Protein 1Z6B (pdb70)

Foldseek 3Di:
DQKDAPVRLVVLAVDDPPQAFFGMWPHADAQWKTKGKGAAACPHVCQVVCDVVFGFPDPVSVVSNQVSRVLSSLSVNPLSDKDFPDFDDKDFDDTDGHVWMKMKMKTWDDADPVFQKTKIWMFIDTPRHTGITTGITMIHND/DKDADVRLVVQDVDDPPQAFFGIWPDADALWKTKGKGAAACPRPCQVVCPVVFGFDDPVSVVSNQLSRVSSSVSRNVAFDDFDDKDFDDTDGHPWMWMKMKTWDDVDVKTWIWMFIDTPNHTGMTTGITMDD/DAADVRLVVAEVDDPPQAFFGFWDDADALWKTKGKGAAACPHDCQVVCDVVFGFDDLVSVVSNQVSRVQSRCSVNPHDWDWPDFDDKDFDDTDGHPWMKMKMKTWDDQDPVQQKTKIWMFIDTPPHTGITTGITIIRD/DQKDADVRLVVAEVDDPPQAFFGMWDHADALWKTKGKGAAACPRVCQVVVPVVFGFDDLVSVVSNQVSRVQSNVSRVDPKDWPDFDDKDFDDTDGHVWMWMKMWTCDVPHWIWMFIDTPNDTGMTTGITDMD/DAKAADVRLVVQAVDDPPQAFFGMWGDADAQWKTKGKGAAACPHVCQVVCPVVFGFDDLVSVVSNQVSRVLSSVRVVVSDKDWPDFDDKDFDDTDGHPWMKMKMKTWPDCDCKTKIWMFIDTPRHTGMTTGITIMRD/DQDKQAVVRLVVQAVDDPPQAFFGIWGDADAPWKTKGKGAAACPRVCQVVCDVVFGFPDLVSVVSNQVSRVLSSLRVSPVSDKDWPDFDDKDFDDTDGHVWMKMKMKTWPDADPVQRKTKIWMFIDTPNHTGMTTGITIMRD

Radius of gyration: 26.84 Å; Cα contacts (8 Å, |Δi|>4): 2367; chains: 6; bounding box: 67×70×75 Å

Organism: Plasmodium falciparum (NCBI:txid5833)

Sequence (823 aa):
DTSIDIEDIKKILPHRYPFLLVDKVIYMQPNKTIIGLKQVSTNEPFFNGHFPQKQIMPGVLQIEALAQLAGILCLKSDNNLFLFAGVDGVRWKKPVLPGDTLTMQANLISFKSSLGIAKLSGVGYVNGKVVINISEMTFALSTSIDIEDIKKILPHRYPFLLVDKVIYMQPNKTIIGLKQVSTNEPFFNGHFPQKQIMPGVLQIEALAQLAGILCLKSDLFAGVDGVRWKKPVLPGDTLTMQANLISFKGIAKLSGVGYVNGKVVINISEMTFASIDIEDIKKILPHRYPFLLVDKVIYMQPNKTIIGLKQVSTNEPFFNGHFPQKQIMPGVLQIEALAQLAGILCLKSDNLFLFAGVDGVRWKKPVLPGDTLTMQANLISFKSSLGIAKLSGVGYVNGKVVINISEMTFALDTSIDIEDIKKILPHRYPFLLVDKVIYMQPNKTIIGLKQVSTNEPFFNGHFPQKQIMPGVLQIEALAQLAGILCLKSNLFLFAGVDGVRWKKPVLPGDTLTMQANLISFAKLSGVGYVNGKVVINISEMTFADTSIDIEDIKKILPHRYPFLLVDKVIYMQPNKTIIGLKQVSTNEPFFNGHFPQKQIMPGVLQIEALAQLAGILCLKSNNLFLFAGVDGVRWKKPVLPGDTLTMQANLISFKGIAKLSGVGYVNGKVVINISEMTFALYDTSIDIEDIKKILPHRYPFLLVDKVIYMQPNKTIIGLKQVSTNEPFFNGHFPQKQIMPGVLQIEALAQLAGILCLKSDNNLFLFAGVDGVRWKKPVLPGDTLTMQANLISFKSSLGIAKLSGVGYVNGKVVINISEMTFAL

Secondary structure (DSSP, 8-state):
---B-HHHHHHH----TTS----EEEEEETTTEEEEEEE--TTSGGGGTS-TTS----HHHHHHHHHHHHHHHHHHH----EEEEEEEEEEE-S---TT-EEEEEEEEEEEETTTTEEEEEEEEEETTEEEEEEEEEEEEE-/--B-HHHHHHH----TTS----EEEEEETTTEEEEEEE--TTSGGGGGS-TTS----HHHHHHHHHHHHHHHHHT---EEEEEEEEE-S---TT-EEEEEEEEEEE---EEEEEEEEETTEEEEEEEEEEE-/-B-HHHHHHH----TTS----EEEEEETTTEEEEEEE--TTSTTGGGS-TTS----HHHHHHHHHHHHHHHHHHT----EEEEEEEEEE-S---TT-EEEEEEEEEEEETTTTEEEEEEEEEETTEEEEEEEEEEEE-/---B-HHHHHHH----TTS----EEEEEETTTEEEEEEE--TTSGGGGGS-TTS----HHHHHHHHHHHHHHHHHT-----EEEEEEEEE-SPP-TT-EEEEEEEEEE--EEEEEEEETTEEEEEEEEEEE-/---B-HHHHHHH----TTS----EEEEEETTTEEEEEEE--TTSGGGGTS-TTS----HHHHHHHHHHHHHHHHHH-----EEEEEEEEEE-S---TT-EEEEEEEEEEE--EEEEEEEEEETTEEEEEEEEEEEE-/-EEEE-HHHHHHH----TTS----EEEEEETTTEEEEEEE--TTSGGGGGS-TTS----HHHHHHHHHHHHHHHHHHT-----EEEEEEEEEE-S---TT-EEEEEEEEEEEETTTTEEEEEEEEEETTEEEEEEEEEEEE-

InterPro domains:
  IPR010084 Beta-hydroxyacyl-(acyl-carrier-protein) dehydratase FabZ [MF_00406] (87-229)
  IPR010084 Beta-hydroxyacyl-(acyl-carrier-protein) dehydratase FabZ [NF000582] (88-224)
  IPR010084 Beta-hydroxyacyl-(acyl-carrier-protein) dehydratase FabZ [TIGR01750] (87-225)
  IPR013114 Beta-hydroxydecanoyl thiol ester dehydrase, FabA/FabZ [PF07977] (96-221)
  IPR013114 Beta-hydroxydecanoyl thiol ester dehydrase, FabA/FabZ [PTHR30272] (68-224)
  IPR029069 HotDog domain superfamily [SSF54637] (86-221)

Solvent-accessible surface area: 29984 Å² total; per-residue (Å²): 159,53,54,17,76,6,42,55,0,34,165,26,1,15,4,68,50,20,8,4,1,0,1,62,0,78,88,18,82,69,88,130,17,0,40,0,17,0,6,0,0,6,1,0,22,9,1,72,0,10,21,66,169,129,6,15,1,0,15,0,5,5,0,8,0,0,3,0,0,0,1,0,0,8,41,105,23,118,121,56,29,16,28,23,29,2,1,39,25,3,156,29,110,145,59,0,69,4,7,25,39,0,45,1,47,0,50,33,90,40,41,114,91,103,126,11,62,3,74,0,30,0,25,0,66,24,142,69,158,58,5,0,58,1,70,43,0,23,5,38,54,70,108,81,13,64,7,37,62,0,31,165,35,6,70,20,74,50,21,8,3,2,0,1,69,0,78,91,10,83,60,95,132,11,0,47,0,20,0,5,0,0,7,2,0,22,10,0,70,0,11,1,48,160,85,8,3,1,0,12,0,5,4,0,9,0,1,6,4,0,0,15,0,0,18,94,102,22,158,102,27,32,7,3,57,12,0,96,27,120,145,50,0,69,4,8,18,35,0,43,0,51,0,47,32,106,20,104,177,94,73,5,71,0,27,1,23,0,64,20,138,67,158,54,5,0,48,2,70,54,0,18,28,78,120,20,66,6,36,61,0,31,155,26,1,18,6,76,52,23,8,5,1,0,1,62,0,72,104,37,77,73,89,121,10,0,44,0,21,0,4,0,0,7,1,0,24,10,0,68,0,10,1,46,156,105,6,13,1,0,16,0,5,6,0,9,0,1,4,1,0,0,0,0,0,1,47,88,17,149,93,62,12,48,22,27,0,0,36,18,2,90,30,112,96,75,0,70,8,2,18,39,1,45,1,47,0,47,31,96,20,61,102,100,117,130,16,52,0,59,0,26,1,30,0,59,16,127,72,121,53,1,0,32,3,59,48,0,9,2,51,67,168,88,42,30,61,6,36,64,0,31,156,19,0,14,4,75,48,22,8,3,1,0,0,50,0,64,80,38,80,74,95,128,15,0,45,0,18,0,5,0,0,7,2,0,21,10,1,68,0,10,6,60,171,104,5,6,1,0,13,0,4,5,0,10,0,1,3,1,0,0,0,0,0,21,73,92,56,89,77,32,54,24,37,7,3,54,14,0,85,25,111,116,63,0,71,6,1,19,40,2,42,1,47,0,49,35,98,50,178,31,85,0,25,0,28,0,63,12,136,70,128,48,2,1,54,1,63,55,0,34,16,96,118,118,62,24,68,6,42,63,0,33,173,20,0,14,5,69,50,23,8,4,1,0,1,58,0,67,63,18,61,80,101,119,14,0,43,0,20,0,7,0,0,6,1,0,23,10,1,71,0,9,2,48,154,102,9,5,1,0,12,0,5,5,0,8,0,1,4,1,0,0,0,0,0,8,62,110,53,145,52,38,12,45,24,31,1,1,35,25,3,170,28,131,114,66,0,72,7,5,21,39,0,43,0,48,0,48,31,95,56,100,184,60,104,0,76,0,27,1,27,0,62,10,137,67,139,45,0,0,48,1,68,43,0,23,2,50,45,142,130,55,97,13,64,5,43,64,0,35,170,19,0,16,5,70,48,23,9,4,1,0,0,54,0,67,58,15,40,59,100,123,15,0,41,0,18,0,7,0,0,8,2,1,22,10,1,69,0,11,1,52,149,89,6,5,1,0,12,0,5,4,0,8,0,1,4,0,0,0,0,0,0,18,42,113,26,160,156,48,32,10,45,24,28,6,2,59,13,0,93,26,123,122,56,0,69,6,6,20,38,1,44,0,48,0,50,45,97,40,96,146,93,116,142,13,52,0,74,0,25,1,27,0,64,19,140,70,136,55,2,1,49,0,64,50,0,17,1,47,73

Nearest PDB structures (foldseek):
  1z6b-assembly4_D  TM=1.008E+00  e=7.273E-28  Plasmodium falciparum
  1z6b-assembly4_B  TM=9.804E-01  e=1.633E-22  Plasmodium falciparum
  2oki-assembly1_A  TM=9.363E-01  e=3.383E-19  Plasmodium falciparum
  4h4g-assembly1_A  TM=9.668E-01  e=6.314E-15  Burkholderia thailandensis E264
  8ayd-assembly1_AA-2  TM=9.440E-01  e=2.874E-13  Candidatus Kuenenia stuttgartensis

CATH classification: 3.10.129.10

B-factor: mean 65.47, std 10.8, range [37.28, 165.94]

Structure (mmCIF, N/CA/C/O backbone):
data_1Z6B
#
_entry.id   1Z6B
#
_cell.length_a   90.604
_cell.length_b   127.490
_cell.length_c   173.673
_cell.angle_alpha   90.00
_cell.angle_beta   90.00
_cell.angle_gamma   90.00
#
_symmetry.space_group_name_H-M   'C 2 2 21'
#
loop_
_entity.id
_entity.type
_entity.pdbx_description
1 polymer 'fatty acid synthesis protein'
2 non-polymer 'CHLORIDE ION'
3 non-polymer 'CACODYLATE ION'
4 non-polymer 'SULFATE ION'
5 water water
#
loop_
_atom_site.group_PDB
_atom_site.id
_atom_site.type_symbol
_atom_site.label_atom_id
_atom_site.label_alt_id
_atom_site.label_comp_id
_atom_site.label_asym_id
_atom_site.label_entity_id
_atom_site.label_seq_id
_atom_site.pdbx_PDB_ins_code
_atom_site.Cartn_x
_atom_site.Cartn_y
_atom_site.Cartn_z
_atom_site.occupancy
_atom_site.B_iso_or_equiv
_atom_site.auth_seq_id
_atom_site.auth_comp_id
_atom_site.auth_asym_id
_atom_site.auth_atom_id
_atom_site.pdbx_PDB_model_num
ATOM 1 N N . ASP A 1 8 ? 47.082 8.686 72.014 1.00 73.44 84 ASP A N 1
ATOM 2 C CA . ASP A 1 8 ? 46.155 9.799 72.314 1.00 72.66 84 ASP A CA 1
ATOM 3 C C . ASP A 1 8 ? 45.022 9.914 71.316 1.00 72.74 84 ASP A C 1
ATOM 4 O O . ASP A 1 8 ? 43.836 10.020 71.710 1.00 75.24 84 ASP A O 1
ATOM 9 N N . THR A 1 9 ? 45.374 9.982 70.032 1.00 72.59 85 THR A N 1
ATOM 10 C CA . THR A 1 9 ? 44.339 10.073 68.932 1.00 70.36 85 THR A CA 1
ATOM 11 C C . THR A 1 9 ? 43.269 11.199 68.981 1.00 69.75 85 THR A C 1
ATOM 12 O O . THR A 1 9 ? 42.407 11.305 68.069 1.00 63.88 85 THR A O 1
ATOM 16 N N . SER A 1 10 ? 43.284 12.027 70.026 1.00 65.79 86 SER A N 1
ATOM 17 C CA . SER A 1 10 ? 42.277 13.070 70.130 1.00 65.12 86 SER A CA 1
ATOM 18 C C . SER A 1 10 ? 42.646 14.218 69.171 1.00 63.50 86 SER A C 1
ATOM 19 O O . SER A 1 10 ? 43.808 14.349 68.794 1.00 60.45 86 SER A O 1
ATOM 22 N N . ILE A 1 11 ? 41.655 15.008 68.736 1.00 63.97 87 ILE A N 1
ATOM 23 C CA . ILE A 1 11 ? 41.888 16.137 67.824 1.00 63.64 87 ILE A CA 1
ATOM 24 C C . ILE A 1 11 ? 41.099 17.353 68.301 1.00 65.81 87 ILE A C 1
ATOM 25 O O . ILE A 1 11 ? 39.884 17.269 68.564 1.00 63.82 87 ILE A O 1
ATOM 30 N N . ASP A 1 12 ? 41.786 18.491 68.409 1.00 66.84 88 ASP A N 1
ATOM 31 C CA . ASP A 1 12 ? 41.149 19.733 68.870 1.00 62.65 88 ASP A CA 1
ATOM 32 C C . ASP A 1 12 ? 40.502 20.484 67.711 1.00 58.58 88 ASP A C 1
ATOM 33 O O . ASP A 1 12 ? 40.627 20.086 66.571 1.00 58.81 88 ASP A O 1
ATOM 38 N N . ILE A 1 13 ? 39.786 21.552 68.022 1.00 57.99 89 ILE A N 1
ATOM 39 C CA . ILE A 1 13 ? 39.022 22.306 67.028 1.00 56.65 89 ILE A CA 1
ATOM 40 C C . ILE A 1 13 ? 39.869 22.926 65.926 1.00 54.27 89 ILE A C 1
ATOM 41 O O . ILE A 1 13 ? 39.455 22.960 64.770 1.00 56.07 89 ILE A O 1
ATOM 46 N N . GLU A 1 14 ? 41.076 23.374 66.251 1.00 56.25 90 GLU A N 1
ATOM 47 C CA . GLU A 1 14 ? 41.934 24.021 65.241 1.00 58.08 90 GLU A CA 1
ATOM 48 C C . GLU A 1 14 ? 42.387 23.025 64.179 1.00 56.95 90 GLU A C 1
ATOM 49 O O . GLU A 1 14 ? 42.523 23.378 63.018 1.00 58.01 90 GLU A O 1
ATOM 55 N N . ASP A 1 15 ? 42.621 21.794 64.620 1.00 57.43 91 ASP A N 1
ATOM 56 C CA . ASP A 1 15 ? 43.034 20.685 63.769 1.00 58.28 91 ASP A CA 1
ATOM 57 C C . ASP A 1 15 ? 41.875 20.058 63.032 1.00 58.27 91 ASP A C 1
ATOM 58 O O . ASP A 1 15 ? 42.054 19.615 61.916 1.00 58.74 91 ASP A O 1
ATOM 63 N N . ILE A 1 16 ? 40.704 20.005 63.665 1.00 57.78 92 ILE A N 1
ATOM 64 C CA . ILE A 1 16 ? 39.461 19.638 62.983 1.00 56.79 92 ILE A CA 1
ATOM 65 C C . ILE A 1 16 ? 39.224 20.577 61.808 1.00 58.11 92 ILE A C 1
ATOM 66 O O . ILE A 1 16 ? 38.877 20.131 60.716 1.00 56.75 92 ILE A O 1
ATOM 71 N N . LYS A 1 17 ? 39.472 21.864 62.018 1.00 58.71 93 LYS A N 1
ATOM 72 C CA . LYS A 1 17 ? 39.315 22.867 60.962 1.00 58.85 93 LYS A CA 1
ATOM 73 C C . LYS A 1 17 ? 40.278 22.687 59.796 1.00 59.68 93 LYS A C 1
ATOM 74 O O . LYS A 1 17 ? 39.958 23.050 58.657 1.00 58.95 93 LYS A O 1
ATOM 80 N N . LYS A 1 18 ? 41.440 22.098 60.062 1.00 60.02 94 LYS A N 1
ATOM 81 C CA . LYS A 1 18 ? 42.408 21.809 59.027 1.00 60.31 94 LYS A CA 1
ATOM 82 C C . LYS A 1 18 ? 41.984 20.591 58.233 1.00 60.84 94 LYS A C 1
ATOM 83 O O . LYS A 1 18 ? 42.433 20.401 57.109 1.00 62.08 94 LYS A O 1
ATOM 89 N N . ILE A 1 19 ? 41.133 19.759 58.827 1.00 61.13 95 ILE A N 1
ATOM 90 C CA . ILE A 1 19 ? 40.627 18.549 58.182 1.00 59.34 95 ILE A CA 1
ATOM 91 C C . ILE A 1 19 ? 39.344 18.870 57.406 1.00 58.60 95 ILE A C 1
ATOM 92 O O . ILE A 1 19 ? 39.232 18.564 56.222 1.00 55.44 95 ILE A O 1
ATOM 97 N N . LEU A 1 20 ? 38.382 19.510 58.075 1.00 55.53 96 LEU A N 1
ATOM 98 C CA . LEU A 1 20 ? 37.072 19.802 57.468 1.00 58.52 96 LEU A CA 1
ATOM 99 C C . LEU A 1 20 ? 36.986 21.196 56.858 1.00 57.59 96 LEU A C 1
ATOM 100 O O . LEU A 1 20 ? 37.575 22.151 57.369 1.00 54.04 96 LEU A O 1
ATOM 105 N N . PRO A 1 21 ? 36.226 21.305 55.779 1.00 56.69 97 PRO A N 1
ATOM 106 C CA . PRO A 1 21 ? 35.948 22.601 55.160 1.00 58.73 97 PRO A CA 1
ATOM 107 C C . PRO A 1 21 ? 34.874 23.428 55.894 1.00 59.67 97 PRO A C 1
ATOM 108 O O . PRO A 1 21 ? 34.798 24.642 55.698 1.00 60.78 97 PRO A O 1
ATOM 112 N N . HIS A 1 22 ? 34.092 22.772 56.753 1.00 57.99 98 HIS A N 1
ATOM 113 C CA . HIS A 1 22 ? 32.931 23.378 57.409 1.00 59.73 98 HIS A CA 1
ATOM 114 C C . HIS A 1 22 ? 33.354 24.435 58.390 1.00 60.11 98 HIS A C 1
ATOM 115 O O . HIS A 1 22 ? 34.342 24.255 59.101 1.00 61.72 98 HIS A O 1
ATOM 122 N N . ARG A 1 23 ? 32.558 25.497 58.491 1.00 60.46 99 ARG A N 1
ATOM 123 C CA . ARG A 1 23 ? 32.867 26.638 59.329 1.00 58.44 99 ARG A CA 1
ATOM 124 C C . ARG A 1 23 ? 31.566 27.160 59.937 1.00 61.62 99 ARG A C 1
ATOM 125 O O . ARG A 1 23 ? 30.502 26.666 59.590 1.00 61.18 99 ARG A O 1
ATOM 133 N N . TYR A 1 24 ? 31.654 28.125 60.852 1.00 58.36 100 TYR A N 1
ATOM 134 C CA . TYR A 1 24 ? 30.463 28.710 61.462 1.00 59.76 100 TYR A CA 1
ATOM 135 C C . TYR A 1 24 ? 29.500 29.214 60.370 1.00 59.25 100 TYR A C 1
ATOM 136 O O . TYR A 1 24 ? 29.963 29.850 59.439 1.00 60.54 100 TYR A O 1
ATOM 145 N N . PRO A 1 25 ? 28.201 28.908 60.455 1.00 59.37 101 PRO A N 1
ATOM 146 C CA . PRO A 1 25 ? 27.557 28.330 61.632 1.00 62.47 101 PRO A CA 1
ATOM 147 C C . PRO A 1 25 ? 27.195 26.876 61.330 1.00 64.84 101 PRO A C 1
ATOM 148 O O . PRO A 1 25 ? 26.131 26.396 61.693 1.00 62.85 101 PRO A O 1
ATOM 152 N N . PHE A 1 26 ? 28.076 26.162 60.658 1.00 63.30 102 PHE A N 1
ATOM 153 C CA . PHE A 1 26 ? 27.744 24.807 60.278 1.00 60.91 102 PHE A CA 1
ATOM 154 C C . PHE A 1 26 ? 28.861 23.795 60.519 1.00 57.93 102 PHE A C 1
ATOM 155 O O . PHE A 1 26 ? 28.939 22.779 59.816 1.00 59.32 102 PHE A O 1
ATOM 163 N N . LEU A 1 27 ? 29.685 24.072 61.522 1.00 62.26 103 LEU A N 1
ATOM 164 C CA . LEU A 1 27 ? 30.655 23.111 62.041 1.00 57.78 103 LEU A CA 1
ATOM 165 C C . LEU A 1 27 ? 30.176 22.603 63.416 1.00 58.51 103 LEU A C 1
ATOM 166 O O . LEU A 1 27 ? 30.083 23.346 64.405 1.00 59.34 103 LEU A O 1
ATOM 171 N N . LEU A 1 28 ? 29.909 21.304 63.468 1.00 58.01 104 LEU A N 1
ATOM 172 C CA . LEU A 1 28 ? 29.156 20.709 64.576 1.00 62.44 104 LEU A CA 1
ATOM 173 C C . LEU A 1 28 ? 29.918 19.540 65.235 1.00 62.61 104 LEU A C 1
ATOM 174 O O . LEU A 1 28 ? 29.322 18.602 65.780 1.00 62.57 104 LEU A O 1
ATOM 179 N N . VAL A 1 29 ? 31.240 19.590 65.143 1.00 61.86 105 VAL A N 1
ATOM 180 C CA . VAL A 1 29 ? 32.101 18.675 65.874 1.00 60.62 105 VAL A CA 1
ATOM 181 C C . VAL A 1 29 ? 33.030 19.585 66.678 1.00 58.65 105 VAL A C 1
ATOM 182 O O . VAL A 1 29 ? 33.810 20.359 66.088 1.00 57.12 105 VAL A O 1
ATOM 186 N N . ASP A 1 30 ? 32.953 19.496 68.008 1.00 60.44 106 ASP A N 1
ATOM 187 C CA . ASP A 1 30 ? 33.819 20.318 68.869 1.00 59.49 106 ASP A CA 1
ATOM 188 C C . ASP A 1 30 ? 35.146 19.643 69.218 1.00 59.47 106 ASP A C 1
ATOM 189 O O . ASP A 1 30 ? 36.131 20.330 69.426 1.00 56.81 106 ASP A O 1
ATOM 194 N N . LYS A 1 31 ? 35.167 18.313 69.266 1.00 62.73 107 LYS A N 1
ATOM 195 C CA . LYS A 1 31 ? 36.354 17.567 69.676 1.00 62.43 107 LYS A CA 1
ATOM 196 C C . LYS A 1 31 ? 36.255 16.127 69.223 1.00 60.41 107 LYS A C 1
ATOM 197 O O . LYS A 1 31 ? 35.186 15.528 69.296 1.00 55.88 107 LYS A O 1
ATOM 203 N N . VAL A 1 32 ? 37.372 15.591 68.733 1.00 57.32 108 VAL A N 1
ATOM 204 C CA . VAL A 1 32 ? 37.523 14.165 68.483 1.00 58.66 108 VAL A CA 1
ATOM 205 C C . VAL A 1 32 ? 38.235 13.604 69.710 1.00 60.10 108 VAL A C 1
ATOM 206 O O . VAL A 1 32 ? 39.323 14.074 70.065 1.00 59.12 108 VAL A O 1
ATOM 210 N N . ILE A 1 33 ? 37.635 12.615 70.371 1.00 59.46 109 ILE A N 1
ATOM 211 C CA . ILE A 1 33 ? 38.255 12.039 71.551 1.00 61.11 109 ILE A CA 1
ATOM 212 C C . ILE A 1 33 ? 39.033 10.765 71.225 1.00 59.15 109 ILE A C 1
ATOM 213 O O . ILE A 1 33 ? 40.000 10.436 71.910 1.00 55.11 109 ILE A O 1
ATOM 218 N N . TYR A 1 34 ? 38.626 10.075 70.165 1.00 57.92 110 TYR A N 1
ATOM 219 C CA . TYR A 1 34 ? 39.286 8.837 69.746 1.00 58.83 110 TYR A CA 1
ATOM 220 C C . TYR A 1 34 ? 39.112 8.626 68.242 1.00 59.16 110 TYR A C 1
ATOM 221 O O . TYR A 1 34 ? 38.060 8.929 67.699 1.00 61.76 110 TYR A O 1
ATOM 230 N N . MET A 1 35 ? 40.133 8.104 67.571 1.00 57.48 111 MET A N 1
ATOM 231 C CA . MET A 1 35 ? 40.020 7.728 66.167 1.00 60.95 111 MET A CA 1
ATOM 232 C C . MET A 1 35 ? 40.951 6.573 65.822 1.00 58.67 111 MET A C 1
ATOM 233 O O . MET A 1 35 ? 42.107 6.560 66.232 1.00 59.73 111 MET A O 1
ATOM 238 N N . GLN A 1 36 ? 40.437 5.611 65.062 1.00 59.97 112 GLN A N 1
ATOM 239 C CA . GLN A 1 36 ? 41.253 4.532 64.525 1.00 61.85 112 GLN A CA 1
ATOM 240 C C . GLN A 1 36 ? 40.996 4.487 62.991 1.00 61.65 112 GLN A C 1
ATOM 241 O O . GLN A 1 36 ? 39.882 3.999 62.489 1.00 64.55 112 GLN A O 1
ATOM 247 N N . PRO A 1 37 ? 42.003 5.022 62.246 1.00 62.03 113 PRO A N 1
ATOM 248 C CA . PRO A 1 37 ? 41.889 5.149 60.797 1.00 62.41 113 PRO A CA 1
ATOM 249 C C . PRO A 1 37 ? 41.337 3.876 60.124 1.00 62.86 113 PRO A C 1
ATOM 250 O O . PRO A 1 37 ? 41.760 2.730 60.472 1.00 60.25 113 PRO A O 1
ATOM 254 N N . ASN A 1 38 ? 40.399 4.085 59.190 1.00 60.45 114 ASN A N 1
ATOM 255 C CA . ASN A 1 38 ? 39.716 2.997 58.487 1.00 61.91 114 ASN A CA 1
ATOM 256 C C . ASN A 1 38 ? 38.811 2.137 59.382 1.00 61.79 114 ASN A C 1
ATOM 257 O O . ASN A 1 38 ? 38.322 1.093 58.937 1.00 64.89 114 ASN A O 1
ATOM 262 N N . LYS A 1 39 ? 38.583 2.552 60.629 1.00 60.58 115 LYS A N 1
ATOM 263 C CA . LYS A 1 39 ? 37.718 1.777 61.513 1.00 60.95 115 LYS A CA 1
ATOM 264 C C . LYS A 1 39 ? 36.580 2.613 62.100 1.00 60.86 115 LYS A C 1
ATOM 265 O O . LYS A 1 39 ? 35.431 2.492 61.688 1.00 60.11 115 LYS A O 1
ATOM 271 N N . THR A 1 40 ? 36.910 3.472 63.053 1.00 61.67 116 THR A N 1
ATOM 272 C CA . THR A 1 40 ? 35.922 4.142 63.841 1.00 59.69 116 THR A CA 1
ATOM 273 C C . THR A 1 40 ? 36.507 5.428 64.368 1.00 61.19 116 THR A C 1
ATOM 274 O O . THR A 1 40 ? 37.736 5.654 64.298 1.00 55.13 116 THR A O 1
ATOM 278 N N . ILE A 1 41 ? 35.593 6.273 64.854 1.00 59.97 117 ILE A N 1
ATOM 279 C CA . ILE A 1 41 ? 35.912 7.590 65.409 1.00 58.26 117 ILE A CA 1
ATOM 280 C C . ILE A 1 41 ? 34.886 7.926 66.476 1.00 56.20 117 ILE A C 1
ATOM 281 O O . ILE A 1 41 ? 33.708 7.583 66.336 1.00 58.30 117 ILE A O 1
ATOM 286 N N . ILE A 1 42 ? 35.337 8.612 67.521 1.00 56.27 118 ILE A N 1
ATOM 287 C CA . ILE A 1 42 ? 34.480 9.087 68.592 1.00 56.61 118 ILE A CA 1
ATOM 288 C C . ILE A 1 42 ? 34.811 10.543 68.838 1.00 58.83 118 ILE A C 1
ATOM 289 O O . ILE A 1 42 ? 35.975 10.904 68.938 1.00 54.75 118 ILE A O 1
ATOM 294 N N . GLY A 1 43 ? 33.779 11.380 68.889 1.00 58.35 119 GLY A N 1
ATOM 295 C CA . GLY A 1 43 ? 33.941 12.789 69.192 1.00 60.28 119 GLY A CA 1
ATOM 296 C C . GLY A 1 43 ? 32.765 13.303 69.987 1.00 60.36 119 GLY A C 1
ATOM 297 O O . GLY A 1 43 ? 31.949 12.526 70.486 1.00 63.67 119 GLY A O 1
ATOM 298 N N . LEU A 1 44 ? 32.680 14.618 70.117 1.00 63.43 120 LEU A N 1
ATOM 299 C CA . LEU A 1 44 ? 31.533 15.216 70.764 1.00 61.86 120 LEU A CA 1
ATOM 300 C C . LEU A 1 44 ? 31.177 16.575 70.181 1.00 61.91 120 LEU A C 1
ATOM 301 O O . LEU A 1 44 ? 31.993 17.244 69.510 1.00 59.57 120 LEU A O 1
ATOM 306 N N . LYS A 1 45 ? 29.933 16.964 70.446 1.00 63.84 121 LYS A N 1
ATOM 307 C CA . LYS A 1 45 ? 29.438 18.300 70.164 1.00 58.23 121 LYS A CA 1
ATOM 308 C C . LYS A 1 45 ? 28.840 18.807 71.464 1.00 60.30 121 LYS A C 1
ATOM 309 O O . LYS A 1 45 ? 28.046 18.107 72.112 1.00 61.94 121 LYS A O 1
ATOM 315 N N . GLN A 1 46 ? 29.297 19.976 71.911 1.00 59.54 122 GLN A N 1
ATOM 316 C CA . GLN A 1 46 ? 28.772 20.560 73.140 1.00 59.72 122 GLN A CA 1
ATOM 317 C C . GLN A 1 46 ? 27.566 21.372 72.718 1.00 60.11 122 GLN A C 1
ATOM 318 O O . GLN A 1 46 ? 27.628 22.125 71.701 1.00 60.32 122 GLN A O 1
ATOM 324 N N . VAL A 1 47 ? 26.462 21.175 73.446 1.00 59.33 123 VAL A N 1
ATOM 325 C CA . VAL A 1 47 ? 25.179 21.810 73.101 1.00 59.52 123 VAL A CA 1
ATOM 326 C C . VAL A 1 47 ? 24.850 22.976 74.049 1.00 57.93 123 VAL A C 1
ATOM 327 O O . VAL A 1 47 ? 24.599 22.787 75.241 1.00 58.82 123 VAL A O 1
ATOM 331 N N . SER A 1 48 ? 24.884 24.190 73.497 1.00 63.37 124 SER A N 1
ATOM 332 C CA . SER A 1 48 ? 24.730 25.413 74.286 1.00 61.17 124 SER A CA 1
ATOM 333 C C . SER A 1 48 ? 23.521 26.227 73.877 1.00 56.41 124 SER A C 1
ATOM 334 O O . SER A 1 48 ? 23.254 26.319 72.727 1.00 58.17 124 SER A O 1
ATOM 337 N N . THR A 1 49 ? 22.868 26.917 74.825 1.00 60.65 125 THR A N 1
ATOM 338 C CA . THR A 1 49 ? 21.816 27.855 74.444 1.00 59.02 125 THR A CA 1
ATOM 339 C C . THR A 1 49 ? 22.371 28.948 73.519 1.00 61.79 125 THR A C 1
ATOM 340 O O . THR A 1 49 ? 21.640 29.516 72.701 1.00 59.01 125 THR A O 1
ATOM 344 N N . ASN A 1 50 ? 23.676 29.210 73.614 1.00 60.98 126 ASN A N 1
ATOM 345 C CA . ASN A 1 50 ? 24.318 30.247 72.830 1.00 59.20 126 ASN A CA 1
ATOM 346 C C . ASN A 1 50 ? 24.706 29.838 71.413 1.00 60.79 126 ASN A C 1
ATOM 347 O O . ASN A 1 50 ? 25.711 30.296 70.907 1.00 68.54 126 ASN A O 1
ATOM 352 N N . GLU A 1 51 ? 23.874 29.048 70.761 1.00 59.39 127 GLU A N 1
ATOM 353 C CA . GLU A 1 51 ? 24.085 28.603 69.362 1.00 60.06 127 GLU A CA 1
ATOM 354 C C . GLU A 1 51 ? 22.993 29.194 68.489 1.00 61.12 127 GLU A C 1
ATOM 355 O O . GLU A 1 51 ? 21.850 29.250 68.920 1.00 62.28 127 GLU A O 1
ATOM 361 N N . PRO A 1 52 ? 23.328 29.670 67.281 1.00 64.16 128 PRO A N 1
ATOM 362 C CA . PRO A 1 52 ? 22.392 30.472 66.496 1.00 63.08 128 PRO A CA 1
ATOM 363 C C . PRO A 1 52 ? 21.044 29.808 66.164 1.00 64.38 128 PRO A C 1
ATOM 364 O O . PRO A 1 52 ? 20.024 30.505 66.034 1.00 66.96 128 PRO A O 1
ATOM 368 N N . PHE A 1 53 ? 21.029 28.494 66.030 1.00 63.34 129 PHE A N 1
ATOM 369 C CA . PHE A 1 53 ? 19.812 27.795 65.586 1.00 63.00 129 PHE A CA 1
ATOM 370 C C . PHE A 1 53 ? 18.750 27.752 66.677 1.00 64.43 129 PHE A C 1
ATOM 371 O O . PHE A 1 53 ? 17.583 27.564 66.349 1.00 64.19 129 PHE A O 1
ATOM 379 N N . PHE A 1 54 ? 19.141 27.921 67.955 1.00 60.95 130 PHE A N 1
ATOM 380 C CA . PHE A 1 54 ? 18.220 27.690 69.055 1.00 62.71 130 PHE A CA 1
ATOM 381 C C . PHE A 1 54 ? 17.068 28.724 69.100 1.00 63.92 130 PHE A C 1
ATOM 382 O O . PHE A 1 54 ? 15.992 28.420 69.620 1.00 63.86 130 PHE A O 1
ATOM 390 N N . ASN A 1 55 ? 17.297 29.924 68.570 1.00 64.33 131 ASN A N 1
ATOM 391 C CA . ASN A 1 55 ? 16.257 30.948 68.558 1.00 65.27 131 ASN A CA 1
ATOM 392 C C . ASN A 1 55 ? 15.084 30.520 67.616 1.00 63.02 131 ASN A C 1
ATOM 393 O O . ASN A 1 55 ? 13.940 30.838 67.868 1.00 62.86 131 ASN A O 1
ATOM 398 N N . GLY A 1 56 ? 15.408 29.763 66.576 1.00 64.52 132 GLY A N 1
ATOM 399 C CA . GLY A 1 56 ? 14.433 29.252 65.615 1.00 64.28 132 GLY A CA 1
ATOM 400 C C . GLY A 1 56 ? 13.842 27.867 65.868 1.00 63.46 132 GLY A C 1
ATOM 401 O O . GLY A 1 56 ? 12.895 27.440 65.159 1.00 63.34 132 GLY A O 1
ATOM 402 N N . HIS A 1 57 ? 14.354 27.170 66.871 1.00 61.10 133 HIS A N 1
ATOM 403 C CA . HIS A 1 57 ? 13.976 25.784 67.068 1.00 61.38 133 HIS A CA 1
ATOM 404 C C . HIS A 1 57 ? 14.023 25.366 68.537 1.00 58.69 133 HIS A C 1
ATOM 405 O O . HIS A 1 57 ? 14.875 24.554 68.931 1.00 60.36 133 HIS A O 1
ATOM 412 N N . PHE A 1 58 ? 13.094 25.838 69.377 1.00 60.34 134 PHE A N 1
ATOM 413 C CA . PHE A 1 58 ? 12.005 26.728 69.054 1.00 58.01 134 PHE A CA 1
ATOM 414 C C . PHE A 1 58 ? 11.986 27.848 70.094 1.00 59.55 134 PHE A C 1
ATOM 415 O O . PHE A 1 58 ? 12.443 27.631 71.233 1.00 55.24 134 PHE A O 1
ATOM 423 N N . PRO A 1 59 ? 11.400 29.003 69.759 1.00 62.13 135 PRO A N 1
ATOM 424 C CA . PRO A 1 59 ? 11.267 30.102 70.729 1.00 62.09 135 PRO A CA 1
ATOM 425 C C . PRO A 1 59 ? 10.822 29.698 72.125 1.00 65.37 135 PRO A C 1
ATOM 426 O O . PRO A 1 59 ? 11.408 30.150 73.111 1.00 66.85 135 PRO A O 1
ATOM 430 N N . GLN A 1 60 ? 9.782 28.877 72.213 1.00 65.34 136 GLN A N 1
ATOM 431 C CA . GLN A 1 60 ? 9.261 28.469 73.510 1.00 67.80 136 GLN A CA 1
ATOM 432 C C . GLN A 1 60 ? 9.923 27.231 74.080 1.00 62.28 136 GLN A C 1
ATOM 433 O O . GLN A 1 60 ? 9.657 26.900 75.208 1.00 63.33 136 GLN A O 1
ATOM 439 N N . LYS A 1 61 ? 10.732 26.518 73.302 1.00 63.24 137 LYS A N 1
ATOM 440 C CA . LYS A 1 61 ? 11.363 25.268 73.784 1.00 63.97 137 LYS A CA 1
ATOM 441 C C . LYS A 1 61 ? 12.568 24.907 72.920 1.00 60.98 137 LYS A C 1
ATOM 442 O O . LYS A 1 61 ? 12.413 24.524 71.759 1.00 58.89 137 LYS A O 1
ATOM 448 N N . GLN A 1 62 ? 13.757 25.024 73.501 1.00 59.29 138 GLN A N 1
ATOM 449 C CA . GLN A 1 62 ? 15.029 24.788 72.799 1.00 61.52 138 GLN A CA 1
ATOM 450 C C . GLN A 1 62 ? 15.381 23.306 72.767 1.00 60.01 138 GLN A C 1
ATOM 451 O O . GLN A 1 62 ? 15.563 22.659 73.816 1.00 61.45 138 GLN A O 1
ATOM 457 N N . ILE A 1 63 ? 15.467 22.797 71.544 1.00 59.67 139 ILE A N 1
ATOM 458 C CA . ILE A 1 63 ? 15.646 21.387 71.223 1.00 62.72 139 ILE A CA 1
ATOM 459 C C . ILE A 1 63 ? 16.567 21.378 70.034 1.00 61.33 139 ILE A C 1
ATOM 460 O O . ILE A 1 63 ? 16.248 21.984 69.016 1.00 56.31 139 ILE A O 1
ATOM 465 N N . MET A 1 64 ? 17.715 20.726 70.146 1.00 58.77 140 MET A N 1
ATOM 466 C CA . MET A 1 64 ? 18.613 20.682 69.002 1.00 62.01 140 MET A CA 1
ATOM 467 C C . MET A 1 64 ? 17.924 19.938 67.867 1.00 60.92 140 MET A C 1
ATOM 468 O O . MET A 1 64 ? 17.468 18.824 68.080 1.00 62.10 140 MET A O 1
ATOM 473 N N . PRO A 1 65 ? 17.839 20.526 66.668 1.00 57.15 141 PRO A N 1
ATOM 474 C CA . PRO A 1 65 ? 17.196 19.849 65.558 1.00 61.33 141 PRO A CA 1
ATOM 475 C C . PRO A 1 65 ? 17.784 18.491 65.273 1.00 61.55 141 PRO A C 1
ATOM 476 O O . PRO A 1 65 ? 19.000 18.360 65.202 1.00 63.05 141 PRO A O 1
ATOM 480 N N . GLY A 1 66 ? 16.928 17.503 65.060 1.00 61.76 142 GLY A N 1
ATOM 481 C CA . GLY A 1 66 ? 17.372 16.161 64.701 1.00 59.98 142 GLY A CA 1
ATOM 482 C C . GLY A 1 66 ? 18.254 16.093 63.457 1.00 61.07 142 GLY A C 1
ATOM 483 O O . GLY A 1 66 ? 19.161 15.255 63.370 1.00 58.94 142 GLY A O 1
ATOM 484 N N . VAL A 1 67 ? 17.983 16.937 62.471 1.00 58.63 143 VAL A N 1
ATOM 485 C CA . VAL A 1 67 ? 18.798 16.956 61.249 1.00 61.12 143 VAL A CA 1
ATOM 486 C C . VAL A 1 67 ? 20.221 17.490 61.514 1.00 60.47 143 VAL A C 1
ATOM 487 O O . VAL A 1 67 ? 21.146 17.185 60.748 1.00 60.38 143 VAL A O 1
ATOM 491 N N . LEU A 1 68 ? 20.393 18.315 62.549 1.00 62.93 144 LEU A N 1
ATOM 492 C CA . LEU A 1 68 ? 21.755 18.784 62.918 1.00 60.36 144 LEU A CA 1
ATOM 493 C C . LEU A 1 68 ? 22.535 17.718 63.677 1.00 62.07 144 LEU A C 1
ATOM 494 O O . LEU A 1 68 ? 23.761 17.745 63.643 1.00 61.62 144 LEU A O 1
ATOM 499 N N . GLN A 1 69 ? 21.820 16.800 64.350 1.00 60.90 145 GLN A N 1
ATOM 500 C CA . GLN A 1 69 ? 22.416 15.632 64.972 1.00 58.88 145 GLN A CA 1
ATOM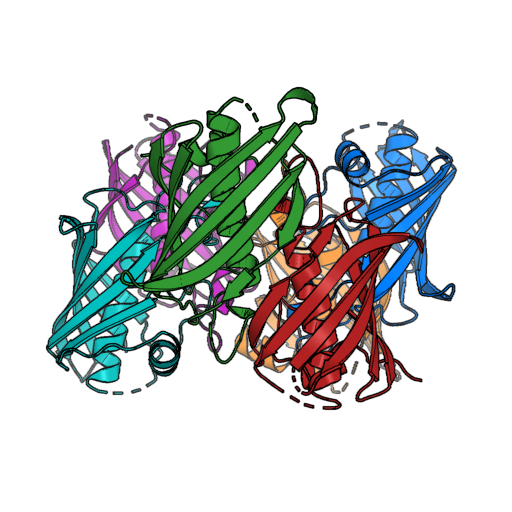 501 C C . GLN A 1 69 ? 22.914 14.651 63.901 1.00 58.71 145 GLN A C 1
ATOM 502 O O . GLN A 1 69 ? 23.933 14.026 64.075 1.00 59.61 145 GLN A O 1
ATOM 508 N N . ILE A 1 70 ? 22.192 14.532 62.793 1.00 59.66 146 ILE A N 1
ATOM 509 C CA . ILE A 1 70 ? 22.680 13.805 61.617 1.00 61.39 146 ILE A CA 1
ATOM 510 C C . ILE A 1 70 ? 23.922 14.531 61.078 1.00 64.67 146 ILE A C 1
ATOM 511 O O . ILE A 1 70 ? 24.885 13.902 60.669 1.00 61.81 146 ILE A O 1
ATOM 516 N N . GLU A 1 71 ? 23.868 15.855 61.021 1.00 61.81 147 GLU A N 1
ATOM 517 C CA . GLU A 1 71 ? 24.961 16.607 60.437 1.00 62.37 147 GLU A CA 1
ATOM 518 C C . GLU A 1 71 ? 26.253 16.485 61.266 1.00 62.73 147 GLU A C 1
ATOM 519 O O . GLU A 1 71 ? 27.335 16.372 60.699 1.00 62.42 147 GLU A O 1
ATOM 525 N N . ALA A 1 72 ? 26.137 16.490 62.592 1.00 61.28 148 ALA A N 1
ATOM 526 C CA . ALA A 1 72 ? 27.302 16.356 63.462 1.00 59.65 148 ALA A CA 1
ATOM 527 C C . ALA A 1 72 ? 27.941 14.936 63.348 1.00 60.68 148 ALA A C 1
ATOM 528 O O . ALA A 1 72 ? 29.153 14.794 63.304 1.00 59.01 148 ALA A O 1
ATOM 530 N N . LEU A 1 73 ? 27.107 13.909 63.256 1.00 59.40 149 LEU A N 1
ATOM 531 C CA . LEU A 1 73 ? 27.543 12.546 62.963 1.00 57.72 149 LEU A CA 1
ATOM 532 C C . LEU A 1 73 ? 28.185 12.402 61.594 1.00 56.21 149 LEU A C 1
ATOM 533 O O . LEU A 1 73 ? 29.146 11.639 61.433 1.00 58.49 149 LEU A O 1
ATOM 538 N N . ALA A 1 74 ? 27.662 13.129 60.621 1.00 55.19 150 ALA A N 1
ATOM 539 C CA . ALA A 1 74 ? 28.192 13.138 59.257 1.00 57.38 150 ALA A CA 1
ATOM 540 C C . ALA A 1 74 ? 29.567 13.761 59.192 1.00 59.67 150 ALA A C 1
ATOM 541 O O . ALA A 1 74 ? 30.461 13.254 58.476 1.00 59.83 150 ALA A O 1
ATOM 543 N N . GLN A 1 75 ? 29.737 14.855 59.936 1.00 58.30 151 GLN A N 1
ATOM 544 C CA . GLN A 1 75 ? 30.987 15.594 59.940 1.00 59.40 151 GLN A CA 1
ATOM 545 C C . GLN A 1 75 ? 32.114 14.797 60.658 1.00 60.88 151 GLN A C 1
ATOM 546 O O . GLN A 1 75 ? 33.224 14.671 60.136 1.00 63.41 151 GLN A O 1
ATOM 552 N N . LEU A 1 76 ? 31.800 14.246 61.828 1.00 57.52 152 LEU A N 1
ATOM 553 C CA . LEU A 1 76 ? 32.670 13.292 62.511 1.00 57.97 152 LEU A CA 1
ATOM 554 C C . LEU A 1 76 ? 33.064 12.125 61.602 1.00 58.39 152 LEU A C 1
ATOM 555 O O . LEU A 1 76 ? 34.220 11.708 61.556 1.00 57.80 152 LEU A O 1
ATOM 560 N N . ALA A 1 77 ? 32.076 11.582 60.899 1.00 59.80 153 ALA A N 1
ATOM 561 C CA . ALA A 1 77 ? 32.305 10.513 59.943 1.00 59.16 153 ALA A CA 1
ATOM 562 C C . ALA A 1 77 ? 33.265 10.934 58.813 1.00 59.78 153 ALA A C 1
ATOM 563 O O . ALA A 1 77 ? 34.106 10.138 58.355 1.00 58.25 153 ALA A O 1
ATOM 565 N N . GLY A 1 78 ? 33.118 12.172 58.352 1.00 59.93 154 GLY A N 1
ATOM 566 C CA . GLY A 1 78 ? 33.976 12.727 57.295 1.00 59.75 154 GLY A CA 1
ATOM 567 C C . GLY A 1 78 ? 35.413 12.991 57.720 1.00 59.29 154 GLY A C 1
ATOM 568 O O . GLY A 1 78 ? 36.315 12.958 56.893 1.00 58.82 154 GLY A O 1
ATOM 569 N N . ILE A 1 79 ? 35.617 13.272 59.005 1.00 59.98 155 ILE A N 1
ATOM 570 C CA . ILE A 1 79 ? 36.965 13.362 59.579 1.00 59.66 155 ILE A CA 1
ATOM 571 C C . ILE A 1 79 ? 37.693 12.017 59.441 1.00 60.00 155 ILE A C 1
ATOM 572 O O . ILE A 1 79 ? 38.830 11.962 58.965 1.00 61.34 155 ILE A O 1
ATOM 577 N N . LEU A 1 80 ? 37.028 10.950 59.884 1.00 58.87 156 LEU A N 1
ATOM 578 C CA . LEU A 1 80 ? 37.538 9.593 59.755 1.00 58.72 156 LEU A CA 1
ATOM 579 C C . LEU A 1 80 ? 37.878 9.242 58.299 1.00 58.82 156 LEU A C 1
ATOM 580 O O . LEU A 1 80 ? 38.928 8.671 58.048 1.00 63.68 156 LEU A O 1
ATOM 585 N N . CYS A 1 81 ? 37.015 9.592 57.345 1.00 60.84 157 CYS A N 1
ATOM 586 C CA . CYS A 1 81 ? 37.274 9.271 55.933 1.00 60.73 157 CYS A CA 1
ATOM 587 C C . CYS A 1 81 ? 38.479 10.010 55.376 1.00 61.64 157 CYS A C 1
ATOM 588 O O . CYS A 1 81 ? 39.296 9.431 54.664 1.00 57.73 157 CYS A O 1
ATOM 591 N N . LEU A 1 82 ? 38.574 11.298 55.690 1.00 62.09 158 LEU A N 1
ATOM 592 C CA . LEU A 1 82 ? 39.676 12.111 55.199 1.00 63.85 158 LEU A CA 1
ATOM 593 C C . LEU A 1 82 ? 41.022 11.692 55.806 1.00 63.72 158 LEU A C 1
ATOM 594 O O . LEU A 1 82 ? 42.031 11.667 55.095 1.00 64.87 158 LEU A O 1
ATOM 599 N N . LYS A 1 83 ? 41.016 11.335 57.095 1.00 64.89 159 LYS A N 1
ATOM 600 C CA . LYS A 1 83 ? 42.213 10.822 57.808 1.00 63.81 159 LYS A CA 1
ATOM 601 C C . LYS A 1 83 ? 42.530 9.352 57.497 1.00 65.62 159 LYS A C 1
ATOM 602 O O . LYS A 1 83 ? 43.602 8.824 57.860 1.00 63.97 159 LYS A O 1
ATOM 608 N N . SER A 1 84 ? 41.588 8.678 56.854 1.00 66.79 160 SER A N 1
ATOM 609 C CA . SER A 1 84 ? 41.819 7.328 56.356 1.00 69.74 160 SER A CA 1
ATOM 610 C C . SER A 1 84 ? 42.304 7.347 54.898 1.00 71.84 160 SER A C 1
ATOM 611 O O . SER A 1 84 ? 43.015 6.444 54.476 1.00 70.14 160 SER A O 1
ATOM 614 N N . ASP A 1 85 ? 41.930 8.378 54.135 1.00 76.69 161 ASP A N 1
ATOM 615 C CA . ASP A 1 85 ? 42.379 8.510 52.738 1.00 77.91 161 ASP A CA 1
ATOM 616 C C . ASP A 1 85 ? 42.303 9.972 52.270 1.00 79.00 161 ASP A C 1
ATOM 617 O O . ASP A 1 85 ? 43.329 10.589 51.953 1.00 77.18 161 ASP A O 1
ATOM 622 N N . ASN A 1 90 ? 40.569 16.681 47.898 1.00 80.45 166 ASN A N 1
ATOM 623 C CA . ASN A 1 90 ? 39.145 16.941 48.008 1.00 78.45 166 ASN A CA 1
ATOM 624 C C . ASN A 1 90 ? 38.619 16.648 49.413 1.00 77.48 166 ASN A C 1
ATOM 625 O O . ASN A 1 90 ? 38.367 15.497 49.758 1.00 76.24 166 ASN A O 1
ATOM 630 N N . ASN A 1 91 ? 38.456 17.692 50.221 1.00 77.96 167 ASN A N 1
ATOM 631 C CA . ASN A 1 91 ? 37.824 17.548 51.553 1.00 77.46 167 ASN A CA 1
ATOM 632 C C . ASN A 1 91 ? 36.316 17.839 51.540 1.00 79.51 167 ASN A C 1
ATOM 633 O O . ASN A 1 91 ? 35.665 17.786 52.591 1.00 76.30 167 ASN A O 1
ATOM 638 N N . LEU A 1 92 ? 35.776 18.128 50.352 1.00 80.52 168 LEU A N 1
ATOM 639 C CA . LEU A 1 92 ? 34.341 18.374 50.184 1.00 80.65 168 LEU A CA 1
ATOM 640 C C . LEU A 1 92 ? 33.621 17.052 49.915 1.00 79.99 168 LEU A C 1
ATOM 641 O O . LEU A 1 92 ? 33.669 16.509 48.814 1.00 79.16 168 LEU A O 1
ATOM 646 N N . PHE A 1 93 ? 32.964 16.545 50.946 1.00 77.19 169 PHE A N 1
ATOM 647 C CA . PHE A 1 93 ? 32.146 15.359 50.839 1.00 75.25 169 PHE A CA 1
ATOM 648 C C . PHE A 1 93 ? 30.703 15.837 50.988 1.00 75.98 169 PHE A C 1
ATOM 649 O O . PHE A 1 93 ? 30.384 16.704 51.835 1.00 73.44 169 PHE A O 1
ATOM 657 N N . LEU A 1 94 ? 29.844 15.356 50.099 1.00 70.34 170 LEU A N 1
ATOM 658 C CA . LEU A 1 94 ? 28.467 15.714 50.160 1.00 69.89 170 LEU A CA 1
ATOM 659 C C . LEU A 1 94 ? 27.668 14.520 50.645 1.00 69.53 170 LEU A C 1
ATOM 660 O O . LEU A 1 94 ? 28.020 13.370 50.367 1.00 67.82 170 LEU A O 1
ATOM 665 N N . PHE A 1 95 ? 26.581 14.806 51.366 1.00 66.93 171 PHE A N 1
ATOM 666 C CA . PHE A 1 95 ? 25.597 13.774 51.684 1.00 66.32 171 PHE A CA 1
ATOM 667 C C . PHE A 1 95 ? 24.963 13.236 50.386 1.00 62.88 171 PHE A C 1
ATOM 668 O O . PHE A 1 95 ? 24.384 14.006 49.615 1.00 59.23 171 PHE A O 1
ATOM 676 N N . ALA A 1 96 ? 25.110 11.934 50.134 1.00 61.48 172 ALA A N 1
ATOM 677 C CA . ALA A 1 96 ? 24.479 11.271 48.980 1.00 61.73 172 ALA A CA 1
ATOM 678 C C . ALA A 1 96 ? 23.232 10.460 49.377 1.00 61.90 172 ALA A C 1
ATOM 679 O O . ALA A 1 96 ? 22.278 10.332 48.593 1.00 58.20 172 ALA A O 1
ATOM 681 N N . GLY A 1 97 ? 23.244 9.920 50.594 1.00 60.53 173 GLY A N 1
ATOM 682 C CA . GLY A 1 97 ? 22.098 9.194 51.115 1.00 59.92 173 GLY A CA 1
ATOM 683 C C . GLY A 1 97 ? 22.213 8.990 52.608 1.00 62.58 173 GLY A C 1
ATOM 684 O O . GLY A 1 97 ? 23.309 9.097 53.172 1.00 64.30 173 GLY A O 1
ATOM 685 N N . VAL A 1 98 ? 21.070 8.743 53.251 1.00 62.55 174 VAL A N 1
ATOM 686 C CA . VAL A 1 98 ? 21.022 8.360 54.665 1.00 60.19 174 VAL A CA 1
ATOM 687 C C . VAL A 1 98 ? 19.799 7.461 54.879 1.00 61.66 174 VAL A C 1
ATOM 688 O O . VAL A 1 98 ? 18.709 7.736 54.359 1.00 61.04 174 VAL A O 1
ATOM 692 N N . ASP A 1 99 ? 20.001 6.364 55.600 1.00 60.60 175 ASP A N 1
ATOM 693 C CA . ASP A 1 99 ? 18.956 5.424 55.911 1.00 59.17 175 ASP A CA 1
ATOM 694 C C . ASP A 1 99 ? 18.876 5.145 57.403 1.00 61.02 175 ASP A C 1
ATOM 695 O O . ASP A 1 99 ? 19.885 5.154 58.132 1.00 60.06 175 ASP A O 1
ATOM 700 N N . GLY A 1 100 ? 17.659 4.847 57.837 1.00 61.05 176 GLY A N 1
ATOM 701 C CA . GLY A 1 100 ? 17.440 4.298 59.153 1.00 61.01 176 GLY A CA 1
ATOM 702 C C . GLY A 1 100 ? 17.879 5.250 60.235 1.00 60.47 176 GLY A C 1
ATOM 703 O O . GLY A 1 100 ? 18.595 4.864 61.130 1.00 59.29 176 GLY A O 1
ATOM 704 N N . VAL A 1 101 ? 17.457 6.505 60.136 1.00 61.34 177 VAL A N 1
ATOM 705 C CA . VAL A 1 101 ? 17.659 7.438 61.226 1.00 61.42 177 VAL A CA 1
ATOM 706 C C . VAL A 1 101 ? 16.477 7.316 62.187 1.00 62.82 177 VAL A C 1
ATOM 707 O O . VAL A 1 101 ? 15.318 7.447 61.782 1.00 62.10 177 VAL A O 1
ATOM 711 N N . ARG A 1 102 ? 16.794 7.061 63.451 1.00 63.81 178 ARG A N 1
ATOM 712 C CA . ARG A 1 102 ? 15.838 7.082 64.540 1.00 65.01 178 ARG A CA 1
ATOM 713 C C . ARG A 1 102 ? 16.310 8.038 65.614 1.00 63.86 178 ARG A C 1
ATOM 714 O O . ARG A 1 102 ? 17.399 7.894 66.138 1.00 64.90 178 ARG A O 1
ATOM 722 N N . TRP A 1 103 ? 15.468 8.996 65.960 1.00 63.40 179 TRP A N 1
ATOM 723 C CA . TRP A 1 103 ? 15.744 9.907 67.044 1.00 64.25 179 TRP A CA 1
ATOM 724 C C . TRP A 1 103 ? 15.033 9.390 68.289 1.00 65.76 179 TRP A C 1
ATOM 725 O O . TRP A 1 103 ? 13.823 9.202 68.272 1.00 70.62 179 TRP A O 1
ATOM 736 N N . LYS A 1 104 ? 15.773 9.177 69.367 1.00 63.85 180 LYS A N 1
ATOM 737 C CA . LYS A 1 104 ? 15.227 8.533 70.549 1.00 67.33 180 LYS A CA 1
ATOM 738 C C . LYS A 1 104 ? 14.754 9.517 71.608 1.00 67.95 180 LYS A C 1
ATOM 739 O O . LYS A 1 104 ? 13.827 9.220 72.352 1.00 71.88 180 LYS A O 1
ATOM 745 N N . LYS A 1 105 ? 15.409 10.662 71.711 1.00 68.08 181 LYS A N 1
ATOM 746 C CA . LYS A 1 105 ? 15.137 11.590 72.796 1.00 67.59 181 LYS A CA 1
ATOM 747 C C . LYS A 1 105 ? 15.687 12.957 72.434 1.00 66.37 181 LYS A C 1
ATOM 748 O O . LYS A 1 105 ? 16.688 13.022 71.728 1.00 67.32 181 LYS A O 1
ATOM 754 N N . PRO A 1 106 ? 15.031 14.041 72.875 1.00 64.29 182 PRO A N 1
ATOM 755 C CA . PRO A 1 106 ? 15.470 15.372 72.518 1.00 64.79 182 PRO A CA 1
ATOM 756 C C . PRO A 1 106 ? 16.859 15.679 73.071 1.00 62.40 182 PRO A C 1
ATOM 757 O O . PRO A 1 106 ? 17.183 15.229 74.157 1.00 58.10 182 PRO A O 1
ATOM 761 N N . VAL A 1 107 ? 17.664 16.397 72.292 1.00 62.70 183 VAL A N 1
ATOM 762 C CA . VAL A 1 107 ? 18.934 16.940 72.754 1.00 61.97 183 VAL A CA 1
ATOM 763 C C . VAL A 1 107 ? 18.716 18.434 73.088 1.00 59.84 183 VAL A C 1
ATOM 764 O O . VAL A 1 107 ? 18.139 19.188 72.295 1.00 58.73 183 VAL A O 1
ATOM 768 N N . LEU A 1 108 ? 19.191 18.825 74.265 1.00 58.02 184 LEU A N 1
ATOM 769 C CA . LEU A 1 108 ? 18.891 20.105 74.876 1.00 60.88 184 LEU A CA 1
ATOM 770 C C . LEU A 1 108 ? 20.140 20.920 75.237 1.00 59.89 184 LEU A C 1
ATOM 771 O O . LEU A 1 108 ? 21.174 20.347 75.546 1.00 62.19 184 LEU A O 1
ATOM 776 N N . PRO A 1 109 ? 20.022 22.247 75.287 1.00 61.81 185 PRO A N 1
ATOM 777 C CA . PRO A 1 109 ? 21.096 23.077 75.846 1.00 59.55 185 PRO A CA 1
ATOM 778 C C . PRO A 1 109 ? 21.557 22.530 77.184 1.00 60.27 185 PRO A C 1
ATOM 779 O O . PRO A 1 109 ? 20.718 22.181 78.004 1.00 61.96 185 PRO A O 1
ATOM 783 N N . GLY A 1 110 ? 22.880 22.475 77.392 1.00 60.04 186 GLY A N 1
ATOM 784 C CA . GLY A 1 110 ? 23.473 21.888 78.603 1.00 58.51 186 GLY A CA 1
ATOM 785 C C . GLY A 1 110 ? 24.002 20.471 78.406 1.00 56.55 186 GLY A C 1
ATOM 786 O O . GLY A 1 110 ? 24.764 19.984 79.219 1.00 55.95 186 GLY A O 1
ATOM 787 N N . ASP A 1 111 ? 23.584 19.814 77.330 1.00 56.62 187 ASP A N 1
ATOM 788 C CA . ASP A 1 111 ? 23.988 18.453 77.031 1.00 59.31 187 ASP A CA 1
ATOM 789 C C . ASP A 1 111 ? 25.342 18.430 76.318 1.00 60.64 187 ASP A C 1
ATOM 790 O O . ASP A 1 111 ? 25.713 19.366 75.590 1.00 63.25 187 ASP A O 1
ATOM 795 N N . THR A 1 112 ? 26.033 17.304 76.476 1.00 62.47 188 THR A N 1
ATOM 796 C CA . THR A 1 112 ? 27.173 16.936 75.647 1.00 60.17 188 THR A CA 1
ATOM 797 C C . THR A 1 112 ? 26.676 15.834 74.740 1.00 58.57 188 THR A C 1
ATOM 798 O O . THR A 1 112 ? 26.204 14.810 75.205 1.00 54.82 188 THR A O 1
ATOM 802 N N . LEU A 1 113 ? 26.749 16.067 73.444 1.00 57.68 189 LEU A N 1
ATOM 803 C CA . LEU A 1 113 ? 26.419 15.049 72.489 1.00 59.11 189 LEU A CA 1
ATOM 804 C C . LEU A 1 113 ? 27.683 14.283 72.161 1.00 58.32 189 LEU A C 1
ATOM 805 O O . LEU A 1 113 ? 28.543 14.792 71.473 1.00 59.08 189 LEU A O 1
ATOM 810 N N . THR A 1 114 ? 27.812 13.078 72.699 1.00 56.17 190 THR A N 1
ATOM 811 C CA . THR A 1 114 ? 28.909 12.194 72.332 1.00 59.70 190 THR A CA 1
ATOM 812 C C . THR A 1 114 ? 28.526 11.376 71.092 1.00 61.36 190 THR A C 1
ATOM 813 O O . THR A 1 114 ? 27.407 10.897 70.992 1.00 66.95 190 THR A O 1
ATOM 817 N N . MET A 1 115 ? 29.444 11.217 70.148 1.00 59.44 191 MET A N 1
ATOM 818 C CA . MET A 1 115 ? 29.116 10.567 68.890 1.00 60.53 191 MET A CA 1
ATOM 819 C C . MET A 1 115 ? 30.179 9.575 68.453 1.00 62.98 191 MET A C 1
ATOM 820 O O . MET A 1 115 ? 31.368 9.834 68.609 1.00 63.81 191 MET A O 1
ATOM 825 N N . GLN A 1 116 ? 29.738 8.436 67.908 1.00 62.93 192 GLN A N 1
ATOM 826 C CA . GLN A 1 116 ? 30.638 7.450 67.293 1.00 61.12 192 GLN A CA 1
ATOM 827 C C . GLN A 1 116 ? 30.153 7.109 65.899 1.00 61.68 192 GLN A C 1
ATOM 828 O O . GLN A 1 116 ? 28.975 6.861 65.688 1.00 63.10 192 GLN A O 1
ATOM 834 N N . ALA A 1 117 ? 31.072 7.117 64.947 1.00 61.91 193 ALA A N 1
ATOM 835 C CA . ALA A 1 117 ? 30.786 6.715 63.580 1.00 58.91 193 ALA A CA 1
ATOM 836 C C . ALA A 1 117 ? 31.757 5.581 63.270 1.00 61.89 193 ALA A C 1
ATOM 837 O O . ALA A 1 117 ? 32.932 5.655 63.631 1.00 64.33 193 ALA A O 1
ATOM 839 N N . ASN A 1 118 ? 31.246 4.539 62.620 1.00 60.11 194 ASN A N 1
ATOM 840 C CA . ASN A 1 118 ? 31.988 3.351 62.292 1.00 59.79 194 ASN A CA 1
ATOM 841 C C . ASN A 1 118 ? 31.983 3.216 60.780 1.00 60.10 194 ASN A C 1
ATOM 842 O O . ASN A 1 118 ? 30.937 3.333 60.159 1.00 59.61 194 ASN A O 1
ATOM 847 N N . LEU A 1 119 ? 33.144 2.960 60.182 1.00 63.36 195 LEU A N 1
ATOM 848 C CA . LEU A 1 119 ? 33.253 2.893 58.722 1.00 61.75 195 LEU A CA 1
ATOM 849 C C . LEU A 1 119 ? 32.751 1.553 58.196 1.00 61.94 195 LEU A C 1
ATOM 850 O O . LEU A 1 119 ? 33.166 0.501 58.677 1.00 59.26 195 LEU A O 1
ATOM 855 N N . ILE A 1 120 ? 31.855 1.602 57.209 1.00 62.20 196 ILE A N 1
ATOM 856 C CA . ILE A 1 120 ? 31.322 0.392 56.581 1.00 62.20 196 ILE A CA 1
ATOM 857 C C . ILE A 1 120 ? 32.139 0.074 55.341 1.00 60.38 196 ILE A C 1
ATOM 858 O O . ILE A 1 120 ? 32.591 -1.032 55.178 1.00 63.17 196 ILE A O 1
ATOM 863 N N . SER A 1 121 ? 32.326 1.056 54.475 1.00 62.80 197 SER A N 1
ATOM 864 C CA . SER A 1 121 ? 33.109 0.881 53.264 1.00 65.01 197 SER A CA 1
ATOM 865 C C . SER A 1 121 ? 33.588 2.246 52.799 1.00 66.87 197 SER A C 1
ATOM 866 O O . SER A 1 121 ? 32.945 3.249 53.072 1.00 68.30 197 SER A O 1
ATOM 869 N N . PHE A 1 122 ? 34.721 2.279 52.107 1.00 70.73 198 PHE A N 1
ATOM 870 C CA . PHE A 1 122 ? 35.252 3.507 51.518 1.00 72.62 198 PHE A CA 1
ATOM 871 C C . PHE A 1 122 ? 35.914 3.132 50.206 1.00 74.82 198 PHE A C 1
ATOM 872 O O . PHE A 1 122 ? 36.821 2.298 50.173 1.00 76.42 198 PHE A O 1
ATOM 880 N N . LYS A 1 123 ? 35.433 3.727 49.122 1.00 77.06 199 LYS A N 1
ATOM 881 C CA . LYS A 1 123 ? 35.952 3.437 47.800 1.00 77.26 199 LYS A CA 1
ATOM 882 C C . LYS A 1 123 ? 36.773 4.614 47.293 1.00 78.13 199 LYS A C 1
ATOM 883 O O . LYS A 1 123 ? 36.237 5.602 46.785 1.00 76.00 199 LYS A O 1
ATOM 889 N N . SER A 1 124 ? 38.083 4.494 47.496 1.00 80.29 200 SER A N 1
ATOM 890 C CA . SER A 1 124 ? 39.091 5.246 46.755 1.00 79.93 200 SER A CA 1
ATOM 891 C C . SER A 1 124 ? 38.604 5.535 45.332 1.00 80.09 200 SER A C 1
ATOM 892 O O . SER A 1 124 ? 38.250 6.683 45.021 1.00 80.93 200 SER A O 1
ATOM 895 N N . SER A 1 125 ? 38.556 4.490 44.497 1.00 78.06 201 SER A N 1
ATOM 896 C CA . SER A 1 125 ? 38.108 4.598 43.106 1.00 75.78 201 SER A CA 1
ATOM 897 C C . SER A 1 125 ? 36.970 5.622 42.932 1.00 76.41 201 SER A C 1
ATOM 898 O O . SER A 1 125 ? 37.128 6.623 42.230 1.00 76.97 201 SER A O 1
ATOM 901 N N . LEU A 1 126 ? 35.853 5.402 43.622 1.00 73.39 202 LEU A N 1
ATOM 902 C CA . LEU A 1 126 ? 34.602 6.082 43.287 1.00 71.29 202 LEU A CA 1
ATOM 903 C C . LEU A 1 126 ? 34.284 7.297 44.146 1.00 71.38 202 LEU A C 1
ATOM 904 O O . LEU A 1 126 ? 33.390 8.060 43.803 1.00 73.62 202 LEU A O 1
ATOM 909 N N . GLY A 1 127 ? 35.008 7.480 45.247 1.00 69.80 203 GLY A N 1
ATOM 910 C CA . GLY A 1 127 ? 34.774 8.597 46.138 1.00 68.31 203 GLY A CA 1
ATOM 911 C C . GLY A 1 127 ? 33.468 8.443 46.893 1.00 67.25 203 GLY A C 1
ATOM 912 O O . GLY A 1 127 ? 32.747 9.416 47.111 1.00 69.81 203 GLY A O 1
ATOM 913 N N . ILE A 1 128 ? 33.174 7.210 47.294 1.00 65.39 204 ILE A N 1
ATOM 914 C CA . ILE A 1 128 ? 31.961 6.897 48.044 1.00 62.34 204 ILE A CA 1
ATOM 915 C C . ILE A 1 128 ? 32.381 6.241 49.344 1.00 58.11 204 ILE A C 1
ATOM 916 O O . ILE A 1 128 ? 33.262 5.386 49.340 1.00 57.68 204 ILE A O 1
ATOM 921 N N . ALA A 1 129 ? 31.742 6.647 50.436 1.00 59.06 205 ALA A N 1
ATOM 922 C CA . ALA A 1 129 ? 32.006 6.113 51.769 1.00 59.09 205 ALA A CA 1
ATOM 923 C C . ALA A 1 129 ? 30.681 5.867 52.455 1.00 57.83 205 ALA A C 1
ATOM 924 O O . ALA A 1 129 ? 29.740 6.623 52.264 1.00 56.97 205 ALA A O 1
ATOM 926 N N . LYS A 1 130 ? 30.611 4.810 53.251 1.00 57.56 206 LYS A N 1
ATOM 927 C CA . LYS A 1 130 ? 29.413 4.512 54.025 1.00 57.93 206 LYS A CA 1
ATOM 928 C C . LYS A 1 130 ? 29.831 4.240 55.444 1.00 58.83 206 LYS A C 1
ATOM 929 O O . LYS A 1 130 ? 30.830 3.534 55.685 1.00 58.39 206 LYS A O 1
ATOM 935 N N . LEU A 1 131 ? 29.055 4.786 56.371 1.00 56.72 207 LEU A N 1
ATOM 936 C CA . LEU A 1 131 ? 29.311 4.672 57.791 1.00 58.73 207 LEU A CA 1
ATOM 937 C C . LEU A 1 131 ? 28.007 4.596 58.560 1.00 58.73 207 LEU A C 1
ATOM 938 O O . LEU A 1 131 ? 27.001 5.129 58.120 1.00 63.64 207 LEU A O 1
ATOM 943 N N . SER A 1 132 ? 28.044 3.956 59.717 1.00 58.97 208 SER A N 1
ATOM 944 C CA . SER A 1 132 ? 26.951 4.005 60.657 1.00 59.67 208 SER A CA 1
ATOM 945 C C . SER A 1 132 ? 27.302 5.017 61.743 1.00 60.75 208 SER A C 1
ATOM 946 O O . SER A 1 132 ? 28.447 5.453 61.862 1.00 59.96 208 SER A O 1
ATOM 949 N N . GLY A 1 133 ? 26.304 5.413 62.521 1.00 60.83 209 GLY A N 1
ATOM 950 C CA . GLY A 1 133 ? 26.491 6.428 63.539 1.00 59.07 209 GLY A CA 1
ATOM 951 C C . GLY A 1 133 ? 25.522 6.262 64.682 1.00 58.13 209 GLY A C 1
ATOM 952 O O . GLY A 1 133 ? 24.400 5.804 64.497 1.00 58.02 209 GLY A O 1
ATOM 953 N N . VAL A 1 134 ? 25.974 6.631 65.869 1.00 58.91 210 VAL A N 1
ATOM 954 C CA . VAL A 1 134 ? 25.165 6.615 67.073 1.00 59.55 210 VAL A CA 1
ATOM 955 C C . VAL A 1 134 ? 25.604 7.814 67.898 1.00 58.52 210 VAL A C 1
ATOM 956 O O . VAL A 1 134 ? 26.790 8.119 67.969 1.00 57.26 210 VAL A O 1
ATOM 960 N N . GLY A 1 135 ? 24.627 8.516 68.475 1.00 61.82 211 GLY A N 1
ATOM 961 C CA . GLY A 1 135 ? 24.855 9.675 69.330 1.00 59.16 211 GLY A CA 1
ATOM 962 C C . GLY A 1 135 ? 24.310 9.396 70.710 1.00 59.24 211 GLY A C 1
ATOM 963 O O . GLY A 1 135 ? 23.258 8.771 70.861 1.00 59.02 211 GLY A O 1
ATOM 964 N N . TYR A 1 136 ? 25.043 9.829 71.723 1.00 61.11 212 TYR A N 1
ATOM 965 C CA . TYR A 1 136 ? 24.668 9.565 73.096 1.00 62.58 212 TYR A CA 1
ATOM 966 C C . TYR A 1 136 ? 24.661 10.856 73.882 1.00 63.28 212 TYR A C 1
ATOM 967 O O . TYR A 1 136 ? 25.398 11.797 73.574 1.00 65.15 212 TYR A O 1
ATOM 976 N N . VAL A 1 137 ? 23.807 10.881 74.895 1.00 64.18 213 VAL A N 1
ATOM 977 C CA . VAL A 1 137 ? 23.840 11.897 75.928 1.00 63.36 213 VAL A CA 1
ATOM 978 C C . VAL A 1 137 ? 23.775 11.137 77.254 1.00 65.71 213 VAL A C 1
ATOM 979 O O . VAL A 1 137 ? 22.925 10.240 77.451 1.00 62.72 213 VAL A O 1
ATOM 983 N N . ASN A 1 138 ? 24.705 11.456 78.148 1.00 66.88 214 ASN A N 1
ATOM 984 C CA . ASN A 1 138 ? 24.713 10.821 79.441 1.00 66.71 214 ASN A CA 1
ATOM 985 C C . ASN A 1 138 ? 24.728 9.278 79.318 1.00 66.52 214 ASN A C 1
ATOM 986 O O . ASN A 1 138 ? 24.142 8.553 80.135 1.00 66.01 214 ASN A O 1
ATOM 991 N N . GLY A 1 139 ? 25.404 8.778 78.284 1.00 65.68 215 GLY A N 1
ATOM 992 C CA . GLY A 1 139 ? 25.592 7.333 78.114 1.00 66.13 215 GLY A CA 1
ATOM 993 C C . GLY A 1 139 ? 24.430 6.634 77.445 1.00 67.00 215 GLY A C 1
ATOM 994 O O . GLY A 1 139 ? 24.470 5.427 77.245 1.00 67.79 215 GLY A O 1
ATOM 995 N N . LYS A 1 140 ? 23.396 7.390 77.089 1.00 66.31 216 LYS A N 1
ATOM 996 C CA . LYS A 1 140 ? 22.180 6.817 76.540 1.00 65.78 216 LYS A CA 1
ATOM 997 C C . LYS A 1 140 ? 21.996 7.272 75.107 1.00 63.04 216 LYS A C 1
ATOM 998 O O . LYS A 1 140 ? 22.287 8.430 74.775 1.00 65.78 216 LYS A O 1
ATOM 1004 N N . VAL A 1 141 ? 21.503 6.362 74.261 1.00 60.63 217 VAL A N 1
ATOM 1005 C CA . VAL A 1 141 ? 21.329 6.648 72.834 1.00 59.64 217 VAL A CA 1
ATOM 1006 C C . VAL A 1 141 ? 20.237 7.709 72.628 1.00 60.43 217 VAL A C 1
ATOM 1007 O O . VAL A 1 141 ? 19.109 7.558 73.103 1.00 60.12 217 VAL A O 1
ATOM 1011 N N . VAL A 1 142 ? 20.582 8.772 71.914 1.00 61.32 218 VAL A N 1
ATOM 1012 C CA . VAL A 1 142 ? 19.596 9.766 71.480 1.00 60.02 218 VAL A CA 1
ATOM 1013 C C . VAL A 1 142 ? 19.361 9.727 69.968 1.00 60.18 218 VAL A C 1
ATOM 1014 O O . VAL A 1 142 ? 18.340 10.202 69.500 1.00 59.69 218 VAL A O 1
ATOM 1018 N N . ILE A 1 143 ? 20.309 9.176 69.211 1.00 60.81 219 ILE A N 1
ATOM 1019 C CA . ILE A 1 143 ? 20.150 9.021 67.770 1.00 61.28 219 ILE A CA 1
ATOM 1020 C C . ILE A 1 143 ? 20.898 7.772 67.272 1.00 61.30 219 ILE A C 1
ATOM 1021 O O . ILE A 1 143 ? 22.004 7.487 67.722 1.00 56.73 219 ILE A O 1
ATOM 1026 N N . ASN A 1 144 ? 20.246 7.028 66.364 1.00 61.72 220 ASN A N 1
ATOM 1027 C CA . ASN A 1 144 ? 20.872 5.982 65.554 1.00 62.13 220 ASN A CA 1
ATOM 1028 C C . ASN A 1 144 ? 20.766 6.277 64.073 1.00 62.30 220 ASN A C 1
ATOM 1029 O O . ASN A 1 144 ? 19.724 6.692 63.612 1.00 63.11 220 ASN A O 1
ATOM 1034 N N . ILE A 1 145 ? 21.833 6.004 63.325 1.00 64.83 221 ILE A N 1
ATOM 1035 C CA . ILE A 1 145 ? 21.820 6.110 61.862 1.00 64.47 221 ILE A CA 1
ATOM 1036 C C . ILE A 1 145 ? 22.393 4.827 61.288 1.00 65.24 221 ILE A C 1
ATOM 1037 O O . ILE A 1 145 ? 23.560 4.534 61.506 1.00 65.61 221 ILE A O 1
ATOM 1042 N N . SER A 1 146 ? 21.578 4.064 60.561 1.00 66.60 222 SER A N 1
ATOM 1043 C CA . SER A 1 146 ? 22.021 2.781 60.025 1.00 65.76 222 SER A CA 1
ATOM 1044 C C . SER A 1 146 ? 23.130 2.994 59.030 1.00 65.25 222 SER A C 1
ATOM 1045 O O . SER A 1 146 ? 24.162 2.344 59.096 1.00 62.00 222 SER A O 1
ATOM 1048 N N . GLU A 1 147 ? 22.931 3.928 58.115 1.00 64.35 223 GLU A N 1
ATOM 1049 C CA . GLU A 1 147 ? 23.919 4.125 57.081 1.00 66.65 223 GLU A CA 1
ATOM 1050 C C . GLU A 1 147 ? 23.892 5.518 56.501 1.00 66.48 223 GLU A C 1
ATOM 1051 O O . GLU A 1 147 ? 22.878 5.942 55.961 1.00 65.58 223 GLU A O 1
ATOM 1057 N N . MET A 1 148 ? 25.017 6.218 56.628 1.00 67.41 224 MET A N 1
ATOM 1058 C CA . MET A 1 148 ? 25.227 7.494 55.959 1.00 66.04 224 MET A CA 1
ATOM 1059 C C . MET A 1 148 ? 26.140 7.238 54.788 1.00 63.19 224 MET A C 1
ATOM 1060 O O . MET A 1 148 ? 27.193 6.624 54.954 1.00 62.61 224 MET A O 1
ATOM 1065 N N . THR A 1 149 ? 25.751 7.729 53.619 1.00 60.04 225 THR A N 1
ATOM 1066 C CA . THR A 1 149 ? 26.556 7.617 52.414 1.00 62.70 225 THR A CA 1
ATOM 1067 C C . THR A 1 149 ? 27.001 8.991 51.971 1.00 61.53 225 THR A C 1
ATOM 1068 O O . THR A 1 149 ? 26.202 9.924 51.921 1.00 58.85 225 THR A O 1
ATOM 1072 N N . PHE A 1 150 ? 28.278 9.088 51.623 1.00 64.83 226 PHE A N 1
ATOM 1073 C CA . PHE A 1 150 ? 28.888 10.336 51.196 1.00 66.25 226 PHE A CA 1
ATOM 1074 C C . PHE A 1 150 ? 29.583 10.129 49.869 1.00 68.09 226 PHE A C 1
ATOM 1075 O O . PHE A 1 150 ? 30.304 9.152 49.683 1.00 64.50 226 PHE A O 1
ATOM 1083 N N . ALA A 1 151 ? 29.366 11.073 48.967 1.00 72.24 227 ALA A N 1
ATOM 1084 C CA . ALA A 1 151 ? 30.133 11.163 47.751 1.00 79.29 227 ALA A CA 1
ATOM 1085 C C . ALA A 1 151 ? 31.089 12.352 47.862 1.00 81.88 227 ALA A C 1
ATOM 1086 O O . ALA A 1 151 ? 30.749 13.381 48.472 1.00 82.59 227 ALA A O 1
ATOM 1088 N N . LEU A 1 152 ? 32.285 12.191 47.287 1.00 86.04 228 LEU A N 1
ATOM 1089 C CA . LEU A 1 152 ? 33.306 13.253 47.260 1.00 87.82 228 LEU A CA 1
ATOM 1090 C C . LEU A 1 152 ? 33.203 14.061 45.957 1.00 90.89 228 LEU A C 1
ATOM 1091 O O . LEU A 1 152 ? 33.780 13.679 44.933 1.00 92.81 228 LEU A O 1
ATOM 1096 N N . SER A 1 153 ? 32.479 15.183 46.019 1.00 91.49 229 SER A N 1
ATOM 1097 C CA . SER A 1 153 ? 32.080 15.946 44.831 1.00 91.05 229 SER A CA 1
ATOM 1098 C C . SER A 1 153 ? 33.244 16.518 44.020 1.00 93.00 229 SER A C 1
ATOM 1099 O O . SER A 1 153 ? 33.068 16.915 42.861 1.00 94.33 229 SER A O 1
ATOM 1102 N N . THR B 1 9 ? -5.079 24.447 49.213 1.00 79.35 85 THR B N 1
ATOM 1103 C CA . THR B 1 9 ? -5.090 25.933 49.210 1.00 80.30 85 THR B CA 1
ATOM 1104 C C . THR B 1 9 ? -3.638 26.367 49.115 1.00 79.12 85 THR B C 1
ATOM 1105 O O . THR B 1 9 ? -2.772 25.504 49.001 1.00 83.72 85 THR B O 1
ATOM 1109 N N . SER B 1 10 ? -3.379 27.677 49.167 1.00 75.38 86 SER B N 1
ATOM 1110 C CA . SER B 1 10 ? -2.012 28.224 49.202 1.00 75.75 86 SER B CA 1
ATOM 1111 C C . SER B 1 10 ? -1.775 29.043 50.483 1.00 75.33 86 SER B C 1
ATOM 1112 O O . SER B 1 10 ? -2.705 29.627 51.036 1.00 77.31 86 SER B O 1
ATOM 1115 N N . ILE B 1 11 ? -0.529 29.086 50.959 1.00 73.71 87 ILE B N 1
ATOM 1116 C CA . ILE B 1 11 ? -0.215 29.694 52.253 1.00 70.57 87 ILE B CA 1
ATOM 1117 C C . ILE B 1 11 ? 1.048 30.561 52.162 1.00 69.42 87 ILE B C 1
ATOM 1118 O O . ILE B 1 11 ? 2.095 30.118 51.687 1.00 69.64 87 ILE B O 1
ATOM 1123 N N . ASP B 1 12 ? 0.923 31.814 52.599 1.00 67.95 88 ASP B N 1
ATOM 1124 C CA . ASP B 1 12 ? 2.032 32.766 52.623 1.00 67.65 88 ASP B CA 1
ATOM 1125 C C . ASP B 1 12 ? 2.785 32.654 53.960 1.00 63.43 88 ASP B C 1
ATOM 1126 O O . ASP B 1 12 ? 2.351 31.945 54.853 1.00 64.71 88 ASP B O 1
ATOM 1131 N N . ILE B 1 13 ? 3.888 33.386 54.110 1.00 64.16 89 ILE B N 1
ATOM 1132 C CA . ILE B 1 13 ? 4.833 33.149 55.230 1.00 61.39 89 ILE B CA 1
ATOM 1133 C C . ILE B 1 13 ? 4.247 33.471 56.583 1.00 56.93 89 ILE B C 1
ATOM 1134 O O . ILE B 1 13 ? 4.531 32.812 57.570 1.00 61.46 89 ILE B O 1
ATOM 1139 N N . GLU B 1 14 ? 3.418 34.505 56.635 1.00 61.91 90 GLU B N 1
ATOM 1140 C CA . GLU B 1 14 ? 2.806 34.929 57.885 1.00 61.44 90 GLU B CA 1
ATOM 1141 C C . GLU B 1 14 ? 1.829 33.840 58.344 1.00 59.87 90 GLU B C 1
ATOM 1142 O O . GLU B 1 14 ? 1.749 33.539 59.519 1.00 59.29 90 GLU B O 1
ATOM 1148 N N . ASP B 1 15 ? 1.105 33.239 57.403 1.00 60.48 91 ASP B N 1
ATOM 1149 C CA . ASP B 1 15 ? 0.212 32.135 57.737 1.00 60.82 91 ASP B CA 1
ATOM 1150 C C . ASP B 1 15 ? 0.991 30.867 58.005 1.00 61.91 91 ASP B C 1
ATOM 1151 O O . ASP B 1 15 ? 0.621 30.103 58.898 1.00 60.03 91 ASP B O 1
ATOM 1156 N N . ILE B 1 16 ? 2.092 30.654 57.287 1.00 62.14 92 ILE B N 1
ATOM 1157 C CA . ILE B 1 16 ? 2.973 29.516 57.603 1.00 56.26 92 ILE B CA 1
ATOM 1158 C C . ILE B 1 16 ? 3.433 29.610 59.033 1.00 58.87 92 ILE B C 1
ATOM 1159 O O . ILE B 1 16 ? 3.476 28.615 59.738 1.00 57.47 92 ILE B O 1
ATOM 1164 N N . LYS B 1 17 ? 3.776 30.812 59.472 1.00 61.48 93 LYS B N 1
ATOM 1165 C CA . LYS B 1 17 ? 4.262 31.018 60.841 1.00 58.44 93 LYS B CA 1
ATOM 1166 C C . LYS B 1 17 ? 3.172 30.860 61.893 1.00 60.13 93 LYS B C 1
ATOM 1167 O O . LYS B 1 17 ? 3.454 30.654 63.061 1.00 58.46 93 LYS B O 1
ATOM 1173 N N . LYS B 1 18 ? 1.914 30.924 61.476 1.00 59.33 94 LYS B N 1
ATOM 1174 C CA . LYS B 1 18 ? 0.814 30.637 62.382 1.00 62.04 94 LYS 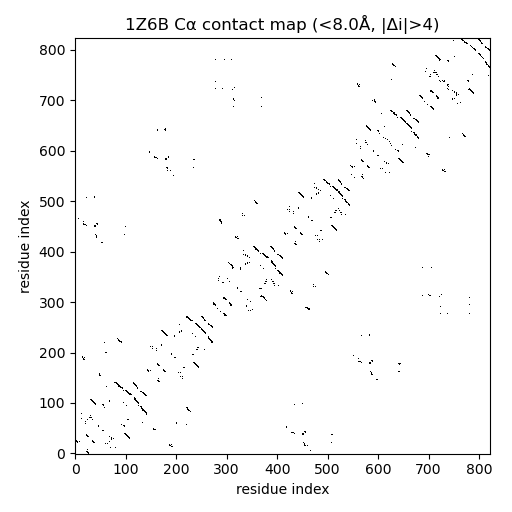B CA 1
ATOM 1175 C C . LYS B 1 18 ? 0.573 29.136 62.607 1.00 61.40 94 LYS B C 1
ATOM 1176 O O . LYS B 1 18 ? -0.093 28.753 63.570 1.00 61.18 94 LYS B O 1
ATOM 1182 N N . ILE B 1 19 ? 1.124 28.315 61.713 1.00 59.41 95 ILE B N 1
ATOM 1183 C CA . ILE B 1 19 ? 1.000 26.878 61.758 1.00 59.05 95 ILE B CA 1
ATOM 1184 C C . ILE B 1 19 ? 2.227 26.277 62.417 1.00 61.58 95 ILE B C 1
ATOM 1185 O O . ILE B 1 19 ? 2.093 25.486 63.347 1.00 62.08 95 ILE B O 1
ATOM 1190 N N . LEU B 1 20 ? 3.419 26.656 61.931 1.00 60.64 96 LEU B N 1
ATOM 1191 C CA . LEU B 1 20 ? 4.681 26.097 62.429 1.00 59.42 96 LEU B CA 1
ATOM 1192 C C . LEU B 1 20 ? 5.294 26.976 63.513 1.00 56.09 96 LEU B C 1
ATOM 1193 O O . LEU B 1 20 ? 5.204 28.190 63.440 1.00 59.34 96 LEU B O 1
ATOM 1198 N N . PRO B 1 21 ? 5.903 26.379 64.527 1.00 57.12 97 PRO B N 1
ATOM 1199 C CA . PRO B 1 21 ? 6.567 27.159 65.576 1.00 60.92 97 PRO B CA 1
ATOM 1200 C C . PRO B 1 21 ? 7.996 27.606 65.198 1.00 61.15 97 PRO B C 1
ATOM 1201 O O . PRO B 1 21 ? 8.606 28.445 65.906 1.00 57.25 97 PRO B O 1
ATOM 1205 N N . HIS B 1 22 ? 8.501 27.054 64.091 1.00 60.30 98 HIS B N 1
ATOM 1206 C CA . HIS B 1 22 ? 9.854 27.328 63.628 1.00 60.32 98 HIS B CA 1
ATOM 1207 C C . HIS B 1 22 ? 10.043 28.786 63.266 1.00 62.27 98 HIS B C 1
ATOM 1208 O O . HIS B 1 22 ? 9.180 29.381 62.609 1.00 61.96 98 HIS B O 1
ATOM 1215 N N . ARG B 1 23 ? 11.192 29.338 63.657 1.00 62.31 99 ARG B N 1
ATOM 1216 C CA . ARG B 1 23 ? 11.503 30.718 63.388 1.00 56.15 99 ARG B CA 1
ATOM 1217 C C . ARG B 1 23 ? 12.927 30.862 62.806 1.00 59.04 99 ARG B C 1
ATOM 1218 O O . ARG B 1 23 ? 13.599 29.871 62.599 1.00 61.63 99 ARG B O 1
ATOM 1226 N N . TYR B 1 24 ? 13.368 32.076 62.468 1.00 58.54 100 TYR B N 1
ATOM 1227 C CA . TYR B 1 24 ? 14.741 32.288 61.967 1.00 59.48 100 TYR B CA 1
ATOM 1228 C C . TYR B 1 24 ? 15.735 31.736 62.997 1.00 58.63 100 TYR B C 1
ATOM 1229 O O . TYR B 1 24 ? 15.513 31.987 64.163 1.00 56.56 100 TYR B O 1
ATOM 1238 N N . PRO B 1 25 ? 16.814 31.024 62.622 1.00 60.35 101 PRO B N 1
ATOM 1239 C CA . PRO B 1 25 ? 17.255 30.739 61.249 1.00 59.55 101 PRO B CA 1
ATOM 1240 C C . PRO B 1 25 ? 16.879 29.320 60.853 1.00 62.65 101 PRO B C 1
ATOM 1241 O O . PRO B 1 25 ? 17.628 28.619 60.169 1.00 63.36 101 PRO B O 1
ATOM 1245 N N . PHE B 1 26 ? 15.748 28.840 61.351 1.00 64.87 102 PHE B N 1
ATOM 1246 C CA . PHE B 1 26 ? 15.369 27.453 61.112 1.00 62.41 102 PHE B CA 1
ATOM 1247 C C . PHE B 1 26 ? 13.955 27.255 60.562 1.00 60.47 102 PHE B C 1
ATOM 1248 O O . PHE B 1 26 ? 13.391 26.174 60.729 1.00 63.02 102 PHE B O 1
ATOM 1256 N N . LEU B 1 27 ? 13.393 28.305 59.948 1.00 61.13 103 LEU B N 1
ATOM 1257 C CA . LEU B 1 27 ? 12.159 28.194 59.147 1.00 60.70 103 LEU B CA 1
ATOM 1258 C C . LEU B 1 27 ? 12.564 28.121 57.659 1.00 61.72 103 LEU B C 1
ATOM 1259 O O . LEU B 1 27 ? 13.119 29.083 57.090 1.00 63.15 103 LEU B O 1
ATOM 1264 N N . LEU B 1 28 ? 12.267 26.967 57.049 1.00 59.11 104 LEU B N 1
ATOM 1265 C CA . LEU B 1 28 ? 12.780 26.600 55.719 1.00 61.12 104 LEU B CA 1
ATOM 1266 C C . LEU B 1 28 ? 11.681 26.310 54.690 1.00 65.95 104 LEU B C 1
ATOM 1267 O O . LEU B 1 28 ? 11.897 25.585 53.703 1.00 67.38 104 LEU B O 1
ATOM 1272 N N . VAL B 1 29 ? 10.512 26.921 54.900 1.00 63.44 105 VAL B N 1
ATOM 1273 C CA . VAL B 1 29 ? 9.425 26.896 53.915 1.00 62.25 105 VAL B CA 1
ATOM 1274 C C . VAL B 1 29 ? 9.047 28.336 53.703 1.00 58.42 105 VAL B C 1
ATOM 1275 O O . VAL B 1 29 ? 8.676 29.031 54.659 1.00 60.47 105 VAL B O 1
ATOM 1279 N N . ASP B 1 30 ? 9.176 28.794 52.461 1.00 61.26 106 ASP B N 1
ATOM 1280 C CA . ASP B 1 30 ? 8.903 30.175 52.107 1.00 61.77 106 ASP B CA 1
ATOM 1281 C C . ASP B 1 30 ? 7.464 30.398 51.610 1.00 63.85 106 ASP B C 1
ATOM 1282 O O . ASP B 1 30 ? 6.937 31.494 51.763 1.00 62.37 106 ASP B O 1
ATOM 1287 N N . LYS B 1 31 ? 6.845 29.349 51.052 1.00 62.31 107 LYS B N 1
ATOM 1288 C CA . LYS B 1 31 ? 5.538 29.423 50.441 1.00 63.18 107 LYS B CA 1
ATOM 1289 C C . LYS B 1 31 ? 4.936 28.028 50.321 1.00 63.02 107 LYS B C 1
ATOM 1290 O O . LYS B 1 31 ? 5.641 27.074 49.969 1.00 60.11 107 LYS B O 1
ATOM 1296 N N . VAL B 1 32 ? 3.637 27.908 50.596 1.00 60.60 108 VAL B N 1
ATOM 1297 C CA . VAL B 1 32 ? 2.873 26.702 50.229 1.00 57.70 108 VAL B CA 1
ATOM 1298 C C . VAL B 1 32 ? 2.081 27.015 48.965 1.00 55.59 108 VAL B C 1
ATOM 1299 O O . VAL B 1 32 ? 1.300 27.953 48.919 1.00 57.56 108 VAL B O 1
ATOM 1303 N N . ILE B 1 33 ? 2.315 26.248 47.917 1.00 56.23 109 ILE B N 1
ATOM 1304 C CA . ILE B 1 33 ? 1.661 26.469 46.623 1.00 55.43 109 ILE B CA 1
ATOM 1305 C C . ILE B 1 33 ? 0.26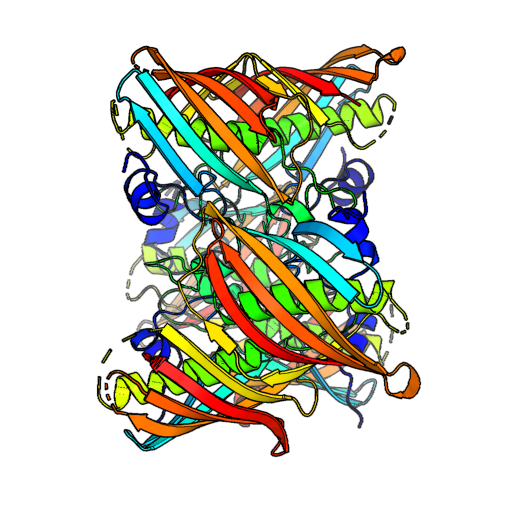7 25.825 46.589 1.00 58.00 109 ILE B C 1
ATOM 1306 O O . ILE B 1 33 ? -0.668 26.386 46.026 1.00 60.73 109 ILE B O 1
ATOM 1311 N N . TYR B 1 34 ? 0.163 24.627 47.166 1.00 57.17 110 TYR B N 1
ATOM 1312 C CA . TYR B 1 34 ? -1.038 23.815 47.115 1.00 54.92 110 TYR B CA 1
ATOM 1313 C C . TYR B 1 34 ? -1.051 22.842 48.285 1.00 54.85 110 TYR B C 1
ATOM 1314 O O . TYR B 1 34 ? -0.033 22.251 48.618 1.00 53.91 110 TYR B O 1
ATOM 1323 N N . MET B 1 35 ? -2.222 22.637 48.857 1.00 55.32 111 MET B N 1
ATOM 1324 C CA . MET B 1 35 ? -2.403 21.683 49.926 1.00 59.98 111 MET B CA 1
ATOM 1325 C C . MET B 1 35 ? -3.769 21.009 49.869 1.00 56.95 111 MET B C 1
ATOM 1326 O O . MET B 1 35 ? -4.789 21.693 49.886 1.00 54.94 111 MET B O 1
ATOM 1331 N N . GLN B 1 36 ? -3.782 19.675 49.790 1.00 57.64 112 GLN B N 1
ATOM 1332 C CA . GLN B 1 36 ? -5.006 18.877 49.933 1.00 57.57 112 GLN B CA 1
ATOM 1333 C C . GLN B 1 36 ? -4.891 18.108 51.247 1.00 57.45 112 GLN B C 1
ATOM 1334 O O . GLN B 1 36 ? -4.033 17.242 51.370 1.00 58.67 112 GLN B O 1
ATOM 1340 N N . PRO B 1 37 ? -5.668 18.487 52.262 1.00 57.69 113 PRO B N 1
ATOM 1341 C CA . PRO B 1 37 ? -5.635 17.811 53.562 1.00 58.63 113 PRO B CA 1
ATOM 1342 C C . PRO B 1 37 ? -5.787 16.299 53.489 1.00 56.27 113 PRO B C 1
ATOM 1343 O O . PRO B 1 37 ? -6.496 15.790 52.635 1.00 55.45 113 PRO B O 1
ATOM 1347 N N . ASN B 1 38 ? -5.105 15.609 54.402 1.00 55.48 114 ASN B N 1
ATOM 1348 C CA . ASN B 1 38 ? -5.011 14.152 54.426 1.00 55.57 114 ASN B CA 1
ATOM 1349 C C . ASN B 1 38 ? -4.377 13.552 53.159 1.00 56.23 114 ASN B C 1
ATOM 1350 O O . ASN B 1 38 ? -4.432 12.341 52.975 1.00 59.72 114 ASN B O 1
ATOM 1355 N N . LYS B 1 39 ? -3.780 14.367 52.287 1.00 55.28 115 LYS B N 1
ATOM 1356 C CA . LYS B 1 39 ? -3.236 13.848 51.020 1.00 58.12 115 LYS B CA 1
ATOM 1357 C C . LYS B 1 39 ? -1.830 14.338 50.658 1.00 58.93 115 LYS B C 1
ATOM 1358 O O . LYS B 1 39 ? -0.894 13.562 50.606 1.00 57.75 115 LYS B O 1
ATOM 1364 N N . THR B 1 40 ? -1.699 15.624 50.367 1.00 59.06 116 THR B N 1
ATOM 1365 C CA . THR B 1 40 ? -0.491 16.128 49.747 1.00 58.69 116 THR B CA 1
ATOM 1366 C C . THR B 1 40 ? -0.369 17.621 49.957 1.00 59.47 116 THR B C 1
ATOM 1367 O O . THR B 1 40 ? -1.344 18.300 50.290 1.00 57.66 116 THR B O 1
ATOM 1371 N N . ILE B 1 41 ? 0.877 18.084 49.851 1.00 59.96 117 ILE B N 1
ATOM 1372 C CA . ILE B 1 41 ? 1.242 19.489 50.002 1.00 60.00 117 ILE B CA 1
ATOM 1373 C C . ILE B 1 41 ? 2.409 19.763 49.066 1.00 58.97 117 ILE B C 1
ATOM 1374 O O . ILE B 1 41 ? 3.283 18.932 48.913 1.00 56.30 117 ILE B O 1
ATOM 1379 N N . ILE B 1 42 ? 2.349 20.912 48.404 1.00 60.28 118 ILE B N 1
ATOM 1380 C CA . ILE B 1 42 ? 3.379 21.402 47.489 1.00 59.84 118 ILE B CA 1
ATOM 1381 C C . ILE B 1 42 ? 3.758 22.790 47.995 1.00 59.28 118 ILE B C 1
ATOM 1382 O O . ILE B 1 42 ? 2.890 23.596 48.278 1.00 57.14 118 ILE B O 1
ATOM 1387 N N . GLY B 1 43 ? 5.048 23.041 48.144 1.00 58.96 119 GLY B N 1
ATOM 1388 C CA . GLY B 1 43 ? 5.538 24.329 48.591 1.00 59.77 119 GLY B CA 1
ATOM 1389 C C . GLY B 1 43 ? 6.908 24.602 48.005 1.00 59.09 119 GLY B C 1
ATOM 1390 O O . GLY B 1 43 ? 7.407 23.841 47.191 1.00 57.98 119 GLY B O 1
ATOM 1391 N N . LEU B 1 44 ? 7.525 25.696 48.421 1.00 61.98 120 LEU B N 1
ATOM 1392 C CA . LEU B 1 44 ? 8.865 25.992 47.947 1.00 61.92 120 LEU B CA 1
ATOM 1393 C C . LEU B 1 44 ? 9.712 26.728 48.969 1.00 61.88 120 LEU B C 1
ATOM 1394 O O . LEU B 1 44 ? 9.204 27.281 49.947 1.00 61.06 120 LEU B O 1
ATOM 1399 N N . LYS B 1 45 ? 11.023 26.624 48.768 1.00 61.67 121 LYS B N 1
ATOM 1400 C CA . LYS B 1 45 ? 12.030 27.304 49.590 1.00 59.25 121 LYS B CA 1
ATOM 1401 C C . LYS B 1 45 ? 12.925 27.972 48.565 1.00 57.25 121 LYS B C 1
ATOM 1402 O O . LYS B 1 45 ? 13.399 27.310 47.670 1.00 57.82 121 LYS B O 1
ATOM 1408 N N . GLN B 1 46 ? 13.112 29.281 48.676 1.00 60.56 122 GLN B N 1
ATOM 1409 C CA . GLN B 1 46 ? 14.026 30.025 47.833 1.00 59.73 122 GLN B CA 1
ATOM 1410 C C . GLN B 1 46 ? 15.418 29.972 48.457 1.00 59.51 122 GLN B C 1
ATOM 1411 O O . GLN B 1 46 ? 15.561 30.180 49.651 1.00 61.03 122 GLN B O 1
ATOM 1417 N N . VAL B 1 47 ? 16.435 29.683 47.635 1.00 63.17 123 VAL B N 1
ATOM 1418 C CA . VAL B 1 47 ? 17.826 29.504 48.106 1.00 60.60 123 VAL B CA 1
ATOM 1419 C C . VAL B 1 47 ? 18.677 30.712 47.676 1.00 58.96 123 VAL B C 1
ATOM 1420 O O . VAL B 1 47 ? 18.852 30.953 46.503 1.00 58.13 123 VAL B O 1
ATOM 1424 N N . SER B 1 48 ? 19.142 31.495 48.645 1.00 55.61 124 SER B N 1
ATOM 1425 C CA . SER B 1 48 ? 19.901 32.713 48.412 1.00 55.18 124 SER B CA 1
ATOM 1426 C C . SER B 1 48 ? 21.252 32.596 49.076 1.00 54.67 124 SER B C 1
ATOM 1427 O O . SER B 1 48 ? 21.383 31.964 50.119 1.00 54.55 124 SER B O 1
ATOM 1430 N N . THR B 1 49 ? 22.236 33.271 48.511 1.00 55.52 125 THR B N 1
ATOM 1431 C CA . THR B 1 49 ? 23.512 33.412 49.174 1.00 56.25 125 THR B CA 1
ATOM 1432 C C . THR B 1 49 ? 23.367 34.104 50.550 1.00 61.69 125 THR B C 1
ATOM 1433 O O . THR B 1 49 ? 24.131 33.841 51.470 1.00 58.62 125 THR B O 1
ATOM 1437 N N . ASN B 1 50 ? 22.346 34.937 50.694 1.00 61.19 126 ASN B N 1
ATOM 1438 C CA . ASN B 1 50 ? 22.139 35.703 51.897 1.00 60.17 126 ASN B CA 1
ATOM 1439 C C . ASN B 1 50 ? 21.437 34.955 53.042 1.00 61.12 126 ASN B C 1
ATOM 1440 O O . ASN B 1 50 ? 20.729 35.565 53.819 1.00 69.64 126 ASN B O 1
ATOM 1445 N N . GLU B 1 51 ? 21.678 33.652 53.154 1.00 62.25 127 GLU B N 1
ATOM 1446 C CA . GLU B 1 51 ? 21.234 32.793 54.276 1.00 60.25 127 GLU B CA 1
ATOM 1447 C C . GLU B 1 51 ? 22.410 32.430 55.165 1.00 60.48 127 GLU B C 1
ATOM 1448 O O . GLU B 1 51 ? 23.485 32.170 54.644 1.00 62.81 127 GLU B O 1
ATOM 1454 N N . PRO B 1 52 ? 22.217 32.418 56.488 1.00 61.09 128 PRO B N 1
ATOM 1455 C CA . PRO B 1 52 ? 23.343 32.309 57.431 1.00 61.26 128 PRO B CA 1
ATOM 1456 C C . PRO B 1 52 ? 24.195 31.053 57.315 1.00 61.92 128 PRO B C 1
ATOM 1457 O O . PRO B 1 52 ? 25.364 31.108 57.645 1.00 62.67 128 PRO B O 1
ATOM 1461 N N . PHE B 1 53 ? 23.648 29.956 56.811 1.00 64.04 129 PHE B N 1
ATOM 1462 C CA . PHE B 1 53 ? 24.363 28.691 56.824 1.00 60.50 129 PHE B CA 1
ATOM 1463 C C . PHE B 1 53 ? 25.398 28.597 55.689 1.00 64.41 129 PHE B C 1
ATOM 1464 O O . PHE B 1 53 ? 26.310 27.789 55.771 1.00 65.93 129 PHE B O 1
ATOM 1472 N N . PHE B 1 54 ? 25.243 29.399 54.629 1.00 61.71 130 PHE B N 1
ATOM 1473 C CA . PHE B 1 54 ? 26.168 29.355 53.484 1.00 59.87 130 PHE B CA 1
ATOM 1474 C C . PHE B 1 54 ? 27.613 29.779 53.764 1.00 59.59 130 PHE B C 1
ATOM 1475 O O . PHE B 1 54 ? 28.527 29.270 53.121 1.00 60.69 130 PHE B O 1
ATOM 1483 N N . ASN B 1 55 ? 27.829 30.705 54.699 1.00 63.34 131 ASN B N 1
ATOM 1484 C CA . ASN B 1 55 ? 29.214 31.021 55.110 1.00 63.11 131 ASN B CA 1
ATOM 1485 C C . ASN B 1 55 ? 29.964 29.753 55.625 1.00 61.78 131 ASN B C 1
ATOM 1486 O O . ASN B 1 55 ? 31.172 29.685 55.584 1.00 62.92 131 ASN B O 1
ATOM 1491 N N . GLY B 1 56 ? 29.228 28.764 56.107 1.00 62.35 132 GLY B N 1
ATOM 1492 C CA . GLY B 1 56 ? 29.807 27.613 56.782 1.00 61.21 132 GLY B CA 1
ATOM 1493 C C . GLY B 1 56 ? 29.835 26.358 55.942 1.00 63.04 132 GLY B C 1
ATOM 1494 O O . GLY B 1 56 ? 30.466 25.373 56.339 1.00 65.06 132 GLY B O 1
ATOM 1495 N N . HIS B 1 57 ? 29.176 26.399 54.774 1.00 62.40 133 HIS B N 1
ATOM 1496 C CA . HIS B 1 57 ? 28.915 25.215 53.960 1.00 61.30 133 HIS B CA 1
ATOM 1497 C C . HIS B 1 57 ? 28.841 25.546 52.490 1.00 60.15 133 HIS B C 1
ATOM 1498 O O . HIS B 1 57 ? 27.782 25.488 51.903 1.00 60.76 133 HIS B O 1
ATOM 1505 N N . PHE B 1 58 ? 29.960 25.872 51.847 1.00 63.31 134 PHE B N 1
ATOM 1506 C CA . PHE B 1 58 ? 31.295 25.957 52.448 1.00 64.87 134 PHE B CA 1
ATOM 1507 C C . PHE B 1 58 ? 31.901 27.284 52.059 1.00 61.91 134 PHE B C 1
ATOM 1508 O O . PHE B 1 58 ? 31.479 27.880 51.072 1.00 61.36 134 PHE B O 1
ATOM 1516 N N . PRO B 1 59 ? 32.893 27.747 52.816 1.00 63.82 135 PRO B N 1
ATOM 1517 C CA . PRO B 1 59 ? 33.572 28.980 52.450 1.00 63.49 135 PRO B CA 1
ATOM 1518 C C . PRO B 1 59 ? 33.877 29.053 50.964 1.00 62.42 135 PRO B C 1
ATOM 1519 O O . PRO B 1 59 ? 33.535 30.040 50.340 1.00 61.99 135 PRO B O 1
ATOM 1523 N N . GLN B 1 60 ? 34.454 28.005 50.380 1.00 66.49 136 GLN B N 1
ATOM 1524 C CA . GLN B 1 60 ? 34.866 28.083 48.974 1.00 65.45 136 GLN B CA 1
ATOM 1525 C C . GLN B 1 60 ? 33.886 27.518 47.949 1.00 63.79 136 GLN B C 1
ATOM 1526 O O . GLN B 1 60 ? 34.134 27.598 46.758 1.00 63.24 136 GLN B O 1
ATOM 1532 N N . LYS B 1 61 ? 32.762 26.983 48.400 1.00 64.59 137 LYS B N 1
ATOM 1533 C CA . LYS B 1 61 ? 31.740 26.472 47.489 1.00 64.71 137 LYS B CA 1
ATOM 1534 C C . LYS B 1 61 ? 30.411 26.429 48.220 1.00 60.43 137 LYS B C 1
ATOM 1535 O O . LYS B 1 61 ? 30.235 25.639 49.158 1.00 59.24 137 LYS B O 1
ATOM 1541 N N . GLN B 1 62 ? 29.491 27.316 47.834 1.00 60.22 138 GLN B N 1
ATOM 1542 C CA . GLN B 1 62 ? 28.202 27.420 48.542 1.00 61.88 138 GLN B CA 1
ATOM 1543 C C . GLN B 1 62 ? 27.237 26.345 48.045 1.00 59.48 138 GLN B C 1
ATOM 1544 O O . GLN B 1 62 ? 26.819 26.381 46.903 1.00 64.10 138 GLN B O 1
ATOM 1550 N N . ILE B 1 63 ? 26.886 25.413 48.934 1.00 62.51 139 ILE B N 1
ATOM 1551 C CA . ILE B 1 63 ? 26.039 24.270 48.632 1.00 62.14 139 ILE B CA 1
ATOM 1552 C C . ILE B 1 63 ? 25.046 24.097 49.768 1.00 62.68 139 ILE B C 1
ATOM 1553 O O . ILE B 1 63 ? 25.439 24.028 50.928 1.00 66.96 139 ILE B O 1
ATOM 1558 N N . MET B 1 64 ? 23.750 24.067 49.468 1.00 65.28 140 MET B N 1
ATOM 1559 C CA . MET B 1 64 ? 22.765 23.939 50.543 1.00 62.38 140 MET B CA 1
ATOM 1560 C C . MET B 1 64 ? 22.933 22.587 51.213 1.00 59.47 140 MET B C 1
ATOM 1561 O O . MET B 1 64 ? 22.858 21.558 50.543 1.00 60.18 140 MET B O 1
ATOM 1566 N N . PRO B 1 65 ? 23.169 22.554 52.521 1.00 58.68 141 PRO B N 1
ATOM 1567 C CA . PRO B 1 65 ? 23.365 21.268 53.186 1.00 60.29 141 PRO B CA 1
ATOM 1568 C C . PRO B 1 65 ? 22.193 20.357 52.887 1.00 62.33 141 PRO B C 1
ATOM 1569 O O . PRO B 1 65 ? 21.048 20.794 52.989 1.00 61.25 141 PRO B O 1
ATOM 1573 N N . GLY B 1 66 ? 22.486 19.118 52.493 1.00 61.28 142 GLY B N 1
ATOM 1574 C CA . GLY B 1 66 ? 21.472 18.098 52.372 1.00 61.77 142 GLY B CA 1
ATOM 1575 C C . GLY B 1 66 ? 20.529 17.984 53.559 1.00 61.08 142 GLY B C 1
ATOM 1576 O O . GLY B 1 66 ? 19.337 17.809 53.372 1.00 61.07 142 GLY B O 1
ATOM 1577 N N . VAL B 1 67 ? 21.057 18.072 54.778 1.00 63.57 143 VAL B N 1
ATOM 1578 C CA . VAL B 1 67 ? 20.228 17.866 55.958 1.00 63.10 143 VAL B CA 1
ATOM 1579 C C . VAL B 1 67 ? 19.153 18.960 56.102 1.00 65.03 143 VAL B C 1
ATOM 1580 O O . VAL B 1 67 ? 18.104 18.711 56.700 1.00 64.51 143 VAL B O 1
ATOM 1584 N N . LEU B 1 68 ? 19.415 20.141 55.536 1.00 63.23 144 LEU B N 1
ATOM 1585 C CA . LEU B 1 68 ? 18.451 21.243 55.568 1.00 62.84 144 LEU B CA 1
ATOM 1586 C C . LEU B 1 68 ? 17.378 21.064 54.510 1.00 62.66 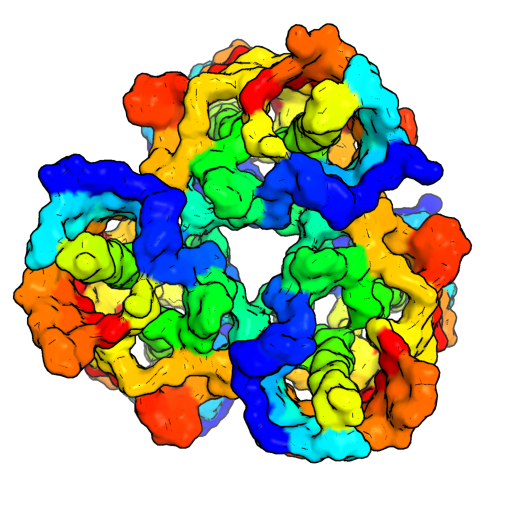144 LEU B C 1
ATOM 1587 O O . LEU B 1 68 ? 16.306 21.633 54.623 1.00 63.57 144 LEU B O 1
ATOM 1592 N N . GLN B 1 69 ? 17.675 20.274 53.478 1.00 62.77 145 GLN B N 1
ATOM 1593 C CA . GLN B 1 69 ? 16.664 19.869 52.511 1.00 60.65 145 GLN B CA 1
ATOM 1594 C C . GLN B 1 69 ? 15.709 18.846 53.125 1.00 60.84 145 GLN B C 1
ATOM 1595 O O . GLN B 1 69 ? 14.501 18.889 52.864 1.00 63.99 145 GLN B O 1
ATOM 1601 N N . ILE B 1 70 ? 16.230 17.929 53.930 1.00 58.80 146 ILE B N 1
ATOM 1602 C CA . ILE B 1 70 ? 15.362 17.050 54.719 1.00 57.19 146 ILE B CA 1
ATOM 1603 C C . ILE B 1 70 ? 14.436 17.917 55.575 1.00 60.28 146 ILE B C 1
ATOM 1604 O O . ILE B 1 70 ? 13.223 17.708 55.621 1.00 61.47 146 ILE B O 1
ATOM 1609 N N . GLU B 1 71 ? 15.024 18.890 56.255 1.00 60.08 147 GLU B N 1
ATOM 1610 C CA . GLU B 1 71 ? 14.289 19.718 57.190 1.00 61.36 147 GLU B CA 1
ATOM 1611 C C . GLU B 1 71 ? 13.188 20.545 56.501 1.00 62.69 147 GLU B C 1
ATOM 1612 O O . GLU B 1 71 ? 12.094 20.729 57.051 1.00 66.19 147 GLU B O 1
ATOM 1618 N N . ALA B 1 72 ? 13.474 21.066 55.315 1.00 60.51 148 ALA B N 1
ATOM 1619 C CA . ALA B 1 72 ? 12.502 21.844 54.593 1.00 60.77 148 ALA B CA 1
ATOM 1620 C C . ALA B 1 72 ? 11.300 20.924 54.252 1.00 63.07 148 ALA B C 1
ATOM 1621 O O . ALA B 1 72 ? 10.152 21.276 54.515 1.00 68.22 148 ALA B O 1
ATOM 1623 N N . LEU B 1 73 ? 11.576 19.734 53.712 1.00 62.37 149 LEU B N 1
ATOM 1624 C CA . LEU B 1 73 ? 10.538 18.756 53.393 1.00 61.30 149 LEU B CA 1
ATOM 1625 C C . LEU B 1 73 ? 9.794 18.261 54.619 1.00 61.82 149 LEU B C 1
ATOM 1626 O O . LEU B 1 73 ? 8.596 17.981 54.534 1.00 60.93 149 LEU B O 1
ATOM 1631 N N . ALA B 1 74 ? 10.494 18.166 55.747 1.00 60.05 150 ALA B N 1
ATOM 1632 C CA . ALA B 1 74 ? 9.891 17.765 57.020 1.00 61.72 150 ALA B CA 1
ATOM 1633 C C . ALA B 1 74 ? 8.963 18.856 57.592 1.00 62.86 150 ALA B C 1
ATOM 1634 O O . ALA B 1 74 ? 7.902 18.565 58.157 1.00 64.09 150 ALA B O 1
ATOM 1636 N N . GLN B 1 75 ? 9.387 20.113 57.467 1.00 64.84 151 GLN B N 1
ATOM 1637 C CA . GLN B 1 75 ? 8.557 21.254 57.856 1.00 62.91 151 GLN B CA 1
ATOM 1638 C C . GLN B 1 75 ? 7.297 21.334 56.962 1.00 61.79 151 GLN B C 1
ATOM 1639 O O . GLN B 1 75 ? 6.193 21.512 57.442 1.00 57.64 151 GLN B O 1
ATOM 1645 N N . LEU B 1 76 ? 7.471 21.154 55.661 1.00 61.11 152 LEU B N 1
ATOM 1646 C CA . LEU B 1 76 ? 6.341 21.098 54.748 1.00 61.83 152 LEU B CA 1
ATOM 1647 C C . LEU B 1 76 ? 5.378 19.953 55.113 1.00 57.94 152 LEU B C 1
ATOM 1648 O O . LEU B 1 76 ? 4.146 20.134 55.158 1.00 56.03 152 LEU B O 1
ATOM 1653 N N . ALA B 1 77 ? 5.932 18.785 55.384 1.00 60.05 153 ALA B N 1
ATOM 1654 C CA . ALA B 1 77 ? 5.138 17.654 55.857 1.00 59.57 153 ALA B CA 1
ATOM 1655 C C . ALA B 1 77 ? 4.417 17.988 57.164 1.00 59.03 153 ALA B C 1
ATOM 1656 O O . ALA B 1 77 ? 3.258 17.637 57.343 1.00 63.65 153 ALA B O 1
ATOM 1658 N N . GLY B 1 78 ? 5.090 18.685 58.069 1.00 59.92 154 GLY B N 1
ATOM 1659 C CA . GLY B 1 78 ? 4.479 19.101 59.337 1.00 58.53 154 GLY B CA 1
ATOM 1660 C C . GLY B 1 78 ? 3.207 19.924 59.171 1.00 58.62 154 GLY B C 1
ATOM 1661 O O . GLY B 1 78 ? 2.275 19.795 59.965 1.00 59.80 154 GLY B O 1
ATOM 1662 N N . ILE B 1 79 ? 3.185 20.781 58.149 1.00 59.69 155 ILE B N 1
ATOM 1663 C CA . ILE B 1 79 ? 2.028 21.645 57.846 1.00 56.99 155 ILE B CA 1
ATOM 1664 C C . ILE B 1 79 ? 0.838 20.818 57.400 1.00 57.22 155 ILE B C 1
ATOM 1665 O O . ILE B 1 79 ? -0.283 21.038 57.856 1.00 57.74 155 ILE B O 1
ATOM 1670 N N . LEU B 1 80 ? 1.085 19.902 56.466 1.00 57.83 156 LEU B N 1
ATOM 1671 C CA . LEU B 1 80 ? 0.059 18.987 55.987 1.00 58.41 156 LEU B CA 1
ATOM 1672 C C . LEU B 1 80 ? -0.529 18.159 57.153 1.00 59.64 156 LEU B C 1
ATOM 1673 O O . LEU B 1 80 ? -1.706 17.936 57.193 1.00 57.45 156 LEU B O 1
ATOM 1678 N N . CYS B 1 81 ? 0.301 17.721 58.098 1.00 62.92 157 CYS B N 1
ATOM 1679 C CA . CYS B 1 81 ? -0.192 16.971 59.261 1.00 64.72 157 CYS B CA 1
ATOM 1680 C C . CYS B 1 81 ? -1.071 17.823 60.156 1.00 64.65 157 CYS B C 1
ATOM 1681 O O . CYS B 1 81 ? -2.132 17.384 60.585 1.00 62.23 157 CYS B O 1
ATOM 1684 N N . LEU B 1 82 ? -0.597 19.029 60.459 1.00 65.75 158 LEU B N 1
ATOM 1685 C CA . LEU B 1 82 ? -1.322 19.920 61.340 1.00 67.76 158 LEU B CA 1
ATOM 1686 C C . LEU B 1 82 ? -2.674 20.301 60.728 1.00 70.45 158 LEU B C 1
ATOM 1687 O O . LEU B 1 82 ? -3.644 20.488 61.463 1.00 68.86 158 LEU B O 1
ATOM 1692 N N . LYS B 1 83 ? -2.731 20.355 59.392 1.00 73.09 159 LYS B N 1
ATOM 1693 C CA . LYS B 1 83 ? -3.942 20.738 58.638 1.00 74.12 159 LYS B CA 1
ATOM 1694 C C . LYS B 1 83 ? -4.746 19.550 58.127 1.00 75.83 159 LYS B C 1
ATOM 1695 O O . LYS B 1 83 ? -5.724 19.718 57.409 1.00 77.14 159 LYS B O 1
ATOM 1701 N N . SER B 1 84 ? -4.304 18.350 58.478 1.00 78.36 160 SER B N 1
ATOM 1702 C CA . SER B 1 84 ? -5.073 17.132 58.290 1.00 79.55 160 SER B CA 1
ATOM 1703 C C . SER B 1 84 ? -5.772 16.747 59.602 1.00 84.09 160 SER B C 1
ATOM 1704 O O . SER B 1 84 ? -6.522 15.769 59.634 1.00 86.03 160 SER B O 1
ATOM 1707 N N . ASP B 1 85 ? -5.529 17.521 60.668 1.00 87.87 161 ASP B N 1
ATOM 1708 C CA . ASP B 1 85 ? -6.098 17.260 61.997 1.00 88.34 161 ASP B CA 1
ATOM 1709 C C . ASP B 1 85 ? -7.213 18.262 62.330 1.00 89.87 161 ASP B C 1
ATOM 1710 O O . ASP B 1 85 ? -6.984 19.475 62.381 1.00 90.27 161 ASP B O 1
ATOM 1715 N N . LEU B 1 94 ? 7.698 15.030 67.569 1.00 81.78 170 LEU B N 1
ATOM 1716 C CA . LEU B 1 94 ? 8.709 15.667 66.703 1.00 81.93 170 LEU B CA 1
ATOM 1717 C C . LEU B 1 94 ? 8.953 14.781 65.466 1.00 77.97 170 LEU B C 1
ATOM 1718 O O . LEU B 1 94 ? 8.146 13.901 65.118 1.00 76.52 170 LEU B O 1
ATOM 1723 N N . PHE B 1 95 ? 10.057 15.085 64.795 1.00 76.71 171 PHE B N 1
ATOM 1724 C CA . PHE B 1 95 ? 10.645 14.265 63.764 1.00 75.59 171 PHE B CA 1
ATOM 1725 C C . PHE B 1 95 ? 11.239 13.040 64.476 1.00 74.04 171 PHE B C 1
ATOM 1726 O O . PHE B 1 95 ? 12.235 13.155 65.181 1.00 74.94 171 PHE B O 1
ATOM 1734 N N . ALA B 1 96 ? 10.612 11.878 64.299 1.00 71.09 172 ALA B N 1
ATOM 1735 C CA . ALA B 1 96 ? 10.989 10.668 65.013 1.00 68.34 172 ALA B CA 1
ATOM 1736 C C . ALA B 1 96 ? 11.924 9.768 64.203 1.00 66.05 172 ALA B C 1
ATOM 1737 O O . ALA B 1 96 ? 12.684 8.988 64.768 1.00 61.58 172 ALA B O 1
ATOM 1739 N N . GLY B 1 97 ? 11.841 9.845 62.881 1.00 64.17 173 GLY B N 1
ATOM 1740 C CA . GLY B 1 97 ? 12.597 8.946 62.032 1.00 64.37 173 GLY B CA 1
ATOM 1741 C C . GLY B 1 97 ? 12.648 9.475 60.626 1.00 64.24 173 GLY B C 1
ATOM 1742 O O . GLY B 1 97 ? 11.826 10.303 60.252 1.00 65.64 173 GLY B O 1
ATOM 1743 N N . VAL B 1 98 ? 13.654 9.049 59.870 1.00 62.75 174 VAL B N 1
ATOM 1744 C CA . VAL B 1 98 ? 13.700 9.322 58.429 1.00 62.95 174 VAL B CA 1
ATOM 1745 C C . VAL B 1 98 ? 14.506 8.199 57.764 1.00 63.14 174 VAL B C 1
ATOM 1746 O O . VAL B 1 98 ? 15.433 7.655 58.363 1.00 64.76 174 VAL B O 1
ATOM 1750 N N . ASP B 1 99 ? 14.120 7.843 56.546 1.00 60.59 175 ASP B N 1
ATOM 1751 C CA . ASP B 1 99 ? 14.652 6.678 55.888 1.00 61.96 175 ASP B CA 1
ATOM 1752 C C . ASP B 1 99 ? 14.562 6.862 54.384 1.00 63.15 175 ASP B C 1
ATOM 1753 O O . ASP B 1 99 ? 13.607 7.462 53.867 1.00 61.78 175 ASP B O 1
ATOM 1758 N N . GLY B 1 100 ? 15.557 6.341 53.678 1.00 63.30 176 GLY B N 1
ATOM 1759 C CA . GLY B 1 100 ? 15.536 6.368 52.218 1.00 62.12 176 GLY B CA 1
ATOM 1760 C C . GLY B 1 100 ? 15.664 7.783 51.690 1.00 62.23 176 GLY B C 1
ATOM 1761 O O . GLY B 1 100 ? 14.959 8.168 50.787 1.00 65.11 176 GLY B O 1
ATOM 1762 N N . VAL B 1 101 ? 16.572 8.552 52.260 1.00 58.08 177 VAL B N 1
ATOM 1763 C CA . VAL B 1 101 ? 16.918 9.846 51.712 1.00 61.69 177 VAL B CA 1
ATOM 1764 C C . VAL B 1 101 ? 18.014 9.677 50.676 1.00 63.98 177 VAL B C 1
ATOM 1765 O O . VAL B 1 101 ? 19.054 9.092 50.976 1.00 65.07 177 VAL B O 1
ATOM 1769 N N . ARG B 1 102 ? 17.767 10.194 49.474 1.00 65.66 178 ARG B N 1
ATOM 1770 C CA . ARG B 1 102 ? 18.725 10.199 48.377 1.00 65.03 178 ARG B CA 1
ATOM 1771 C C . ARG B 1 102 ? 18.810 11.589 47.770 1.00 66.37 178 ARG B C 1
ATOM 1772 O O . ARG B 1 102 ? 17.811 12.127 47.304 1.00 67.65 178 ARG B O 1
ATOM 1780 N N . TRP B 1 103 ? 20.005 12.174 47.817 1.00 67.97 179 TRP B N 1
ATOM 1781 C CA . TRP B 1 103 ? 20.274 13.482 47.206 1.00 66.35 179 TRP B CA 1
ATOM 1782 C C . TRP B 1 103 ? 20.868 13.254 45.837 1.00 64.36 179 TRP B C 1
ATOM 1783 O O . TRP B 1 103 ? 21.802 12.471 45.702 1.00 64.51 179 TRP B O 1
ATOM 1794 N N . LYS B 1 104 ? 20.341 13.937 44.832 1.00 64.29 180 LYS B N 1
ATOM 1795 C CA . LYS B 1 104 ? 20.707 13.650 43.450 1.00 69.44 180 LYS B CA 1
ATOM 1796 C C . LYS B 1 104 ? 21.727 14.637 42.912 1.00 70.90 180 LYS B C 1
ATOM 1797 O O . LYS B 1 104 ? 22.583 14.285 42.106 1.00 78.87 180 LYS B O 1
ATOM 1803 N N . LYS B 1 105 ? 21.630 15.873 43.343 1.00 71.26 181 LYS B N 1
ATOM 1804 C CA . LYS B 1 105 ? 22.409 16.943 42.761 1.00 71.33 181 LYS B CA 1
ATOM 1805 C C . LYS B 1 105 ? 22.351 18.128 43.721 1.00 68.04 181 LYS B C 1
ATOM 1806 O O . LYS B 1 105 ? 21.362 18.293 44.457 1.00 67.71 181 LYS B O 1
ATOM 1812 N N . PRO B 1 106 ? 23.415 18.927 43.760 1.00 66.94 182 PRO B N 1
ATOM 1813 C CA . PRO B 1 106 ? 23.491 20.014 44.723 1.00 64.78 182 PRO B CA 1
ATOM 1814 C C . PRO B 1 106 ? 22.488 21.130 44.481 1.00 64.07 182 PRO B C 1
ATOM 1815 O O . PRO B 1 106 ? 22.188 21.464 43.358 1.00 60.41 182 PRO B O 1
ATOM 1819 N N . VAL B 1 107 ? 21.992 21.706 45.565 1.00 66.65 183 VAL B N 1
ATOM 1820 C CA . VAL B 1 107 ? 21.143 22.871 45.481 1.00 65.81 183 VAL B CA 1
ATOM 1821 C C . VAL B 1 107 ? 22.027 24.080 45.795 1.00 63.99 183 VAL B C 1
ATOM 1822 O O . VAL B 1 107 ? 22.707 24.101 46.804 1.00 60.65 183 VAL B O 1
ATOM 1826 N N . LEU B 1 108 ? 21.995 25.075 44.908 1.00 65.08 184 LEU B N 1
ATOM 1827 C CA . LEU B 1 108 ? 22.899 26.224 44.962 1.00 64.53 184 LEU B CA 1
ATOM 1828 C C . LEU B 1 108 ? 22.144 27.582 45.098 1.00 65.37 184 LEU B C 1
ATOM 1829 O O . LEU B 1 108 ? 20.973 27.687 44.706 1.00 60.04 184 LEU B O 1
ATOM 1834 N N . PRO B 1 109 ? 22.804 28.606 45.654 1.00 66.05 185 PRO B N 1
ATOM 1835 C CA . PRO B 1 109 ? 22.256 29.965 45.625 1.00 62.53 185 PRO B CA 1
ATOM 1836 C C . PRO B 1 109 ? 21.650 30.274 44.277 1.00 65.25 185 PRO B C 1
ATOM 1837 O O . PRO B 1 109 ? 22.246 29.955 43.224 1.00 60.12 185 PRO B O 1
ATOM 1841 N N . GLY B 1 110 ? 20.473 30.882 44.286 1.00 63.85 186 GLY B N 1
ATOM 1842 C CA . GLY B 1 110 ? 19.826 31.222 43.027 1.00 63.09 186 GLY B CA 1
ATOM 1843 C C . GLY B 1 110 ? 18.819 30.195 42.565 1.00 63.02 186 GLY B C 1
ATOM 1844 O O . GLY B 1 110 ? 18.075 30.465 41.679 1.00 62.64 186 GLY B O 1
ATOM 1845 N N . ASP B 1 111 ? 18.778 29.033 43.196 1.00 64.94 187 ASP B N 1
ATOM 1846 C CA . ASP B 1 111 ? 17.785 28.003 42.879 1.00 63.53 187 ASP B CA 1
ATOM 1847 C C . ASP B 1 111 ? 16.471 28.201 43.656 1.00 62.13 187 ASP B C 1
ATOM 1848 O O . ASP B 1 111 ? 16.456 28.727 44.764 1.00 58.21 187 ASP B O 1
ATOM 1853 N N . THR B 1 112 ? 15.376 27.741 43.077 1.00 61.60 188 THR B N 1
ATOM 1854 C CA . THR B 1 112 ? 14.154 27.520 43.831 1.00 63.29 188 THR B CA 1
ATOM 1855 C C . THR B 1 112 ? 14.024 26.040 44.131 1.00 61.08 188 THR B C 1
ATOM 1856 O O . THR B 1 112 ? 14.044 25.225 43.234 1.00 57.47 188 THR B O 1
ATOM 1860 N N . LEU B 1 113 ? 13.866 25.709 45.398 1.00 57.70 189 LEU B N 1
ATOM 1861 C CA . LEU B 1 113 ? 13.602 24.350 45.779 1.00 59.10 189 LEU B CA 1
ATOM 1862 C C . LEU B 1 113 ? 12.088 24.147 45.928 1.00 61.90 189 LEU B C 1
ATOM 1863 O O . LEU B 1 113 ? 11.477 24.569 46.881 1.00 62.27 189 LEU B O 1
ATOM 1868 N N . THR B 1 114 ? 11.503 23.456 44.962 1.00 64.19 190 THR B N 1
ATOM 1869 C CA . THR B 1 114 ? 10.094 23.109 44.988 1.00 64.00 190 THR B CA 1
ATOM 1870 C C . THR B 1 114 ? 9.954 21.749 45.662 1.00 66.00 190 THR B C 1
ATOM 1871 O O . THR B 1 114 ? 10.685 20.828 45.346 1.00 67.54 190 THR B O 1
ATOM 1875 N N . MET B 1 115 ? 8.992 21.616 46.565 1.00 66.31 191 MET B N 1
ATOM 1876 C CA . MET B 1 115 ? 8.861 20.411 47.384 1.00 65.51 191 MET B CA 1
ATOM 1877 C C . MET B 1 115 ? 7.429 19.870 47.396 1.00 67.32 191 MET B C 1
ATOM 1878 O O . MET B 1 115 ? 6.470 20.650 47.365 1.00 68.71 191 MET B O 1
ATOM 1883 N N . GLN B 1 116 ? 7.299 18.541 47.415 1.00 64.96 192 GLN B N 1
ATOM 1884 C CA . GLN B 1 116 ? 6.007 17.876 47.586 1.00 62.66 192 GLN B CA 1
ATOM 1885 C C . GLN B 1 116 ? 6.160 16.792 48.611 1.00 60.09 192 GLN B C 1
ATOM 1886 O O . GLN B 1 116 ? 7.076 16.025 48.513 1.00 63.64 192 GLN B O 1
ATOM 1892 N N . ALA B 1 117 ? 5.267 16.765 49.597 1.00 61.60 193 ALA B N 1
ATOM 1893 C CA . ALA B 1 117 ? 5.152 15.700 50.578 1.00 59.42 193 ALA B CA 1
ATOM 1894 C C . ALA B 1 117 ? 3.764 15.038 50.496 1.00 60.48 193 ALA B C 1
ATOM 1895 O O . ALA B 1 117 ? 2.731 15.722 50.440 1.00 56.52 193 ALA B O 1
ATOM 1897 N N . ASN B 1 118 ? 3.756 13.705 50.519 1.00 60.90 194 ASN B N 1
ATOM 1898 C CA . ASN B 1 118 ? 2.523 12.916 50.476 1.00 63.16 194 ASN B CA 1
ATOM 1899 C C . ASN B 1 118 ? 2.339 12.161 51.767 1.00 62.31 194 ASN B C 1
ATOM 1900 O O . ASN B 1 118 ? 3.275 11.540 52.264 1.00 59.45 194 ASN B O 1
ATOM 1905 N N . LEU B 1 119 ? 1.131 12.207 52.304 1.00 63.69 195 LEU B N 1
ATOM 1906 C CA . LEU B 1 119 ? 0.813 11.444 53.490 1.00 65.91 195 LEU B CA 1
ATOM 1907 C C . LEU B 1 119 ? 0.656 9.974 53.100 1.00 66.34 195 LEU B C 1
ATOM 1908 O O . LEU B 1 119 ? -0.079 9.634 52.164 1.00 66.64 195 LEU B O 1
ATOM 1913 N N . ILE B 1 120 ? 1.378 9.112 53.803 1.00 68.47 196 ILE B N 1
ATOM 1914 C CA . ILE B 1 120 ? 1.274 7.679 53.595 1.00 69.34 196 ILE B CA 1
ATOM 1915 C C . ILE B 1 120 ? 0.359 7.083 54.667 1.00 68.55 196 ILE B C 1
ATOM 1916 O O . ILE B 1 120 ? -0.585 6.372 54.340 1.00 70.36 196 ILE B O 1
ATOM 1921 N N . SER B 1 121 ? 0.626 7.392 55.936 1.00 71.51 197 SER B N 1
ATOM 1922 C CA . SER B 1 121 ? -0.171 6.860 57.049 1.00 73.84 197 SER B CA 1
ATOM 1923 C C . SER B 1 121 ? -0.364 7.896 58.152 1.00 75.20 197 SER B C 1
ATOM 1924 O O . SER B 1 121 ? 0.455 8.791 58.323 1.00 74.29 197 SER B O 1
ATOM 1927 N N . PHE B 1 122 ? -1.473 7.753 58.870 1.00 78.42 198 PHE B N 1
ATOM 1928 C CA . PHE B 1 122 ? -1.770 8.492 60.096 1.00 81.79 198 PHE B CA 1
ATOM 1929 C C . PHE B 1 122 ? -2.441 7.430 60.987 1.00 84.26 198 PHE B C 1
ATOM 1930 O O . PHE B 1 122 ? -3.597 7.054 60.747 1.00 84.23 198 PHE B O 1
ATOM 1938 N N . LYS B 1 123 ? -1.707 6.927 61.981 1.00 86.31 199 LYS B N 1
ATOM 1939 C CA . LYS B 1 123 ? -2.171 5.808 62.821 1.00 84.97 199 LYS B CA 1
ATOM 1940 C C . LYS B 1 123 ? -1.945 6.087 64.306 1.00 86.29 199 LYS B C 1
ATOM 1941 O O . LYS B 1 123 ? -2.016 7.232 64.757 1.00 87.66 199 LYS B O 1
ATOM 1947 N N . GLY B 1 127 ? -0.262 6.798 67.368 1.00 83.00 203 GLY B N 1
ATOM 1948 C CA . GLY B 1 127 ? -0.261 8.244 67.112 1.00 84.97 203 GLY B CA 1
ATOM 1949 C C . GLY B 1 127 ? 0.824 8.718 66.146 1.00 86.13 203 GLY B C 1
ATOM 1950 O O . GLY B 1 127 ? 1.485 9.759 66.375 1.00 88.70 203 GLY B O 1
ATOM 1951 N N . ILE B 1 128 ? 0.990 7.975 65.049 1.00 84.64 204 ILE B N 1
ATOM 1952 C CA . ILE B 1 128 ? 2.136 8.163 64.158 1.00 82.11 204 ILE B CA 1
ATOM 1953 C C . ILE B 1 128 ? 1.795 8.372 62.684 1.00 77.26 204 ILE B C 1
ATOM 1954 O O . ILE B 1 128 ? 1.032 7.606 62.076 1.00 73.69 204 ILE B O 1
ATOM 1959 N N . ALA B 1 129 ? 2.438 9.401 62.131 1.00 76.28 205 ALA B N 1
ATOM 1960 C CA . ALA B 1 129 ? 2.250 9.846 60.756 1.00 73.80 205 ALA B CA 1
ATOM 1961 C C . ALA B 1 129 ? 3.500 9.571 59.926 1.00 70.11 205 ALA B C 1
ATOM 1962 O O . ALA B 1 129 ? 4.622 9.849 60.368 1.00 65.95 205 ALA B O 1
ATOM 1964 N N . LYS B 1 130 ? 3.298 9.041 58.724 1.00 65.79 206 LYS B N 1
ATOM 1965 C CA . LYS B 1 130 ? 4.397 8.737 57.818 1.00 67.13 206 LYS B CA 1
ATOM 1966 C C . LYS B 1 130 ? 4.186 9.374 56.450 1.00 65.14 206 LYS B C 1
ATOM 1967 O O . LYS B 1 130 ? 3.141 9.176 55.820 1.00 66.32 206 LYS B O 1
ATOM 1973 N N . LEU B 1 131 ? 5.188 10.130 55.994 1.00 65.14 207 LEU B N 1
ATOM 1974 C CA . LEU B 1 131 ? 5.114 10.810 54.712 1.00 62.86 207 LEU B CA 1
ATOM 1975 C C . LEU B 1 131 ? 6.325 10.600 53.817 1.00 61.70 207 LEU B C 1
ATOM 1976 O O . LEU B 1 131 ? 7.449 10.493 54.268 1.00 61.43 207 LEU B O 1
ATOM 1981 N N . SER B 1 132 ? 6.034 10.588 52.528 1.00 63.09 208 SER B N 1
ATOM 1982 C CA . SER B 1 132 ? 6.988 10.592 51.444 1.00 61.98 208 SER B CA 1
ATOM 1983 C C . SER B 1 132 ? 7.334 12.054 51.119 1.00 62.65 208 SER B C 1
ATOM 1984 O O . SER B 1 132 ? 6.533 12.949 51.380 1.00 63.32 208 SER B O 1
ATOM 1987 N N . GLY B 1 133 ? 8.511 12.293 50.542 1.00 63.37 209 GLY B N 1
ATOM 1988 C CA . GLY B 1 133 ? 8.978 13.650 50.205 1.00 62.39 209 GLY B CA 1
ATOM 1989 C C . GLY B 1 133 ? 9.814 13.709 48.930 1.00 61.09 209 GLY B C 1
ATOM 1990 O O . GLY B 1 133 ? 10.628 12.821 48.681 1.00 60.91 209 GLY B O 1
ATOM 1991 N N . VAL B 1 134 ? 9.610 14.751 48.120 1.00 59.13 210 VAL B N 1
ATOM 1992 C CA . VAL B 1 134 ? 10.429 15.013 46.915 1.00 60.92 210 VAL B CA 1
ATOM 1993 C C . VAL B 1 134 ? 10.750 16.501 46.729 1.00 59.08 210 VAL B C 1
ATOM 1994 O O . VAL B 1 134 ? 9.875 17.344 46.862 1.00 63.15 210 VAL B O 1
ATOM 1998 N N . GLY B 1 135 ? 12.006 16.799 46.403 1.00 59.92 211 GLY B N 1
ATOM 1999 C CA . GLY B 1 135 ? 12.477 18.148 46.121 1.00 59.97 211 GLY B CA 1
ATOM 2000 C C . GLY B 1 135 ? 12.953 18.258 44.688 1.00 61.06 211 GLY B C 1
ATOM 2001 O O . GLY B 1 135 ? 13.630 17.352 44.198 1.00 62.12 211 GLY B O 1
ATOM 2002 N N . TYR B 1 136 ? 12.572 19.352 44.015 1.00 61.15 212 TYR B N 1
ATOM 2003 C CA . TYR B 1 136 ? 12.955 19.615 42.626 1.00 61.51 212 TYR B CA 1
ATOM 2004 C C . TYR B 1 136 ? 13.599 20.975 42.471 1.00 59.23 212 TYR B C 1
ATOM 2005 O O . TYR B 1 136 ? 13.233 21.925 43.143 1.00 60.89 212 TYR B O 1
ATOM 2014 N N . VAL B 1 137 ? 14.536 21.053 41.535 1.00 62.20 213 VAL B N 1
ATOM 2015 C CA . VAL B 1 137 ? 15.073 22.311 41.054 1.00 62.28 213 VAL B CA 1
ATOM 2016 C C . VAL B 1 137 ? 14.923 22.278 39.540 1.00 62.57 213 VAL B C 1
ATOM 2017 O O . VAL B 1 137 ? 15.504 21.421 38.867 1.00 67.84 213 VAL B O 1
ATOM 2021 N N . ASN B 1 138 ? 14.124 23.198 39.013 1.00 64.03 214 ASN B N 1
ATOM 2022 C CA . ASN B 1 138 ? 13.795 23.252 37.574 1.00 66.68 214 ASN B CA 1
ATOM 2023 C C . ASN B 1 138 ? 13.278 21.911 37.030 1.00 66.03 214 ASN B C 1
ATOM 2024 O O . ASN B 1 138 ? 13.746 21.406 36.013 1.00 65.94 214 ASN B O 1
ATOM 2029 N N . GLY B 1 139 ? 12.315 21.334 37.738 1.00 66.78 215 GLY B N 1
ATOM 2030 C CA . GLY B 1 139 ? 11.613 20.157 37.250 1.00 67.55 215 GLY B CA 1
ATOM 2031 C C . GLY B 1 139 ? 12.326 18.861 37.523 1.00 65.87 215 GLY B C 1
ATOM 2032 O O . GLY B 1 139 ? 11.748 17.802 37.350 1.00 65.81 215 GLY B O 1
ATOM 2033 N N . LYS B 1 140 ? 13.573 18.940 37.980 1.00 67.72 216 LYS B N 1
ATOM 2034 C CA . LYS B 1 140 ? 14.432 17.764 38.090 1.00 66.40 216 LYS B CA 1
ATOM 2035 C C . LYS B 1 140 ? 14.671 17.483 39.544 1.00 62.38 216 LYS B C 1
ATOM 2036 O O . LYS B 1 140 ? 14.942 18.394 40.312 1.00 61.83 216 LYS B O 1
ATOM 2042 N N . VAL B 1 141 ? 14.535 16.219 39.926 1.00 62.57 217 VAL B N 1
ATOM 2043 C CA . VAL B 1 141 ? 14.685 15.816 41.323 1.00 63.80 217 VAL B CA 1
ATOM 2044 C C . VAL B 1 141 ? 16.090 16.110 41.870 1.00 61.99 217 VAL B C 1
ATOM 2045 O O . VAL B 1 141 ? 17.109 15.752 41.265 1.00 58.41 217 VAL B O 1
ATOM 2049 N N . VAL B 1 142 ? 16.125 16.771 43.022 1.00 63.30 218 VAL B N 1
ATOM 2050 C CA .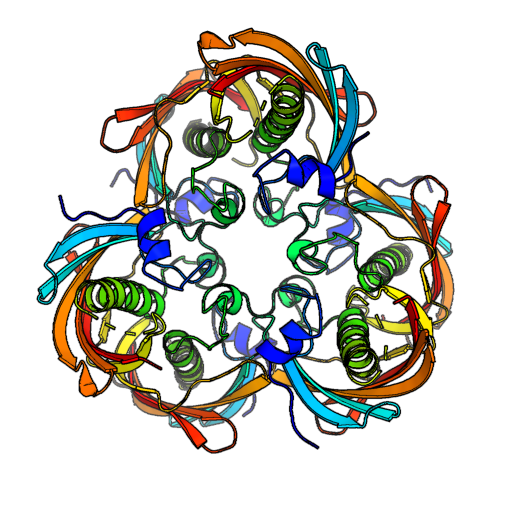 VAL B 1 142 ? 17.366 16.999 43.746 1.00 62.82 218 VAL B CA 1
ATOM 2051 C C . VAL B 1 142 ? 17.452 16.180 45.051 1.00 62.31 218 VAL B C 1
ATOM 2052 O O . VAL B 1 142 ? 18.548 15.990 45.578 1.00 60.09 218 VAL B O 1
ATOM 2056 N N . ILE B 1 143 ? 16.309 15.705 45.555 1.00 59.76 219 ILE B N 1
ATOM 2057 C CA . ILE B 1 143 ? 16.247 14.877 46.761 1.00 61.47 219 ILE B CA 1
ATOM 2058 C C . ILE B 1 143 ? 14.971 14.031 46.796 1.00 63.22 219 ILE B C 1
ATOM 2059 O O . ILE B 1 143 ? 13.903 14.472 46.345 1.00 61.29 219 ILE B O 1
ATOM 2064 N N . ASN B 1 144 ? 15.106 12.808 47.309 1.00 63.23 220 ASN B N 1
ATOM 2065 C CA . ASN B 1 144 ? 13.986 11.908 47.568 1.00 63.66 220 ASN B CA 1
ATOM 2066 C C . ASN B 1 144 ? 14.000 11.430 49.008 1.00 65.41 220 ASN B C 1
ATOM 2067 O O . ASN B 1 144 ? 15.057 11.119 49.536 1.00 63.81 220 ASN B O 1
ATOM 2072 N N . ILE B 1 145 ? 12.827 11.359 49.635 1.00 64.65 221 ILE B N 1
ATOM 2073 C CA . ILE B 1 145 ? 12.692 10.793 50.979 1.00 63.83 221 ILE B CA 1
ATOM 2074 C C . ILE B 1 145 ? 11.545 9.798 50.961 1.00 64.25 221 ILE B C 1
ATOM 2075 O O . ILE B 1 145 ? 10.401 10.174 50.731 1.00 63.50 221 ILE B O 1
ATOM 2080 N N . SER B 1 146 ? 11.854 8.530 51.189 1.00 62.09 222 SER B N 1
ATOM 2081 C CA . SER B 1 146 ? 10.854 7.476 51.129 1.00 62.94 222 SER B CA 1
ATOM 2082 C C . SER B 1 146 ? 9.960 7.576 52.333 1.00 61.41 222 SER B C 1
ATOM 2083 O O . SER B 1 146 ? 8.768 7.331 52.244 1.00 59.77 222 SER B O 1
ATOM 2086 N N . GLU B 1 147 ? 10.539 7.932 53.468 1.00 63.30 223 GLU B N 1
ATOM 2087 C CA . GLU B 1 147 ? 9.782 7.938 54.705 1.00 63.61 223 GLU B CA 1
ATOM 2088 C C . GLU B 1 147 ? 10.316 8.931 55.720 1.00 63.70 223 GLU B C 1
ATOM 2089 O O . GLU B 1 147 ? 11.468 8.844 56.144 1.00 60.55 223 GLU B O 1
ATOM 2095 N N . MET B 1 148 ? 9.455 9.878 56.081 1.00 63.78 224 MET B N 1
ATOM 2096 C CA . MET B 1 148 ? 9.635 10.714 57.244 1.00 63.61 224 MET B CA 1
ATOM 2097 C C . MET B 1 148 ? 8.606 10.257 58.244 1.00 63.83 224 MET B C 1
ATOM 2098 O O . MET B 1 148 ? 7.447 10.039 57.889 1.00 65.82 224 MET B O 1
ATOM 2103 N N . THR B 1 149 ? 9.022 10.093 59.490 1.00 66.29 225 THR B N 1
ATOM 2104 C CA . THR B 1 149 ? 8.137 9.594 60.528 1.00 69.50 225 THR B CA 1
ATOM 2105 C C . THR B 1 149 ? 8.008 10.673 61.577 1.00 69.82 225 THR B C 1
ATOM 2106 O O . THR B 1 149 ? 8.991 11.268 61.990 1.00 69.74 225 THR B O 1
ATOM 2110 N N . PHE B 1 150 ? 6.775 10.931 61.984 1.00 75.29 226 PHE B N 1
ATOM 2111 C CA . PHE B 1 150 ? 6.478 11.963 62.967 1.00 78.72 226 PHE B CA 1
ATOM 2112 C C . PHE B 1 150 ? 5.598 11.327 64.030 1.00 81.51 226 PHE B C 1
ATOM 2113 O O . PHE B 1 150 ? 4.879 10.357 63.757 1.00 82.89 226 PHE B O 1
ATOM 2121 N N . ALA B 1 151 ? 5.655 11.886 65.235 1.00 85.27 227 ALA B N 1
ATOM 2122 C CA . ALA B 1 151 ? 4.723 11.530 66.311 1.00 85.61 227 ALA B CA 1
ATOM 2123 C C . ALA B 1 151 ? 4.479 12.731 67.236 1.00 86.93 227 ALA B C 1
ATOM 2124 O O . ALA B 1 151 ? 5.282 13.679 67.265 1.00 87.02 227 ALA B O 1
ATOM 2126 N N . SER C 1 10 ? 46.135 59.071 66.202 1.00 65.67 86 SER C N 1
ATOM 2127 C CA . SER C 1 10 ? 44.847 58.753 65.513 1.00 67.84 86 SER C CA 1
ATOM 2128 C C . SER C 1 10 ? 45.012 57.502 64.641 1.00 66.77 86 SER C C 1
ATOM 2129 O O . SER C 1 10 ? 45.869 57.455 63.755 1.00 68.60 86 SER C O 1
ATOM 2132 N N . ILE C 1 11 ? 44.200 56.489 64.915 1.00 64.68 87 ILE C N 1
ATOM 2133 C CA . ILE C 1 11 ? 44.245 55.231 64.186 1.00 63.97 87 ILE C CA 1
ATOM 2134 C C . ILE C 1 11 ? 42.805 54.829 63.833 1.00 64.44 87 ILE C C 1
ATOM 2135 O O . ILE C 1 11 ? 41.914 54.840 64.691 1.00 64.24 87 ILE C O 1
ATOM 2140 N N . ASP C 1 12 ? 42.593 54.471 62.571 1.00 63.63 88 ASP C N 1
ATOM 2141 C CA . ASP C 1 12 ? 41.268 54.111 62.082 1.00 64.82 88 ASP C CA 1
ATOM 2142 C C . ASP C 1 12 ? 41.052 52.591 62.159 1.00 61.96 88 ASP C C 1
ATOM 2143 O O . ASP C 1 12 ? 41.945 51.843 62.562 1.00 59.81 88 ASP C O 1
ATOM 2148 N N . ILE C 1 13 ? 39.869 52.135 61.764 1.00 59.53 89 ILE C N 1
ATOM 2149 C CA . ILE C 1 13 ? 39.491 50.752 62.021 1.00 60.86 89 ILE C CA 1
ATOM 2150 C C . ILE C 1 13 ? 40.354 49.719 61.267 1.00 57.09 89 ILE C C 1
ATOM 2151 O O . ILE C 1 13 ? 40.677 48.663 61.821 1.00 55.62 89 ILE C O 1
ATOM 2156 N N . GLU C 1 14 ? 40.715 50.024 60.022 1.00 57.42 90 GLU C N 1
ATOM 2157 C CA . GLU C 1 14 ? 41.503 49.117 59.189 1.00 59.38 90 GLU C CA 1
ATOM 2158 C C . GLU C 1 14 ? 42.903 48.950 59.786 1.00 59.37 90 GLU C C 1
ATOM 2159 O O . GLU C 1 14 ? 43.485 47.863 59.745 1.00 58.21 90 GLU C O 1
ATOM 2165 N N . ASP C 1 15 ? 43.428 50.045 60.331 1.00 60.48 91 ASP C N 1
ATOM 2166 C CA . ASP C 1 15 ? 44.755 50.063 60.971 1.00 61.11 91 ASP C CA 1
ATOM 2167 C C . ASP C 1 15 ? 44.687 49.357 62.307 1.00 60.92 91 ASP C C 1
ATOM 2168 O O . ASP C 1 15 ? 45.574 48.589 62.638 1.00 59.30 91 ASP C O 1
ATOM 2173 N N . ILE C 1 16 ? 43.624 49.618 63.066 1.00 60.88 92 ILE C N 1
ATOM 2174 C CA . ILE C 1 16 ? 43.381 48.902 64.312 1.00 62.10 92 ILE C CA 1
ATOM 2175 C C . ILE C 1 16 ? 43.378 47.398 64.067 1.00 62.10 92 ILE C C 1
ATOM 2176 O O . ILE C 1 16 ? 43.901 46.621 64.863 1.00 60.50 92 ILE C O 1
ATOM 2181 N N . LYS C 1 17 ? 42.765 46.995 62.960 1.00 63.89 93 LYS C N 1
ATOM 2182 C CA . LYS C 1 17 ? 42.673 45.598 62.614 1.00 61.29 93 LYS C CA 1
ATOM 2183 C C . LYS C 1 17 ? 44.012 45.006 62.244 1.00 61.12 93 LYS C C 1
ATOM 2184 O O . LYS C 1 17 ? 44.184 43.807 62.352 1.00 58.34 93 LYS C O 1
ATOM 2190 N N . LYS C 1 18 ? 44.951 45.828 61.788 1.00 61.88 94 LYS C N 1
ATOM 2191 C CA . LYS C 1 18 ? 46.312 45.355 61.561 1.00 61.35 94 LYS C CA 1
ATOM 2192 C C . LYS C 1 18 ? 47.066 45.099 62.885 1.00 62.66 94 LYS C C 1
ATOM 2193 O O . LYS C 1 18 ? 47.965 44.260 62.932 1.00 64.89 94 LYS C O 1
ATOM 2199 N N . ILE C 1 19 ? 46.693 45.812 63.949 1.00 61.72 95 ILE C N 1
ATOM 2200 C CA . ILE C 1 19 ? 47.294 45.645 65.272 1.00 58.51 95 ILE C CA 1
ATOM 2201 C C . ILE C 1 19 ? 46.626 44.519 66.065 1.00 59.03 95 ILE C C 1
ATOM 2202 O O . ILE C 1 19 ? 47.310 43.663 66.615 1.00 55.16 95 ILE C O 1
ATOM 2207 N N . LEU C 1 20 ? 45.292 44.521 66.135 1.00 59.23 96 LEU C N 1
ATOM 2208 C CA . LEU C 1 20 ? 44.573 43.533 66.946 1.00 58.67 96 LEU C CA 1
ATOM 2209 C C . LEU C 1 20 ? 44.086 42.368 66.091 1.00 58.36 96 LEU C C 1
ATOM 2210 O O . LEU C 1 20 ? 43.726 42.559 64.920 1.00 54.93 96 LEU C O 1
ATOM 2215 N N . PRO C 1 21 ? 44.100 41.165 66.669 1.00 56.89 97 PRO C N 1
ATOM 2216 C CA . PRO C 1 21 ? 43.575 39.981 66.007 1.00 59.67 97 PRO C CA 1
ATOM 2217 C C . PRO C 1 21 ? 42.028 39.847 66.089 1.00 61.53 97 PRO C C 1
ATOM 2218 O O . PRO C 1 21 ? 41.434 39.068 65.346 1.00 62.47 97 PRO C O 1
ATOM 2222 N N . HIS C 1 22 ? 41.411 40.626 66.972 1.00 62.00 98 HIS C N 1
ATOM 2223 C CA . HIS C 1 22 ? 39.970 40.573 67.234 1.00 60.79 98 HIS C CA 1
ATOM 2224 C C . HIS C 1 22 ? 39.166 40.932 66.014 1.00 62.29 98 HIS C C 1
ATOM 2225 O O . HIS C 1 22 ? 39.505 41.908 65.312 1.00 59.14 98 HIS C O 1
ATOM 2232 N N . ARG C 1 23 ? 38.108 40.155 65.765 1.00 59.60 99 ARG C N 1
ATOM 2233 C CA . ARG C 1 23 ? 37.221 40.406 64.616 1.00 58.98 99 ARG C CA 1
ATOM 2234 C C . ARG C 1 23 ? 35.766 40.397 65.084 1.00 57.00 99 ARG C C 1
ATOM 2235 O O . ARG C 1 23 ? 35.493 40.208 66.262 1.00 62.98 99 ARG C O 1
ATOM 2243 N N . TYR C 1 24 ? 34.834 40.707 64.196 1.00 58.14 100 TYR C N 1
ATOM 2244 C CA . TYR C 1 24 ? 33.390 40.583 64.524 1.00 60.13 100 TYR C CA 1
ATOM 2245 C C . TYR C 1 24 ? 33.031 39.186 65.073 1.00 53.00 100 TYR C C 1
ATOM 2246 O O . TYR C 1 24 ? 33.473 38.207 64.505 1.00 56.25 100 TYR C O 1
ATOM 2255 N N . PRO C 1 25 ? 32.331 39.065 66.210 1.00 56.85 101 PRO C N 1
ATOM 2256 C CA . PRO C 1 25 ? 31.623 40.129 66.896 1.00 58.67 101 PRO C CA 1
ATOM 2257 C C . PRO C 1 25 ? 32.301 40.537 68.205 1.00 61.23 101 PRO C C 1
ATOM 2258 O O . PRO C 1 25 ? 31.612 40.864 69.158 1.00 58.37 101 PRO C O 1
ATOM 2262 N N . PHE C 1 26 ? 33.625 40.596 68.230 1.00 56.28 102 PHE C N 1
ATOM 2263 C CA . PHE C 1 26 ? 34.358 40.858 69.464 1.00 57.37 102 PHE C CA 1
ATOM 2264 C C . PHE C 1 26 ? 35.502 41.862 69.293 1.00 60.06 102 PHE C C 1
ATOM 2265 O O . PHE C 1 26 ? 36.457 41.841 70.048 1.00 60.13 102 PHE C O 1
ATOM 2273 N N . LEU C 1 27 ? 35.353 42.761 68.308 1.00 58.02 103 LEU C N 1
ATOM 2274 C CA . LEU C 1 27 ? 36.194 43.923 68.142 1.00 55.73 103 LEU C CA 1
ATOM 2275 C C . LEU C 1 27 ? 35.434 45.157 68.591 1.00 58.99 103 LEU C C 1
ATOM 2276 O O . LEU C 1 27 ? 34.475 45.601 67.933 1.00 60.05 103 LEU C O 1
ATOM 2281 N N . LEU C 1 28 ? 35.912 45.735 69.691 1.00 62.26 104 LEU C N 1
ATOM 2282 C CA . LEU C 1 28 ? 35.192 46.747 70.450 1.00 61.63 104 LEU C CA 1
ATOM 2283 C C . LEU C 1 28 ? 35.941 48.080 70.597 1.00 62.95 104 LEU C C 1
ATOM 2284 O O . LEU C 1 28 ? 35.716 48.828 71.556 1.00 69.01 104 LEU C O 1
ATOM 2289 N N . VAL C 1 29 ? 36.831 48.383 69.653 1.00 64.33 105 VAL C N 1
ATOM 2290 C CA . VAL C 1 29 ? 37.456 49.719 69.553 1.00 61.00 105 VAL C CA 1
ATOM 2291 C C . VAL C 1 29 ? 37.170 50.176 68.120 1.00 63.28 105 VAL C C 1
ATOM 2292 O O . VAL C 1 29 ? 37.547 49.489 67.166 1.00 59.77 105 VAL C O 1
ATOM 2296 N N . ASP C 1 30 ? 36.492 51.314 67.972 1.00 58.81 106 ASP C N 1
ATOM 2297 C CA . ASP C 1 30 ? 36.140 51.817 66.661 1.00 59.99 106 ASP C CA 1
ATOM 2298 C C . ASP C 1 30 ? 37.192 52.792 66.145 1.00 62.47 106 ASP C C 1
ATOM 2299 O O . ASP C 1 30 ? 37.376 52.925 64.936 1.00 61.23 106 ASP C O 1
ATOM 2304 N N . LYS C 1 31 ? 37.912 53.439 67.063 1.00 62.64 107 LYS C N 1
ATOM 2305 C CA . LYS C 1 31 ? 38.874 54.453 66.686 1.00 63.51 107 LYS C CA 1
ATOM 2306 C C . LYS C 1 31 ? 39.819 54.786 67.824 1.00 62.65 107 LYS C C 1
ATOM 2307 O O . LYS C 1 31 ? 39.400 54.907 68.966 1.00 66.39 107 LYS C O 1
ATOM 2313 N N . VAL C 1 32 ? 41.104 54.919 67.514 1.00 63.09 108 VAL C N 1
ATOM 2314 C CA . VAL C 1 32 ? 42.081 55.455 68.478 1.00 62.50 108 VAL C CA 1
ATOM 2315 C C . VAL C 1 32 ? 42.305 56.915 68.098 1.00 61.77 108 VAL C C 1
ATOM 2316 O O . VAL C 1 32 ? 42.593 57.206 66.943 1.00 61.95 108 VAL C O 1
ATOM 2320 N N . ILE C 1 33 ? 42.150 57.831 69.044 1.00 61.61 109 ILE C N 1
ATOM 2321 C CA . ILE C 1 33 ? 42.291 59.248 68.719 1.00 64.44 109 ILE C CA 1
ATOM 2322 C C . ILE C 1 33 ? 43.623 59.842 69.162 1.00 65.31 109 ILE C C 1
ATOM 2323 O O . ILE C 1 33 ? 44.072 60.828 68.579 1.00 65.49 109 ILE C O 1
ATOM 2328 N N . TYR C 1 34 ? 44.262 59.232 70.161 1.00 65.29 110 TYR C N 1
ATOM 2329 C CA . TYR C 1 34 ? 45.561 59.692 70.658 1.00 64.65 110 TYR C CA 1
ATOM 2330 C C . TYR C 1 34 ? 46.286 58.549 71.322 1.00 63.88 110 TYR C C 1
ATOM 2331 O O . TYR C 1 34 ? 45.673 57.720 71.983 1.00 64.98 110 TYR C O 1
ATOM 2340 N N . MET C 1 35 ? 47.603 58.539 71.178 1.00 66.45 111 MET C N 1
ATOM 2341 C CA . MET C 1 35 ? 48.434 57.515 71.774 1.00 66.01 111 MET C CA 1
ATOM 2342 C C . MET C 1 35 ? 49.855 58.017 71.942 1.00 65.15 111 MET C C 1
ATOM 2343 O O . MET C 1 35 ? 50.502 58.379 70.955 1.00 64.11 111 MET C O 1
ATOM 2348 N N . GLN C 1 36 ? 50.331 58.044 73.187 1.00 65.68 112 GLN C N 1
ATOM 2349 C CA . GLN C 1 36 ? 51.756 58.209 73.471 1.00 64.29 112 GLN C CA 1
ATOM 2350 C C . GLN C 1 36 ? 52.316 56.852 73.883 1.00 63.10 112 GLN C C 1
ATOM 2351 O O . GLN C 1 36 ? 51.922 56.333 74.922 1.00 58.62 112 GLN C O 1
ATOM 2357 N N . PRO C 1 37 ? 53.230 56.274 73.090 1.00 65.50 113 PRO C N 1
ATOM 2358 C CA . PRO C 1 37 ? 53.823 54.962 73.412 1.00 64.20 113 PRO C CA 1
ATOM 2359 C C . PRO C 1 37 ? 54.426 54.879 74.804 1.00 62.33 113 PRO C C 1
ATOM 2360 O O . PRO C 1 37 ? 54.951 55.861 75.323 1.00 62.99 113 PRO C O 1
ATOM 2364 N N . ASN C 1 38 ? 54.318 53.694 75.387 1.00 64.19 114 ASN C N 1
ATOM 2365 C CA . ASN C 1 38 ? 54.730 53.394 76.761 1.00 64.62 114 ASN C CA 1
ATOM 2366 C C . ASN C 1 38 ? 54.093 54.248 77.860 1.00 64.15 114 ASN C C 1
ATOM 2367 O O . ASN C 1 38 ? 54.536 54.217 79.001 1.00 65.53 114 ASN C O 1
ATOM 2372 N N . LYS C 1 39 ? 53.019 54.962 77.523 1.00 65.00 115 LYS C N 1
ATOM 2373 C CA . LYS C 1 39 ? 52.339 55.838 78.475 1.00 65.08 115 LYS C CA 1
ATOM 2374 C C . LYS C 1 39 ? 50.831 55.602 78.457 1.00 61.91 115 LYS C C 1
ATOM 2375 O O . LYS C 1 39 ? 50.294 54.944 79.348 1.00 56.64 115 LYS C O 1
ATOM 2381 N N . THR C 1 40 ? 50.163 56.131 77.438 1.00 60.85 116 THR C N 1
ATOM 2382 C CA . THR C 1 40 ? 48.719 56.181 77.438 1.00 62.35 116 THR C CA 1
ATOM 2383 C C . THR C 1 40 ? 48.116 56.188 76.042 1.00 61.86 116 THR C C 1
ATOM 2384 O O . THR C 1 40 ? 48.767 56.526 75.052 1.00 63.10 116 THR C O 1
ATOM 2388 N N . ILE C 1 41 ? 46.851 55.809 75.989 1.00 59.28 117 ILE C N 1
ATOM 2389 C CA . ILE C 1 41 ? 46.114 55.764 74.744 1.00 61.32 117 ILE C CA 1
ATOM 2390 C C . ILE C 1 41 ? 44.692 56.230 74.989 1.00 60.24 117 ILE C C 1
ATOM 2391 O O . ILE C 1 41 ? 44.120 55.961 76.037 1.00 56.90 117 ILE C O 1
ATOM 2396 N N . ILE C 1 42 ? 44.145 56.951 74.019 1.00 62.84 118 ILE C N 1
ATOM 2397 C CA . ILE C 1 42 ? 42.743 57.352 74.044 1.00 61.62 118 ILE C CA 1
ATOM 2398 C C . ILE C 1 42 ? 42.039 56.899 72.759 1.00 61.45 118 ILE C C 1
ATOM 2399 O O . ILE C 1 42 ? 42.534 57.101 71.644 1.00 57.62 118 ILE C O 1
ATOM 2404 N N . GLY C 1 43 ? 40.881 56.268 72.932 1.00 60.94 119 GLY C N 1
ATOM 2405 C CA . GLY C 1 43 ? 40.097 55.800 71.803 1.00 59.91 119 GLY C CA 1
ATOM 2406 C C . GLY C 1 43 ? 38.617 55.796 72.103 1.00 60.92 119 GLY C C 1
ATOM 2407 O O . GLY C 1 43 ? 38.170 56.240 73.178 1.00 58.81 119 GLY C O 1
ATOM 2408 N N . LEU C 1 44 ? 37.838 55.307 71.144 1.00 61.96 120 LEU C N 1
ATOM 2409 C CA . LEU C 1 44 ? 36.405 55.264 71.339 1.00 62.28 120 LEU C CA 1
ATOM 2410 C C . LEU C 1 44 ? 35.744 54.062 70.697 1.00 62.13 120 LEU C C 1
ATOM 2411 O O . LEU C 1 44 ? 36.326 53.401 69.828 1.00 60.59 120 LEU C O 1
ATOM 2416 N N . LYS C 1 45 ? 34.543 53.783 71.216 1.00 59.40 121 LYS C N 1
ATOM 2417 C CA . LYS C 1 45 ? 33.653 52.726 70.772 1.00 59.91 121 LYS C CA 1
ATOM 2418 C C . LYS C 1 45 ? 32.278 53.407 70.674 1.00 60.98 121 LYS C C 1
ATOM 2419 O O . LYS C 1 45 ? 31.821 54.019 71.648 1.00 58.98 121 LYS C O 1
ATOM 2425 N N . GLN C 1 46 ? 31.690 53.386 69.479 1.00 61.43 122 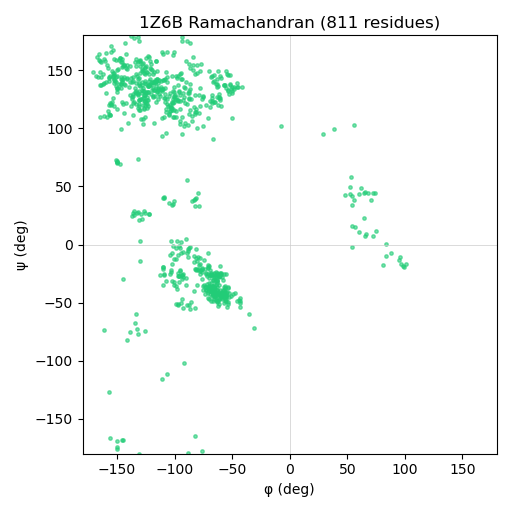GLN C N 1
ATOM 2426 C CA . GLN C 1 46 ? 30.332 53.868 69.250 1.00 61.30 122 GLN C CA 1
ATOM 2427 C C . GLN C 1 46 ? 29.303 52.777 69.621 1.00 61.77 122 GLN C C 1
ATOM 2428 O O . GLN C 1 46 ? 29.422 51.637 69.178 1.00 61.20 122 GLN C O 1
ATOM 2434 N N . VAL C 1 47 ? 28.313 53.154 70.443 1.00 62.55 123 VAL C N 1
ATOM 2435 C CA . VAL C 1 47 ? 27.270 52.242 70.949 1.00 60.39 123 VAL C CA 1
ATOM 2436 C C . VAL C 1 47 ? 25.968 52.432 70.133 1.00 61.11 123 VAL C C 1
ATOM 2437 O O . VAL C 1 47 ? 25.312 53.487 70.175 1.00 56.30 123 VAL C O 1
ATOM 2441 N N . SER C 1 48 ? 25.666 51.420 69.337 1.00 57.52 124 SER C N 1
ATOM 2442 C CA . SER C 1 48 ? 24.519 51.422 68.460 1.00 60.21 124 SER C CA 1
ATOM 2443 C C . SER C 1 48 ? 23.578 50.301 68.836 1.00 59.73 124 SER C C 1
ATOM 2444 O O . SER C 1 48 ? 24.006 49.256 69.274 1.00 59.75 124 SER C O 1
ATOM 2447 N N . THR C 1 49 ? 22.290 50.521 68.633 1.00 59.64 125 THR C N 1
ATOM 2448 C CA . THR C 1 49 ? 21.278 49.466 68.796 1.00 60.27 125 THR C CA 1
ATOM 2449 C C . THR C 1 49 ? 21.535 48.320 67.811 1.00 62.09 125 THR C C 1
ATOM 2450 O O . THR C 1 49 ? 21.181 47.149 68.093 1.00 61.54 125 THR C O 1
ATOM 2454 N N . ASN C 1 50 ? 22.169 48.650 66.669 1.00 61.40 126 ASN C N 1
ATOM 2455 C CA . ASN C 1 50 ? 22.478 47.654 65.622 1.00 59.85 126 ASN C CA 1
ATOM 2456 C C . ASN C 1 50 ? 23.752 46.810 65.904 1.00 61.18 126 ASN C C 1
ATOM 2457 O O . ASN C 1 50 ? 24.507 46.524 65.008 1.00 66.55 126 ASN C O 1
ATOM 2462 N N . GLU C 1 51 ? 23.955 46.421 67.153 1.00 63.31 127 GLU C N 1
ATOM 2463 C CA . GLU C 1 51 ? 25.033 45.554 67.565 1.00 62.81 127 GLU C CA 1
ATOM 2464 C C . GLU C 1 51 ? 24.397 44.298 68.087 1.00 64.82 127 GLU C C 1
ATOM 2465 O O . GLU C 1 51 ? 23.348 44.361 68.741 1.00 66.10 127 GLU C O 1
ATOM 2471 N N . PRO C 1 52 ? 25.012 43.154 67.781 1.00 64.47 128 PRO C N 1
ATOM 2472 C CA . PRO C 1 52 ? 24.362 41.855 67.981 1.00 62.72 128 PRO C CA 1
ATOM 2473 C C . PRO C 1 52 ? 24.034 41.509 69.426 1.00 61.84 128 PRO C C 1
ATOM 2474 O O . PRO C 1 52 ? 23.099 40.749 69.648 1.00 64.38 128 PRO C O 1
ATOM 2478 N N . PHE C 1 53 ? 24.757 42.073 70.396 1.00 61.81 129 PHE C N 1
ATOM 2479 C CA . PHE C 1 53 ? 24.581 41.672 71.802 1.00 63.23 129 PHE C CA 1
ATOM 2480 C C . PHE C 1 53 ? 23.336 42.283 72.432 1.00 64.90 129 PHE C C 1
ATOM 2481 O O . PHE C 1 53 ? 22.839 41.774 73.434 1.00 58.85 129 PHE C O 1
ATOM 2489 N N . PHE C 1 54 ? 22.866 43.392 71.856 1.00 63.88 130 PHE C N 1
ATOM 2490 C CA . PHE C 1 54 ? 21.757 44.158 72.444 1.00 62.93 130 PHE C CA 1
ATOM 2491 C C . PHE C 1 54 ? 20.423 43.431 72.477 1.00 60.15 130 PHE C C 1
ATOM 2492 O O . PHE C 1 54 ? 19.674 43.625 73.399 1.00 64.32 130 PHE C O 1
ATOM 2500 N N . ASN C 1 55 ? 20.118 42.600 71.480 1.00 65.10 131 ASN C N 1
ATOM 2501 C CA . ASN C 1 55 ? 18.934 41.720 71.573 1.00 65.61 131 ASN C CA 1
ATOM 2502 C C . ASN C 1 55 ? 18.944 40.820 72.850 1.00 64.48 131 ASN C C 1
ATOM 2503 O O . ASN C 1 55 ? 17.903 40.395 73.299 1.00 60.90 131 ASN C O 1
ATOM 2508 N N . GLY C 1 56 ? 20.118 40.522 73.401 1.00 63.61 132 GLY C N 1
ATOM 2509 C CA . GLY C 1 56 ? 20.235 39.582 74.514 1.00 63.14 132 GLY C CA 1
ATOM 2510 C C . GLY C 1 56 ? 20.423 40.253 75.846 1.00 59.18 132 GLY C C 1
ATOM 2511 O O . GLY C 1 56 ? 20.384 39.611 76.892 1.00 64.35 132 GLY C O 1
ATOM 2512 N N . HIS C 1 57 ? 20.610 41.563 75.817 1.00 62.68 133 HIS C N 1
ATOM 2513 C CA . HIS C 1 57 ? 21.007 42.309 76.995 1.00 61.20 133 HIS C CA 1
ATOM 2514 C C . HIS C 1 57 ? 20.494 43.760 76.989 1.00 61.28 133 HIS C C 1
ATOM 2515 O O . HIS C 1 57 ? 21.281 44.676 76.852 1.00 61.56 133 HIS C O 1
ATOM 2522 N N . PHE C 1 58 ? 19.196 44.003 77.186 1.00 61.15 134 PHE C N 1
ATOM 2523 C CA . PHE C 1 58 ? 18.179 42.991 77.392 1.00 60.40 134 PHE C CA 1
ATOM 2524 C C . PHE C 1 58 ? 17.048 43.296 76.428 1.00 61.39 134 PHE C C 1
ATOM 2525 O O . PHE C 1 58 ? 16.897 44.432 75.995 1.00 62.67 134 PHE C O 1
ATOM 2533 N N . PRO C 1 59 ? 16.234 42.305 76.113 1.00 60.27 135 PRO C N 1
ATOM 2534 C CA . PRO C 1 59 ? 15.046 42.532 75.266 1.00 62.50 135 PRO C CA 1
ATOM 2535 C C . PRO C 1 59 ? 14.244 43.785 75.601 1.00 65.12 135 PRO C C 1
ATOM 2536 O O . PRO C 1 59 ? 13.957 44.609 74.728 1.00 66.87 135 PRO C O 1
ATOM 2540 N N . GLN C 1 60 ? 13.909 43.959 76.863 1.00 63.76 136 GLN C N 1
ATOM 2541 C CA . GLN C 1 60 ? 13.061 45.074 77.225 1.00 65.05 136 GLN C CA 1
ATOM 2542 C C . GLN C 1 60 ? 13.833 46.298 77.691 1.00 65.96 136 GLN C C 1
ATOM 2543 O O . GLN C 1 60 ? 13.219 47.311 77.940 1.00 61.89 136 GLN C O 1
ATOM 2549 N N . LYS C 1 61 ? 15.168 46.228 77.783 1.00 62.08 137 LYS C N 1
ATOM 2550 C CA . LYS C 1 61 ? 15.952 47.418 78.063 1.00 61.41 137 LYS C CA 1
ATOM 2551 C C . LYS C 1 61 ? 17.379 47.254 77.552 1.00 60.50 137 LYS C C 1
ATOM 2552 O O . LYS C 1 61 ? 18.121 46.469 78.097 1.00 62.00 137 LYS C O 1
ATOM 2558 N N . GLN C 1 62 ? 17.770 48.004 76.525 1.00 61.31 138 GLN C N 1
ATOM 2559 C CA . GLN C 1 62 ? 19.120 47.906 75.956 1.00 62.00 138 GLN C CA 1
ATOM 2560 C C . GLN C 1 62 ? 20.199 48.641 76.772 1.00 64.09 138 GLN C C 1
ATOM 2561 O O . GLN C 1 62 ? 20.207 49.861 76.838 1.00 61.87 138 GLN C O 1
ATOM 2567 N N . ILE C 1 63 ? 21.106 47.842 77.354 1.00 64.54 139 ILE C N 1
ATOM 2568 C CA . ILE C 1 63 ? 22.211 48.274 78.188 1.00 67.37 139 ILE C CA 1
ATOM 2569 C C . ILE C 1 63 ? 23.475 47.519 77.770 1.00 67.56 139 ILE C C 1
ATOM 2570 O O . ILE C 1 63 ? 23.484 46.290 77.765 1.00 66.62 139 ILE C O 1
ATOM 2575 N N . MET C 1 64 ? 24.534 48.236 77.389 1.00 65.41 140 MET C N 1
ATOM 2576 C CA . MET C 1 64 ? 25.763 47.563 76.969 1.00 65.16 140 MET C CA 1
ATOM 2577 C C . MET C 1 64 ? 26.289 46.721 78.130 1.00 61.00 140 MET C C 1
ATOM 2578 O O . MET C 1 64 ? 26.470 47.259 79.206 1.00 60.35 140 MET C O 1
ATOM 2583 N N . PRO C 1 65 ? 26.540 45.422 77.944 1.00 55.50 141 PRO C N 1
ATOM 2584 C CA . PRO C 1 65 ? 27.097 44.615 79.029 1.00 57.91 141 PRO C CA 1
ATOM 2585 C C . PRO C 1 65 ? 28.336 45.283 79.662 1.00 60.36 141 PRO C C 1
ATOM 2586 O O . PRO C 1 65 ? 29.214 45.776 78.969 1.00 59.43 141 PRO C O 1
ATOM 2590 N N . GLY C 1 66 ? 28.343 45.378 80.984 1.00 62.40 142 GLY C N 1
ATOM 2591 C CA . GLY C 1 66 ? 29.489 45.881 81.701 1.00 62.28 142 GLY C CA 1
ATOM 2592 C C . GLY C 1 66 ? 30.803 45.170 81.382 1.00 63.82 142 GLY C C 1
ATOM 2593 O O . GLY C 1 66 ? 31.851 45.805 81.359 1.00 69.09 142 GLY C O 1
ATOM 2594 N N . VAL C 1 67 ? 30.743 43.861 81.163 1.00 61.62 143 VAL C N 1
ATOM 2595 C CA . VAL C 1 67 ? 31.925 43.059 80.799 1.00 62.58 143 VAL C CA 1
ATOM 2596 C C . VAL C 1 67 ? 32.438 43.383 79.405 1.00 60.94 143 VAL C C 1
ATOM 2597 O O . VAL C 1 67 ? 33.622 43.198 79.142 1.00 61.30 143 VAL C O 1
ATOM 2601 N N . LEU C 1 68 ? 31.568 43.864 78.508 1.00 60.46 144 LEU C N 1
ATOM 2602 C CA . LEU C 1 68 ? 32.041 44.334 77.198 1.00 59.34 144 LEU C CA 1
ATOM 2603 C C . LEU C 1 68 ? 32.713 45.687 77.277 1.00 58.50 144 LEU C C 1
ATOM 2604 O O . LEU C 1 68 ? 33.455 46.053 76.377 1.00 59.59 144 LEU C O 1
ATOM 2609 N N . GLN C 1 69 ? 32.422 46.456 78.328 1.00 58.94 145 GLN C N 1
ATOM 2610 C CA . GLN C 1 69 ? 33.157 47.691 78.566 1.00 58.91 145 GLN C CA 1
ATOM 2611 C C . GLN C 1 69 ? 34.584 47.360 79.071 1.00 59.01 145 GLN C C 1
ATOM 2612 O O . GLN C 1 69 ? 35.537 48.008 78.659 1.00 60.32 145 GLN C O 1
ATOM 2618 N N . ILE C 1 70 ? 34.719 46.343 79.931 1.00 61.50 146 ILE C N 1
ATOM 2619 C CA . ILE C 1 70 ? 36.044 45.818 80.341 1.00 61.86 146 ILE C CA 1
ATOM 2620 C C . ILE C 1 70 ? 36.823 45.441 79.097 1.00 62.04 146 ILE C C 1
ATOM 2621 O O . ILE C 1 70 ? 37.988 45.807 78.925 1.00 61.25 146 ILE C O 1
ATOM 2626 N N . GLU C 1 71 ? 36.147 44.733 78.212 1.00 61.66 147 GLU C N 1
ATOM 2627 C CA . GLU C 1 71 ? 36.763 44.206 77.021 1.00 59.68 147 GLU C CA 1
ATOM 2628 C C . GLU C 1 71 ? 37.191 45.300 76.072 1.00 58.24 147 GLU C C 1
ATOM 2629 O O . GLU C 1 71 ? 38.256 45.219 75.499 1.00 55.90 147 GLU C O 1
ATOM 2635 N N . ALA C 1 72 ? 36.394 46.340 75.919 1.00 58.31 148 ALA C N 1
ATOM 2636 C CA . ALA C 1 72 ? 36.784 47.440 75.044 1.00 59.34 148 ALA C CA 1
ATOM 2637 C C . ALA C 1 72 ? 38.065 48.126 75.573 1.00 59.62 148 ALA C C 1
ATOM 2638 O O . ALA C 1 72 ? 38.957 48.461 74.802 1.00 60.38 148 ALA C O 1
ATOM 2640 N N . LEU C 1 73 ? 38.126 48.314 76.889 1.00 60.38 149 LEU C N 1
ATOM 2641 C CA . LEU C 1 73 ? 39.252 48.925 77.552 1.00 58.61 149 LEU C CA 1
ATOM 2642 C C . LEU C 1 73 ? 40.473 48.034 77.476 1.00 61.09 149 LEU C C 1
ATOM 2643 O O . LEU C 1 73 ? 41.594 48.525 77.304 1.00 62.72 149 LEU C O 1
ATOM 2648 N N . ALA C 1 74 ? 40.255 46.727 77.597 1.00 61.87 150 ALA C N 1
ATOM 2649 C CA . ALA C 1 74 ? 41.320 45.749 77.418 1.00 60.30 150 ALA C CA 1
ATOM 2650 C C . ALA C 1 74 ? 41.861 45.733 75.993 1.00 59.68 150 ALA C C 1
ATOM 2651 O O . ALA C 1 74 ? 43.064 45.586 75.811 1.00 57.40 150 ALA C O 1
ATOM 2653 N N . GLN C 1 75 ? 41.007 45.900 74.976 1.00 59.32 151 GLN C N 1
ATOM 2654 C CA . GLN C 1 75 ? 41.517 45.958 73.600 1.00 58.41 151 GLN C CA 1
ATOM 2655 C C . GLN C 1 75 ? 42.347 47.217 73.342 1.00 60.42 151 GLN C C 1
ATOM 2656 O O . GLN C 1 75 ? 43.437 47.161 72.723 1.00 57.30 151 GLN C O 1
ATOM 2662 N N . LEU C 1 76 ? 41.828 48.348 73.818 1.00 58.02 152 LEU C N 1
ATOM 2663 C CA . LEU C 1 76 ? 42.547 49.615 73.753 1.00 58.79 152 LEU C CA 1
ATOM 2664 C C . LEU C 1 76 ? 43.919 49.530 74.451 1.00 55.70 152 LEU C C 1
ATOM 2665 O O . LEU C 1 76 ? 44.918 50.001 73.928 1.00 55.00 152 LEU C O 1
ATOM 2670 N N . ALA C 1 77 ? 43.956 48.924 75.627 1.00 57.25 153 ALA C N 1
ATOM 2671 C CA . ALA C 1 77 ? 45.210 48.661 76.326 1.00 59.95 153 ALA C CA 1
ATOM 2672 C C . ALA C 1 77 ? 46.144 47.793 75.461 1.00 60.48 153 ALA C C 1
ATOM 2673 O O . ALA C 1 77 ? 47.335 48.081 75.315 1.00 61.44 153 ALA C O 1
ATOM 2675 N N . GLY C 1 78 ? 45.592 46.730 74.891 1.00 61.58 154 GLY C N 1
ATOM 2676 C CA . GLY C 1 78 ? 46.318 45.885 73.948 1.00 61.74 154 GLY C CA 1
ATOM 2677 C C . GLY C 1 78 ? 46.989 46.630 72.814 1.00 62.42 154 GLY C C 1
ATOM 2678 O O . GLY C 1 78 ? 48.111 46.328 72.474 1.00 63.43 154 GLY C O 1
ATOM 2679 N N . ILE C 1 79 ? 46.285 47.588 72.211 1.00 61.57 155 ILE C N 1
ATOM 2680 C CA . ILE C 1 79 ? 46.817 48.374 71.097 1.00 58.99 155 ILE C CA 1
ATOM 2681 C C . ILE C 1 79 ? 48.086 49.128 71.504 1.00 59.50 155 ILE C C 1
ATOM 2682 O O . ILE C 1 79 ? 49.029 49.205 70.720 1.00 57.66 155 ILE C O 1
ATOM 2687 N N . LEU C 1 80 ? 48.065 49.689 72.719 1.00 58.06 156 LEU C N 1
ATOM 2688 C CA . LEU C 1 80 ? 49.163 50.463 73.279 1.00 59.27 156 LEU C CA 1
ATOM 2689 C C . LEU C 1 80 ? 50.370 49.581 73.564 1.00 58.96 156 LEU C C 1
ATOM 2690 O O . LEU C 1 80 ? 51.476 49.931 73.180 1.00 59.78 156 LEU C O 1
ATOM 2695 N N . CYS C 1 81 ? 50.143 48.453 74.235 1.00 60.11 157 CYS C N 1
ATOM 2696 C CA . CYS C 1 81 ? 51.161 47.427 74.473 1.00 62.13 157 CYS C CA 1
ATOM 2697 C C . CYS C 1 81 ? 51.834 46.951 73.198 1.00 65.43 157 CYS C C 1
ATOM 2698 O O . CYS C 1 81 ? 53.074 46.902 73.120 1.00 69.37 157 CYS C O 1
ATOM 2701 N N . LEU C 1 82 ? 51.022 46.609 72.200 1.00 67.04 158 LEU C N 1
ATOM 2702 C CA . LEU C 1 82 ? 51.535 46.111 70.923 1.00 69.74 158 LEU C CA 1
ATOM 2703 C C . LEU C 1 82 ? 52.279 47.200 70.127 1.00 73.27 158 LEU C C 1
ATOM 2704 O O . LEU C 1 82 ? 53.264 46.900 69.444 1.00 75.25 158 LEU C O 1
ATOM 2709 N N . LYS C 1 83 ? 51.850 48.457 70.249 1.00 75.83 159 LYS C N 1
ATOM 2710 C CA . LYS C 1 83 ? 52.617 49.589 69.690 1.00 76.52 159 LYS C CA 1
ATOM 2711 C C . LYS C 1 83 ? 53.696 50.168 70.632 1.00 78.96 159 LYS C C 1
ATOM 2712 O O . LYS C 1 83 ? 54.433 51.079 70.257 1.00 78.91 159 LYS C O 1
ATOM 2718 N N . SER C 1 84 ? 53.775 49.635 71.848 1.00 81.69 160 SER C N 1
ATOM 2719 C CA . SER C 1 84 ? 54.893 49.886 72.758 1.00 82.67 160 SER C CA 1
ATOM 2720 C C . SER C 1 84 ? 56.028 48.869 72.527 1.00 86.06 160 SER C C 1
ATOM 2721 O O . SER C 1 84 ? 57.079 48.971 73.157 1.00 85.47 160 SER C O 1
ATOM 2724 N N . ASP C 1 85 ? 55.803 47.893 71.635 1.00 89.71 161 ASP C N 1
ATOM 2725 C CA . ASP C 1 85 ? 56.779 46.828 71.309 1.00 89.63 161 ASP C CA 1
ATOM 2726 C C . ASP C 1 85 ? 57.233 46.060 72.553 1.00 91.08 161 ASP C C 1
ATOM 2727 O O . ASP C 1 85 ? 56.405 45.480 73.260 1.00 93.35 161 ASP C O 1
ATOM 2732 N N . ASN C 1 91 ? 50.702 39.102 68.859 1.00 88.73 167 ASN C N 1
ATOM 2733 C CA . ASN C 1 91 ? 49.597 40.023 69.190 1.00 87.88 167 ASN C CA 1
ATOM 2734 C C . ASN C 1 91 ? 48.444 39.405 69.992 1.00 89.50 167 ASN C C 1
ATOM 2735 O O . ASN C 1 91 ? 47.444 40.081 70.267 1.00 87.16 167 ASN C O 1
ATOM 2740 N N . LEU C 1 92 ? 48.578 38.131 70.358 1.00 90.37 168 LEU C N 1
ATOM 2741 C CA . LEU C 1 92 ? 47.626 37.502 71.277 1.00 91.04 168 LEU C CA 1
ATOM 2742 C C . LEU C 1 92 ? 48.098 37.787 72.710 1.00 90.80 168 LEU C C 1
ATOM 2743 O O . LEU C 1 92 ? 49.169 37.341 73.132 1.00 89.26 168 LEU C O 1
ATOM 2748 N N . PHE C 1 93 ? 47.273 38.536 73.437 1.00 89.27 169 PHE C N 1
ATOM 2749 C CA . PHE C 1 93 ? 47.619 39.101 74.735 1.00 88.59 169 PHE C CA 1
ATOM 2750 C C . PHE C 1 93 ? 46.467 38.791 75.697 1.00 87.58 169 PHE C C 1
ATOM 2751 O O . PHE C 1 93 ? 45.677 39.671 76.037 1.00 90.49 169 PHE C O 1
ATOM 2759 N N . LEU C 1 94 ? 46.343 37.540 76.130 1.00 83.18 170 LEU C N 1
ATOM 2760 C CA . LEU C 1 94 ? 45.166 37.156 76.913 1.00 78.96 170 LEU C CA 1
ATOM 2761 C C . LEU C 1 94 ? 45.059 37.908 78.241 1.00 73.02 170 LEU C C 1
ATOM 2762 O O . LEU C 1 94 ? 46.041 38.305 78.850 1.00 73.49 170 LEU C O 1
ATOM 2767 N N . PHE C 1 95 ? 43.831 38.110 78.659 1.00 69.80 171 PHE C N 1
ATOM 2768 C CA . PHE C 1 95 ? 43.555 38.605 79.978 1.00 68.61 171 PHE C CA 1
ATOM 2769 C C . PHE C 1 95 ? 44.103 37.583 80.923 1.00 65.92 171 PHE C C 1
ATOM 2770 O O . PHE C 1 95 ? 43.754 36.419 80.811 1.00 67.51 171 PHE C O 1
ATOM 2778 N N . ALA C 1 96 ? 44.943 38.018 81.859 1.00 61.08 172 ALA C N 1
ATOM 2779 C CA . ALA C 1 96 ? 45.350 37.171 82.970 1.00 61.58 172 ALA C CA 1
ATOM 2780 C C . ALA C 1 96 ? 44.627 37.559 84.272 1.00 61.11 172 ALA C C 1
ATOM 2781 O O . ALA C 1 96 ? 44.456 36.747 85.190 1.00 60.47 172 ALA C O 1
ATOM 2783 N N . GLY C 1 97 ? 44.201 38.806 84.354 1.00 60.61 173 GLY C N 1
ATOM 2784 C CA . GLY C 1 97 ? 43.668 39.315 85.598 1.00 60.87 173 GLY C CA 1
ATOM 2785 C C . GLY C 1 97 ? 43.039 40.677 85.390 1.00 60.01 173 GLY C C 1
ATOM 2786 O O . GLY C 1 97 ? 43.456 41.432 84.512 1.00 56.46 173 GLY C O 1
ATOM 2787 N N . VAL C 1 98 ? 42.009 40.962 86.179 1.00 60.13 174 VAL C N 1
ATOM 2788 C CA . VAL C 1 98 ? 41.476 42.305 86.301 1.00 60.51 174 VAL C CA 1
ATOM 2789 C C . VAL C 1 98 ? 40.964 42.516 87.725 1.00 59.95 174 VAL C C 1
ATOM 2790 O O . VAL C 1 98 ? 40.320 41.655 88.298 1.00 63.30 174 VAL C O 1
ATOM 2794 N N . ASP C 1 99 ? 41.306 43.660 88.295 1.00 61.60 175 ASP C N 1
ATOM 2795 C CA . ASP C 1 99 ? 40.931 44.030 89.653 1.00 64.28 175 ASP C CA 1
ATOM 2796 C C . ASP C 1 99 ? 40.401 45.468 89.637 1.00 62.18 175 ASP C C 1
ATOM 2797 O O . ASP C 1 99 ? 40.759 46.240 88.755 1.00 61.37 175 ASP C O 1
ATOM 2802 N N . GLY C 1 100 ? 39.544 45.802 90.599 1.00 60.03 176 GLY C N 1
ATOM 2803 C CA . GLY C 1 100 ? 39.061 47.177 90.776 1.00 61.26 176 GLY C CA 1
ATOM 2804 C C . GLY C 1 100 ? 38.232 47.713 89.633 1.00 59.07 176 GLY C C 1
ATOM 2805 O O . GLY C 1 100 ? 38.426 48.845 89.186 1.00 54.90 176 GLY C O 1
ATOM 2806 N N . VAL C 1 101 ? 37.319 46.883 89.143 1.00 63.27 177 VAL C N 1
ATOM 2807 C CA . VAL C 1 101 ? 36.348 47.317 88.134 1.00 62.54 177 VAL C CA 1
ATOM 2808 C C . VAL C 1 101 ? 35.126 47.860 88.873 1.00 63.18 177 VAL C C 1
ATOM 2809 O O . VAL C 1 101 ? 34.513 47.158 89.695 1.00 61.53 177 VAL C O 1
ATOM 2813 N N . ARG C 1 102 ? 34.818 49.128 88.615 1.00 62.14 178 ARG C N 1
ATOM 2814 C CA . ARG C 1 102 ? 33.571 49.738 89.058 1.00 63.32 178 ARG C CA 1
ATOM 2815 C C . ARG C 1 102 ? 32.850 50.353 87.867 1.00 64.07 178 ARG C C 1
ATOM 2816 O O . ARG C 1 102 ? 33.418 51.170 87.124 1.00 62.49 178 ARG C O 1
ATOM 2824 N N . TRP C 1 103 ? 31.608 49.908 87.675 1.00 65.75 179 TRP C N 1
ATOM 2825 C CA . TRP C 1 103 ? 30.677 50.508 86.716 1.00 63.16 179 TRP C CA 1
ATOM 2826 C C . TRP C 1 103 ? 29.830 51.585 87.386 1.00 64.39 179 TRP C C 1
ATOM 2827 O O . TRP C 1 103 ? 29.186 51.324 88.406 1.00 60.88 179 TRP C O 1
ATOM 2838 N N . LYS C 1 104 ? 29.817 52.788 86.810 1.00 63.68 180 LYS C N 1
ATOM 2839 C CA . LYS C 1 104 ? 29.181 53.940 87.458 1.00 63.94 180 LYS C CA 1
ATOM 2840 C C . LYS C 1 104 ? 27.862 54.370 86.812 1.00 63.29 180 LYS C C 1
ATOM 2841 O O . LYS C 1 104 ? 27.002 54.890 87.494 1.00 66.47 180 LYS C O 1
ATOM 2847 N N . LYS C 1 105 ? 27.706 54.197 85.509 1.00 64.15 181 LYS C N 1
ATOM 2848 C CA . LYS C 1 105 ? 26.493 54.655 84.818 1.00 65.42 181 LYS C CA 1
ATOM 2849 C C . LYS C 1 105 ? 26.237 53.672 83.702 1.00 65.17 181 LYS C C 1
ATOM 2850 O O . LYS C 1 105 ? 27.191 53.162 83.109 1.00 68.73 181 LYS C O 1
ATOM 2856 N N . PRO C 1 106 ? 24.976 53.370 83.403 1.00 64.59 182 PRO C N 1
ATOM 2857 C CA . PRO C 1 106 ? 24.691 52.476 82.283 1.00 62.93 182 PRO C CA 1
ATOM 2858 C C . PRO C 1 106 ? 25.080 53.094 80.947 1.00 61.66 182 PRO C C 1
ATOM 2859 O O . PRO C 1 106 ? 24.865 54.289 80.726 1.00 60.20 182 PRO C O 1
ATOM 2863 N N . VAL C 1 107 ? 25.644 52.279 80.067 1.00 60.96 183 VAL C N 1
ATOM 2864 C CA . VAL C 1 107 ? 25.991 52.720 78.739 1.00 62.36 183 VAL C CA 1
ATOM 2865 C C . VAL C 1 107 ? 24.907 52.258 77.764 1.00 62.85 183 VAL C C 1
ATOM 2866 O O . VAL C 1 107 ? 24.555 51.070 77.720 1.00 60.18 183 VAL C O 1
ATOM 2870 N N . LEU C 1 108 ? 24.393 53.193 76.962 1.00 62.29 184 LEU C N 1
ATOM 2871 C CA . LEU C 1 108 ? 23.211 52.910 76.155 1.00 61.29 184 LEU C CA 1
ATOM 2872 C C . LEU C 1 108 ? 23.404 53.171 74.682 1.00 61.13 184 LEU C C 1
ATOM 2873 O O . LEU C 1 108 ? 24.288 53.934 74.297 1.00 63.87 184 LEU C O 1
ATOM 2878 N N . PRO C 1 109 ? 22.547 52.574 73.853 1.00 59.92 185 PRO C N 1
ATOM 2879 C CA . PRO C 1 109 ? 22.526 52.911 72.419 1.00 58.96 185 PRO C CA 1
ATOM 2880 C C . PRO C 1 109 ? 22.460 54.423 72.168 1.00 57.32 185 PRO C C 1
ATOM 2881 O O . PRO C 1 109 ? 21.715 55.179 72.819 1.00 59.32 185 PRO C O 1
ATOM 2885 N N . GLY C 1 110 ? 23.281 54.876 71.233 1.00 61.02 186 GLY C N 1
ATOM 2886 C CA . GLY C 1 110 ? 23.398 56.311 70.969 1.00 60.65 186 GLY C CA 1
ATOM 2887 C C . GLY C 1 110 ? 24.534 57.004 71.704 1.00 60.10 186 GLY C C 1
ATOM 2888 O O . GLY C 1 110 ? 24.857 58.131 71.370 1.00 60.54 186 GLY C O 1
ATOM 2889 N N . ASP C 1 111 ? 25.126 56.335 72.696 1.00 61.54 187 ASP C N 1
ATOM 2890 C CA . ASP C 1 111 ? 26.308 56.830 73.389 1.00 62.23 187 ASP C CA 1
ATOM 2891 C C . ASP C 1 111 ? 27.609 56.637 72.596 1.00 61.58 187 ASP C C 1
ATOM 2892 O O . ASP C 1 111 ? 27.755 55.673 71.842 1.00 66.48 187 ASP C O 1
ATOM 2897 N N . THR C 1 112 ? 28.555 57.549 72.812 1.00 63.44 188 THR C N 1
ATOM 2898 C CA . THR C 1 112 ? 29.959 57.362 72.459 1.00 64.35 188 THR C CA 1
ATOM 2899 C C . THR C 1 112 ? 30.708 57.028 73.745 1.00 64.32 188 THR C C 1
ATOM 2900 O O . THR C 1 112 ? 30.667 57.784 74.713 1.00 65.48 188 THR C O 1
ATOM 2904 N N . LEU C 1 113 ? 31.352 55.866 73.754 1.00 65.33 189 LEU C N 1
ATOM 2905 C CA . LEU C 1 113 ? 32.168 55.434 74.878 1.00 63.44 189 LEU C CA 1
ATOM 2906 C C . LEU C 1 113 ? 33.611 55.824 74.584 1.00 61.78 189 LEU C C 1
ATOM 2907 O O . LEU C 1 113 ? 34.289 55.206 73.768 1.00 62.30 189 LEU C O 1
ATOM 2912 N N . THR C 1 114 ? 34.046 56.880 75.250 1.00 62.15 190 THR C N 1
ATOM 2913 C CA . THR C 1 114 ? 35.399 57.363 75.155 1.00 62.57 190 THR C CA 1
ATOM 2914 C C . THR C 1 114 ? 36.208 56.666 76.229 1.00 64.43 190 THR C C 1
ATOM 2915 O O . THR C 1 114 ? 35.729 56.450 77.344 1.00 63.46 190 THR C O 1
ATOM 2919 N N . MET C 1 115 ? 37.423 56.278 75.883 1.00 61.65 191 MET C N 1
ATOM 2920 C CA . MET C 1 115 ? 38.173 55.401 76.737 1.00 63.02 191 MET C CA 1
ATOM 2921 C C . MET C 1 115 ? 39.600 55.843 76.811 1.00 62.29 191 MET C C 1
ATOM 2922 O O . MET C 1 115 ? 40.158 56.323 75.820 1.00 63.66 191 MET C O 1
ATOM 2927 N N . GLN C 1 116 ? 40.170 55.694 78.001 1.00 62.94 192 GLN C N 1
ATOM 2928 C CA . GLN C 1 116 ? 41.602 55.910 78.223 1.00 61.29 192 GLN C CA 1
ATOM 2929 C C . GLN C 1 116 ? 42.255 54.776 79.004 1.00 60.36 192 GLN C C 1
ATOM 2930 O O . GLN C 1 116 ? 41.767 54.373 80.050 1.00 63.54 192 GLN C O 1
ATOM 2936 N N . ALA C 1 117 ? 43.364 54.265 78.487 1.00 60.40 193 ALA C N 1
ATOM 2937 C CA . ALA C 1 117 ? 44.156 53.251 79.195 1.00 60.30 193 ALA C CA 1
ATOM 2938 C C . ALA C 1 117 ? 45.559 53.795 79.410 1.00 59.10 193 ALA C C 1
ATOM 2939 O O . ALA C 1 117 ? 46.128 54.416 78.511 1.00 56.10 193 ALA C O 1
ATOM 2941 N N . ASN C 1 118 ? 46.093 53.568 80.611 1.00 61.90 194 ASN C N 1
ATOM 2942 C CA . ASN C 1 118 ? 47.413 54.041 81.017 1.00 61.40 194 ASN C CA 1
ATOM 2943 C C . ASN C 1 118 ? 48.280 52.863 81.378 1.00 61.20 194 ASN C C 1
ATOM 2944 O O . ASN C 1 118 ? 47.869 52.024 82.186 1.00 58.93 194 ASN C O 1
ATOM 2949 N N . LEU C 1 119 ? 49.488 52.822 80.811 1.00 61.15 195 LEU C N 1
ATOM 2950 C CA . LEU C 1 119 ? 50.413 51.718 81.063 1.00 60.25 195 LEU C CA 1
ATOM 2951 C C . LEU C 1 119 ? 51.010 51.879 82.452 1.00 59.20 195 LEU C C 1
ATOM 2952 O O . LEU C 1 119 ? 51.514 52.931 82.775 1.00 59.04 195 LEU C O 1
ATOM 2957 N N . ILE C 1 120 ? 50.915 50.843 83.276 1.00 60.16 196 ILE C N 1
ATOM 2958 C CA . ILE C 1 120 ? 51.548 50.847 84.588 1.00 57.92 196 ILE C CA 1
ATOM 2959 C C . ILE C 1 120 ? 52.939 50.214 84.513 1.00 58.22 196 ILE C C 1
ATOM 2960 O O . ILE C 1 120 ? 53.924 50.809 84.950 1.00 58.83 196 ILE C O 1
ATOM 2965 N N . SER C 1 121 ? 53.004 48.996 83.990 1.00 59.04 197 SER C N 1
ATOM 2966 C CA . SER C 1 121 ? 54.247 48.236 83.947 1.00 57.88 197 SER C CA 1
ATOM 2967 C C . SER C 1 121 ? 54.240 47.318 82.734 1.00 58.11 197 SER C C 1
ATOM 2968 O O . SER C 1 121 ? 53.271 46.618 82.507 1.00 52.11 197 SER C O 1
ATOM 2971 N N . PHE C 1 122 ? 55.315 47.334 81.953 1.00 61.61 198 PHE C N 1
ATOM 2972 C CA . PHE C 1 122 ? 55.571 46.248 81.013 1.00 64.63 198 PHE C CA 1
ATOM 2973 C C . PHE C 1 122 ? 56.758 45.463 81.564 1.00 63.83 198 PHE C C 1
ATOM 2974 O O . PHE C 1 122 ? 57.769 46.047 81.922 1.00 65.61 198 PHE C O 1
ATOM 2982 N N . LYS C 1 123 ? 56.607 44.144 81.662 1.00 65.81 199 LYS C N 1
ATOM 2983 C CA . LYS C 1 123 ? 57.709 43.262 82.049 1.00 63.76 199 LYS C CA 1
ATOM 2984 C C . LYS C 1 123 ? 58.040 42.466 80.814 1.00 61.84 199 LYS C C 1
ATOM 2985 O O . LYS C 1 123 ? 57.417 41.441 80.532 1.00 60.98 199 LYS C O 1
ATOM 2991 N N . SER C 1 124 ? 59.007 42.973 80.059 1.00 63.02 200 SER C N 1
ATOM 2992 C CA . SER C 1 124 ? 59.398 42.375 78.789 1.00 64.14 200 SER C CA 1
ATOM 2993 C C . SER C 1 124 ? 59.814 40.905 78.947 1.00 64.47 200 SER C C 1
ATOM 2994 O O . SER C 1 124 ? 59.298 40.034 78.230 1.00 64.45 200 SER C O 1
ATOM 2997 N N . SER C 1 125 ? 60.709 40.634 79.905 1.00 65.70 201 SER C N 1
ATOM 2998 C CA . SER C 1 125 ? 61.163 39.267 80.195 1.00 65.56 201 SER C CA 1
ATOM 2999 C C . SER C 1 125 ? 60.020 38.245 80.362 1.00 67.87 201 SER C C 1
ATOM 3000 O O . SER C 1 125 ? 60.085 37.142 79.814 1.00 69.97 201 SER C O 1
ATOM 3003 N N . LEU C 1 126 ? 58.956 38.644 81.066 1.00 68.67 202 LEU C N 1
ATOM 3004 C CA . LEU C 1 126 ? 57.845 37.759 81.429 1.00 64.91 202 LEU C CA 1
ATOM 3005 C C . LEU C 1 126 ? 56.668 37.824 80.481 1.00 66.77 202 LEU C C 1
ATOM 3006 O O . LEU C 1 126 ? 55.867 36.891 80.429 1.00 67.38 202 LEU C O 1
ATOM 3011 N N . GLY C 1 127 ? 56.538 38.930 79.754 1.00 66.68 203 GLY C N 1
ATOM 3012 C CA . GLY C 1 127 ? 55.393 39.128 78.877 1.00 65.75 203 GLY C CA 1
ATOM 3013 C C . GLY C 1 127 ? 54.151 39.441 79.687 1.00 65.50 203 GLY C C 1
ATOM 3014 O O . GLY C 1 127 ? 53.084 38.894 79.435 1.00 64.58 203 GLY C O 1
ATOM 3015 N N . ILE C 1 128 ? 54.306 40.318 80.679 1.00 66.16 204 ILE C N 1
ATOM 3016 C CA . ILE C 1 128 ? 53.186 40.759 81.510 1.00 63.97 204 ILE C CA 1
ATOM 3017 C C . ILE C 1 128 ? 53.126 42.283 81.495 1.00 62.46 204 ILE C C 1
ATOM 3018 O O . ILE C 1 128 ? 54.114 42.977 81.823 1.00 64.57 204 ILE C O 1
ATOM 3023 N N . ALA C 1 129 ? 51.962 42.782 81.085 1.00 62.38 205 ALA C N 1
ATOM 3024 C CA . ALA C 1 129 ? 51.665 44.202 81.082 1.00 62.04 205 ALA C CA 1
ATOM 3025 C C . ALA C 1 129 ? 50.543 44.420 82.070 1.00 59.32 205 ALA C C 1
ATOM 3026 O O . ALA C 1 129 ? 49.673 43.591 82.191 1.00 55.58 205 ALA C O 1
ATOM 3028 N N . LYS C 1 130 ? 50.594 45.529 82.792 1.00 60.34 206 LYS C N 1
ATOM 3029 C CA . LYS C 1 130 ? 49.518 45.927 83.681 1.00 59.13 206 LYS C CA 1
ATOM 3030 C C . LYS C 1 130 ? 49.118 47.313 83.268 1.00 59.39 206 LYS C C 1
ATOM 3031 O O . LYS C 1 130 ? 49.974 48.137 82.959 1.00 59.59 206 LYS C O 1
ATOM 3037 N N . LEU C 1 131 ? 47.811 47.559 83.238 1.00 58.22 207 LEU C N 1
ATOM 3038 C CA . LEU C 1 131 ? 47.274 48.853 82.839 1.00 59.54 207 LEU C CA 1
ATOM 3039 C C . LEU C 1 131 ? 46.025 49.176 83.649 1.00 60.51 207 LEU C C 1
ATOM 3040 O O . LEU C 1 131 ? 45.312 48.282 84.124 1.00 62.33 207 LEU C O 1
ATOM 3045 N N . SER C 1 132 ? 45.773 50.467 83.798 1.00 60.03 208 SER C N 1
ATOM 3046 C CA . SER C 1 132 ? 44.534 50.957 84.361 1.00 60.36 208 SER C CA 1
ATOM 3047 C C . SER C 1 132 ? 43.705 51.545 83.226 1.00 59.22 208 SER C C 1
ATOM 3048 O O . SER C 1 132 ? 44.207 51.783 82.116 1.00 59.19 208 SER C O 1
ATOM 3051 N N . GLY C 1 133 ? 42.430 51.775 83.494 1.00 60.36 209 GLY C N 1
ATOM 3052 C CA . GLY C 1 133 ? 41.508 52.177 82.437 1.00 60.85 209 GLY C CA 1
ATOM 3053 C C . GLY C 1 133 ? 40.350 52.978 82.983 1.00 61.47 209 GLY C C 1
ATOM 3054 O O . GLY C 1 133 ? 39.895 52.729 84.104 1.00 61.20 209 GLY C O 1
ATOM 3055 N N . VAL C 1 134 ? 39.911 53.966 82.202 1.00 64.59 210 VAL C N 1
ATOM 3056 C CA . VAL C 1 134 ? 38.688 54.745 82.487 1.00 62.67 210 VAL C CA 1
ATOM 3057 C C . VAL C 1 134 ? 37.888 54.867 81.181 1.00 61.75 210 VAL C C 1
ATOM 3058 O O . VAL C 1 134 ? 38.447 55.106 80.119 1.00 61.88 210 VAL C O 1
ATOM 3062 N N . GLY C 1 135 ? 36.583 54.646 81.267 1.00 62.73 211 GLY C N 1
ATOM 3063 C CA . GLY C 1 135 ? 35.666 54.912 80.161 1.00 60.37 211 GLY C CA 1
ATOM 3064 C C . GLY C 1 135 ? 34.683 56.010 80.566 1.00 58.10 211 GLY C C 1
ATOM 3065 O O . GLY C 1 135 ? 34.222 56.033 81.712 1.00 57.12 211 GLY C O 1
ATOM 3066 N N . TYR C 1 136 ? 34.366 56.904 79.623 1.00 57.92 212 TYR C N 1
ATOM 3067 C CA . TYR C 1 136 ? 33.443 58.013 79.858 1.00 59.35 212 TYR C CA 1
ATOM 3068 C C . TYR C 1 136 ? 32.320 58.078 78.816 1.00 59.82 212 TYR C C 1
ATOM 3069 O O . TYR C 1 136 ? 32.444 57.561 77.696 1.00 56.49 212 TYR C O 1
ATOM 3078 N N . VAL C 1 137 ? 31.212 58.706 79.218 1.00 61.32 213 VAL C N 1
ATOM 3079 C CA . VAL C 1 137 ? 30.174 59.207 78.296 1.00 60.44 213 VAL C CA 1
ATOM 3080 C C . VAL C 1 137 ? 29.779 60.638 78.686 1.00 61.17 213 VAL C C 1
ATOM 3081 O O . VAL C 1 137 ? 29.537 60.947 79.866 1.00 57.77 213 VAL C O 1
ATOM 3085 N N . ASN C 1 138 ? 29.745 61.500 77.670 1.00 64.15 214 ASN C N 1
ATOM 3086 C CA . ASN C 1 138 ? 29.488 62.934 77.814 1.00 65.44 214 ASN C CA 1
ATOM 3087 C C . ASN C 1 138 ? 30.393 63.571 78.839 1.00 66.19 214 ASN C C 1
ATOM 3088 O O . ASN C 1 138 ? 29.954 64.378 79.646 1.00 66.65 214 ASN C O 1
ATOM 3093 N N . GLY C 1 139 ? 31.668 63.185 78.781 1.00 66.35 215 GLY C N 1
ATOM 3094 C CA . GLY C 1 139 ? 32.692 63.696 79.674 1.00 63.47 215 GLY C CA 1
ATOM 3095 C C . GLY C 1 139 ? 32.608 63.135 81.073 1.00 62.21 215 GLY C C 1
ATOM 3096 O O . GLY C 1 139 ? 33.281 63.628 81.953 1.00 64.24 215 GLY C O 1
ATOM 3097 N N . LYS C 1 140 ? 31.805 62.100 81.289 1.00 60.39 216 LYS C N 1
ATOM 3098 C CA . LYS C 1 140 ? 31.575 61.586 82.637 1.00 60.50 216 LYS C CA 1
ATOM 3099 C C . LYS C 1 140 ? 31.922 60.112 82.790 1.00 58.59 216 LYS C C 1
ATOM 3100 O O . LYS C 1 140 ? 31.575 59.284 81.952 1.00 57.72 216 LYS C O 1
ATOM 3106 N N . VAL C 1 141 ? 32.589 59.789 83.889 1.00 57.50 217 VAL C N 1
ATOM 3107 C CA . VAL C 1 141 ? 32.996 58.422 84.148 1.00 58.48 217 VAL C CA 1
ATOM 3108 C C . VAL C 1 141 ? 31.766 57.462 84.227 1.00 58.38 217 VAL C C 1
ATOM 3109 O O . VAL C 1 141 ? 30.823 57.680 84.998 1.00 56.20 217 VAL C O 1
ATOM 3113 N N . VAL C 1 142 ? 31.794 56.425 83.393 1.00 56.41 218 VAL C N 1
ATOM 3114 C CA . VAL C 1 142 ? 30.873 55.261 83.471 1.00 59.37 218 VAL C CA 1
ATOM 3115 C C . VAL C 1 142 ? 31.590 53.965 83.917 1.00 59.18 218 VAL C C 1
ATOM 3116 O O . VAL C 1 142 ? 30.957 53.008 84.359 1.00 57.21 218 VAL C O 1
ATOM 3120 N N . ILE C 1 143 ? 32.910 53.913 83.792 1.00 62.82 219 ILE C N 1
ATOM 3121 C CA . ILE C 1 143 ? 33.647 52.752 84.286 1.00 61.90 219 ILE C CA 1
ATOM 3122 C C . ILE C 1 143 ? 35.055 53.107 84.736 1.00 61.38 219 ILE C C 1
ATOM 3123 O O . ILE C 1 143 ? 35.754 53.841 84.053 1.00 62.38 219 ILE C O 1
ATOM 3128 N N . ASN C 1 144 ? 35.439 52.601 85.906 1.00 62.69 220 ASN C N 1
ATOM 3129 C CA . ASN C 1 144 ? 36.841 52.580 86.317 1.00 62.02 220 ASN C CA 1
ATOM 3130 C C . ASN C 1 144 ? 37.360 51.158 86.403 1.00 63.37 220 ASN C C 1
ATOM 3131 O O . ASN C 1 144 ? 36.625 50.262 86.812 1.00 62.62 220 ASN C O 1
ATOM 3136 N N . ILE C 1 145 ? 38.613 50.964 85.976 1.00 62.27 221 ILE C N 1
ATOM 3137 C CA . ILE C 1 145 ? 39.348 49.705 86.163 1.00 60.78 221 ILE C CA 1
ATOM 3138 C C . ILE C 1 145 ? 40.714 50.057 86.708 1.00 60.22 221 ILE C C 1
ATOM 3139 O O . ILE C 1 145 ? 41.472 50.744 86.055 1.00 60.73 221 ILE C O 1
ATOM 3144 N N . SER C 1 146 ? 41.017 49.596 87.910 1.00 58.56 222 SER C N 1
ATOM 3145 C CA . SER C 1 146 ? 42.306 49.883 88.539 1.00 61.57 222 SER C CA 1
ATOM 3146 C C . SER C 1 146 ? 43.464 49.150 87.891 1.00 61.33 222 SER C C 1
ATOM 3147 O O . SER C 1 146 ? 44.551 49.714 87.712 1.00 60.86 222 SER C O 1
ATOM 3150 N N . GLU C 1 147 ? 43.245 47.883 87.560 1.00 60.55 223 GLU C N 1
ATOM 3151 C CA . GLU C 1 147 ? 44.304 47.110 86.982 1.00 61.11 223 GLU C CA 1
ATOM 3152 C C . GLU C 1 147 ? 43.843 45.939 86.143 1.00 60.71 223 GLU C C 1
ATOM 3153 O O . GLU C 1 147 ? 43.312 44.968 86.670 1.00 60.07 223 GLU C O 1
ATOM 3159 N N . MET C 1 148 ? 44.076 46.059 84.839 1.00 57.76 224 MET C N 1
ATOM 3160 C CA . MET C 1 148 ? 44.029 44.950 83.906 1.00 60.74 224 MET C CA 1
ATOM 3161 C C . MET C 1 148 ? 45.419 44.354 83.761 1.00 57.63 224 MET C C 1
ATOM 3162 O O . MET C 1 148 ? 46.364 45.077 83.511 1.00 55.71 224 MET C O 1
ATOM 3167 N N . THR C 1 149 ? 45.527 43.038 83.880 1.00 57.69 225 THR C N 1
ATOM 3168 C CA . THR C 1 149 ? 46.783 42.321 83.681 1.00 60.80 225 THR C CA 1
ATOM 3169 C C . THR C 1 149 ? 46.674 41.400 82.474 1.00 63.73 225 THR C C 1
ATOM 3170 O O . THR C 1 149 ? 45.695 40.646 82.352 1.00 62.83 225 THR C O 1
ATOM 3174 N N . PHE C 1 150 ? 47.677 41.476 81.591 1.00 66.90 226 PHE C N 1
ATOM 3175 C CA . PHE C 1 150 ? 47.725 40.665 80.367 1.00 69.74 226 PHE C CA 1
ATOM 3176 C C . PHE C 1 150 ? 48.992 39.816 80.273 1.00 72.72 226 PHE C C 1
ATOM 3177 O O . PHE C 1 150 ? 50.113 40.291 80.495 1.00 71.11 226 PHE C O 1
ATOM 3185 N N . ALA C 1 151 ? 48.788 38.540 79.975 1.00 76.94 227 ALA C N 1
ATOM 3186 C CA . ALA C 1 151 ? 49.867 37.662 79.580 1.00 80.70 227 ALA C CA 1
ATOM 3187 C C . ALA C 1 151 ? 50.064 37.841 78.068 1.00 84.56 227 ALA C C 1
ATOM 3188 O O . ALA C 1 151 ? 49.186 37.464 77.270 1.00 86.80 227 ALA C O 1
ATOM 3190 N N . LEU C 1 152 ? 51.191 38.447 77.689 1.00 87.30 228 LEU C N 1
ATOM 3191 C CA . LEU C 1 152 ? 51.524 38.711 76.280 1.00 89.18 228 LEU C CA 1
ATOM 3192 C C . LEU C 1 152 ? 52.652 37.795 75.796 1.00 88.70 228 LEU C C 1
ATOM 3193 O O . LEU C 1 152 ? 52.388 36.791 75.135 1.00 86.08 228 LEU C O 1
ATOM 3198 N N . ASP D 1 8 ? 15.536 16.306 92.190 1.00 71.76 84 ASP D N 1
ATOM 3199 C CA . ASP D 1 8 ? 16.263 16.974 91.081 1.00 71.22 84 ASP D CA 1
ATOM 3200 C C . ASP D 1 8 ? 16.580 18.412 91.472 1.00 71.90 84 ASP D C 1
ATOM 3201 O O . ASP D 1 8 ? 15.682 19.247 91.506 1.00 73.76 84 ASP D O 1
ATOM 3206 N N . THR D 1 9 ? 17.859 18.694 91.748 1.00 71.54 85 THR D N 1
ATOM 3207 C CA . THR D 1 9 ? 18.307 20.021 92.228 1.00 67.45 85 THR D CA 1
ATOM 3208 C C . THR D 1 9 ? 18.684 20.970 91.102 1.00 63.53 85 THR D C 1
ATOM 3209 O O . THR D 1 9 ? 19.118 22.098 91.365 1.00 57.69 85 THR D O 1
ATOM 3213 N N . SER D 1 10 ? 18.473 20.513 89.864 1.00 61.40 86 SER D N 1
ATOM 3214 C CA . SER D 1 10 ? 18.926 21.190 88.669 1.00 65.17 86 SER D CA 1
ATOM 3215 C C . SER D 1 10 ? 17.833 22.037 87.995 1.00 65.96 86 SER D C 1
ATOM 3216 O O . SER D 1 10 ? 16.676 21.625 87.918 1.00 63.45 86 SER D O 1
ATOM 3219 N N . ILE D 1 11 ? 18.232 23.187 87.452 1.00 63.34 87 ILE D N 1
ATOM 3220 C CA . ILE D 1 11 ? 17.340 24.043 86.700 1.00 62.14 87 ILE D CA 1
ATOM 3221 C C . ILE D 1 11 ? 17.772 24.010 85.234 1.00 62.93 87 ILE D C 1
ATOM 3222 O O . ILE D 1 11 ? 18.971 24.147 84.908 1.00 61.45 87 ILE D O 1
ATOM 3227 N N . ASP D 1 12 ? 16.794 23.815 84.356 1.00 60.47 88 ASP D N 1
ATOM 3228 C CA . ASP D 1 12 ? 17.041 23.686 82.926 1.00 59.99 88 ASP D CA 1
ATOM 3229 C C . ASP D 1 12 ? 16.911 25.031 82.223 1.00 55.78 88 ASP D C 1
ATOM 3230 O O . ASP D 1 12 ? 16.539 26.011 82.845 1.00 59.12 88 ASP D O 1
ATOM 3235 N N . ILE D 1 13 ? 17.204 25.079 80.936 1.00 58.24 89 ILE D N 1
ATOM 3236 C CA . ILE D 1 13 ? 17.318 26.366 80.228 1.00 58.77 89 ILE D CA 1
ATOM 3237 C C . ILE D 1 13 ? 16.020 27.167 80.161 1.00 58.33 89 ILE D C 1
ATOM 3238 O O . ILE D 1 13 ? 16.039 28.404 80.227 1.00 60.60 89 ILE D O 1
ATOM 3243 N N . GLU D 1 14 ? 14.890 26.477 80.051 1.00 60.14 90 GLU D N 1
ATOM 3244 C CA . GLU D 1 14 ? 13.618 27.176 79.967 1.00 58.67 90 GLU D CA 1
ATOM 3245 C C . GLU D 1 14 ? 13.301 27.817 81.320 1.00 58.43 90 GLU D C 1
ATOM 3246 O O . GLU D 1 14 ? 12.740 28.917 81.374 1.00 61.16 90 GLU D O 1
ATOM 3252 N N . ASP D 1 15 ? 13.660 27.140 82.412 1.00 54.77 91 ASP D N 1
ATOM 3253 C CA . ASP D 1 15 ? 13.438 27.697 83.733 1.00 54.95 91 ASP D CA 1
ATOM 3254 C C . ASP D 1 15 ? 14.437 28.790 84.080 1.00 54.47 91 ASP D C 1
ATOM 3255 O O . ASP D 1 15 ? 14.064 29.761 84.740 1.00 57.76 91 ASP D O 1
ATOM 3260 N N . ILE D 1 16 ? 15.686 28.651 83.636 1.00 51.95 92 ILE D N 1
ATOM 3261 C CA . ILE D 1 16 ? 16.675 29.735 83.741 1.00 55.24 92 ILE D CA 1
ATOM 3262 C C . ILE D 1 16 ? 16.141 30.980 83.041 1.00 54.29 92 ILE D C 1
ATOM 3263 O O . ILE D 1 16 ? 16.246 32.072 83.562 1.00 53.84 92 ILE D O 1
ATOM 3268 N N . LYS D 1 17 ? 15.543 30.810 81.873 1.00 57.02 93 LYS D N 1
ATOM 3269 C CA . LYS D 1 17 ? 14.967 31.951 81.138 1.00 57.60 93 LYS D CA 1
ATOM 3270 C C . LYS D 1 17 ? 13.796 32.643 81.857 1.00 59.34 93 LYS D C 1
ATOM 3271 O O . LYS D 1 17 ? 13.584 33.834 81.677 1.00 62.38 93 LYS D O 1
ATOM 3277 N N . LYS D 1 18 ? 13.054 31.918 82.690 1.00 58.98 94 LYS D N 1
ATOM 3278 C CA . LYS D 1 18 ? 12.057 32.546 83.569 1.00 60.08 94 LYS D CA 1
ATOM 3279 C C . LYS D 1 18 ? 12.669 33.373 84.712 1.00 59.75 94 LYS D C 1
ATOM 3280 O O . LYS D 1 18 ? 11.977 34.193 85.310 1.00 57.94 94 LYS D O 1
ATOM 3286 N N . ILE D 1 19 ? 13.944 33.145 85.031 1.00 58.20 95 ILE D N 1
ATOM 3287 C CA . ILE D 1 19 ? 14.597 33.834 86.138 1.00 56.61 95 ILE D CA 1
ATOM 3288 C C . ILE D 1 19 ? 15.400 35.033 85.679 1.00 53.20 95 ILE D C 1
ATOM 3289 O O . ILE D 1 19 ? 15.262 36.117 86.231 1.00 56.10 95 ILE D O 1
ATOM 3294 N N . LEU D 1 20 ? 16.267 34.815 84.694 1.00 58.19 96 LEU D N 1
ATOM 3295 C CA . LEU D 1 20 ? 17.114 35.851 84.106 1.00 57.27 96 LEU D CA 1
ATOM 3296 C C . LEU D 1 20 ? 16.452 36.454 82.868 1.00 57.01 96 LEU D C 1
ATOM 3297 O O . LEU D 1 20 ? 15.787 35.727 82.110 1.00 59.36 96 LEU D O 1
ATOM 3302 N N . PRO D 1 21 ? 16.611 37.767 82.668 1.00 56.47 97 PRO D N 1
ATOM 3303 C CA . PRO D 1 21 ? 16.126 38.441 81.453 1.00 59.14 97 PRO D CA 1
ATOM 3304 C C . PRO D 1 21 ? 17.028 38.275 80.246 1.00 60.43 97 PRO D C 1
ATOM 3305 O O . PRO D 1 21 ? 16.634 38.617 79.140 1.00 60.30 97 PRO D O 1
ATOM 3309 N N . HIS D 1 22 ? 18.238 37.753 80.459 1.00 61.25 98 HIS D N 1
ATOM 3310 C CA . HIS D 1 22 ? 19.258 37.646 79.410 1.00 59.01 98 HIS D CA 1
ATOM 3311 C C . HIS D 1 22 ? 18.789 36.715 78.321 1.00 56.74 98 HIS D C 1
ATOM 3312 O O . HIS D 1 22 ? 18.272 35.665 78.608 1.00 56.26 98 HIS D O 1
ATOM 3319 N N . ARG D 1 23 ? 19.031 37.076 77.061 1.00 56.56 99 ARG D N 1
ATOM 3320 C CA . ARG D 1 23 ? 18.674 36.213 75.946 1.00 58.32 99 ARG D CA 1
ATOM 3321 C C . ARG D 1 23 ? 19.869 36.060 74.957 1.00 59.40 99 ARG D C 1
ATOM 3322 O O . ARG D 1 23 ? 20.943 36.623 75.158 1.00 61.88 99 ARG D O 1
ATOM 3330 N N . TYR D 1 24 ? 19.683 35.303 73.892 1.00 60.05 100 TYR D N 1
ATOM 3331 C CA . TYR D 1 24 ? 20.725 35.184 72.889 1.00 60.03 100 TYR D CA 1
ATOM 3332 C C . TYR D 1 24 ? 21.096 36.568 72.343 1.00 60.64 100 TYR D C 1
ATOM 3333 O O . TYR D 1 24 ? 20.186 37.381 72.128 1.00 59.64 100 TYR D O 1
ATOM 3342 N N . PRO D 1 25 ? 22.399 36.881 72.149 1.00 63.08 101 PRO D N 1
ATOM 3343 C CA . PRO D 1 25 ? 23.551 36.002 72.329 1.00 60.73 101 PRO D CA 1
ATOM 3344 C C . PRO D 1 25 ? 24.305 36.240 73.626 1.00 64.05 101 PRO D C 1
ATOM 3345 O O . PRO D 1 25 ? 25.511 36.087 73.656 1.00 62.17 101 PRO D O 1
ATOM 3349 N N . PHE D 1 26 ? 23.604 36.586 74.698 1.00 59.30 102 PHE D N 1
ATOM 3350 C CA . PHE D 1 26 ? 24.244 36.925 75.920 1.00 57.99 102 PHE D CA 1
ATOM 3351 C C . PHE D 1 26 ? 23.677 36.246 77.161 1.00 57.44 102 PHE D C 1
ATOM 3352 O O . PHE D 1 26 ? 23.764 36.776 78.265 1.00 60.42 102 PHE D O 1
ATOM 3360 N N . LEU D 1 27 ? 23.107 35.073 76.962 1.00 58.87 103 LEU D N 1
ATOM 3361 C CA . LEU D 1 27 ? 22.718 34.169 78.036 1.00 57.99 103 LEU D CA 1
ATOM 3362 C C . LEU D 1 27 ? 23.764 33.047 78.089 1.00 61.01 103 LEU D C 1
ATOM 3363 O O . LEU D 1 27 ? 23.917 32.296 77.115 1.00 56.90 103 LEU D O 1
ATOM 3368 N N . LEU D 1 28 ? 24.463 32.950 79.231 1.00 60.18 104 LEU D N 1
ATOM 3369 C CA . LEU D 1 28 ? 25.716 32.189 79.361 1.00 61.62 104 LEU D CA 1
ATOM 3370 C C . LEU D 1 28 ? 25.715 31.196 80.556 1.00 62.18 104 LEU D C 1
ATOM 3371 O O . LEU D 1 28 ? 26.765 30.868 81.113 1.00 65.31 104 LEU D O 1
ATOM 3376 N N . VAL D 1 29 ? 24.527 30.747 80.942 1.00 62.04 105 VAL D N 1
ATOM 3377 C CA . VAL D 1 29 ? 24.331 29.604 81.827 1.00 59.69 105 VAL D CA 1
ATOM 3378 C C . VAL D 1 29 ? 23.429 28.626 81.077 1.00 61.11 105 VAL D C 1
ATOM 3379 O O . VAL D 1 29 ? 22.295 28.976 80.677 1.00 61.79 105 VAL D O 1
ATOM 3383 N N . ASP D 1 30 ? 23.936 27.411 80.869 1.00 60.51 106 ASP D N 1
ATOM 3384 C CA . ASP D 1 30 ? 23.198 26.380 80.123 1.00 62.11 106 ASP D CA 1
ATOM 3385 C C . ASP D 1 30 ? 22.423 25.450 81.032 1.00 61.45 106 ASP D C 1
ATOM 3386 O O . ASP D 1 30 ? 21.450 24.826 80.587 1.00 60.47 106 ASP D O 1
ATOM 3391 N N . LYS D 1 31 ? 22.839 25.376 82.303 1.00 59.57 107 LYS D N 1
ATOM 3392 C CA . LYS D 1 31 ? 22.172 24.546 83.280 1.00 57.19 107 LYS D CA 1
ATOM 3393 C C . LYS D 1 31 ? 22.577 24.925 84.708 1.00 59.50 107 LYS D C 1
ATOM 3394 O O . LYS D 1 31 ? 23.729 25.286 84.953 1.00 54.45 107 LYS D O 1
ATOM 3400 N N . VAL D 1 32 ? 21.638 24.847 85.644 1.00 57.90 108 VAL D N 1
ATOM 3401 C CA . VAL D 1 32 ? 21.998 24.824 87.067 1.00 59.03 108 VAL D CA 1
ATOM 3402 C C . VAL D 1 32 ? 21.915 23.385 87.573 1.00 59.32 108 VAL D C 1
ATOM 3403 O O . VAL D 1 32 ? 20.952 22.664 87.306 1.00 55.66 108 VAL D O 1
ATOM 3407 N N . ILE D 1 33 ? 22.975 22.992 88.277 1.00 59.95 109 ILE D N 1
ATOM 3408 C CA . ILE D 1 33 ? 23.197 21.638 88.750 1.00 62.29 109 ILE D CA 1
ATOM 3409 C C . ILE D 1 33 ? 22.761 21.528 90.199 1.00 61.79 109 ILE D C 1
ATOM 3410 O O . ILE D 1 33 ? 22.211 20.513 90.598 1.00 60.54 109 ILE D O 1
ATOM 3415 N N . TYR D 1 34 ? 23.019 22.575 90.972 1.00 63.35 110 TYR D N 1
ATOM 3416 C CA . TYR D 1 34 ? 22.754 22.574 92.397 1.00 66.29 110 TYR D CA 1
ATOM 3417 C C . TYR D 1 34 ? 22.613 24.007 92.890 1.00 67.16 110 TYR D C 1
ATOM 3418 O O . TYR D 1 34 ? 23.291 24.911 92.410 1.00 65.50 110 TYR D O 1
ATOM 3427 N N . MET D 1 35 ? 21.720 24.204 93.851 1.00 70.45 111 MET D N 1
ATOM 3428 C CA . MET D 1 35 ? 21.506 25.520 94.439 1.00 69.93 111 MET D CA 1
ATOM 3429 C C . MET D 1 35 ? 20.974 25.439 95.871 1.00 70.82 111 MET D C 1
ATOM 3430 O O . MET D 1 35 ? 19.954 24.785 96.147 1.00 69.43 111 MET D O 1
ATOM 3435 N N . GLN D 1 36 ? 21.683 26.123 96.765 1.00 71.01 112 GLN D N 1
ATOM 3436 C CA . GLN D 1 36 ? 21.280 26.275 98.142 1.00 69.93 112 GLN D CA 1
ATOM 3437 C C . GLN D 1 36 ? 21.066 27.772 98.394 1.00 70.27 112 GLN D C 1
ATOM 3438 O O . GLN D 1 36 ? 22.038 28.515 98.525 1.00 70.10 112 GLN D O 1
ATOM 3444 N N . PRO D 1 37 ? 19.803 28.210 98.465 1.00 71.61 113 PRO D N 1
ATOM 3445 C CA . PRO D 1 37 ? 19.453 29.643 98.510 1.00 70.51 113 PRO D CA 1
ATOM 3446 C C . PRO D 1 37 ? 20.139 30.399 99.648 1.00 70.01 113 PRO D C 1
ATOM 3447 O O . PRO D 1 37 ? 20.410 29.820 100.686 1.00 67.32 113 PRO D O 1
ATOM 3451 N N . ASN D 1 38 ? 20.411 31.683 99.433 1.00 70.40 114 ASN D N 1
ATOM 3452 C CA . ASN D 1 38 ? 21.226 32.486 100.347 1.00 68.50 114 ASN D CA 1
ATOM 3453 C C . ASN D 1 38 ? 22.615 31.909 100.670 1.00 67.47 114 ASN D C 1
ATOM 3454 O O . ASN D 1 38 ? 23.239 32.353 101.632 1.00 67.55 114 ASN D O 1
ATOM 3459 N N . LYS D 1 39 ? 23.109 30.943 99.888 1.00 66.61 115 LYS D N 1
ATOM 3460 C CA . LYS D 1 39 ? 24.437 30.358 100.159 1.00 66.30 115 LYS D CA 1
ATOM 3461 C C . LYS D 1 39 ? 25.307 30.093 98.922 1.00 64.52 115 LYS D C 1
ATOM 3462 O O . LYS D 1 39 ? 26.278 30.820 98.705 1.00 62.36 115 LYS D O 1
ATOM 3468 N N . THR D 1 40 ? 25.000 29.042 98.154 1.00 63.38 116 THR D N 1
ATOM 3469 C CA . THR D 1 40 ? 25.815 28.682 96.990 1.00 63.20 116 THR D CA 1
ATOM 3470 C C . THR D 1 40 ? 24.982 28.193 95.819 1.00 62.45 116 THR D C 1
ATOM 3471 O O . THR D 1 40 ? 23.817 27.841 95.987 1.00 62.19 116 THR D O 1
ATOM 3475 N N . ILE D 1 41 ? 25.618 28.170 94.641 1.00 62.71 117 ILE D N 1
ATOM 3476 C CA . ILE D 1 41 ? 25.023 27.677 93.399 1.00 61.35 117 ILE D CA 1
ATOM 3477 C C . ILE D 1 41 ? 26.106 27.130 92.466 1.00 59.70 117 ILE D C 1
ATOM 3478 O O . ILE D 1 41 ? 27.172 27.734 92.350 1.00 54.55 117 ILE D O 1
ATOM 3483 N N . ILE D 1 42 ? 25.791 26.015 91.791 1.00 57.06 118 ILE D N 1
ATOM 3484 C CA . ILE D 1 42 ? 26.683 25.326 90.841 1.00 57.53 118 ILE D CA 1
ATOM 3485 C C . ILE D 1 42 ? 25.939 25.106 89.517 1.00 58.12 118 ILE D C 1
ATOM 3486 O O . ILE D 1 42 ? 24.805 24.623 89.517 1.00 59.43 118 ILE D O 1
ATOM 3491 N N . GLY D 1 43 ? 26.562 25.481 88.402 1.00 56.06 119 GLY D N 1
ATOM 3492 C CA . GLY D 1 43 ? 25.965 25.261 87.100 1.00 57.52 119 GLY D CA 1
ATOM 3493 C C . GLY D 1 43 ? 27.000 25.066 86.025 1.00 59.63 119 GLY D C 1
ATOM 3494 O O . GLY D 1 43 ? 28.185 24.914 86.306 1.00 57.67 119 GLY D O 1
ATOM 3495 N N . LEU D 1 44 ? 26.559 25.082 84.776 1.00 62.31 120 LEU D N 1
ATOM 3496 C CA . LEU D 1 44 ? 27.505 24.986 83.684 1.00 64.45 120 LEU D CA 1
ATOM 3497 C C . LEU D 1 44 ? 27.140 25.748 82.430 1.00 61.78 120 LEU D C 1
ATOM 3498 O O . LEU D 1 44 ? 25.975 26.078 82.174 1.00 58.90 120 LEU D O 1
ATOM 3503 N N . LYS D 1 45 ? 28.192 26.046 81.670 1.00 61.05 121 LYS D N 1
ATOM 3504 C CA . LYS D 1 45 ? 28.079 26.559 80.323 1.00 59.19 121 LYS D CA 1
ATOM 3505 C C . LYS D 1 45 ? 28.842 25.591 79.451 1.00 59.08 121 LYS D C 1
ATOM 3506 O O . LYS D 1 45 ? 29.969 25.213 79.781 1.00 58.44 121 LYS D O 1
ATOM 3512 N N . GLN D 1 46 ? 28.212 25.160 78.361 1.00 58.38 122 GLN D N 1
ATOM 3513 C CA . GLN D 1 46 ? 28.869 24.325 77.361 1.00 61.93 122 GLN D CA 1
ATOM 3514 C C . GLN D 1 46 ? 29.531 25.226 76.338 1.00 61.74 122 GLN D C 1
ATOM 3515 O O . GLN D 1 46 ? 28.933 26.187 75.884 1.00 62.67 122 GLN D O 1
ATOM 3521 N N . VAL D 1 47 ? 30.805 24.953 76.055 1.00 64.50 123 VAL D N 1
ATOM 3522 C CA . VAL D 1 47 ? 31.594 25.748 75.109 1.00 62.55 123 VAL D CA 1
ATOM 3523 C C . VAL D 1 47 ? 31.693 25.017 73.786 1.00 61.07 123 VAL D C 1
ATOM 3524 O O . VAL D 1 47 ? 32.221 23.919 73.734 1.00 60.19 123 VAL D O 1
ATOM 3528 N N . SER D 1 48 ? 31.145 25.619 72.726 1.00 61.21 124 SER D N 1
ATOM 3529 C CA . SER D 1 48 ? 31.087 24.987 71.418 1.00 60.31 124 SER D CA 1
ATOM 3530 C C . SER D 1 48 ? 31.664 25.945 70.402 1.00 57.94 124 SER D C 1
ATOM 3531 O O . SER D 1 48 ? 31.562 27.122 70.545 1.00 59.28 124 SER D O 1
ATOM 3534 N N . THR D 1 49 ? 32.274 25.425 69.357 1.00 59.80 125 THR D N 1
ATOM 3535 C CA . THR D 1 49 ? 32.698 26.276 68.252 1.00 59.05 125 THR D CA 1
ATOM 3536 C C . THR D 1 49 ? 31.515 27.020 67.600 1.00 61.95 125 THR D C 1
ATOM 3537 O O . THR D 1 49 ? 31.684 28.085 66.949 1.00 58.51 125 THR D O 1
ATOM 3541 N N . ASN D 1 50 ? 30.321 26.455 67.745 1.00 61.91 126 ASN D N 1
ATOM 3542 C CA . ASN D 1 50 ? 29.128 27.027 67.118 1.00 60.56 126 ASN D CA 1
ATOM 3543 C C . ASN D 1 50 ? 28.479 28.132 67.960 1.00 63.30 126 ASN D C 1
ATOM 3544 O O . ASN D 1 50 ? 27.251 28.236 67.993 1.00 67.04 126 ASN D O 1
ATOM 3549 N N . GLU D 1 51 ? 29.307 28.938 68.622 1.00 59.30 127 GLU D N 1
ATOM 3550 C CA . GLU D 1 51 ? 28.877 30.131 69.332 1.00 58.48 127 GLU D CA 1
ATOM 3551 C C . GLU D 1 51 ? 29.366 31.330 68.541 1.00 61.18 127 GLU D C 1
ATOM 3552 O O . GLU D 1 51 ? 30.440 31.272 67.928 1.00 61.81 127 GLU D O 1
ATOM 3558 N N . PRO D 1 52 ? 28.552 32.382 68.491 1.00 61.00 128 PRO D N 1
ATOM 3559 C CA . PRO D 1 52 ? 28.809 33.529 67.606 1.00 62.27 128 PRO D CA 1
ATOM 3560 C C . PRO D 1 52 ? 30.095 34.307 67.905 1.00 62.13 128 PRO D C 1
ATOM 3561 O O . PRO D 1 52 ? 30.705 34.875 67.003 1.00 65.70 128 PRO D O 1
ATOM 3565 N N . PHE D 1 53 ? 30.498 34.347 69.157 1.00 61.42 129 PHE D N 1
ATOM 3566 C CA . PHE D 1 53 ? 31.679 35.118 69.487 1.00 64.36 129 PHE D CA 1
ATOM 3567 C C . PHE D 1 53 ? 32.990 34.490 68.977 1.00 62.47 129 PHE D C 1
ATOM 3568 O O . PHE D 1 53 ? 33.963 35.200 68.893 1.00 57.32 129 PHE D O 1
ATOM 3576 N N . PHE D 1 54 ? 33.023 33.196 68.654 1.00 62.45 130 PHE D N 1
ATOM 3577 C CA . PHE D 1 54 ? 34.326 32.525 68.404 1.00 64.30 130 PHE D CA 1
ATOM 3578 C C . PHE D 1 54 ? 34.985 32.971 67.107 1.00 63.85 130 PHE D C 1
ATOM 3579 O O . PHE D 1 54 ? 36.180 32.889 66.975 1.00 63.54 130 PHE D O 1
ATOM 3587 N N . ASN D 1 55 ? 34.198 33.437 66.149 1.00 67.12 131 ASN D N 1
ATOM 3588 C CA . ASN D 1 55 ? 34.752 33.889 64.860 1.00 66.78 131 ASN D CA 1
ATOM 3589 C C . ASN D 1 55 ? 35.605 35.164 65.078 1.00 64.73 131 ASN D C 1
ATOM 3590 O O . ASN D 1 55 ? 36.493 35.463 64.301 1.00 63.20 131 ASN D O 1
ATOM 3595 N N . GLY D 1 56 ? 35.296 35.913 66.125 1.00 66.78 132 GLY D N 1
ATOM 3596 C CA . GLY D 1 56 ? 36.051 37.126 66.458 1.00 65.06 132 GLY D CA 1
ATOM 3597 C C . GLY D 1 56 ? 37.076 37.027 67.580 1.00 60.67 132 GLY D C 1
ATOM 3598 O O . GLY D 1 56 ? 37.756 38.012 67.877 1.00 61.97 132 GLY D O 1
ATOM 3599 N N . HIS D 1 57 ? 37.201 35.851 68.195 1.00 61.20 133 HIS D N 1
ATOM 3600 C CA . HIS D 1 57 ? 38.107 35.659 69.332 1.00 60.69 133 HIS D CA 1
ATOM 3601 C C . HIS D 1 57 ? 38.655 34.247 69.424 1.00 59.69 133 HIS D C 1
ATOM 3602 O O . HIS D 1 57 ? 38.295 33.525 70.363 1.00 59.64 133 HIS D O 1
ATOM 3609 N N . PHE D 1 58 ? 39.535 33.838 68.497 1.00 60.26 134 PHE D N 1
ATOM 3610 C CA . PHE D 1 58 ? 40.078 34.676 67.418 1.00 58.10 134 PHE D CA 1
ATOM 3611 C C . PHE D 1 58 ? 39.982 33.839 66.174 1.00 57.96 134 PHE D C 1
ATOM 3612 O O . PHE D 1 58 ? 39.923 32.628 66.290 1.00 61.18 134 PHE D O 1
ATOM 3620 N N . PRO D 1 59 ? 40.008 34.449 64.984 1.00 60.02 135 PRO D N 1
ATOM 3621 C CA . PRO D 1 59 ? 40.030 33.684 63.737 1.00 63.49 135 PRO D CA 1
ATOM 3622 C C . PRO D 1 59 ? 40.990 32.500 63.779 1.00 65.45 135 PRO D C 1
ATOM 3623 O O . PRO D 1 59 ? 40.563 31.379 63.567 1.00 70.72 135 PRO D O 1
ATOM 3627 N N . GLN D 1 60 ? 42.249 32.743 64.127 1.00 65.64 136 GLN D N 1
ATOM 3628 C CA . GLN D 1 60 ? 43.278 31.699 64.071 1.00 66.47 136 GLN D CA 1
ATOM 3629 C C . GLN D 1 60 ? 43.408 30.889 65.351 1.00 64.13 136 GLN D C 1
ATOM 3630 O O . GLN D 1 60 ? 44.136 29.925 65.372 1.00 61.79 136 GLN D O 1
ATOM 3636 N N . LYS D 1 61 ? 42.715 31.276 66.414 1.00 63.83 137 LYS D N 1
ATOM 3637 C CA . LYS D 1 61 ? 42.721 30.494 67.646 1.00 64.62 137 LYS D CA 1
ATOM 3638 C C . LYS D 1 61 ? 41.493 30.801 68.502 1.00 61.24 137 LYS D C 1
ATOM 3639 O O . LYS D 1 61 ? 41.320 31.926 68.990 1.00 60.76 137 LYS D O 1
ATOM 3645 N N . GLN D 1 62 ? 40.656 29.776 68.660 1.00 60.35 138 GLN D N 1
ATOM 3646 C CA . GLN D 1 62 ? 39.363 29.877 69.319 1.00 60.76 138 GLN D CA 1
ATOM 3647 C C . GLN D 1 62 ? 39.511 29.733 70.815 1.00 60.34 138 GLN D C 1
ATOM 3648 O O . GLN D 1 62 ? 39.760 28.647 71.320 1.00 58.57 138 GLN D O 1
ATOM 3654 N N . ILE D 1 63 ? 39.366 30.866 71.495 1.00 58.69 139 ILE D N 1
ATOM 3655 C CA . ILE D 1 63 ? 39.548 30.973 72.949 1.00 65.40 139 ILE D CA 1
ATOM 3656 C C . ILE D 1 63 ? 38.364 31.701 73.524 1.00 63.21 139 ILE D C 1
ATOM 3657 O O . ILE D 1 63 ? 38.047 32.812 73.093 1.00 66.97 139 ILE D O 1
ATOM 3662 N N . MET D 1 64 ? 37.685 31.090 74.490 1.00 64.39 140 MET D N 1
ATOM 3663 C CA . MET D 1 64 ? 36.524 31.766 75.053 1.00 62.80 140 MET D CA 1
ATOM 3664 C C . MET D 1 64 ? 36.971 33.024 75.787 1.00 62.43 140 MET D C 1
ATOM 3665 O O . MET D 1 64 ? 37.767 32.913 76.701 1.00 59.99 140 MET D O 1
ATOM 3670 N N . PRO D 1 65 ? 36.450 34.206 75.409 1.00 61.49 141 PRO D N 1
ATOM 3671 C CA . PRO D 1 65 ? 36.854 35.466 76.038 1.00 61.79 141 PRO D CA 1
ATOM 3672 C C . PRO D 1 65 ? 36.758 35.396 77.544 1.00 61.71 141 PRO D C 1
ATOM 3673 O O . PRO D 1 65 ? 35.747 34.916 78.074 1.00 60.35 141 PRO D O 1
ATOM 3677 N N . GLY D 1 66 ? 37.802 35.862 78.229 1.00 65.41 142 GLY D N 1
ATOM 3678 C CA . GLY D 1 66 ? 37.811 35.887 79.680 1.00 62.30 142 GLY D CA 1
ATOM 3679 C C . GLY D 1 66 ? 36.636 36.663 80.282 1.00 61.01 142 GLY D C 1
ATOM 3680 O O . GLY D 1 66 ? 36.076 36.283 81.328 1.00 59.51 142 GLY D O 1
ATOM 3681 N N . VAL D 1 67 ? 36.294 37.778 79.658 1.00 61.59 143 VAL D N 1
ATOM 3682 C CA . VAL D 1 67 ? 35.193 38.612 80.158 1.00 63.65 143 VAL D CA 1
ATOM 3683 C C . VAL D 1 67 ? 33.814 37.906 80.068 1.00 62.00 143 VAL D C 1
ATOM 3684 O O . VAL D 1 67 ? 32.900 38.266 80.783 1.00 58.95 143 VAL D O 1
ATOM 3688 N N . LEU D 1 68 ? 33.667 36.934 79.165 1.00 59.88 144 LEU D N 1
ATOM 3689 C CA . LEU D 1 68 ? 32.435 36.184 79.058 1.00 58.49 144 LEU D CA 1
ATOM 3690 C C . LEU D 1 68 ? 32.381 35.081 80.097 1.00 61.36 144 LEU D C 1
ATOM 3691 O O . LEU D 1 68 ? 31.304 34.602 80.438 1.00 61.31 144 LEU D O 1
ATOM 3696 N N . GLN D 1 69 ? 33.542 34.667 80.603 1.00 61.01 145 GLN D N 1
ATOM 3697 C CA . GLN D 1 69 ? 33.602 33.826 81.798 1.00 57.88 145 GLN D CA 1
ATOM 3698 C C . GLN D 1 69 ? 33.172 34.598 83.053 1.00 57.98 145 GLN D C 1
ATOM 3699 O O . GLN D 1 69 ? 32.473 34.067 83.915 1.00 57.03 145 GLN D O 1
ATOM 3705 N N . ILE D 1 70 ? 33.575 35.860 83.161 1.00 59.92 146 ILE D N 1
ATOM 3706 C CA . ILE D 1 70 ? 33.032 36.737 84.205 1.00 60.86 146 ILE D CA 1
ATOM 3707 C C . ILE D 1 70 ? 31.497 36.836 84.110 1.00 62.44 146 ILE D C 1
ATOM 3708 O O . ILE D 1 70 ? 30.792 36.762 85.128 1.00 64.70 146 ILE D O 1
ATOM 3713 N N . GLU D 1 71 ? 30.999 37.012 82.885 1.00 62.99 147 GLU D N 1
ATOM 3714 C CA . GLU D 1 71 ? 29.563 37.145 82.614 1.00 59.99 147 GLU D CA 1
ATOM 3715 C C . GLU D 1 71 ? 28.817 35.870 83.011 1.00 60.86 147 GLU D C 1
ATOM 3716 O O . GLU D 1 71 ? 27.810 35.918 83.691 1.00 60.37 147 GLU D O 1
ATOM 3722 N N . ALA D 1 72 ? 29.329 34.716 82.600 1.00 61.58 148 ALA D N 1
ATOM 3723 C CA . ALA D 1 72 ? 28.690 33.471 82.935 1.00 57.90 148 ALA D CA 1
ATOM 3724 C C . ALA D 1 72 ? 28.608 33.300 84.454 1.00 60.78 148 ALA D C 1
ATOM 3725 O O . ALA D 1 72 ? 27.570 32.907 84.979 1.00 62.39 148 ALA D O 1
ATOM 3727 N N . LEU D 1 73 ? 29.688 33.599 85.167 1.00 59.35 149 LEU D N 1
ATOM 3728 C CA . LEU D 1 73 ? 29.670 33.501 86.628 1.00 59.74 149 LEU D CA 1
ATOM 3729 C C . LEU D 1 73 ? 28.724 34.525 87.240 1.00 57.22 149 LEU D C 1
ATOM 3730 O O . LEU D 1 73 ? 28.064 34.256 88.229 1.00 57.63 149 LEU D O 1
ATOM 3735 N N . ALA D 1 74 ? 28.676 35.711 86.659 1.00 57.62 150 ALA D N 1
ATOM 3736 C CA . ALA D 1 74 ? 27.773 36.768 87.145 1.00 59.76 150 ALA D CA 1
ATOM 3737 C C . ALA D 1 74 ? 26.282 36.447 86.943 1.00 58.75 150 ALA D C 1
ATOM 3738 O O . ALA D 1 74 ? 25.455 36.773 87.812 1.00 63.72 150 ALA D O 1
ATOM 3740 N N . GLN D 1 75 ? 25.957 35.854 85.792 1.00 57.75 151 GLN D N 1
ATOM 3741 C CA . GLN D 1 75 ? 24.626 35.325 85.512 1.00 59.06 151 GLN D CA 1
ATOM 3742 C C . GLN D 1 75 ? 24.218 34.225 86.508 1.00 60.43 151 GLN D C 1
ATOM 3743 O O . GLN D 1 75 ? 23.099 34.242 87.022 1.00 62.31 151 GLN D O 1
ATOM 3749 N N . LEU D 1 76 ? 25.133 33.312 86.828 1.00 61.05 152 LEU D N 1
ATOM 3750 C CA . LEU D 1 76 ? 24.901 32.308 87.906 1.00 59.07 152 LEU D CA 1
ATOM 3751 C C . LEU D 1 76 ? 24.685 32.940 89.279 1.00 59.89 152 LEU D C 1
ATOM 3752 O O . LEU D 1 76 ? 23.777 32.543 90.034 1.00 56.38 152 LEU D O 1
ATOM 3757 N N . ALA D 1 77 ? 25.546 33.891 89.630 1.00 59.76 153 ALA D N 1
ATOM 3758 C CA . ALA D 1 77 ? 25.402 34.615 90.886 1.00 59.00 153 ALA D CA 1
ATOM 3759 C C . ALA D 1 77 ? 24.027 35.269 90.933 1.00 59.11 153 ALA D C 1
ATOM 3760 O O . ALA D 1 77 ? 23.366 35.260 91.958 1.00 59.19 153 ALA D O 1
ATOM 3762 N N . GLY D 1 78 ? 23.621 35.837 89.805 1.00 61.44 154 GLY D N 1
ATOM 3763 C CA . GLY D 1 78 ? 22.305 36.450 89.645 1.00 59.27 154 GLY D CA 1
ATOM 3764 C C . GLY D 1 78 ? 21.145 35.519 89.915 1.00 57.05 154 GLY D C 1
ATOM 3765 O O . GLY D 1 78 ? 20.186 35.922 90.529 1.00 59.66 154 GLY D O 1
ATOM 3766 N N . ILE D 1 79 ? 21.233 34.280 89.447 1.00 58.37 155 ILE D N 1
ATOM 3767 C CA . ILE D 1 79 ? 20.183 33.291 89.671 1.00 60.22 155 ILE D CA 1
ATOM 3768 C C . ILE D 1 79 ? 20.051 33.007 91.150 1.00 60.80 155 ILE D C 1
ATOM 3769 O O . ILE D 1 79 ? 18.946 32.861 91.655 1.00 62.48 155 ILE D O 1
ATOM 3774 N N . LEU D 1 80 ? 21.188 32.906 91.835 1.00 62.71 156 LEU D N 1
ATOM 3775 C CA . LEU D 1 80 ? 21.210 32.660 93.270 1.00 64.21 156 LEU D CA 1
ATOM 3776 C C . LEU D 1 80 ? 20.562 33.807 94.047 1.00 66.65 156 LEU D C 1
ATOM 3777 O O . LEU D 1 80 ? 19.787 33.581 94.974 1.00 68.87 156 LEU D O 1
ATOM 3782 N N . CYS D 1 81 ? 20.890 35.037 93.673 1.00 69.29 157 CYS D N 1
ATOM 3783 C CA . CYS D 1 81 ? 20.292 36.206 94.304 1.00 70.74 157 CYS D CA 1
ATOM 3784 C C . CYS D 1 81 ? 18.801 36.298 94.090 1.00 71.77 157 CYS D C 1
ATOM 3785 O O . CYS D 1 81 ? 18.052 36.507 95.035 1.00 72.37 157 CYS D O 1
ATOM 3788 N N . LEU D 1 82 ? 18.368 36.150 92.843 1.00 73.80 158 LEU D N 1
ATOM 3789 C CA . LEU D 1 82 ? 16.943 36.203 92.540 1.00 73.77 158 LEU D CA 1
ATOM 3790 C C . LEU D 1 82 ? 16.193 35.094 93.282 1.00 76.96 158 LEU D C 1
ATOM 3791 O O . LEU D 1 82 ? 14.981 35.179 93.455 1.00 78.35 158 LEU D O 1
ATOM 3796 N N . LYS D 1 83 ? 16.923 34.074 93.734 1.00 78.05 159 LYS D N 1
ATOM 3797 C CA . LYS D 1 83 ? 16.375 32.994 94.556 1.00 77.20 159 LYS D CA 1
ATOM 3798 C C . LYS D 1 83 ? 16.904 33.092 95.992 1.00 77.82 159 LYS D C 1
ATOM 3799 O O . LYS D 1 83 ? 17.218 32.076 96.617 1.00 76.87 159 LYS D O 1
ATOM 3805 N N . SER D 1 84 ? 16.995 34.323 96.501 1.00 79.35 160 SER D N 1
ATOM 3806 C CA . SER D 1 84 ? 17.545 34.603 97.836 1.00 79.35 160 SER D CA 1
ATOM 3807 C C . SER D 1 84 ? 16.805 35.770 98.516 1.00 80.58 160 SER D C 1
ATOM 3808 O O . SER D 1 84 ? 16.148 36.588 97.854 1.00 81.20 160 SER D O 1
ATOM 3811 N N . ASN D 1 91 ? 13.973 41.317 87.723 1.00 93.28 167 ASN D N 1
ATOM 3812 C CA . ASN D 1 91 ? 15.114 40.454 87.411 1.00 90.36 167 ASN D CA 1
ATOM 3813 C C . ASN D 1 91 ? 16.271 41.138 86.655 1.00 93.61 167 ASN D C 1
ATOM 3814 O O . ASN D 1 91 ? 17.359 40.568 86.571 1.00 97.00 167 ASN D O 1
ATOM 3819 N N . LEU D 1 92 ? 16.050 42.330 86.091 1.00 95.16 168 LEU D N 1
ATOM 3820 C CA . LEU D 1 92 ? 17.166 43.123 85.532 1.00 96.85 168 LEU D CA 1
ATOM 3821 C C . LEU D 1 92 ? 18.089 43.581 86.684 1.00 99.11 168 LEU D C 1
ATOM 3822 O O . LEU D 1 92 ? 17.868 44.627 87.315 1.00 100.44 168 LEU D O 1
ATOM 3827 N N . PHE D 1 93 ? 19.095 42.758 86.975 1.00 99.87 169 PHE D N 1
ATOM 3828 C CA . PHE D 1 93 ? 20.168 43.114 87.911 1.00 99.29 169 PHE D CA 1
ATOM 3829 C C . PHE D 1 93 ? 21.351 43.579 87.055 1.00 98.92 169 PHE D C 1
ATOM 3830 O O . PHE D 1 93 ? 21.555 43.094 85.920 1.00 94.71 169 PHE D O 1
ATOM 3838 N N . LEU D 1 94 ? 22.091 44.559 87.576 1.00 96.97 170 LEU D N 1
ATOM 3839 C CA . LEU D 1 94 ? 23.317 45.014 86.924 1.00 92.23 170 LEU D CA 1
ATOM 3840 C C . LEU D 1 94 ? 24.525 44.866 87.861 1.00 85.15 170 LEU D C 1
ATOM 3841 O O . LEU D 1 94 ? 24.462 44.924 89.112 1.00 83.33 170 LEU D O 1
ATOM 3846 N N . PHE D 1 95 ? 25.631 44.681 87.175 1.00 78.44 171 PHE D N 1
ATOM 3847 C CA . PHE D 1 95 ? 26.904 44.393 87.742 1.00 72.44 171 PHE D CA 1
ATOM 3848 C C . PHE D 1 95 ? 27.391 45.734 88.242 1.00 67.58 171 PHE D C 1
ATOM 3849 O O . PHE D 1 95 ? 27.536 46.646 87.445 1.00 66.84 171 PHE D O 1
ATOM 3857 N N . ALA D 1 96 ? 27.627 45.885 89.539 1.00 62.45 172 ALA D N 1
ATOM 3858 C CA . ALA D 1 96 ? 28.170 47.137 90.053 1.00 65.46 172 ALA D CA 1
ATOM 3859 C C . ALA D 1 96 ? 29.702 47.136 90.088 1.00 66.55 172 ALA D C 1
ATOM 3860 O O . ALA D 1 96 ? 30.358 48.172 89.895 1.00 65.47 172 ALA D O 1
ATOM 3862 N N . GLY D 1 97 ? 30.274 45.974 90.365 1.00 67.04 173 GLY D N 1
ATOM 3863 C CA . GLY D 1 97 ? 31.715 45.863 90.461 1.00 65.18 173 GLY D CA 1
ATOM 3864 C C . GLY D 1 97 ? 32.168 44.433 90.407 1.00 64.03 173 GLY D C 1
ATOM 3865 O O . GLY D 1 97 ? 31.397 43.502 90.659 1.00 62.01 173 GLY D O 1
ATOM 3866 N N . VAL D 1 98 ? 33.427 44.265 90.034 1.00 65.07 174 VAL D N 1
ATOM 3867 C CA . VAL D 1 98 ? 34.099 42.995 90.202 1.00 64.62 174 VAL D CA 1
ATOM 3868 C C . VAL D 1 98 ? 35.578 43.224 90.564 1.00 66.57 174 VAL D C 1
ATOM 3869 O O . VAL D 1 98 ? 36.216 44.166 90.080 1.00 64.60 174 VAL D O 1
ATOM 3873 N N . ASP D 1 99 ? 36.107 42.353 91.415 1.00 67.34 175 ASP D N 1
ATOM 3874 C CA . ASP D 1 99 ? 37.488 42.429 91.819 1.00 66.93 175 ASP D CA 1
ATOM 3875 C C . ASP D 1 99 ? 38.057 41.015 91.985 1.00 68.89 175 ASP D C 1
ATOM 3876 O O . ASP D 1 99 ? 37.320 40.056 92.227 1.00 69.66 175 ASP D O 1
ATOM 3881 N N . GLY D 1 100 ? 39.374 40.895 91.836 1.00 68.08 176 GLY D N 1
ATOM 3882 C CA . GLY D 1 100 ? 40.080 39.646 92.109 1.00 64.93 176 GLY D CA 1
ATOM 3883 C C . GLY D 1 100 ? 39.796 38.603 91.053 1.00 61.95 176 GLY D C 1
ATOM 3884 O O . GLY D 1 100 ? 39.540 37.445 91.369 1.00 62.28 176 GLY D O 1
ATOM 3885 N N . VAL D 1 101 ? 39.836 39.009 89.794 1.00 58.91 177 VAL D N 1
ATOM 3886 C CA . VAL D 1 101 ? 39.588 38.061 88.695 1.00 62.12 177 VAL D CA 1
ATOM 3887 C C . VAL D 1 101 ? 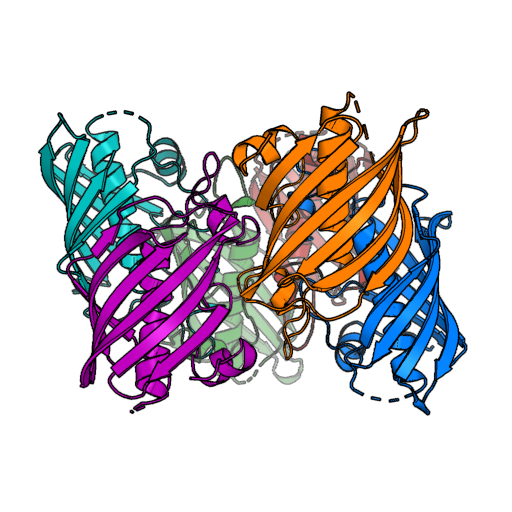40.930 37.567 88.204 1.00 62.36 177 VAL D C 1
ATOM 3888 O O . VAL D 1 101 ? 41.799 38.376 87.893 1.00 60.07 177 VAL D O 1
ATOM 3892 N N . ARG D 1 102 ? 41.069 36.243 88.122 1.00 64.04 178 ARG D N 1
ATOM 3893 C CA . ARG D 1 102 ? 42.307 35.578 87.710 1.00 65.46 178 ARG D CA 1
ATOM 3894 C C . ARG D 1 102 ? 41.968 34.438 86.787 1.00 64.28 178 ARG D C 1
ATOM 3895 O O . ARG D 1 102 ? 41.273 33.519 87.182 1.00 61.19 178 ARG D O 1
ATOM 3903 N N . TRP D 1 103 ? 42.471 34.502 85.566 1.00 65.58 179 TRP D N 1
ATOM 3904 C CA . TRP D 1 103 ? 42.275 33.446 84.592 1.00 67.31 179 TRP D CA 1
ATOM 3905 C C . TRP D 1 103 ? 43.514 32.541 84.525 1.00 70.11 179 TRP D C 1
ATOM 3906 O O . TRP D 1 103 ? 44.630 33.020 84.315 1.00 68.37 179 TRP D O 1
ATOM 3917 N N . LYS D 1 104 ? 43.320 31.241 84.709 1.00 71.95 180 LYS D N 1
ATOM 3918 C CA . LYS D 1 104 ? 44.412 30.277 84.583 1.00 69.51 180 LYS D CA 1
ATOM 3919 C C . LYS D 1 104 ? 44.385 29.809 83.119 1.00 74.84 180 LYS D C 1
ATOM 3920 O O . LYS D 1 104 ? 44.749 30.571 82.224 1.00 80.43 180 LYS D O 1
ATOM 3926 N N . LYS D 1 105 ? 43.838 28.625 82.848 1.00 75.26 181 LYS D N 1
ATOM 3927 C CA . LYS D 1 105 ? 43.983 27.978 81.537 1.00 70.40 181 LYS D CA 1
ATOM 3928 C C . LYS D 1 105 ? 42.924 28.595 80.622 1.00 67.08 181 LYS D C 1
ATOM 3929 O O . LYS D 1 105 ? 41.871 28.994 81.107 1.00 66.87 181 LYS D O 1
ATOM 3935 N N . PRO D 1 106 ? 43.211 28.734 79.327 1.00 62.32 182 PRO D N 1
ATOM 3936 C CA . PRO D 1 106 ? 42.186 29.100 78.359 1.00 65.46 182 PRO D CA 1
ATOM 3937 C C . PRO D 1 106 ? 41.050 28.077 78.309 1.00 62.53 182 PRO D C 1
ATOM 3938 O O . PRO D 1 106 ? 41.284 26.870 78.465 1.00 61.26 182 PRO D O 1
ATOM 3942 N N . VAL D 1 107 ? 39.839 28.571 78.082 1.00 62.50 183 VAL D N 1
ATOM 3943 C CA . VAL D 1 107 ? 38.669 27.719 77.897 1.00 62.62 183 VAL D CA 1
ATOM 3944 C C . VAL D 1 107 ? 38.420 27.606 76.387 1.00 58.44 183 VAL D C 1
ATOM 3945 O O . VAL D 1 107 ? 38.366 28.609 75.686 1.00 56.81 183 VAL D O 1
ATOM 3949 N N . LEU D 1 108 ? 38.318 26.378 75.894 1.00 59.28 184 LEU D N 1
ATOM 3950 C CA . LEU D 1 108 ? 38.270 26.117 74.452 1.00 60.68 184 LEU D CA 1
ATOM 3951 C C . LEU D 1 108 ? 36.996 25.376 74.021 1.00 60.51 184 LEU D C 1
ATOM 3952 O O . LEU D 1 108 ? 36.346 24.723 74.841 1.00 59.48 184 LEU D O 1
ATOM 3957 N N . PRO D 1 109 ? 36.623 25.488 72.739 1.00 60.41 185 PRO D N 1
ATOM 3958 C CA . PRO D 1 109 ? 35.535 24.667 72.192 1.00 58.83 185 PRO D CA 1
ATOM 3959 C C . PRO D 1 109 ? 35.685 23.213 72.603 1.00 58.28 185 PRO D C 1
ATOM 3960 O O . PRO D 1 109 ? 36.782 22.667 72.584 1.00 59.64 185 PRO D O 1
ATOM 3964 N N . GLY D 1 110 ? 34.592 22.566 72.956 1.00 55.81 186 GLY D N 1
ATOM 3965 C CA . GLY D 1 110 ? 34.668 21.177 73.442 1.00 56.36 186 GLY D CA 1
ATOM 3966 C C . GLY D 1 110 ? 34.691 21.059 74.956 1.00 55.99 186 GLY D C 1
ATOM 3967 O O . GLY D 1 110 ? 34.446 19.985 75.505 1.00 57.61 186 GLY D O 1
ATOM 3968 N N . ASP D 1 111 ? 34.982 22.162 75.631 1.00 58.71 187 ASP D N 1
ATOM 3969 C CA . ASP D 1 111 ? 35.040 22.182 77.096 1.00 58.77 187 ASP D CA 1
ATOM 3970 C C . ASP D 1 111 ? 33.675 22.378 77.740 1.00 59.01 187 ASP D C 1
ATOM 3971 O O . ASP D 1 111 ? 32.788 23.043 77.184 1.00 60.96 187 ASP D O 1
ATOM 3976 N N . THR D 1 112 ? 33.530 21.812 78.932 1.00 58.41 188 THR D N 1
ATOM 3977 C CA . THR D 1 112 ? 32.426 22.121 79.813 1.00 59.99 188 THR D CA 1
ATOM 3978 C C . THR D 1 112 ? 32.972 23.020 80.888 1.00 60.92 188 THR D C 1
ATOM 3979 O O . THR D 1 112 ? 33.864 22.632 81.611 1.00 62.96 188 THR D O 1
ATOM 3983 N N . LEU D 1 113 ? 32.444 24.232 80.961 1.00 64.44 189 LEU D N 1
ATOM 3984 C CA . LEU D 1 113 ? 32.813 25.191 81.979 1.00 60.50 189 LEU D CA 1
ATOM 3985 C C . LEU D 1 113 ? 31.858 25.060 83.185 1.00 62.69 189 LEU D C 1
ATOM 3986 O O . LEU D 1 113 ? 30.713 25.533 83.159 1.00 56.64 189 LEU D O 1
ATOM 3991 N N . THR D 1 114 ? 32.334 24.402 84.246 1.00 61.63 190 THR D N 1
ATOM 3992 C CA . THR D 1 114 ? 31.546 24.230 85.447 1.00 62.06 190 THR D CA 1
ATOM 3993 C C . THR D 1 114 ? 31.844 25.383 86.406 1.00 61.46 190 THR D C 1
ATOM 3994 O O . THR D 1 114 ? 32.995 25.759 86.589 1.00 60.48 190 THR D O 1
ATOM 3998 N N . MET D 1 115 ? 30.799 25.944 87.003 1.00 57.04 191 MET D N 1
ATOM 3999 C CA . MET D 1 115 ? 30.925 27.192 87.720 1.00 59.43 191 MET D CA 1
ATOM 4000 C C . MET D 1 115 ? 30.235 27.122 89.061 1.00 62.00 191 MET D C 1
ATOM 4001 O O . MET D 1 115 ? 29.197 26.449 89.200 1.00 60.91 191 MET D O 1
ATOM 4006 N N . GLN D 1 116 ? 30.807 27.828 90.041 1.00 61.51 192 GLN D N 1
ATOM 4007 C CA . GLN D 1 116 ? 30.226 27.921 91.367 1.00 60.37 192 GLN D CA 1
ATOM 4008 C C . GLN D 1 116 ? 30.322 29.333 91.931 1.00 59.97 192 GLN D C 1
ATOM 4009 O O . GLN D 1 116 ? 31.388 29.917 91.946 1.00 59.80 192 GLN D O 1
ATOM 4015 N N . ALA D 1 117 ? 29.199 29.872 92.397 1.00 60.41 193 ALA D N 1
ATOM 4016 C CA . ALA D 1 117 ? 29.168 31.179 93.028 1.00 60.36 193 ALA D CA 1
ATOM 4017 C C . ALA D 1 117 ? 28.697 31.015 94.470 1.00 62.62 193 ALA D C 1
ATOM 4018 O O . ALA D 1 117 ? 27.808 30.208 94.755 1.00 63.34 193 ALA D O 1
ATOM 4020 N N . ASN D 1 118 ? 29.319 31.760 95.382 1.00 62.84 194 ASN D N 1
ATOM 4021 C CA . ASN D 1 118 ? 28.934 31.750 96.796 1.00 63.46 194 ASN D CA 1
ATOM 4022 C C . ASN D 1 118 ? 28.539 33.140 97.252 1.00 64.16 194 ASN D C 1
ATOM 4023 O O . ASN D 1 118 ? 29.189 34.117 96.897 1.00 66.15 194 ASN D O 1
ATOM 4028 N N . LEU D 1 119 ? 27.476 33.225 98.042 1.00 65.59 195 LEU D N 1
ATOM 4029 C CA . LEU D 1 119 ? 26.989 34.505 98.520 1.00 67.46 195 LEU D CA 1
ATOM 4030 C C . LEU D 1 119 ? 27.862 35.011 99.664 1.00 69.08 195 LEU D C 1
ATOM 4031 O O . LEU D 1 119 ? 28.221 34.247 100.564 1.00 64.24 195 LEU D O 1
ATOM 4036 N N . ILE D 1 120 ? 28.220 36.294 99.617 1.00 71.75 196 ILE D N 1
ATOM 4037 C CA . ILE D 1 120 ? 28.996 36.912 100.705 1.00 73.34 196 ILE D CA 1
ATOM 4038 C C . ILE D 1 120 ? 28.182 37.931 101.523 1.00 73.99 196 ILE D C 1
ATOM 4039 O O . ILE D 1 120 ? 28.383 38.038 102.728 1.00 75.71 196 ILE D O 1
ATOM 4044 N N . SER D 1 121 ? 27.276 38.676 100.889 1.00 75.97 197 SER D N 1
ATOM 4045 C CA . SER D 1 121 ? 26.444 39.624 101.635 1.00 77.58 197 SER D CA 1
ATOM 4046 C C . SER D 1 121 ? 25.257 40.166 100.838 1.00 78.16 197 SER D C 1
ATOM 4047 O O . SER D 1 121 ? 25.235 40.095 99.612 1.00 77.59 197 SER D O 1
ATOM 4050 N N . PHE D 1 122 ? 24.281 40.706 101.574 1.00 79.79 198 PHE D N 1
ATOM 4051 C CA . PHE D 1 122 ? 23.018 41.212 101.017 1.00 79.93 198 PHE D CA 1
ATOM 4052 C C . PHE D 1 122 ? 22.523 42.460 101.762 1.00 78.99 198 PHE D C 1
ATOM 4053 O O . PHE D 1 122 ? 22.914 42.719 102.905 1.00 77.74 198 PHE D O 1
ATOM 4061 N N . ALA D 1 129 ? 24.396 42.781 95.870 1.00 77.46 205 ALA D N 1
ATOM 4062 C CA . ALA D 1 129 ? 24.950 41.839 96.840 1.00 75.44 205 ALA D CA 1
ATOM 4063 C C . ALA D 1 129 ? 26.372 41.506 96.410 1.00 74.43 205 ALA D C 1
ATOM 4064 O O . ALA D 1 129 ? 26.755 41.818 95.282 1.00 73.21 205 ALA D O 1
ATOM 4066 N N . LYS D 1 130 ? 27.132 40.871 97.307 1.00 71.62 206 LYS D N 1
ATOM 4067 C CA . LYS D 1 130 ? 28.526 40.496 97.055 1.00 70.08 206 LYS D CA 1
ATOM 4068 C C . LYS D 1 130 ? 28.691 38.974 97.029 1.00 68.53 206 LYS D C 1
ATOM 4069 O O . LYS D 1 130 ? 28.297 38.290 97.976 1.00 65.86 206 LYS D O 1
ATOM 4075 N N . LEU D 1 131 ? 29.259 38.457 95.936 1.00 67.28 207 LEU D N 1
ATOM 4076 C CA . LEU D 1 131 ? 29.503 37.020 95.769 1.00 66.47 207 LEU D CA 1
ATOM 4077 C C . LEU D 1 131 ? 30.909 36.737 95.232 1.00 67.07 207 LEU D C 1
ATOM 4078 O O . LEU D 1 131 ? 31.530 37.586 94.592 1.00 66.97 207 LEU D O 1
ATOM 4083 N N . SER D 1 132 ? 31.395 35.525 95.480 1.00 67.78 208 SER D N 1
ATOM 4084 C CA . SER D 1 132 ? 32.660 35.045 94.900 1.00 66.65 208 SER D CA 1
ATOM 4085 C C . SER D 1 132 ? 32.348 33.956 93.907 1.00 67.10 208 SER D C 1
ATOM 4086 O O . SER D 1 132 ? 31.232 33.433 93.900 1.00 65.58 208 SER D O 1
ATOM 4089 N N . GLY D 1 133 ? 33.321 33.606 93.070 1.00 66.57 209 GLY D N 1
ATOM 4090 C CA . GLY D 1 133 ? 33.098 32.557 92.093 1.00 66.41 209 GLY D CA 1
ATOM 4091 C C . GLY D 1 133 ? 34.342 31.884 91.551 1.00 66.98 209 GLY D C 1
ATOM 4092 O O . GLY D 1 133 ? 35.413 32.488 91.523 1.00 67.73 209 GLY D O 1
ATOM 4093 N N . VAL D 1 134 ? 34.170 30.639 91.098 1.00 63.91 210 VAL D N 1
ATOM 4094 C CA . VAL D 1 134 ? 35.242 29.827 90.545 1.00 62.38 210 VAL D CA 1
ATOM 4095 C C . VAL D 1 134 ? 34.730 29.085 89.325 1.00 61.88 210 VAL D C 1
ATOM 4096 O O . VAL D 1 134 ? 33.605 28.579 89.323 1.00 59.52 210 VAL D O 1
ATOM 4100 N N . GLY D 1 135 ? 35.564 29.004 88.294 1.00 62.69 211 GLY D N 1
ATOM 4101 C CA . GLY D 1 135 ? 35.266 28.206 87.123 1.00 60.50 211 GLY D CA 1
ATOM 4102 C C . GLY D 1 135 ? 36.246 27.063 86.909 1.00 60.97 211 GLY D C 1
ATOM 4103 O O . GLY D 1 135 ? 37.439 27.238 87.090 1.00 64.13 211 GLY D O 1
ATOM 4104 N N . TYR D 1 136 ? 35.722 25.903 86.507 1.00 61.56 212 TYR D N 1
ATOM 4105 C CA . TYR D 1 136 ? 36.492 24.687 86.288 1.00 60.90 212 TYR D CA 1
ATOM 4106 C C . TYR D 1 136 ? 36.281 24.122 84.910 1.00 61.40 212 TYR D C 1
ATOM 4107 O O . TYR D 1 136 ? 35.196 24.208 84.341 1.00 58.01 212 TYR D O 1
ATOM 4116 N N . VAL D 1 137 ? 37.346 23.523 84.395 1.00 63.25 213 VAL D N 1
ATOM 4117 C CA . VAL D 1 137 ? 37.283 22.585 83.296 1.00 62.95 213 VAL D CA 1
ATOM 4118 C C . VAL D 1 137 ? 38.079 21.343 83.715 1.00 65.15 213 VAL D C 1
ATOM 4119 O O . VAL D 1 137 ? 39.161 21.447 84.274 1.00 65.69 213 VAL D O 1
ATOM 4123 N N . ASN D 1 138 ? 37.539 20.166 83.445 1.00 67.06 214 ASN D N 1
ATOM 4124 C CA . ASN D 1 138 ? 38.163 18.911 83.863 1.00 68.05 214 ASN D CA 1
ATOM 4125 C C . ASN D 1 138 ? 38.588 18.935 85.333 1.00 66.27 214 ASN D C 1
ATOM 4126 O O . ASN D 1 138 ? 39.663 18.488 85.669 1.00 66.23 214 ASN D O 1
ATOM 4131 N N . GLY D 1 139 ? 37.739 19.471 86.200 1.00 65.25 215 GLY D N 1
ATOM 4132 C CA . GLY D 1 139 ? 38.012 19.488 87.636 1.00 64.41 215 GLY D CA 1
ATOM 4133 C C . GLY D 1 139 ? 39.097 20.457 88.069 1.00 62.37 215 GLY D C 1
ATOM 4134 O O . GLY D 1 139 ? 39.465 20.471 89.222 1.00 59.08 215 GLY D O 1
ATOM 4135 N N . LYS D 1 140 ? 39.586 21.284 87.149 1.00 62.07 216 LYS D N 1
ATOM 4136 C CA . LYS D 1 140 ? 40.690 22.189 87.435 1.00 61.11 216 LYS D CA 1
ATOM 4137 C C . LYS D 1 140 ? 40.272 23.623 87.178 1.00 58.95 216 LYS D C 1
ATOM 4138 O O . LYS D 1 140 ? 39.543 23.913 86.228 1.00 55.59 216 LYS D O 1
ATOM 4144 N N . VAL D 1 141 ? 40.727 24.513 88.048 1.00 55.48 217 VAL D N 1
ATOM 4145 C CA . VAL D 1 141 ? 40.335 25.912 88.026 1.00 58.10 217 VAL D CA 1
ATOM 4146 C C . VAL D 1 141 ? 40.871 26.619 86.786 1.00 58.12 217 VAL D C 1
ATOM 4147 O O . VAL D 1 141 ? 42.080 26.628 86.532 1.00 55.64 217 VAL D O 1
ATOM 4151 N N . VAL D 1 142 ? 39.954 27.204 86.020 1.00 59.65 218 VAL D N 1
ATOM 4152 C CA . VAL D 1 142 ? 40.308 28.094 84.894 1.00 58.73 218 VAL D CA 1
ATOM 4153 C C . VAL D 1 142 ? 40.117 29.594 85.204 1.00 57.81 218 VAL D C 1
ATOM 4154 O O . VAL D 1 142 ? 40.708 30.445 84.537 1.00 60.81 218 VAL D O 1
ATOM 4158 N N . ILE D 1 143 ? 39.287 29.918 86.190 1.00 55.08 219 ILE D N 1
ATOM 4159 C CA . ILE D 1 143 ? 39.063 31.306 86.559 1.00 59.47 219 ILE D CA 1
ATOM 4160 C C . ILE D 1 143 ? 38.710 31.386 88.032 1.00 58.41 219 ILE D C 1
ATOM 4161 O O . ILE D 1 143 ? 37.985 30.542 88.531 1.00 57.94 219 ILE D O 1
ATOM 4166 N N . ASN D 1 144 ? 39.242 32.405 88.704 1.00 57.53 220 ASN D N 1
ATOM 4167 C CA . ASN D 1 144 ? 38.822 32.749 90.060 1.00 60.97 220 ASN D CA 1
ATOM 4168 C C . ASN D 1 144 ? 38.299 34.185 90.124 1.00 60.87 220 ASN D C 1
ATOM 4169 O O . ASN D 1 144 ? 38.826 35.045 89.441 1.00 63.92 220 ASN D O 1
ATOM 4174 N N . ILE D 1 145 ? 37.255 34.426 90.915 1.00 62.45 221 ILE D N 1
ATOM 4175 C CA . ILE D 1 145 ? 36.729 35.782 91.142 1.00 64.11 221 ILE D CA 1
ATOM 4176 C C . ILE D 1 145 ? 36.434 35.954 92.618 1.00 65.39 221 ILE D C 1
ATOM 4177 O O . ILE D 1 145 ? 35.502 35.340 93.132 1.00 65.98 221 ILE D O 1
ATOM 4182 N N . SER D 1 146 ? 37.203 36.796 93.304 1.00 65.59 222 SER D N 1
ATOM 4183 C CA . SER D 1 146 ? 37.058 36.912 94.738 1.00 67.12 222 SER D CA 1
ATOM 4184 C C . SER D 1 146 ? 35.777 37.632 95.087 1.00 63.74 222 SER D C 1
ATOM 4185 O O . SER D 1 146 ? 35.154 37.314 96.080 1.00 57.99 222 SER D O 1
ATOM 4188 N N . GLU D 1 147 ? 35.369 38.588 94.265 1.00 66.21 223 GLU D N 1
ATOM 4189 C CA . GLU D 1 147 ? 34.210 39.411 94.609 1.00 67.29 223 GLU D CA 1
ATOM 4190 C C . GLU D 1 147 ? 33.502 40.037 93.415 1.00 66.59 223 GLU D C 1
ATOM 4191 O O . GLU D 1 147 ? 34.108 40.794 92.661 1.00 65.05 223 GLU D O 1
ATOM 4197 N N . MET D 1 148 ? 32.211 39.724 93.280 1.00 66.75 224 MET D N 1
ATOM 4198 C CA . MET D 1 148 ? 31.309 40.361 92.311 1.00 65.59 224 MET D CA 1
ATOM 4199 C C . MET D 1 148 ? 30.255 41.114 93.092 1.00 64.00 224 MET D C 1
ATOM 4200 O O . MET D 1 148 ? 29.655 40.562 94.003 1.00 59.25 224 MET D O 1
ATOM 4205 N N . THR D 1 149 ? 30.015 42.362 92.723 1.00 65.85 225 THR D N 1
ATOM 4206 C CA . THR D 1 149 ? 29.048 43.199 93.425 1.00 68.04 225 THR D CA 1
ATOM 4207 C C . THR D 1 149 ? 27.870 43.526 92.493 1.00 69.63 225 THR D C 1
ATOM 4208 O O . THR D 1 149 ? 28.076 43.917 91.337 1.00 67.32 225 THR D O 1
ATOM 4212 N N . PHE D 1 150 ? 26.641 43.371 92.987 1.00 71.99 226 PHE D N 1
ATOM 4213 C CA . PHE D 1 150 ? 25.473 43.635 92.153 1.00 74.00 226 PHE D CA 1
ATOM 4214 C C . PHE D 1 150 ? 24.469 44.652 92.721 1.00 76.60 226 PHE D C 1
ATOM 4215 O O . PHE D 1 150 ? 24.272 44.783 93.949 1.00 69.98 226 PHE D O 1
ATOM 4223 N N . ALA D 1 151 ? 23.837 45.360 91.778 1.00 79.54 227 ALA D N 1
ATOM 4224 C CA . ALA D 1 151 ? 22.539 46.015 91.996 1.00 76.95 227 ALA D CA 1
ATOM 4225 C C . ALA D 1 151 ? 21.930 46.376 90.633 1.00 77.58 227 ALA D C 1
ATOM 4226 O O . ALA D 1 151 ? 22.023 45.593 89.667 1.00 70.36 227 ALA D O 1
ATOM 4228 N N . ASP E 1 8 ? 22.871 34.927 26.333 1.00 86.88 84 ASP E N 1
ATOM 4229 C CA . ASP E 1 8 ? 24.280 34.900 26.837 1.00 85.93 84 ASP E CA 1
ATOM 4230 C C . ASP E 1 8 ? 24.340 34.049 28.094 1.00 85.32 84 ASP E C 1
ATOM 4231 O O . ASP E 1 8 ? 23.307 33.643 28.621 1.00 85.99 84 ASP E O 1
ATOM 4236 N N . THR E 1 9 ? 25.549 33.760 28.558 1.00 84.01 85 THR E N 1
ATOM 4237 C CA . THR E 1 9 ? 25.740 32.750 29.591 1.00 82.79 85 THR E CA 1
ATOM 4238 C C . THR E 1 9 ? 25.664 33.342 31.008 1.00 81.47 85 THR E C 1
ATOM 4239 O O . THR E 1 9 ? 25.852 34.550 31.223 1.00 80.11 85 THR E O 1
ATOM 4243 N N . SER E 1 10 ? 25.373 32.465 31.960 1.00 78.95 86 SER E N 1
ATOM 4244 C CA . SER E 1 10 ? 25.213 32.842 33.340 1.00 78.30 86 SER E CA 1
ATOM 4245 C C . SER E 1 10 ? 26.540 32.924 34.115 1.00 76.63 86 SER E C 1
ATOM 4246 O O . SER E 1 10 ? 27.560 32.378 33.698 1.00 76.75 86 SER E O 1
ATOM 4249 N N . ILE E 1 11 ? 26.498 33.621 35.249 1.00 72.06 87 ILE E N 1
ATOM 4250 C CA . ILE E 1 11 ? 27.614 33.715 36.186 1.00 69.26 87 ILE E CA 1
ATOM 4251 C C . ILE E 1 11 ? 27.044 33.208 37.497 1.00 65.91 87 ILE E C 1
ATOM 4252 O O . ILE E 1 11 ? 26.087 33.774 37.993 1.00 61.61 87 ILE E O 1
ATOM 4257 N N . ASP E 1 12 ? 27.608 32.128 38.034 1.00 67.24 88 ASP E N 1
ATOM 4258 C CA . ASP E 1 12 ? 27.192 31.594 39.346 1.00 69.11 88 ASP E CA 1
ATOM 4259 C C . ASP E 1 12 ? 27.738 32.445 40.497 1.00 68.91 88 ASP E C 1
ATOM 4260 O O . ASP E 1 12 ? 28.398 33.471 40.275 1.00 69.93 88 ASP E O 1
ATOM 4265 N N . ILE E 1 13 ? 27.458 32.009 41.722 1.00 67.02 89 ILE E N 1
ATOM 4266 C CA . ILE E 1 13 ? 27.725 32.810 42.899 1.00 65.62 89 ILE E CA 1
ATOM 4267 C C . ILE E 1 13 ? 29.221 32.961 43.219 1.00 61.91 89 ILE E C 1
ATOM 4268 O O . ILE E 1 13 ? 29.668 34.025 43.614 1.00 61.86 89 ILE E O 1
ATOM 4273 N N . GLU E 1 14 ? 29.992 31.912 43.000 1.00 62.60 90 GLU E N 1
ATOM 4274 C CA . GLU E 1 14 ? 31.416 31.941 43.308 1.00 63.53 90 GLU E CA 1
ATOM 4275 C C . GLU E 1 14 ? 32.115 32.875 42.320 1.00 62.68 90 GLU E C 1
ATOM 4276 O O . GLU E 1 14 ? 33.054 33.595 42.679 1.00 62.12 90 GLU E O 1
ATOM 4282 N N . ASP E 1 15 ? 31.628 32.865 41.078 1.00 61.60 91 ASP E N 1
ATOM 4283 C CA . ASP E 1 15 ? 32.111 33.759 40.044 1.00 62.23 91 ASP E CA 1
ATOM 4284 C C . ASP E 1 15 ? 31.634 35.188 40.242 1.00 59.36 91 ASP E C 1
ATOM 4285 O O . ASP E 1 15 ? 32.367 36.124 39.985 1.00 59.45 91 ASP E O 1
ATOM 4290 N N . ILE E 1 16 ? 30.415 35.366 40.721 1.00 62.22 92 ILE E N 1
ATOM 4291 C CA . ILE E 1 16 ? 29.964 36.691 41.146 1.00 61.18 92 ILE E CA 1
ATOM 4292 C C . ILE E 1 16 ? 30.943 37.214 42.186 1.00 61.69 92 ILE E C 1
ATOM 4293 O O . ILE E 1 16 ? 31.375 38.367 42.122 1.00 64.05 92 ILE E O 1
ATOM 4298 N N . LYS E 1 17 ? 31.320 36.349 43.122 1.00 62.34 93 LYS E N 1
ATOM 4299 C CA . LYS E 1 17 ? 32.191 36.737 44.232 1.00 60.99 93 LYS E CA 1
ATOM 4300 C C . LYS E 1 17 ? 33.609 37.068 43.773 1.00 59.60 93 LYS E C 1
ATOM 4301 O O . LYS E 1 17 ? 34.280 37.866 44.403 1.00 57.60 93 LYS E O 1
ATOM 4307 N N . LYS E 1 18 ? 34.047 36.496 42.658 1.00 57.48 94 LYS E N 1
ATOM 4308 C CA . LYS E 1 18 ? 35.297 36.933 42.057 1.00 60.59 94 LYS E CA 1
ATOM 4309 C C . LYS E 1 18 ? 35.206 38.333 41.419 1.00 62.23 94 LYS E C 1
ATOM 4310 O O . LYS E 1 18 ? 36.241 38.956 41.199 1.00 64.72 94 LYS E O 1
ATOM 4316 N N . ILE E 1 19 ? 33.993 38.810 41.104 1.00 62.19 95 ILE E N 1
ATOM 4317 C CA . ILE E 1 19 ? 33.788 40.125 40.460 1.00 60.09 95 ILE E CA 1
ATOM 4318 C C . ILE E 1 19 ? 33.538 41.220 41.498 1.00 61.20 95 ILE E C 1
ATOM 4319 O O . ILE E 1 19 ? 34.118 42.311 41.422 1.00 58.68 95 ILE E O 1
ATOM 4324 N N . LEU E 1 20 ? 32.650 40.922 42.443 1.00 59.95 96 LEU E N 1
ATOM 4325 C CA . LEU E 1 20 ? 32.205 41.879 43.433 1.00 60.60 96 LEU E CA 1
ATOM 4326 C C . LEU E 1 20 ? 32.898 41.632 44.770 1.00 60.21 96 LEU E C 1
ATOM 4327 O O . LEU E 1 20 ? 33.190 40.478 45.096 1.00 59.97 96 LEU E O 1
ATOM 4332 N N . PRO E 1 21 ? 33.189 42.708 45.516 1.00 60.43 97 PRO E N 1
ATOM 4333 C CA . PRO E 1 21 ? 33.751 42.608 46.876 1.00 60.08 97 PRO E CA 1
ATOM 4334 C C . PRO E 1 21 ? 32.763 42.331 48.007 1.00 58.67 97 PRO E C 1
ATOM 4335 O O . PRO E 1 21 ? 33.175 42.011 49.135 1.00 56.30 97 PRO E O 1
ATOM 4339 N N . HIS E 1 22 ? 31.476 42.437 47.705 1.00 61.56 98 HIS E N 1
ATOM 4340 C CA . HIS E 1 22 ? 30.411 42.318 48.697 1.00 59.22 98 HIS E CA 1
ATOM 4341 C C . HIS E 1 22 ? 30.376 40.907 49.252 1.00 58.69 98 HIS E C 1
ATOM 4342 O O . HIS E 1 22 ? 30.544 39.928 48.526 1.00 54.61 98 HIS E O 1
ATOM 4349 N N . ARG E 1 23 ? 30.131 40.800 50.543 1.00 57.93 99 ARG E N 1
ATOM 4350 C CA . ARG E 1 23 ? 30.017 39.484 51.154 1.00 59.05 99 ARG E CA 1
ATOM 4351 C C . ARG E 1 23 ? 28.814 39.483 52.075 1.00 56.05 99 ARG E C 1
ATOM 4352 O O . ARG E 1 23 ? 28.152 40.503 52.222 1.00 59.52 99 ARG E O 1
ATOM 4360 N N . TYR E 1 24 ? 28.527 38.348 52.686 1.00 58.28 100 TYR E N 1
ATOM 4361 C CA . TYR E 1 24 ? 27.436 38.231 53.656 1.00 60.74 100 TYR E CA 1
ATOM 4362 C C . TYR E 1 24 ? 27.623 39.223 54.798 1.00 62.54 100 TYR E C 1
ATOM 4363 O O . TYR E 1 24 ? 28.742 39.365 55.269 1.00 64.42 100 TYR E O 1
ATOM 4372 N N . PRO E 1 25 ? 26.570 39.923 55.257 1.00 60.42 101 PRO E N 1
ATOM 4373 C CA . PRO E 1 25 ? 25.178 39.759 54.837 1.00 60.03 101 PRO E CA 1
ATOM 4374 C C . PRO E 1 25 ? 24.763 40.813 53.854 1.00 61.20 101 PRO E C 1
ATOM 4375 O O . PRO E 1 25 ? 23.666 41.312 53.943 1.00 61.98 101 PRO E O 1
ATOM 4379 N N . PHE E 1 26 ? 25.648 41.205 52.946 1.00 59.31 102 PHE E N 1
ATOM 4380 C CA . PHE E 1 26 ? 25.338 42.304 52.042 1.00 56.98 102 PHE E CA 1
ATOM 4381 C C . PHE E 1 26 ? 25.668 42.004 50.618 1.00 57.47 102 PHE E C 1
ATOM 4382 O O . PHE E 1 26 ? 25.951 42.931 49.834 1.00 60.96 102 PHE E O 1
ATOM 4390 N N . LEU E 1 27 ? 25.649 40.720 50.264 1.00 60.91 103 LEU E N 1
ATOM 4391 C CA . LEU E 1 27 ? 25.746 40.312 48.861 1.00 59.37 103 LEU E CA 1
ATOM 4392 C C . LEU E 1 27 ? 24.365 39.893 48.394 1.00 62.26 103 LEU E C 1
ATOM 4393 O O . LEU E 1 27 ? 23.792 38.942 48.941 1.00 60.43 103 LEU E O 1
ATOM 4398 N N . LEU E 1 28 ? 23.854 40.583 47.367 1.00 57.26 104 LEU E N 1
ATOM 4399 C CA . LEU E 1 28 ? 22.424 40.557 47.073 1.00 62.39 104 LEU E CA 1
ATOM 4400 C C . LEU E 1 28 ? 22.126 40.278 45.605 1.00 64.25 104 LEU E C 1
ATOM 4401 O O . LEU E 1 28 ? 21.051 40.618 45.128 1.00 67.00 104 LEU E O 1
ATOM 4406 N N . VAL E 1 29 ? 23.093 39.683 44.901 1.00 63.17 105 VAL E N 1
ATOM 4407 C CA . VAL E 1 29 ? 22.865 39.082 43.576 1.00 61.86 105 VAL E CA 1
ATOM 4408 C C . VAL E 1 29 ? 23.199 37.598 43.734 1.00 63.67 105 VAL E C 1
ATOM 4409 O O . VAL E 1 29 ? 24.279 37.249 44.243 1.00 66.54 105 VAL E O 1
ATOM 4413 N N . ASP E 1 30 ? 22.261 36.734 43.339 1.00 62.41 106 ASP E N 1
ATOM 4414 C CA . ASP E 1 30 ? 22.423 35.285 43.462 1.00 62.24 106 ASP E CA 1
ATOM 4415 C C . ASP E 1 30 ? 22.932 34.645 42.173 1.00 64.13 106 ASP E C 1
ATOM 4416 O O . ASP E 1 30 ? 23.602 33.606 42.210 1.00 64.52 106 ASP E O 1
ATOM 4421 N N . LYS E 1 31 ? 22.629 35.278 41.037 1.00 64.16 107 LYS E N 1
ATOM 4422 C CA . LYS E 1 31 ? 22.911 34.708 39.739 1.00 62.30 107 LYS E CA 1
ATOM 4423 C C . LYS E 1 31 ? 22.729 35.770 38.670 1.00 59.74 107 LYS E C 1
ATOM 4424 O O . LYS E 1 31 ? 21.879 36.655 38.789 1.00 57.33 107 LYS E O 1
ATOM 4430 N N . VAL E 1 32 ? 23.572 35.683 37.644 1.00 59.80 108 VAL E N 1
ATOM 4431 C CA . VAL E 1 32 ? 23.488 36.508 36.467 1.00 57.58 108 VAL E CA 1
ATOM 4432 C C . VAL E 1 32 ? 23.117 35.534 35.372 1.00 57.77 108 VAL E C 1
ATOM 4433 O O . VAL E 1 32 ? 23.750 34.497 35.225 1.00 55.97 108 VAL E O 1
ATOM 4437 N N . ILE E 1 33 ? 22.061 35.858 34.634 1.00 59.42 109 ILE E N 1
ATOM 4438 C CA . ILE E 1 33 ? 21.515 34.973 33.603 1.00 61.15 109 ILE E CA 1
ATOM 4439 C C . ILE E 1 33 ? 21.783 35.494 32.186 1.00 59.32 109 ILE E C 1
ATOM 4440 O O . ILE E 1 33 ? 21.863 34.721 31.209 1.00 60.07 109 ILE E O 1
ATOM 4445 N N . TYR E 1 34 ? 21.937 36.807 32.083 1.00 58.89 110 TYR E N 1
ATOM 4446 C CA . TYR E 1 34 ? 22.289 37.447 30.829 1.00 59.56 110 TYR E CA 1
ATOM 4447 C C . TYR E 1 34 ? 23.162 38.666 31.106 1.00 59.63 110 TYR E C 1
ATOM 4448 O O . TYR E 1 34 ? 23.003 39.373 32.108 1.00 57.50 110 TYR E O 1
ATOM 4457 N N . MET E 1 35 ? 24.131 38.864 30.225 1.00 64.29 111 MET E N 1
ATOM 4458 C CA . MET E 1 35 ? 24.889 40.087 30.186 1.00 66.55 111 MET E CA 1
ATOM 4459 C C . MET E 1 35 ? 25.403 40.345 28.792 1.00 67.05 111 MET E C 1
ATOM 4460 O O . MET E 1 35 ? 25.819 39.428 28.074 1.00 68.02 111 MET E O 1
ATOM 4465 N N . GLN E 1 36 ? 25.367 41.614 28.426 1.00 67.41 112 GLN E N 1
ATOM 4466 C CA . GLN E 1 36 ? 25.940 42.084 27.190 1.00 64.69 112 GLN E CA 1
ATOM 4467 C C . GLN E 1 36 ? 26.827 43.252 27.588 1.00 64.51 112 GLN E C 1
ATOM 4468 O O . GLN E 1 36 ? 26.320 44.294 28.004 1.00 64.43 112 GLN E O 1
ATOM 4474 N N . PRO E 1 37 ? 28.144 43.057 27.537 1.00 63.85 113 PRO E N 1
ATOM 4475 C CA . PRO E 1 37 ? 29.105 44.113 27.871 1.00 63.62 113 PRO E CA 1
ATOM 4476 C C . PRO E 1 37 ? 28.793 45.491 27.257 1.00 62.35 113 PRO E C 1
ATOM 4477 O O . PRO E 1 37 ? 28.446 45.582 26.085 1.00 59.75 113 PRO E O 1
ATOM 4481 N N . ASN E 1 38 ? 28.910 46.536 28.075 1.00 62.70 114 ASN E N 1
ATOM 4482 C CA . ASN E 1 38 ? 28.643 47.926 27.689 1.00 62.11 114 ASN E CA 1
ATOM 4483 C C . ASN E 1 38 ? 27.188 48.202 27.321 1.00 62.26 114 ASN E C 1
ATOM 4484 O O . ASN E 1 38 ? 26.904 49.180 26.624 1.00 62.77 114 ASN E O 1
ATOM 4489 N N . LYS E 1 39 ? 26.271 47.366 27.809 1.00 62.94 115 LYS E N 1
ATOM 4490 C CA . LYS E 1 39 ? 24.860 47.447 27.416 1.00 62.78 115 LYS E CA 1
ATOM 4491 C C . LYS E 1 39 ? 23.947 47.183 28.609 1.00 62.10 115 LYS E C 1
ATOM 4492 O O . LYS E 1 39 ? 23.465 48.113 29.263 1.00 61.78 115 LYS E O 1
ATOM 4498 N N . THR E 1 40 ? 23.731 45.911 28.910 1.00 60.69 116 THR E N 1
ATOM 4499 C CA . THR E 1 40 ? 22.735 45.535 29.894 1.00 61.84 116 THR E CA 1
ATOM 4500 C C . THR E 1 40 ? 23.123 44.235 30.590 1.00 59.93 116 THR E C 1
ATOM 4501 O O . THR E 1 40 ? 23.943 43.453 30.096 1.00 57.88 116 THR E O 1
ATOM 4505 N N . ILE E 1 41 ? 22.540 44.035 31.763 1.00 60.62 117 ILE E N 1
ATOM 4506 C CA . ILE E 1 41 ? 22.742 42.814 32.514 1.00 59.71 117 ILE E CA 1
ATOM 4507 C C . ILE E 1 41 ? 21.422 42.422 33.156 1.00 59.86 117 ILE E C 1
ATOM 4508 O O . ILE E 1 41 ? 20.661 43.275 33.591 1.00 60.65 117 ILE E O 1
ATOM 4513 N N . ILE E 1 42 ? 21.156 41.124 33.190 1.00 60.65 118 ILE E N 1
ATOM 4514 C CA . ILE E 1 42 ? 19.977 40.578 33.855 1.00 59.14 118 ILE E CA 1
ATOM 4515 C C . ILE E 1 42 ? 20.449 39.531 34.852 1.00 59.17 118 ILE E C 1
ATOM 4516 O O . ILE E 1 42 ? 21.227 38.647 34.508 1.00 59.89 118 ILE E O 1
ATOM 4521 N N . GLY E 1 43 ? 19.997 39.650 36.089 1.00 58.59 119 GLY E N 1
ATOM 4522 C CA . GLY E 1 43 ? 20.276 38.655 37.092 1.00 60.89 119 GLY E CA 1
ATOM 4523 C C . GLY E 1 43 ? 19.108 38.508 38.043 1.00 61.88 119 GLY E C 1
ATOM 4524 O O . GLY E 1 43 ? 18.000 39.008 37.792 1.00 64.24 119 GLY E O 1
ATOM 4525 N N . LEU E 1 44 ? 19.342 37.812 39.144 1.00 64.24 120 LEU E N 1
ATOM 4526 C CA . LEU E 1 44 ? 18.286 37.621 40.115 1.00 62.73 120 LEU E CA 1
ATOM 4527 C C . LEU E 1 44 ? 18.759 37.472 41.556 1.00 63.25 120 LEU E C 1
ATOM 4528 O O . LEU E 1 44 ? 19.865 37.013 41.827 1.00 65.13 120 LEU E O 1
ATOM 4533 N N . LYS E 1 45 ? 17.900 37.913 42.470 1.00 61.47 121 LYS E N 1
ATOM 4534 C CA . LYS E 1 45 ? 18.064 37.668 43.891 1.00 60.16 121 LYS E CA 1
ATOM 4535 C C . LYS E 1 45 ? 16.880 36.820 44.375 1.00 58.99 121 LYS E C 1
ATOM 4536 O O . LYS E 1 45 ? 15.735 37.156 44.106 1.00 60.93 121 LYS E O 1
ATOM 4542 N N . GLN E 1 46 ? 17.147 35.704 45.055 1.00 59.18 122 GLN E N 1
ATOM 4543 C CA . GLN E 1 46 ? 16.075 34.874 45.611 1.00 60.93 122 GLN E CA 1
ATOM 4544 C C . GLN E 1 46 ? 15.727 35.403 46.990 1.00 62.70 122 GLN E C 1
ATOM 4545 O O . GLN E 1 46 ? 16.617 35.617 47.811 1.00 65.72 122 GLN E O 1
ATOM 4551 N N . VAL E 1 47 ? 14.433 35.606 47.241 1.00 61.12 123 VAL E N 1
ATOM 4552 C CA . VAL E 1 47 ? 13.970 36.174 48.498 1.00 57.90 123 VAL E CA 1
ATOM 4553 C C . VAL E 1 47 ? 13.411 35.093 49.409 1.00 57.00 123 VAL E C 1
ATOM 4554 O O . VAL E 1 47 ? 12.409 34.449 49.103 1.00 57.65 123 VAL E O 1
ATOM 4558 N N . SER E 1 48 ? 14.074 34.903 50.539 1.00 60.26 124 SER E N 1
ATOM 4559 C CA . SER E 1 48 ? 13.715 33.854 51.498 1.00 58.55 124 SER E CA 1
ATOM 4560 C C . SER E 1 48 ? 13.473 34.451 52.853 1.00 60.06 124 SER E C 1
ATOM 4561 O O . SER E 1 48 ? 14.122 35.413 53.231 1.00 57.88 124 SER E O 1
ATOM 4564 N N . THR E 1 49 ? 12.575 33.837 53.615 1.00 56.93 125 THR E N 1
ATOM 4565 C CA . THR E 1 49 ? 12.401 34.218 55.013 1.00 57.15 125 THR E CA 1
ATOM 4566 C C . THR E 1 49 ? 13.690 33.995 55.822 1.00 60.30 125 THR E C 1
ATOM 4567 O O . THR E 1 49 ? 13.926 34.673 56.842 1.00 59.28 125 THR E O 1
ATOM 4571 N N . ASN E 1 50 ? 14.526 33.044 55.380 1.00 59.42 126 ASN E N 1
ATOM 4572 C CA . ASN E 1 50 ? 15.766 32.694 56.085 1.00 59.24 126 ASN E CA 1
ATOM 4573 C C . ASN E 1 50 ? 16.944 33.661 55.750 1.00 61.21 126 ASN E C 1
ATOM 4574 O O . ASN E 1 50 ? 18.091 33.256 55.635 1.00 64.21 126 ASN E O 1
ATOM 4579 N N . GLU E 1 51 ? 16.624 34.945 55.636 1.00 62.13 127 GLU E N 1
ATOM 4580 C CA . GLU E 1 51 ? 17.577 36.034 55.461 1.00 61.35 127 GLU E CA 1
ATOM 4581 C C . GLU E 1 51 ? 17.586 36.902 56.706 1.00 63.63 127 GLU E C 1
ATOM 4582 O O . GLU E 1 51 ? 16.505 37.148 57.296 1.00 62.55 127 GLU E O 1
ATOM 4588 N N . PRO E 1 52 ? 18.778 37.369 57.137 1.00 61.20 128 PRO E N 1
ATOM 4589 C CA . PRO E 1 52 ? 18.885 38.060 58.427 1.00 56.42 128 PRO E CA 1
ATOM 4590 C C . PRO E 1 52 ? 18.062 39.348 58.540 1.00 59.16 128 PRO E C 1
ATOM 4591 O O . PRO E 1 52 ? 17.669 39.756 59.621 1.00 63.62 128 PRO E O 1
ATOM 4595 N N . PHE E 1 53 ? 17.812 40.031 57.458 1.00 57.69 129 PHE E N 1
ATOM 4596 C CA . PHE E 1 53 ? 17.106 41.330 57.598 1.00 62.18 129 PHE E CA 1
ATOM 4597 C C . PHE E 1 53 ? 15.610 41.218 57.938 1.00 61.72 129 PHE E C 1
ATOM 4598 O O . PHE E 1 53 ? 15.055 42.164 58.492 1.00 65.52 129 PHE E O 1
ATOM 4606 N N . PHE E 1 54 ? 14.982 40.091 57.589 1.00 59.44 130 PHE E N 1
ATOM 4607 C CA . PHE E 1 54 ? 13.527 39.909 57.755 1.00 61.87 130 PHE E CA 1
ATOM 4608 C C . PHE E 1 54 ? 13.054 39.962 59.188 1.00 61.37 130 PHE E C 1
ATOM 4609 O O . PHE E 1 54 ? 11.951 40.396 59.428 1.00 61.59 130 PHE E O 1
ATOM 4617 N N . ASN E 1 55 ? 13.867 39.534 60.149 1.00 62.05 131 ASN E N 1
ATOM 4618 C CA . ASN E 1 55 ? 13.497 39.677 61.574 1.00 60.12 131 ASN E CA 1
ATOM 4619 C C . ASN E 1 55 ? 13.303 41.138 61.998 1.00 60.97 131 ASN E C 1
ATOM 4620 O O . ASN E 1 55 ? 12.603 41.434 62.984 1.00 63.52 131 ASN E O 1
ATOM 4625 N N . GLY E 1 56 ? 13.951 42.041 61.274 1.00 58.83 132 GLY E N 1
ATOM 4626 C CA . GLY E 1 56 ? 13.939 43.451 61.598 1.00 62.08 132 GLY E CA 1
ATOM 4627 C C . GLY E 1 56 ? 12.987 44.315 60.769 1.00 63.54 132 GLY E C 1
ATOM 4628 O O . GLY E 1 56 ? 12.748 45.476 61.131 1.00 63.48 132 GLY E O 1
ATOM 4629 N N . HIS E 1 57 ? 12.456 43.742 59.677 1.00 59.83 133 HIS E N 1
ATOM 4630 C CA . HIS E 1 57 ? 11.653 44.447 58.678 1.00 59.87 133 HIS E CA 1
ATOM 4631 C C . HIS E 1 57 ? 10.583 43.531 58.065 1.00 60.59 133 HIS E C 1
ATOM 4632 O O . HIS E 1 57 ? 10.637 43.229 56.868 1.00 63.61 133 HIS E O 1
ATOM 4639 N N . PHE E 1 58 ? 9.565 43.139 58.837 1.00 60.45 134 PHE E N 1
ATOM 4640 C CA . PHE E 1 58 ? 9.290 43.623 60.200 1.00 59.92 134 PHE E CA 1
ATOM 4641 C C . PHE E 1 58 ? 8.833 42.428 60.942 1.00 60.36 134 PHE E C 1
ATOM 4642 O O . PHE E 1 58 ? 8.299 41.505 60.314 1.00 56.18 134 PHE E O 1
ATOM 4650 N N . PRO E 1 59 ? 9.009 42.435 62.268 1.00 58.49 135 PRO E N 1
ATOM 4651 C CA . PRO E 1 59 ? 8.584 41.312 63.079 1.00 61.55 135 PRO E CA 1
ATOM 4652 C C . PRO E 1 59 ? 7.208 40.772 62.681 1.00 63.39 135 PRO E C 1
ATOM 4653 O O . PRO E 1 59 ? 7.045 39.571 62.526 1.00 65.38 135 PRO E O 1
ATOM 4657 N N . GLN E 1 60 ? 6.228 41.651 62.486 1.00 66.07 136 GLN E N 1
ATOM 4658 C CA . GLN E 1 60 ? 4.880 41.185 62.246 1.00 64.40 136 GLN E CA 1
ATOM 4659 C C . GLN E 1 60 ? 4.487 41.064 60.780 1.00 62.19 136 GLN E C 1
ATOM 4660 O O . GLN E 1 60 ? 3.431 40.491 60.489 1.00 59.62 136 GLN E O 1
ATOM 4666 N N . LYS E 1 61 ? 5.339 41.535 59.872 1.00 62.01 137 LYS E N 1
ATOM 4667 C CA . LYS E 1 61 ? 5.097 41.421 58.423 1.00 63.53 137 LYS E CA 1
ATOM 4668 C C . LYS E 1 61 ? 6.388 41.511 57.679 1.00 60.05 137 LYS E C 1
ATOM 4669 O O . LYS E 1 61 ? 7.002 42.581 57.652 1.00 61.48 137 LYS E O 1
ATOM 4675 N N . GLN E 1 62 ? 6.796 40.403 57.046 1.00 61.79 138 GLN E N 1
ATOM 4676 C CA . GLN E 1 62 ? 8.077 40.341 56.339 1.00 59.27 138 GLN E CA 1
ATOM 4677 C C . GLN E 1 62 ? 7.983 40.927 54.964 1.00 62.07 138 GLN E C 1
ATOM 4678 O O . GLN E 1 62 ? 7.325 40.375 54.083 1.00 59.57 138 GLN E O 1
ATOM 4684 N N . ILE E 1 63 ? 8.701 42.034 54.792 1.00 62.69 139 ILE E N 1
ATOM 4685 C CA . ILE E 1 63 ? 8.735 42.786 53.563 1.00 66.04 139 ILE E CA 1
ATOM 4686 C C . ILE E 1 63 ? 10.174 43.158 53.289 1.00 62.36 139 ILE E C 1
ATOM 4687 O O . ILE E 1 63 ? 10.868 43.717 54.149 1.00 65.16 139 ILE E O 1
ATOM 4692 N N . MET E 1 64 ? 10.632 42.842 52.089 1.00 62.49 140 MET E N 1
ATOM 4693 C CA . MET E 1 64 ? 12.027 43.101 51.767 1.00 63.62 140 MET E CA 1
ATOM 4694 C C . MET E 1 64 ? 12.218 44.618 51.669 1.00 63.95 140 MET E C 1
ATOM 4695 O O . MET E 1 64 ? 11.529 45.286 50.830 1.00 60.74 140 MET E O 1
ATOM 4700 N N . PRO E 1 65 ? 13.149 45.166 52.467 1.00 58.86 141 PRO E N 1
ATOM 4701 C CA . PRO E 1 65 ? 13.387 46.598 52.473 1.00 62.01 141 PRO E CA 1
ATOM 4702 C C . PRO E 1 65 ? 13.576 47.170 51.067 1.00 62.79 141 PRO E C 1
ATOM 4703 O O . PRO E 1 65 ? 14.327 46.610 50.248 1.00 65.51 141 PRO E O 1
ATOM 4707 N N . GLY E 1 66 ? 12.886 48.268 50.783 1.00 60.88 142 GLY E N 1
ATOM 4708 C CA . GLY E 1 66 ? 13.055 48.929 49.499 1.00 60.67 142 GLY E CA 1
ATOM 4709 C C . GLY E 1 66 ? 14.507 49.221 49.200 1.00 61.13 142 GLY E C 1
ATOM 4710 O O . GLY E 1 66 ? 14.973 49.058 48.064 1.00 62.23 142 GLY E O 1
ATOM 4711 N N . VAL E 1 67 ? 15.227 49.670 50.220 1.00 62.44 143 VAL E N 1
ATOM 4712 C CA . VAL E 1 67 ? 16.634 50.076 50.048 1.00 62.88 143 VAL E CA 1
ATOM 4713 C C . VAL E 1 67 ? 17.538 48.903 49.633 1.00 64.83 143 VAL E C 1
ATOM 4714 O O . VAL E 1 67 ? 18.544 49.115 48.961 1.00 61.12 143 VAL E O 1
ATOM 4718 N N . LEU E 1 68 ? 17.162 47.673 49.982 1.00 64.95 144 LEU E N 1
ATOM 4719 C CA . LEU E 1 68 ? 17.975 46.495 49.598 1.00 64.92 144 LEU E CA 1
ATOM 4720 C C . LEU E 1 68 ? 17.681 46.039 48.194 1.00 64.03 144 LEU E C 1
ATOM 4721 O O . LEU E 1 68 ? 18.478 45.324 47.577 1.00 64.68 144 LEU E O 1
ATOM 4726 N N . GLN E 1 69 ? 16.507 46.426 47.701 1.00 64.21 145 GLN E N 1
ATOM 4727 C CA . GLN E 1 69 ? 16.192 46.316 46.293 1.00 62.61 145 GLN E CA 1
ATOM 4728 C C . GLN E 1 69 ? 17.025 47.303 45.448 1.00 61.80 145 GLN E C 1
ATOM 4729 O O . GLN E 1 69 ? 17.550 46.948 44.393 1.00 60.30 145 GLN E O 1
ATOM 4735 N N . ILE E 1 70 ? 17.178 48.534 45.922 1.00 62.01 146 ILE E N 1
ATOM 4736 C CA . ILE E 1 70 ? 18.158 49.454 45.311 1.00 62.19 146 ILE E CA 1
ATOM 4737 C C . ILE E 1 70 ? 19.541 48.807 45.292 1.00 59.86 146 ILE E C 1
ATOM 4738 O O . ILE E 1 70 ? 20.155 48.707 44.257 1.00 61.83 146 ILE E O 1
ATOM 4743 N N . GLU E 1 71 ? 20.001 48.351 46.450 1.00 60.23 147 GLU E N 1
ATOM 4744 C CA . GLU E 1 71 ? 21.324 47.713 46.606 1.00 62.05 147 GLU E CA 1
ATOM 4745 C C . GLU E 1 71 ? 21.563 46.524 45.688 1.00 60.15 147 GLU E C 1
ATOM 4746 O O . GLU E 1 71 ? 22.608 46.440 45.077 1.00 63.98 147 GLU E O 1
ATOM 4752 N N . ALA E 1 72 ? 20.610 45.600 45.628 1.00 63.80 148 ALA E N 1
ATOM 4753 C CA . ALA E 1 72 ? 20.675 44.453 44.714 1.00 62.53 148 ALA E CA 1
ATOM 4754 C C . ALA E 1 72 ? 20.863 44.870 43.250 1.00 62.64 148 ALA E C 1
ATOM 4755 O O . ALA E 1 72 ? 21.623 44.264 42.483 1.00 65.91 148 ALA E O 1
ATOM 4757 N N . LEU E 1 73 ? 20.133 45.892 42.838 1.00 65.28 149 LEU E N 1
ATOM 4758 C CA . LEU E 1 73 ? 20.284 46.413 41.499 1.00 61.79 149 LEU E CA 1
ATOM 4759 C C . LEU E 1 73 ? 21.637 47.127 41.333 1.00 61.59 149 LEU E C 1
ATOM 4760 O O . LEU E 1 73 ? 22.271 47.056 40.275 1.00 58.17 149 LEU E O 1
ATOM 4765 N N . ALA E 1 74 ? 22.068 47.834 42.374 1.00 59.08 150 ALA E N 1
ATOM 4766 C CA . ALA E 1 74 ? 23.340 48.563 42.336 1.00 61.05 150 ALA E CA 1
ATOM 4767 C C . ALA E 1 74 ? 24.520 47.581 42.181 1.00 61.21 150 ALA E C 1
ATOM 4768 O O . ALA E 1 74 ? 25.450 47.793 41.400 1.00 62.54 150 ALA E O 1
ATOM 4770 N N . GLN E 1 75 ? 24.434 46.472 42.910 1.00 62.56 151 GLN E N 1
ATOM 4771 C CA . GLN E 1 75 ? 25.387 45.386 42.792 1.00 61.23 151 GLN E CA 1
ATOM 4772 C C . GLN E 1 75 ? 25.378 44.780 41.400 1.00 61.25 151 GLN E C 1
ATOM 4773 O O . GLN E 1 75 ? 26.438 44.642 40.761 1.00 64.49 151 GLN E O 1
ATOM 4779 N N . LEU E 1 76 ? 24.191 44.478 40.886 1.00 61.66 152 LEU E N 1
ATOM 4780 C CA . LEU E 1 76 ? 24.080 43.983 39.494 1.00 60.46 152 LEU E CA 1
ATOM 4781 C C . LEU E 1 76 ? 24.716 44.902 38.451 1.00 61.12 152 LEU E C 1
ATOM 4782 O O . LEU E 1 76 ? 25.347 44.436 37.476 1.00 60.87 152 LEU E O 1
ATOM 4787 N N . ALA E 1 77 ? 24.499 46.200 38.623 1.00 59.04 153 ALA E N 1
ATOM 4788 C CA . ALA E 1 77 ? 25.039 47.214 37.717 1.00 57.87 153 ALA E CA 1
ATOM 4789 C C . ALA E 1 77 ? 26.557 47.235 37.795 1.00 58.25 153 ALA E C 1
ATOM 4790 O O . ALA E 1 77 ? 27.225 47.432 36.786 1.00 58.10 153 ALA E O 1
ATOM 4792 N N . GLY E 1 78 ? 27.078 47.045 39.011 1.00 59.84 154 GLY E N 1
ATOM 4793 C CA . GLY E 1 78 ? 28.512 46.976 39.268 1.00 59.88 154 GLY E CA 1
ATOM 4794 C C . GLY E 1 78 ? 29.168 45.818 38.543 1.00 62.29 154 GLY E C 1
ATOM 4795 O O . GLY E 1 78 ? 30.244 45.979 37.957 1.00 62.11 154 GLY E O 1
ATOM 4796 N N . ILE E 1 79 ? 28.513 44.657 38.553 1.00 61.68 155 ILE E N 1
ATOM 4797 C CA . ILE E 1 79 ? 29.009 43.512 37.791 1.00 62.86 155 ILE E CA 1
ATOM 4798 C C . ILE E 1 79 ? 29.165 43.913 36.312 1.00 62.06 155 ILE E C 1
ATOM 4799 O O . ILE E 1 79 ? 30.206 43.653 35.699 1.00 63.08 155 ILE E O 1
ATOM 4804 N N . LEU E 1 80 ? 28.143 44.564 35.754 1.00 62.46 156 LEU E N 1
ATOM 4805 C CA . LEU E 1 80 ? 28.183 44.994 34.345 1.00 65.14 156 LEU E CA 1
ATOM 4806 C C . LEU E 1 80 ? 29.358 45.936 34.042 1.00 65.55 156 LEU E C 1
ATOM 4807 O O . LEU E 1 80 ? 29.995 45.825 32.993 1.00 63.35 156 LEU E O 1
ATOM 4812 N N . CYS E 1 81 ? 29.612 46.873 34.955 1.00 68.03 157 CYS E N 1
ATOM 4813 C CA . CYS E 1 81 ? 30.742 47.803 34.839 1.00 69.45 157 CYS E CA 1
ATOM 4814 C C . CYS E 1 81 ? 32.080 47.087 34.905 1.00 68.96 157 CYS E C 1
ATOM 4815 O O . CYS E 1 81 ? 32.981 47.415 34.151 1.00 68.38 157 CYS E O 1
ATOM 4818 N N . LEU E 1 82 ? 32.209 46.120 35.811 1.00 68.64 158 LEU E N 1
ATOM 4819 C CA . LEU E 1 82 ? 33.484 45.419 35.997 1.00 70.20 158 LEU E CA 1
ATOM 4820 C C . LEU E 1 82 ? 33.784 44.399 34.875 1.00 71.07 158 LEU E C 1
ATOM 4821 O O . LEU E 1 82 ? 34.933 44.284 34.403 1.00 69.95 158 LEU E O 1
ATOM 4826 N N . LYS E 1 83 ? 32.751 43.695 34.418 1.00 72.02 159 LYS E N 1
ATOM 4827 C CA . LYS E 1 83 ? 32.881 42.814 33.247 1.00 70.40 159 LYS E CA 1
ATOM 4828 C C . LYS E 1 83 ? 32.959 43.593 31.923 1.00 70.36 159 LYS E C 1
ATOM 4829 O O . LYS E 1 83 ? 33.305 43.021 30.876 1.00 69.28 159 LYS E O 1
ATOM 4835 N N . SER E 1 84 ? 32.631 44.885 31.966 1.00 69.28 160 SER E N 1
ATOM 4836 C CA . SER E 1 84 ? 32.707 45.735 30.789 1.00 68.72 160 SER E CA 1
ATOM 4837 C C . SER E 1 84 ? 33.317 47.094 31.136 1.00 69.76 160 SER E C 1
ATOM 4838 O O . SER E 1 84 ? 34.371 47.465 30.613 1.00 67.63 160 SER E O 1
ATOM 4841 N N . ASN E 1 90 ? 40.252 47.363 40.572 1.00 94.22 166 ASN E N 1
ATOM 4842 C CA . ASN E 1 90 ? 39.533 47.900 41.732 1.00 94.48 166 ASN E CA 1
ATOM 4843 C C . ASN E 1 90 ? 38.039 47.613 41.621 1.00 94.20 166 ASN E C 1
ATOM 4844 O O . ASN E 1 90 ? 37.297 48.371 40.988 1.00 93.02 166 ASN E O 1
ATOM 4849 N N . ASN E 1 91 ? 37.603 46.519 42.239 1.00 93.73 167 ASN E N 1
ATOM 4850 C CA . ASN E 1 91 ? 36.183 46.167 42.257 1.00 93.64 167 ASN E CA 1
ATOM 4851 C C . ASN E 1 91 ? 35.358 46.912 43.324 1.00 95.28 167 ASN E C 1
ATOM 4852 O O . ASN E 1 91 ? 34.134 46.738 43.388 1.00 97.80 167 ASN E O 1
ATOM 4857 N N . LEU E 1 92 ? 36.013 47.721 44.165 1.00 95.61 168 LEU E N 1
ATOM 4858 C CA . LEU E 1 92 ? 35.291 48.573 45.130 1.00 94.52 168 LEU E CA 1
ATOM 4859 C C . LEU E 1 92 ? 34.808 49.820 44.394 1.00 95.50 168 LEU E C 1
ATOM 4860 O O . LEU E 1 92 ? 35.607 50.616 43.883 1.00 96.82 168 LEU E O 1
ATOM 4865 N N . PHE E 1 93 ? 33.492 49.956 44.326 1.00 95.26 169 PHE E N 1
ATOM 4866 C CA . PHE E 1 93 ? 32.842 51.118 43.744 1.00 93.86 169 PHE E CA 1
ATOM 4867 C C . PHE E 1 93 ? 31.778 51.544 44.745 1.00 93.11 169 PHE E C 1
ATOM 4868 O O . PHE E 1 93 ? 31.165 50.703 45.421 1.00 93.17 169 PHE E O 1
ATOM 4876 N N . LEU E 1 94 ? 31.594 52.845 44.899 1.00 88.72 170 LEU E N 1
ATOM 4877 C CA . LEU E 1 94 ? 30.639 53.321 45.875 1.00 85.15 170 LEU E CA 1
ATOM 4878 C C . LEU E 1 94 ? 29.517 54.049 45.169 1.00 78.72 170 LEU E C 1
ATOM 4879 O O . LEU E 1 94 ? 29.645 54.494 44.041 1.00 76.09 170 LEU E O 1
ATOM 4884 N N . PHE E 1 95 ? 28.399 54.120 45.866 1.00 75.78 171 PHE E N 1
ATOM 4885 C CA . PHE E 1 95 ? 27.204 54.743 45.367 1.00 71.03 171 PHE E CA 1
ATOM 4886 C C . PHE E 1 95 ? 27.489 56.221 45.481 1.00 69.64 171 PHE E C 1
ATOM 4887 O O . PHE E 1 95 ? 27.829 56.685 46.569 1.00 69.27 171 PHE E O 1
ATOM 4895 N N . ALA E 1 96 ? 27.367 56.956 44.379 1.00 66.25 172 ALA E N 1
ATOM 4896 C CA . ALA E 1 96 ? 27.507 58.408 44.428 1.00 66.07 172 ALA E CA 1
ATOM 4897 C C . ALA E 1 96 ? 26.155 59.119 44.424 1.00 66.26 172 ALA E C 1
ATOM 4898 O O . ALA E 1 96 ? 26.004 60.182 45.023 1.00 68.79 172 ALA E O 1
ATOM 4900 N N . GLY E 1 97 ? 25.166 58.546 43.751 1.00 65.60 173 GLY E N 1
ATOM 4901 C CA . GLY E 1 97 ? 23.821 59.115 43.782 1.00 63.76 173 GLY E CA 1
ATOM 4902 C C . GLY E 1 97 ? 22.797 58.137 43.258 1.00 62.81 173 GLY E C 1
ATOM 4903 O O . GLY E 1 97 ? 23.152 57.119 42.654 1.00 59.20 173 GLY E O 1
ATOM 4904 N N . VAL E 1 98 ? 21.528 58.413 43.540 1.00 61.95 174 VAL E N 1
ATOM 4905 C CA . VAL E 1 98 ? 20.442 57.664 42.929 1.00 62.57 174 VAL E CA 1
ATOM 4906 C C . VAL E 1 98 ? 19.233 58.577 42.781 1.00 63.86 174 VAL E C 1
ATOM 4907 O O . VAL E 1 98 ? 18.880 59.324 43.702 1.00 64.82 174 VAL E O 1
ATOM 4911 N N . ASP E 1 99 ? 18.625 58.519 41.598 1.00 62.15 175 ASP E N 1
ATOM 4912 C CA . ASP E 1 99 ? 17.484 59.335 41.251 1.00 62.53 175 ASP E CA 1
ATOM 4913 C C . ASP E 1 99 ? 16.311 58.482 40.777 1.00 63.46 175 ASP E C 1
ATOM 4914 O O . ASP E 1 99 ? 16.507 57.422 40.162 1.00 63.43 175 ASP E O 1
ATOM 4919 N N . GLY E 1 100 ? 15.101 59.002 40.995 1.00 62.13 176 GLY E N 1
ATOM 4920 C CA . GLY E 1 100 ? 13.891 58.425 40.442 1.00 62.09 176 GLY E CA 1
ATOM 4921 C C . GLY E 1 100 ? 13.780 56.959 40.788 1.00 61.47 176 GLY E C 1
ATOM 4922 O O . GLY E 1 100 ? 13.721 56.096 39.904 1.00 59.23 176 GLY E O 1
ATOM 4923 N N . VAL E 1 101 ? 13.782 56.689 42.085 1.00 62.45 177 VAL E N 1
ATOM 4924 C CA . VAL E 1 101 ? 13.454 55.365 42.587 1.00 62.42 177 VAL E CA 1
ATOM 4925 C C . VAL E 1 101 ? 11.959 55.332 42.906 1.00 63.22 177 VAL E C 1
ATOM 4926 O O . VAL E 1 101 ? 11.477 56.159 43.686 1.00 61.67 177 VAL E O 1
ATOM 4930 N N . ARG E 1 102 ? 11.241 54.380 42.304 1.00 63.42 178 ARG E N 1
ATOM 4931 C CA . ARG E 1 102 ? 9.846 54.106 42.661 1.00 64.12 178 ARG E CA 1
ATOM 4932 C C . ARG E 1 102 ? 9.628 52.639 42.989 1.00 60.06 178 ARG E C 1
ATOM 4933 O O . ARG E 1 102 ? 9.909 51.782 42.177 1.00 60.92 178 ARG E O 1
ATOM 4941 N N . TRP E 1 103 ? 9.110 52.372 44.181 1.00 60.79 179 TRP E N 1
ATOM 4942 C CA . TRP E 1 103 ? 8.744 51.009 44.584 1.00 62.60 179 TRP E CA 1
ATOM 4943 C C . TRP E 1 103 ? 7.245 50.774 44.320 1.00 63.15 179 TRP E C 1
ATOM 4944 O O . TRP E 1 103 ? 6.387 51.446 44.899 1.00 64.35 179 TRP E O 1
ATOM 4955 N N . LYS E 1 104 ? 6.924 49.840 43.433 1.00 61.39 180 LYS E N 1
ATOM 4956 C CA . LYS E 1 104 ? 5.547 49.674 43.004 1.00 65.24 180 LYS E CA 1
ATOM 4957 C C . LYS E 1 104 ? 4.753 48.625 43.822 1.00 66.28 180 LYS E C 1
ATOM 4958 O O . LYS E 1 104 ? 3.547 48.729 43.937 1.00 66.45 180 LYS E O 1
ATOM 4964 N N . LYS E 1 105 ? 5.423 47.657 44.428 1.00 69.24 181 LYS E N 1
ATOM 4965 C CA . LYS E 1 105 ? 4.762 46.486 45.001 1.00 68.95 181 LYS E CA 1
ATOM 4966 C C . LYS E 1 105 ? 5.729 45.889 46.018 1.00 66.44 181 LYS E C 1
ATOM 4967 O O . LYS E 1 105 ? 6.921 45.899 45.752 1.00 67.40 181 LYS E O 1
ATOM 4973 N N . PRO E 1 106 ? 5.269 45.424 47.195 1.00 65.36 182 PRO E N 1
ATOM 4974 C CA . PRO E 1 106 ? 6.191 44.796 48.155 1.00 64.36 182 PRO E CA 1
ATOM 4975 C C . PRO E 1 106 ? 6.771 43.497 47.624 1.00 61.84 182 PRO E C 1
ATOM 4976 O O . PRO E 1 106 ? 6.110 42.777 46.871 1.00 60.17 182 PRO E O 1
ATOM 4980 N N . VAL E 1 107 ? 8.022 43.240 47.994 1.00 64.51 183 VAL E N 1
ATOM 4981 C CA . VAL E 1 107 ? 8.734 42.023 47.615 1.00 62.16 183 VAL E CA 1
ATOM 4982 C C . VAL E 1 107 ? 8.814 41.159 48.870 1.00 60.62 183 VAL E C 1
ATOM 4983 O O . VAL E 1 107 ? 9.290 41.613 49.910 1.00 59.17 183 VAL E O 1
ATOM 4987 N N . LEU E 1 108 ? 8.336 39.931 48.768 1.00 61.25 184 LEU E N 1
ATOM 4988 C CA . LEU E 1 108 ? 8.064 39.110 49.947 1.00 61.97 184 LEU E CA 1
ATOM 4989 C C . LEU E 1 108 ? 8.835 37.795 49.912 1.00 60.32 184 LEU E C 1
ATOM 4990 O O . LEU E 1 108 ? 9.230 37.342 48.842 1.00 57.24 184 LEU E O 1
ATOM 4995 N N . PRO E 1 109 ? 8.989 37.142 51.060 1.00 61.57 185 PRO E N 1
ATOM 4996 C CA . PRO E 1 109 ? 9.564 35.804 51.078 1.00 61.15 185 PRO E CA 1
ATOM 4997 C C . PRO E 1 109 ? 8.836 34.865 50.095 1.00 65.20 185 PRO E C 1
ATOM 4998 O O . PRO E 1 109 ? 7.596 34.906 49.990 1.00 64.56 185 PRO E O 1
ATOM 5002 N N . GLY E 1 110 ? 9.603 34.052 49.367 1.00 62.66 186 GLY E N 1
ATOM 5003 C CA . GLY E 1 110 ? 9.041 33.201 48.336 1.00 59.68 186 GLY E CA 1
ATOM 5004 C C . GLY E 1 110 ? 9.199 33.786 46.959 1.00 59.71 186 GLY E C 1
ATOM 5005 O O . GLY E 1 110 ? 9.142 33.073 45.994 1.00 53.89 186 GLY E O 1
ATOM 5006 N N . ASP E 1 111 ? 9.428 35.087 46.862 1.00 62.49 187 ASP E N 1
ATOM 5007 C CA . ASP E 1 111 ? 9.592 35.719 45.556 1.00 61.82 187 ASP E CA 1
ATOM 5008 C C . ASP E 1 111 ? 10.988 35.530 44.995 1.00 60.75 187 ASP E C 1
ATOM 5009 O O . ASP E 1 111 ? 11.968 35.412 45.741 1.00 58.76 187 ASP E O 1
ATOM 5014 N N . THR E 1 112 ? 11.057 35.591 43.676 1.00 61.68 188 THR E N 1
ATOM 5015 C CA . THR E 1 112 ? 12.294 35.777 42.935 1.00 62.77 188 THR E CA 1
ATOM 5016 C C . THR E 1 112 ? 12.325 37.194 42.409 1.00 62.95 188 THR E C 1
ATOM 5017 O O . THR E 1 112 ? 11.435 37.609 41.656 1.00 61.25 188 THR E O 1
ATOM 5021 N N . LEU E 1 113 ? 13.323 37.957 42.818 1.00 57.75 189 LEU E N 1
ATOM 5022 C CA . LEU E 1 113 ? 13.513 39.259 42.216 1.00 59.48 189 LEU E CA 1
ATOM 5023 C C . LEU E 1 113 ? 14.380 39.172 40.966 1.00 62.11 189 LEU E C 1
ATOM 5024 O O . LEU E 1 113 ? 15.576 38.903 41.035 1.00 63.88 189 LEU E O 1
ATOM 5029 N N . THR E 1 114 ? 13.774 39.431 39.815 1.00 59.55 190 THR E N 1
ATOM 5030 C CA . THR E 1 114 ? 14.513 39.477 38.579 1.00 62.26 190 THR E CA 1
ATOM 5031 C C . THR E 1 114 ? 14.845 40.927 38.295 1.00 61.95 190 THR E C 1
ATOM 5032 O O . THR E 1 114 ? 13.977 41.788 38.361 1.00 63.68 190 THR E O 1
ATOM 5036 N N . MET E 1 115 ? 16.101 41.191 37.962 1.00 63.11 191 MET E N 1
ATOM 5037 C CA . MET E 1 115 ? 16.609 42.555 37.884 1.00 62.84 191 MET E CA 1
ATOM 5038 C C . MET E 1 115 ? 17.327 42.757 36.584 1.00 61.65 191 MET E C 1
ATOM 5039 O O . MET E 1 115 ? 18.043 41.876 36.154 1.00 62.05 191 MET E O 1
ATOM 5044 N N . GLN E 1 116 ? 17.122 43.918 35.962 1.00 62.48 192 GLN E N 1
ATOM 5045 C CA . GLN E 1 116 ? 17.882 44.323 34.808 1.00 61.82 192 GLN E CA 1
ATOM 5046 C C . GLN E 1 116 ? 18.464 45.710 35.009 1.00 63.39 192 GLN E C 1
ATOM 5047 O O . GLN E 1 116 ? 17.782 46.611 35.510 1.00 63.53 192 GLN E O 1
ATOM 5053 N N . ALA E 1 117 ? 19.727 45.860 34.600 1.00 64.07 193 ALA E N 1
ATOM 5054 C CA . ALA E 1 117 ? 20.458 47.121 34.669 1.00 64.25 193 ALA E CA 1
ATOM 5055 C C . ALA E 1 117 ? 21.020 47.475 33.295 1.00 64.56 193 ALA E C 1
ATOM 5056 O O . ALA E 1 117 ? 21.470 46.609 32.542 1.00 63.58 193 ALA E O 1
ATOM 5058 N N . ASN E 1 118 ? 20.961 48.758 32.968 1.00 64.32 194 ASN E N 1
ATOM 5059 C CA . ASN E 1 118 ? 21.364 49.245 31.667 1.00 65.62 194 ASN E CA 1
ATOM 5060 C C . ASN E 1 118 ? 22.374 50.364 31.806 1.00 65.43 194 ASN E C 1
ATOM 5061 O O . ASN E 1 118 ? 22.154 51.330 32.535 1.00 63.74 194 ASN E O 1
ATOM 5066 N N . LEU E 1 119 ? 23.483 50.228 31.098 1.00 66.04 195 LEU E N 1
ATOM 5067 C CA . LEU E 1 119 ? 24.533 51.220 31.167 1.00 68.14 195 LEU E CA 1
ATOM 5068 C C . LEU E 1 119 ? 24.077 52.470 30.425 1.00 67.67 195 LEU E C 1
ATOM 5069 O O . LEU E 1 119 ? 23.734 52.397 29.253 1.00 67.56 195 LEU E O 1
ATOM 5074 N N . ILE E 1 120 ? 24.008 53.597 31.130 1.00 69.74 196 ILE E N 1
ATOM 5075 C CA . ILE E 1 120 ? 23.763 54.883 30.487 1.00 70.50 196 ILE E CA 1
ATOM 5076 C C . ILE E 1 120 ? 25.098 55.478 30.040 1.00 71.71 196 ILE E C 1
ATOM 5077 O O . ILE E 1 120 ? 25.241 55.842 28.886 1.00 72.43 196 ILE E O 1
ATOM 5082 N N . SER E 1 121 ? 26.074 55.571 30.941 1.00 74.09 197 SER E N 1
ATOM 5083 C CA . SER E 1 121 ? 27.402 56.087 30.565 1.00 76.20 197 SER E CA 1
ATOM 5084 C C . SER E 1 121 ? 28.516 55.676 31.537 1.00 77.66 197 SER E C 1
ATOM 5085 O O . SER E 1 121 ? 28.244 55.222 32.656 1.00 78.43 197 SER E O 1
ATOM 5088 N N . PHE E 1 122 ? 29.762 55.834 31.082 1.00 78.85 198 PHE E N 1
ATOM 5089 C CA . PHE E 1 122 ? 30.947 55.454 31.858 1.00 79.87 198 PHE E CA 1
ATOM 5090 C C . PHE E 1 122 ? 32.204 56.259 31.467 1.00 80.02 198 PHE E C 1
ATOM 5091 O O . PHE E 1 122 ? 32.340 56.698 30.324 1.00 81.80 198 PHE E O 1
ATOM 5099 N N . LYS E 1 123 ? 33.085 56.474 32.446 1.00 80.08 199 LYS E N 1
ATOM 5100 C CA . LYS E 1 123 ? 34.528 56.664 32.212 1.00 80.20 199 LYS E CA 1
ATOM 5101 C C . LYS E 1 123 ? 35.309 56.426 33.500 1.00 81.42 199 LYS E C 1
ATOM 5102 O O . LYS E 1 123 ? 35.213 57.211 34.442 1.00 82.11 199 LYS E O 1
ATOM 5108 N N . GLY E 1 127 ? 36.361 57.377 36.699 1.00 75.09 203 GLY E N 1
ATOM 5109 C CA . GLY E 1 127 ? 35.738 56.197 37.296 1.00 76.49 203 GLY E CA 1
ATOM 5110 C C . GLY E 1 127 ? 34.299 56.482 37.678 1.00 76.19 203 GLY E C 1
ATOM 5111 O O . GLY E 1 127 ? 33.916 56.294 38.829 1.00 76.77 203 GLY E O 1
ATOM 5112 N N . ILE E 1 128 ? 33.512 56.938 36.700 1.00 77.73 204 ILE E N 1
ATOM 5113 C CA . ILE E 1 128 ? 32.111 57.341 36.909 1.00 77.48 204 ILE E CA 1
ATOM 5114 C C . ILE E 1 128 ? 31.164 56.622 35.954 1.00 76.27 204 ILE E C 1
ATOM 5115 O O . ILE E 1 128 ? 31.232 56.819 34.732 1.00 73.64 204 ILE E O 1
ATOM 5120 N N . ALA E 1 129 ? 30.262 55.829 36.531 1.00 75.07 205 ALA E N 1
ATOM 5121 C CA . ALA E 1 129 ? 29.289 55.047 35.772 1.00 74.47 205 ALA E CA 1
ATOM 5122 C C . ALA E 1 129 ? 27.870 55.474 36.103 1.00 74.07 205 ALA E C 1
ATOM 5123 O O . ALA E 1 129 ? 27.525 55.603 37.286 1.00 72.84 205 ALA E O 1
ATOM 5125 N N . LYS E 1 130 ? 27.049 55.673 35.064 1.00 71.66 206 LYS E N 1
ATOM 5126 C CA . LYS E 1 130 ? 25.609 55.915 35.246 1.00 69.32 206 LYS E CA 1
ATOM 5127 C C . LYS E 1 130 ? 24.754 54.839 34.567 1.00 68.22 206 LYS E C 1
ATOM 5128 O O . LYS E 1 130 ? 24.934 54.553 33.383 1.00 68.20 206 LYS E O 1
ATOM 5134 N N . LEU E 1 131 ? 23.829 54.253 35.336 1.00 65.71 207 LEU E N 1
ATOM 5135 C CA . LEU E 1 131 ? 22.964 53.170 34.862 1.00 63.34 207 LEU E CA 1
ATOM 5136 C C . LEU E 1 131 ? 21.544 53.297 35.401 1.00 62.32 207 LEU E C 1
ATOM 5137 O O . LEU E 1 131 ? 21.330 53.808 36.493 1.00 64.86 207 LEU E O 1
ATOM 5142 N N . SER E 1 132 ? 20.583 52.789 34.637 1.00 61.77 208 SER E N 1
ATOM 5143 C CA . SER E 1 132 ? 19.194 52.680 35.084 1.00 61.75 208 SER E CA 1
ATOM 5144 C C . SER E 1 132 ? 18.899 51.253 35.507 1.00 62.85 208 SER E C 1
ATOM 5145 O O . SER E 1 132 ? 19.631 50.332 35.138 1.00 64.89 208 SER E O 1
ATOM 5148 N N . GLY E 1 133 ? 17.815 51.060 36.257 1.00 63.39 209 GLY E N 1
ATOM 5149 C CA . GLY E 1 133 ? 17.446 49.730 36.737 1.00 62.00 209 GLY E CA 1
ATOM 5150 C C . GLY E 1 133 ? 15.955 49.456 36.794 1.00 61.65 209 GLY E C 1
ATOM 5151 O O . GLY E 1 133 ? 15.147 50.373 36.906 1.00 60.36 209 GLY E O 1
ATOM 5152 N N . VAL E 1 134 ? 15.597 48.178 36.708 1.00 64.32 210 VAL E N 1
ATOM 5153 C CA . VAL E 1 134 ? 14.220 47.714 36.936 1.00 64.93 210 VAL E CA 1
ATOM 5154 C C . VAL E 1 134 ? 14.220 46.358 37.652 1.00 62.83 210 VAL E C 1
ATOM 5155 O O . VAL E 1 134 ? 14.982 45.477 37.294 1.00 62.64 210 VAL E O 1
ATOM 5159 N N . GLY E 1 135 ? 13.348 46.179 38.637 1.00 64.22 211 GLY E N 1
ATOM 5160 C CA . GLY E 1 135 ? 13.215 44.877 39.300 1.00 63.20 211 GLY E CA 1
ATOM 5161 C C . GLY E 1 135 ? 11.837 44.307 39.053 1.00 62.19 211 GLY E C 1
ATOM 5162 O O . GLY E 1 135 ? 10.854 45.048 39.065 1.00 61.81 211 GLY E O 1
ATOM 5163 N N . TYR E 1 136 ? 11.763 42.996 38.833 1.00 61.58 212 TYR E N 1
ATOM 5164 C CA . TYR E 1 136 ? 10.496 42.342 38.518 1.00 61.84 212 TYR E CA 1
ATOM 5165 C C . TYR E 1 136 ? 10.223 41.207 39.467 1.00 61.77 212 TYR E C 1
ATOM 5166 O O . TYR E 1 136 ? 11.132 40.629 40.025 1.00 57.64 212 TYR E O 1
ATOM 5175 N N . VAL E 1 137 ? 8.946 40.910 39.663 1.00 65.47 213 VAL E N 1
ATOM 5176 C CA . VAL E 1 137 ? 8.521 39.661 40.288 1.00 63.71 213 VAL E CA 1
ATOM 5177 C C . VAL E 1 137 ? 7.345 39.133 39.450 1.00 66.78 213 VAL E C 1
ATOM 5178 O O . VAL E 1 137 ? 6.340 39.829 39.241 1.00 67.63 213 VAL E O 1
ATOM 5182 N N . ASN E 1 138 ? 7.508 37.918 38.936 1.00 68.78 214 ASN E N 1
ATOM 5183 C CA . ASN E 1 138 ? 6.503 37.254 38.080 1.00 68.62 214 ASN E CA 1
ATOM 5184 C C . ASN E 1 138 ? 6.115 38.059 36.864 1.00 67.60 214 ASN E C 1
ATOM 5185 O O . ASN E 1 138 ? 4.959 38.068 36.451 1.00 66.65 214 ASN E O 1
ATOM 5190 N N . GLY E 1 139 ? 7.115 38.720 36.287 1.00 67.63 215 GLY E N 1
ATOM 5191 C CA . GLY E 1 139 ? 6.943 39.479 35.076 1.00 64.21 215 GLY E CA 1
ATOM 5192 C C . GLY E 1 139 ? 6.521 40.909 35.302 1.00 64.62 215 GLY E C 1
ATOM 5193 O O . GLY E 1 139 ? 6.508 41.690 34.360 1.00 61.93 215 GLY E O 1
ATOM 5194 N N . LYS E 1 140 ? 6.218 41.275 36.544 1.00 63.89 216 LYS E N 1
ATOM 5195 C CA . LYS E 1 140 ? 5.667 42.587 36.841 1.00 65.33 216 LYS E CA 1
ATOM 5196 C C . LYS E 1 140 ? 6.685 43.468 37.562 1.00 62.63 216 LYS E C 1
ATOM 5197 O O . LYS E 1 140 ? 7.441 42.982 38.396 1.00 60.60 216 LYS E O 1
ATOM 5203 N N . VAL E 1 141 ? 6.695 44.757 37.226 1.00 61.51 217 VAL E N 1
ATOM 5204 C CA . VAL E 1 141 ? 7.624 45.719 37.810 1.00 63.53 217 VAL E CA 1
ATOM 5205 C C . VAL E 1 141 ? 7.295 45.911 39.308 1.00 65.26 217 VAL E C 1
ATOM 5206 O O . VAL E 1 141 ? 6.135 46.128 39.686 1.00 64.86 217 VAL E O 1
ATOM 5210 N N . VAL E 1 142 ? 8.319 45.773 40.152 1.00 62.35 218 VAL E N 1
ATOM 5211 C CA . VAL E 1 142 ? 8.201 46.070 41.580 1.00 61.25 218 VAL E CA 1
ATOM 5212 C C . VAL E 1 142 ? 9.026 47.300 42.009 1.00 60.66 218 VAL E C 1
ATOM 5213 O O . VAL E 1 142 ? 8.721 47.964 43.019 1.00 60.70 218 VAL E O 1
ATOM 5217 N N . ILE E 1 143 ? 10.092 47.575 41.264 1.00 61.63 219 ILE E N 1
ATOM 5218 C CA . ILE E 1 143 ? 10.918 48.752 41.469 1.00 60.92 219 ILE E CA 1
ATOM 5219 C C . ILE E 1 143 ? 11.472 49.266 40.131 1.00 58.97 219 ILE E C 1
ATOM 5220 O O . ILE E 1 143 ? 11.889 48.498 39.279 1.00 59.02 219 ILE E O 1
ATOM 5225 N N . ASN E 1 144 ? 11.454 50.586 39.985 1.00 63.09 220 ASN E N 1
ATOM 5226 C CA . ASN E 1 144 ? 12.152 51.297 38.920 1.00 62.91 220 ASN E CA 1
ATOM 5227 C C . ASN E 1 144 ? 13.187 52.222 39.501 1.00 60.30 220 ASN E C 1
ATOM 5228 O O . ASN E 1 144 ? 12.914 52.904 40.468 1.00 60.51 220 ASN E O 1
ATOM 5233 N N . ILE E 1 145 ? 14.357 52.278 38.880 1.00 63.84 221 ILE E N 1
ATOM 5234 C CA . ILE E 1 145 ? 15.376 53.264 39.236 1.00 64.02 221 ILE E CA 1
ATOM 5235 C C . ILE E 1 145 ? 15.801 53.999 37.963 1.00 64.75 221 ILE E C 1
ATOM 5236 O O . ILE E 1 145 ? 16.480 53.423 37.107 1.00 64.45 221 ILE E O 1
ATOM 5241 N N . SER E 1 146 ? 15.394 55.260 37.827 1.00 65.50 222 SER E N 1
ATOM 5242 C CA . SER E 1 146 ? 15.708 56.018 36.616 1.00 66.21 222 SER E CA 1
ATOM 5243 C C . SER E 1 146 ? 17.225 56.173 36.449 1.00 64.25 222 SER E C 1
ATOM 5244 O O . SER E 1 146 ? 17.731 56.028 35.338 1.00 65.13 222 SER E O 1
ATOM 5247 N N . GLU E 1 147 ? 17.964 56.416 37.529 1.00 64.62 223 GLU E N 1
ATOM 5248 C CA . GLU E 1 147 ? 19.425 56.473 37.392 1.00 66.75 223 GLU E CA 1
ATOM 5249 C C . GLU E 1 147 ? 20.218 56.273 38.660 1.00 66.38 223 GLU E C 1
ATOM 5250 O O . GLU E 1 147 ? 19.973 56.964 39.642 1.00 70.17 223 GLU E O 1
ATOM 5256 N N . MET E 1 148 ? 21.207 55.373 38.595 1.00 65.18 224 MET E N 1
ATOM 5257 C CA . MET E 1 148 ? 22.191 55.167 39.664 1.00 66.85 224 MET E CA 1
ATOM 5258 C C . MET E 1 148 ? 23.590 55.631 39.226 1.00 66.00 224 MET E C 1
ATOM 5259 O O . MET E 1 148 ? 24.045 55.266 38.149 1.00 64.39 224 MET E O 1
ATOM 5264 N N . THR E 1 149 ? 24.274 56.388 40.086 1.00 67.91 225 THR E N 1
ATOM 5265 C CA . THR E 1 149 ? 25.622 56.900 39.807 1.00 68.50 225 THR E CA 1
ATOM 5266 C C . THR E 1 149 ? 26.656 56.272 40.747 1.00 68.24 225 THR E C 1
ATOM 5267 O O . THR E 1 149 ? 26.479 56.260 41.972 1.00 62.00 225 THR E O 1
ATOM 5271 N N . PHE E 1 150 ? 27.738 55.761 40.163 1.00 70.47 226 PHE E N 1
ATOM 5272 C CA . PHE E 1 150 ? 28.781 55.083 40.932 1.00 74.18 226 PHE E CA 1
ATOM 5273 C C . PHE E 1 150 ? 30.145 55.734 40.744 1.00 75.94 226 PHE E C 1
ATOM 5274 O O . PHE E 1 150 ? 30.526 56.099 39.624 1.00 73.35 226 PHE E O 1
ATOM 5282 N N . ALA E 1 151 ? 30.863 55.881 41.859 1.00 80.48 227 ALA E N 1
ATOM 5283 C CA . ALA E 1 151 ? 32.290 56.205 41.835 1.00 83.66 227 ALA E CA 1
ATOM 5284 C C . ALA E 1 151 ? 33.078 54.909 42.066 1.00 87.29 227 ALA E C 1
ATOM 5285 O O . ALA E 1 151 ? 32.894 54.231 43.091 1.00 84.63 227 ALA E O 1
ATOM 5287 N N . LEU E 1 152 ? 33.952 54.591 41.103 1.00 90.35 228 LEU E N 1
ATOM 5288 C CA . LEU E 1 152 ? 34.615 53.287 41.006 1.00 90.28 228 LEU E CA 1
ATOM 5289 C C . LEU E 1 152 ? 36.098 53.429 41.295 1.00 89.72 228 LEU E C 1
ATOM 5290 O O . LEU E 1 152 ? 36.528 53.180 42.417 1.00 90.04 228 LEU E O 1
ATOM 5295 N N . TYR F 1 7 ? 11.136 72.065 71.901 1.00 69.77 83 TYR F N 1
ATOM 5296 C CA . TYR F 1 7 ? 11.260 70.905 70.932 1.00 72.06 83 TYR F CA 1
ATOM 5297 C C . TYR F 1 7 ? 12.503 70.016 71.145 1.00 72.38 83 TYR F C 1
ATOM 5298 O O . TYR F 1 7 ? 12.566 68.912 70.598 1.00 71.91 83 TYR F O 1
ATOM 5307 N N . ASP F 1 8 ? 13.485 70.507 71.911 1.00 74.59 84 ASP F N 1
ATOM 5308 C CA . ASP F 1 8 ? 14.555 69.669 72.456 1.00 76.61 84 ASP F CA 1
ATOM 5309 C C . ASP F 1 8 ? 13.891 68.490 73.121 1.00 79.32 84 ASP F C 1
ATOM 5310 O O . ASP F 1 8 ? 13.254 68.613 74.167 1.00 80.98 84 ASP F O 1
ATOM 5315 N N . THR F 1 9 ? 14.033 67.343 72.494 1.00 83.08 85 THR F N 1
ATOM 5316 C CA . THR F 1 9 ? 13.321 66.161 72.908 1.00 85.04 85 THR F CA 1
ATOM 5317 C C . THR F 1 9 ? 14.231 65.013 72.636 1.00 82.40 85 THR F C 1
ATOM 5318 O O . THR F 1 9 ? 14.359 64.592 71.488 1.00 85.09 85 THR F O 1
ATOM 5322 N N . SER F 1 10 ? 14.893 64.566 73.698 1.00 77.94 86 SER F N 1
ATOM 5323 C CA . SER F 1 10 ? 15.713 63.387 73.677 1.00 77.70 86 SER F CA 1
ATOM 5324 C C . SER F 1 10 ? 14.850 62.124 73.801 1.00 78.16 86 SER F C 1
ATOM 5325 O O . SER F 1 10 ? 14.436 61.753 74.904 1.00 81.91 86 SER F O 1
ATOM 5328 N N . ILE F 1 11 ? 14.589 61.473 72.664 1.00 74.26 87 ILE F N 1
ATOM 5329 C CA . ILE F 1 11 ? 13.897 60.179 72.618 1.00 70.71 87 ILE F CA 1
ATOM 5330 C C . ILE F 1 11 ? 14.939 59.043 72.566 1.00 66.99 87 ILE F C 1
ATOM 5331 O O . ILE F 1 11 ? 15.797 59.005 71.689 1.00 64.39 87 ILE F O 1
ATOM 5336 N N . ASP F 1 12 ? 14.852 58.125 73.520 1.00 65.39 88 ASP F N 1
ATOM 5337 C CA . ASP F 1 12 ? 15.817 57.036 73.633 1.00 67.38 88 ASP F CA 1
ATOM 5338 C C . ASP F 1 12 ? 15.373 55.853 72.789 1.00 64.44 88 ASP F C 1
ATOM 5339 O O . ASP F 1 12 ? 14.338 55.911 72.125 1.00 66.98 88 ASP F O 1
ATOM 5344 N N . ILE F 1 13 ? 16.151 54.782 72.808 1.00 60.08 89 ILE F N 1
ATOM 5345 C CA . ILE F 1 13 ? 15.888 53.668 71.899 1.00 61.81 89 ILE F CA 1
ATOM 5346 C C . ILE F 1 13 ? 14.622 52.917 72.291 1.00 57.43 89 ILE F C 1
ATOM 5347 O O . ILE F 1 13 ? 13.923 52.417 71.430 1.0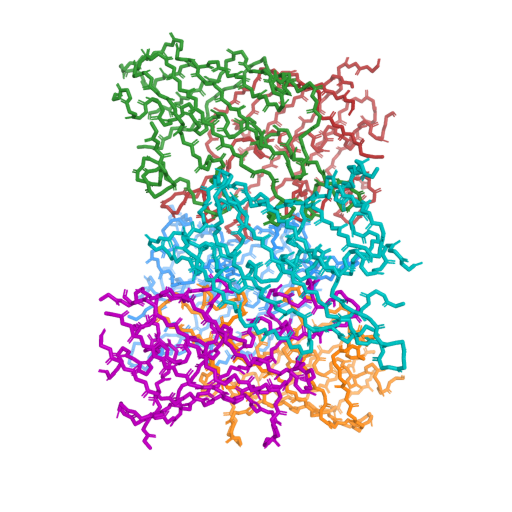0 59.05 89 ILE F O 1
ATOM 5352 N N . GLU F 1 14 ? 14.333 52.837 73.590 1.00 60.41 90 GLU F N 1
ATOM 5353 C CA . GLU F 1 14 ? 13.155 52.102 74.041 1.00 60.81 90 GLU F CA 1
ATOM 5354 C C . GLU F 1 14 ? 11.904 52.843 73.536 1.00 59.44 90 GLU F C 1
ATOM 5355 O O . GLU F 1 14 ? 10.918 52.210 73.153 1.00 52.91 90 GLU F O 1
ATOM 5361 N N . ASP F 1 15 ? 11.997 54.175 73.537 1.00 59.82 91 ASP F N 1
ATOM 5362 C CA . ASP F 1 15 ? 10.939 55.082 73.072 1.00 62.08 91 ASP F CA 1
ATOM 5363 C C . ASP F 1 15 ? 10.807 55.020 71.575 1.00 60.47 91 ASP F C 1
ATOM 5364 O O . ASP F 1 15 ? 9.707 54.913 71.076 1.00 59.98 91 ASP F O 1
ATOM 5369 N N . ILE F 1 16 ? 11.941 55.059 70.864 1.00 61.45 92 ILE F N 1
ATOM 5370 C CA . ILE F 1 16 ? 11.968 54.853 69.404 1.00 60.02 92 ILE F CA 1
ATOM 5371 C C . ILE F 1 16 ? 11.273 53.536 68.968 1.00 60.41 92 ILE F C 1
ATOM 5372 O O . ILE F 1 16 ? 10.614 53.461 67.924 1.00 56.78 92 ILE F O 1
ATOM 5377 N N . LYS F 1 17 ? 11.436 52.490 69.763 1.00 62.66 93 LYS F N 1
ATOM 5378 C CA . LYS F 1 17 ? 10.862 51.177 69.441 1.00 62.28 93 LYS F CA 1
ATOM 5379 C C . LYS F 1 17 ? 9.357 51.109 69.695 1.00 59.64 93 LYS F C 1
ATOM 5380 O O . LYS F 1 17 ? 8.679 50.242 69.167 1.00 56.17 93 LYS F O 1
ATOM 5386 N N . LYS F 1 18 ? 8.837 52.012 70.510 1.00 58.74 94 LYS F N 1
ATOM 5387 C CA . LYS F 1 18 ? 7.378 52.164 70.602 1.00 61.80 94 LYS F CA 1
ATOM 5388 C C . LYS F 1 18 ? 6.767 52.919 69.412 1.00 58.65 94 LYS F C 1
ATOM 5389 O O . LYS F 1 18 ? 5.580 52.789 69.147 1.00 61.93 94 LYS F O 1
ATOM 5395 N N . ILE F 1 19 ? 7.569 53.730 68.729 1.00 59.64 95 ILE F N 1
ATOM 5396 C CA . ILE F 1 19 ? 7.125 54.493 67.569 1.00 57.59 95 ILE F CA 1
ATOM 5397 C C . ILE F 1 19 ? 7.268 53.616 66.313 1.00 59.01 95 ILE F C 1
ATOM 5398 O O . ILE F 1 19 ? 6.291 53.369 65.601 1.00 59.34 95 ILE F O 1
ATOM 5403 N N . LEU F 1 20 ? 8.473 53.104 66.072 1.00 58.27 96 LEU F N 1
ATOM 5404 C CA . LEU F 1 20 ? 8.786 52.355 64.842 1.00 58.16 96 LEU F CA 1
ATOM 5405 C C . LEU F 1 20 ? 8.632 50.854 65.038 1.00 58.57 96 LEU F C 1
ATOM 5406 O O . LEU F 1 20 ? 8.891 50.371 66.139 1.00 57.55 96 LEU F O 1
ATOM 5411 N N . PRO F 1 21 ? 8.222 50.127 63.979 1.00 56.81 97 PRO F N 1
ATOM 5412 C CA . PRO F 1 21 ? 8.152 48.674 64.009 1.00 60.23 97 PRO F CA 1
ATOM 5413 C C . PRO F 1 21 ? 9.503 47.970 63.708 1.00 60.55 97 PRO F C 1
ATOM 5414 O O . PRO F 1 21 ? 9.670 46.795 63.996 1.00 61.15 97 PRO F O 1
ATOM 5418 N N . HIS F 1 22 ? 10.458 48.710 63.173 1.00 63.87 98 HIS F N 1
ATOM 5419 C CA . HIS F 1 22 ? 11.773 48.169 62.814 1.00 62.13 98 HIS F CA 1
ATOM 5420 C C . HIS F 1 22 ? 12.481 47.595 64.016 1.00 60.66 98 HIS F C 1
ATOM 5421 O O . HIS F 1 22 ? 12.406 48.166 65.105 1.00 57.93 98 HIS F O 1
ATOM 5428 N N . ARG F 1 23 ? 13.196 46.498 63.806 1.00 56.66 99 ARG F N 1
ATOM 5429 C CA . ARG F 1 23 ? 13.945 45.846 64.869 1.00 58.52 99 ARG F CA 1
ATOM 5430 C C . ARG F 1 23 ? 15.328 45.424 64.326 1.00 60.22 99 ARG F C 1
ATOM 5431 O O . ARG F 1 23 ? 15.618 45.638 63.151 1.00 59.59 99 ARG F O 1
ATOM 5439 N N . TYR F 1 24 ? 16.170 44.809 65.161 1.00 61.19 100 TYR F N 1
ATOM 5440 C CA . TYR F 1 24 ? 17.504 44.367 64.734 1.00 58.46 100 TYR F CA 1
ATOM 5441 C C . TYR F 1 24 ? 17.301 43.315 63.652 1.00 57.98 100 TYR F C 1
ATOM 5442 O O . TYR F 1 24 ? 16.467 42.458 63.861 1.00 59.02 100 TYR F O 1
ATOM 5451 N N . PRO F 1 25 ? 18.041 43.340 62.521 1.00 58.08 101 PRO F N 1
ATOM 5452 C CA . PRO F 1 25 ? 19.239 44.167 62.283 1.00 57.25 101 PRO F CA 1
ATOM 5453 C C . PRO F 1 25 ? 18.934 45.344 61.374 1.00 62.30 101 PRO F C 1
ATOM 5454 O O . PRO F 1 25 ? 19.761 45.757 60.597 1.00 64.23 101 PRO F O 1
ATOM 5458 N N . PHE F 1 26 ? 17.751 45.926 61.496 1.00 64.66 102 PHE F N 1
ATOM 5459 C CA . PHE F 1 26 ? 17.310 46.961 60.556 1.00 59.92 102 PHE F CA 1
ATOM 5460 C C . PHE F 1 26 ? 16.664 48.177 61.265 1.00 62.04 102 PHE F C 1
ATOM 5461 O O . PHE F 1 26 ? 15.832 48.889 60.676 1.00 61.52 102 PHE F O 1
ATOM 5469 N N . LEU F 1 27 ? 17.044 48.404 62.530 1.00 61.20 103 LEU F N 1
ATOM 5470 C CA . LEU F 1 27 ? 16.694 49.636 63.255 1.00 58.99 103 LEU F CA 1
ATOM 5471 C C . LEU F 1 27 ? 17.949 50.519 63.304 1.00 60.22 103 LEU F C 1
ATOM 5472 O O . LEU F 1 27 ? 18.957 50.140 63.903 1.00 65.54 103 LEU F O 1
ATOM 5477 N N . LEU F 1 28 ? 17.872 51.679 62.632 1.00 60.45 104 LEU F N 1
ATOM 5478 C CA . LEU F 1 28 ? 19.032 52.501 62.275 1.00 59.38 104 LEU F CA 1
ATOM 5479 C C . LEU F 1 28 ? 18.890 53.943 62.749 1.00 62.31 104 LEU F C 1
ATOM 5480 O O . LEU F 1 28 ? 19.440 54.867 62.160 1.00 64.85 104 LEU F O 1
ATOM 5485 N N . VAL F 1 29 ? 18.155 54.120 63.842 1.00 60.96 105 VAL F N 1
ATOM 5486 C CA . VAL F 1 29 ? 18.058 55.372 64.551 1.00 60.63 105 VAL F CA 1
ATOM 5487 C C . VAL F 1 29 ? 18.299 54.989 66.028 1.00 60.54 105 VAL F C 1
ATOM 5488 O O . VAL F 1 29 ? 17.582 54.131 66.562 1.00 56.97 105 VAL F O 1
ATOM 5492 N N . ASP F 1 30 ? 19.332 55.583 66.645 1.00 58.34 106 ASP F N 1
ATOM 5493 C CA . ASP F 1 30 ? 19.716 55.283 68.039 1.00 60.03 106 ASP F CA 1
ATOM 5494 C C . ASP F 1 30 ? 19.137 56.291 69.022 1.00 56.87 106 ASP F C 1
ATOM 5495 O O . ASP F 1 30 ? 18.946 55.984 70.191 1.00 60.41 106 ASP F O 1
ATOM 5500 N N . LYS F 1 31 ? 18.846 57.490 68.532 1.00 61.36 107 LYS F N 1
ATOM 5501 C CA . LYS F 1 31 ? 18.487 58.614 69.380 1.00 60.72 107 LYS F CA 1
ATOM 5502 C C . LYS F 1 31 ? 17.836 59.712 68.540 1.00 59.25 107 LYS F C 1
ATOM 5503 O O . LYS F 1 31 ? 18.289 60.004 67.442 1.00 58.59 107 LYS F O 1
ATOM 5509 N N . VAL F 1 32 ? 16.759 60.292 69.074 1.00 61.88 108 VAL F N 1
ATOM 5510 C CA . VAL F 1 32 ? 16.164 61.534 68.559 1.00 60.11 108 VAL F CA 1
ATOM 5511 C C . VAL F 1 32 ? 16.477 62.612 69.572 1.00 59.48 108 VAL F C 1
ATOM 5512 O O . VAL F 1 32 ? 16.126 62.478 70.738 1.00 60.64 108 VAL F O 1
ATOM 5516 N N . ILE F 1 33 ? 17.143 63.674 69.118 1.00 60.36 109 ILE F N 1
ATOM 5517 C CA . ILE F 1 33 ? 17.545 64.782 70.002 1.00 61.20 109 ILE F CA 1
ATOM 5518 C C . ILE F 1 33 ? 16.660 66.013 69.887 1.00 58.09 109 ILE F C 1
ATOM 5519 O O . ILE F 1 33 ? 16.664 66.854 70.778 1.00 56.35 109 ILE F O 1
ATOM 5524 N N . TYR F 1 34 ? 15.882 66.101 68.818 1.00 57.59 110 TYR F N 1
ATOM 5525 C CA . TYR F 1 34 ? 15.024 67.261 68.590 1.00 58.90 110 TYR F CA 1
ATOM 5526 C C . TYR F 1 34 ? 13.826 66.865 67.766 1.00 57.31 110 TYR F C 1
ATOM 5527 O O . TYR F 1 34 ? 13.963 66.093 66.823 1.00 58.03 110 TYR F O 1
ATOM 5536 N N . MET F 1 35 ? 12.657 67.387 68.108 1.00 58.70 111 MET F N 1
ATOM 5537 C CA . MET F 1 35 ? 11.503 67.199 67.241 1.00 60.07 111 MET F CA 1
ATOM 5538 C C . MET F 1 35 ? 10.446 68.275 67.373 1.00 58.83 111 MET F C 1
ATOM 5539 O O . MET F 1 35 ? 9.927 68.521 68.464 1.00 59.50 111 MET F O 1
ATOM 5544 N N . GLN F 1 36 ? 10.147 68.907 66.241 1.00 58.99 112 GLN F N 1
ATOM 5545 C CA . GLN F 1 36 ? 9.046 69.854 66.131 1.00 58.16 112 GLN F CA 1
ATOM 5546 C C . GLN F 1 36 ? 7.991 69.168 65.290 1.00 58.26 112 GLN F C 1
ATOM 5547 O O . GLN F 1 36 ? 8.202 68.973 64.089 1.00 54.07 112 GLN F O 1
ATOM 5553 N N . PRO F 1 37 ? 6.865 68.789 65.890 1.00 59.81 113 PRO F N 1
ATOM 5554 C CA . PRO F 1 37 ? 5.877 68.000 65.167 1.00 58.98 113 PRO F CA 1
ATOM 5555 C C . PRO F 1 37 ? 5.488 68.706 63.867 1.00 59.32 113 PRO F C 1
ATOM 5556 O O . PRO F 1 37 ? 5.537 69.936 63.797 1.00 57.89 113 PRO F O 1
ATOM 5560 N N . ASN F 1 38 ? 5.193 67.918 62.838 1.00 58.92 114 ASN F N 1
ATOM 5561 C CA . ASN F 1 38 ? 4.716 68.389 61.543 1.00 58.53 114 ASN F CA 1
ATOM 5562 C C . ASN F 1 38 ? 5.728 69.230 60.778 1.00 59.47 114 ASN F C 1
ATOM 5563 O O . ASN F 1 38 ? 5.381 69.777 59.745 1.00 63.06 114 ASN F O 1
ATOM 5568 N N . LYS F 1 39 ? 6.969 69.331 61.264 1.00 59.66 115 LYS F N 1
ATOM 5569 C CA . LYS F 1 39 ? 7.981 70.205 60.644 1.00 59.19 115 LYS F CA 1
ATOM 5570 C C . LYS F 1 39 ? 9.325 69.511 60.451 1.00 57.04 115 LYS F C 1
ATOM 5571 O O . LYS F 1 39 ? 9.692 69.204 59.328 1.00 53.05 115 LYS F O 1
ATOM 5577 N N . THR F 1 40 ? 10.064 69.278 61.538 1.00 60.22 116 THR F N 1
ATOM 5578 C CA . THR F 1 40 ? 11.412 68.715 61.428 1.00 60.04 116 THR F CA 1
ATOM 5579 C C . THR F 1 40 ? 11.801 67.820 62.604 1.00 60.81 116 THR F C 1
ATOM 5580 O O . THR F 1 40 ? 11.197 67.849 63.681 1.00 57.48 116 THR F O 1
ATOM 5584 N N . ILE F 1 41 ? 12.815 66.999 62.346 1.00 61.68 117 ILE F N 1
ATOM 5585 C CA . ILE F 1 41 ? 13.335 66.050 63.326 1.00 60.30 117 ILE F CA 1
ATOM 5586 C C . ILE F 1 41 ? 14.853 65.905 63.172 1.00 58.22 117 ILE F C 1
ATOM 5587 O O . ILE F 1 41 ? 15.388 65.922 62.064 1.00 53.74 117 ILE F O 1
ATOM 5592 N N . ILE F 1 42 ? 15.533 65.774 64.305 1.00 57.73 118 ILE F N 1
ATOM 5593 C CA . ILE F 1 42 ? 16.969 65.575 64.327 1.00 58.08 118 ILE F CA 1
ATOM 5594 C C . ILE F 1 42 ? 17.288 64.394 65.244 1.00 58.21 118 ILE F C 1
ATOM 5595 O O . ILE F 1 42 ? 16.786 64.307 66.369 1.00 59.86 118 ILE F O 1
ATOM 5600 N N . GLY F 1 43 ? 18.118 63.486 64.758 1.00 58.84 119 GLY F N 1
ATOM 5601 C CA . GLY F 1 43 ? 18.620 62.412 65.600 1.00 60.53 119 GLY F CA 1
ATOM 5602 C C . GLY F 1 43 ? 19.919 61.876 65.064 1.00 62.50 119 GLY F C 1
ATOM 5603 O O . GLY F 1 43 ? 20.533 62.462 64.164 1.00 62.93 119 GLY F O 1
ATOM 5604 N N . LEU F 1 44 ? 20.321 60.733 65.588 1.00 64.31 120 LEU F N 1
ATOM 5605 C CA . LEU F 1 44 ? 21.595 60.168 65.198 1.00 66.80 120 LEU F CA 1
ATOM 5606 C C . LEU F 1 44 ? 21.595 58.649 65.163 1.00 66.36 120 LEU F C 1
ATOM 5607 O O . LEU F 1 44 ? 20.733 57.992 65.743 1.00 64.79 120 LEU F O 1
ATOM 5612 N N . LYS F 1 45 ? 22.537 58.146 64.368 1.00 67.70 121 LYS F N 1
ATOM 5613 C CA . LYS F 1 45 ? 22.924 56.756 64.295 1.00 63.84 121 LYS F CA 1
ATOM 5614 C C . LYS F 1 45 ? 24.436 56.712 64.589 1.00 64.11 121 LYS F C 1
ATOM 5615 O O . LYS F 1 45 ? 25.225 57.418 63.938 1.00 61.46 121 LYS F O 1
ATOM 5621 N N . GLN F 1 46 ? 24.820 55.929 65.595 1.00 63.00 122 GLN F N 1
ATOM 5622 C CA . GLN F 1 46 ? 26.229 55.673 65.922 1.00 62.81 122 GLN F CA 1
ATOM 5623 C C . GLN F 1 46 ? 26.740 54.528 65.073 1.00 58.35 122 GLN F C 1
ATOM 5624 O O . GLN F 1 46 ? 26.149 53.465 65.050 1.00 66.20 122 GLN F O 1
ATOM 5630 N N . VAL F 1 47 ? 27.826 54.781 64.355 1.00 59.45 123 VAL F N 1
ATOM 5631 C CA . VAL F 1 47 ? 28.430 53.837 63.423 1.00 61.98 123 VAL F CA 1
ATOM 5632 C C . VAL F 1 47 ? 29.640 53.102 64.085 1.00 61.37 123 VAL F C 1
ATOM 5633 O O . VAL F 1 47 ? 30.688 53.690 64.398 1.00 59.18 123 VAL F O 1
ATOM 5637 N N . SER F 1 48 ? 29.436 51.817 64.345 1.00 60.03 124 SER F N 1
ATOM 5638 C CA . SER F 1 48 ? 30.424 50.954 64.969 1.00 62.04 124 SER F CA 1
ATOM 5639 C C . SER F 1 48 ? 30.855 49.848 64.001 1.00 60.66 124 SER F C 1
ATOM 5640 O O . SER F 1 48 ? 30.073 49.393 63.181 1.00 64.88 124 SER F O 1
ATOM 5643 N N . THR F 1 49 ? 32.093 49.402 64.115 1.00 58.45 125 THR F N 1
ATOM 5644 C CA . THR F 1 49 ? 32.545 48.218 63.411 1.00 61.73 125 THR F CA 1
ATOM 5645 C C . THR F 1 49 ? 31.732 47.008 63.851 1.00 59.75 125 THR F C 1
ATOM 5646 O O . THR F 1 49 ? 31.571 46.078 63.082 1.00 58.63 125 THR F O 1
ATOM 5650 N N . ASN F 1 50 ? 31.214 47.040 65.081 1.00 60.19 126 ASN F N 1
ATOM 5651 C CA . ASN F 1 50 ? 30.454 45.928 65.622 1.00 61.46 126 ASN F CA 1
ATOM 5652 C C . ASN F 1 50 ? 28.981 45.827 65.127 1.00 63.45 126 ASN F C 1
ATOM 5653 O O . ASN F 1 50 ? 28.102 45.360 65.853 1.00 68.33 126 ASN F O 1
ATOM 5658 N N . GLU F 1 51 ? 28.727 46.232 63.884 1.00 64.44 127 GLU F N 1
ATOM 5659 C CA . GLU F 1 51 ? 27.412 46.132 63.281 1.00 63.90 127 GLU F CA 1
ATOM 5660 C C . GLU F 1 51 ? 27.484 45.064 62.203 1.00 64.26 127 GLU F C 1
ATOM 5661 O O . GLU F 1 51 ? 28.522 44.941 61.528 1.00 65.66 127 GLU F O 1
ATOM 5667 N N . PRO F 1 52 ? 26.425 44.258 62.071 1.00 64.67 128 PRO F N 1
ATOM 5668 C CA . PRO F 1 52 ? 26.485 43.034 61.255 1.00 62.71 128 PRO F CA 1
ATOM 5669 C C . PRO F 1 52 ? 26.748 43.244 59.765 1.00 61.74 128 PRO F C 1
ATOM 5670 O O . PRO F 1 52 ? 27.256 42.340 59.111 1.00 65.14 128 PRO F O 1
ATOM 5674 N N . PHE F 1 53 ? 26.414 44.417 59.242 1.00 58.38 129 PHE F N 1
ATOM 5675 C CA . PHE F 1 53 ? 26.595 44.672 57.829 1.00 62.59 129 PHE F CA 1
ATOM 5676 C C . PHE F 1 53 ? 28.055 44.863 57.425 1.00 63.45 129 PHE F C 1
ATOM 5677 O O . PHE F 1 53 ? 28.398 44.612 56.282 1.00 61.34 129 PHE F O 1
ATOM 5685 N N . PHE F 1 54 ? 28.899 45.283 58.363 1.00 62.47 130 PHE F N 1
ATOM 5686 C CA . PHE F 1 54 ? 30.254 45.700 58.023 1.00 61.57 130 PHE F CA 1
ATOM 5687 C C . PHE F 1 54 ? 31.177 44.593 57.489 1.00 62.75 130 PHE F C 1
ATOM 5688 O O . PHE F 1 54 ? 32.087 44.885 56.696 1.00 63.11 130 PHE F O 1
ATOM 5696 N N . ASN F 1 55 ? 30.944 43.343 57.898 1.00 65.14 131 ASN F N 1
ATOM 5697 C CA . ASN F 1 55 ? 31.681 42.221 57.328 1.00 63.24 131 ASN F CA 1
ATOM 5698 C C . ASN F 1 55 ? 31.404 42.020 55.843 1.00 66.25 131 ASN F C 1
ATOM 5699 O O . ASN F 1 55 ? 32.212 41.394 55.153 1.00 60.94 131 ASN F O 1
ATOM 5704 N N . GLY F 1 56 ? 30.244 42.493 55.368 1.00 59.44 132 GLY F N 1
ATOM 5705 C CA . GLY F 1 56 ? 29.888 42.324 53.964 1.00 61.78 132 GLY F CA 1
ATOM 5706 C C . GLY F 1 56 ? 30.195 43.519 53.059 1.00 59.17 132 GLY F C 1
ATOM 5707 O O . GLY F 1 56 ? 30.066 43.417 51.844 1.00 60.21 132 GLY F O 1
ATOM 5708 N N . HIS F 1 57 ? 30.581 44.645 53.655 1.00 58.48 133 HIS F N 1
ATOM 5709 C CA . HIS F 1 57 ? 30.657 45.920 52.954 1.00 61.66 133 HIS F CA 1
ATOM 5710 C C . HIS F 1 57 ? 31.738 46.789 53.595 1.00 61.22 133 HIS F C 1
ATOM 5711 O O . HIS F 1 57 ? 31.416 47.750 54.312 1.00 63.69 133 HIS F O 1
ATOM 5718 N N . PHE F 1 58 ? 33.016 46.467 53.396 1.00 61.63 134 PHE F N 1
ATOM 5719 C CA . PHE F 1 58 ? 33.528 45.325 52.630 1.00 59.36 134 PHE F CA 1
ATOM 5720 C C . PHE F 1 58 ? 34.552 44.646 53.495 1.00 59.41 134 PHE F C 1
ATOM 5721 O O . PHE F 1 58 ? 35.108 45.279 54.376 1.00 61.74 134 PHE F O 1
ATOM 5729 N N . PRO F 1 59 ? 34.840 43.377 53.255 1.00 59.87 135 PRO F N 1
ATOM 5730 C CA . PRO F 1 59 ? 35.875 42.706 54.031 1.00 61.21 135 PRO F CA 1
ATOM 5731 C C . PRO F 1 59 ? 37.155 43.538 54.193 1.00 62.45 135 PRO F C 1
ATOM 5732 O O . PRO F 1 59 ? 37.633 43.692 55.322 1.00 63.26 135 PRO F O 1
ATOM 5736 N N . GLN F 1 60 ? 37.670 44.097 53.096 1.00 60.54 136 GLN F N 1
ATOM 5737 C CA . GLN F 1 60 ? 38.927 44.856 53.115 1.00 62.76 136 GLN F CA 1
ATOM 5738 C C . GLN F 1 60 ? 38.812 46.348 53.425 1.00 61.50 136 GLN F C 1
ATOM 5739 O O . GLN F 1 60 ? 39.834 47.013 53.552 1.00 57.93 136 GLN F O 1
ATOM 5745 N N . LYS F 1 61 ? 37.593 46.876 53.547 1.00 61.70 137 LYS F N 1
ATOM 5746 C CA . LYS F 1 61 ? 37.382 48.297 53.845 1.00 62.37 137 LYS F CA 1
ATOM 5747 C C . LYS F 1 61 ? 35.954 48.559 54.294 1.00 60.47 137 LYS F C 1
ATOM 5748 O O . LYS F 1 61 ? 35.005 48.457 53.511 1.00 60.54 137 LYS F O 1
ATOM 5754 N N . GLN F 1 62 ? 35.799 48.871 55.571 1.00 61.18 138 GLN F N 1
ATOM 5755 C CA . GLN F 1 62 ? 34.480 49.008 56.169 1.00 62.60 138 GLN F CA 1
ATOM 5756 C C . GLN F 1 62 ? 33.940 50.395 55.870 1.00 61.01 138 GLN F C 1
ATOM 5757 O O . GLN F 1 62 ? 34.466 51.393 56.358 1.00 59.37 138 GLN F O 1
ATOM 5763 N N . ILE F 1 63 ? 32.892 50.424 55.051 1.00 61.79 139 ILE F N 1
ATOM 5764 C CA . ILE F 1 63 ? 32.199 51.649 54.625 1.00 63.46 139 ILE F CA 1
ATOM 5765 C C . ILE F 1 63 ? 30.701 51.413 54.826 1.00 61.16 139 ILE F C 1
ATOM 5766 O O . ILE F 1 63 ? 30.168 50.450 54.309 1.00 61.18 139 ILE F O 1
ATOM 5771 N N . MET F 1 64 ? 30.029 52.279 55.580 1.00 62.69 140 MET F N 1
ATOM 5772 C CA . MET F 1 64 ? 28.571 52.145 55.776 1.00 62.53 140 MET F CA 1
ATOM 5773 C C . MET F 1 64 ? 27.842 52.226 54.453 1.00 59.97 140 MET F C 1
ATOM 5774 O O . MET F 1 64 ? 27.952 53.244 53.776 1.00 63.24 140 MET F O 1
ATOM 5779 N N . PRO F 1 65 ? 27.106 51.186 54.056 1.00 62.01 141 PRO F N 1
ATOM 5780 C CA . PRO F 1 65 ? 26.368 51.257 52.813 1.00 61.69 141 PRO F CA 1
ATOM 5781 C C . PRO F 1 65 ? 25.564 52.563 52.719 1.00 62.90 141 PRO F C 1
ATOM 5782 O O . PRO F 1 65 ? 24.907 52.977 53.700 1.00 60.48 141 PRO F O 1
ATOM 5786 N N . GLY F 1 66 ? 25.663 53.202 51.555 1.00 61.92 142 GLY F N 1
ATOM 5787 C CA . GLY F 1 66 ? 24.927 54.404 51.245 1.00 64.10 142 GLY F CA 1
ATOM 5788 C C . GLY F 1 66 ? 23.438 54.213 51.383 1.00 63.57 142 GLY F C 1
ATOM 5789 O O . GLY F 1 66 ? 22.744 55.109 51.854 1.00 66.64 142 GLY F O 1
ATOM 5790 N N . VAL F 1 67 ? 22.942 53.055 50.971 1.00 61.18 143 VAL F N 1
ATOM 5791 C CA . VAL F 1 67 ? 21.511 52.765 51.057 1.00 62.29 143 VAL F CA 1
ATOM 5792 C C . VAL F 1 67 ? 21.004 52.591 52.487 1.00 61.28 143 VAL F C 1
ATOM 5793 O O . VAL F 1 67 ? 19.810 52.709 52.732 1.00 63.47 143 VAL F O 1
ATOM 5797 N N . LEU F 1 68 ? 21.892 52.277 53.421 1.00 61.91 144 LEU F N 1
ATOM 5798 C CA . LEU F 1 68 ? 21.520 52.233 54.853 1.00 60.84 144 LEU F CA 1
ATOM 5799 C C . LEU F 1 68 ? 21.510 53.608 55.493 1.00 60.25 144 LEU F C 1
ATOM 5800 O O . LEU F 1 68 ? 20.863 53.813 56.526 1.00 63.24 144 LEU F O 1
ATOM 5805 N N . GLN F 1 69 ? 22.224 54.546 54.878 1.00 63.31 145 GLN F N 1
ATOM 5806 C CA . GLN F 1 69 ? 22.098 55.956 55.209 1.00 60.81 145 GLN F CA 1
ATOM 5807 C C . GLN F 1 69 ? 20.737 56.525 54.786 1.00 58.12 145 GLN F C 1
ATOM 5808 O O . GLN F 1 69 ? 20.125 57.288 55.536 1.00 57.48 145 GLN F O 1
ATOM 5814 N N . ILE F 1 70 ? 20.257 56.125 53.614 1.00 60.08 146 ILE F N 1
ATOM 5815 C CA . ILE F 1 70 ? 18.921 56.469 53.156 1.00 59.93 146 ILE F CA 1
ATOM 5816 C C . ILE F 1 70 ? 17.939 55.918 54.155 1.00 61.28 146 ILE F C 1
ATOM 5817 O O . ILE F 1 70 ? 16.988 56.597 54.527 1.00 61.14 146 ILE F O 1
ATOM 5822 N N . GLU F 1 71 ? 18.162 54.665 54.556 1.00 62.28 147 GLU F N 1
ATOM 5823 C CA . GLU F 1 71 ? 17.213 53.946 55.404 1.00 62.23 147 GLU F CA 1
ATOM 5824 C C . GLU F 1 71 ? 17.121 54.576 56.783 1.00 62.85 147 GLU F C 1
ATOM 5825 O O . GLU F 1 71 ? 16.016 54.740 57.309 1.00 63.78 147 GLU F O 1
ATOM 5831 N N . ALA F 1 72 ? 18.268 54.926 57.362 1.00 61.96 148 ALA F N 1
ATOM 5832 C CA . ALA F 1 72 ? 18.314 55.634 58.650 1.00 60.53 148 ALA F CA 1
ATOM 5833 C C . ALA F 1 72 ? 17.562 56.964 58.601 1.00 61.76 148 ALA F C 1
ATOM 5834 O O . ALA F 1 72 ? 16.852 57.330 59.542 1.00 64.79 148 ALA F O 1
ATOM 5836 N N . LEU F 1 73 ? 17.756 57.708 57.518 1.00 63.49 149 LEU F N 1
ATOM 5837 C CA . LEU F 1 73 ? 17.034 58.979 57.310 1.00 60.28 149 LEU F CA 1
ATOM 5838 C C . LEU F 1 73 ? 15.546 58.737 57.122 1.00 57.95 149 LEU F C 1
ATOM 5839 O O . LEU F 1 73 ? 14.741 59.499 57.625 1.00 53.75 149 LEU F O 1
ATOM 5844 N N . ALA F 1 74 ? 15.202 57.659 56.421 1.00 57.12 150 ALA F N 1
ATOM 5845 C CA . ALA F 1 74 ? 13.808 57.268 56.190 1.00 58.17 150 ALA F CA 1
ATOM 5846 C C . ALA F 1 74 ? 13.094 56.873 57.478 1.00 58.00 150 ALA F C 1
ATOM 5847 O O . ALA F 1 74 ? 11.908 57.198 57.673 1.00 59.88 150 ALA F O 1
ATOM 5849 N N . GLN F 1 75 ? 13.816 56.190 58.369 1.00 62.03 151 GLN F N 1
ATOM 5850 C CA . GLN F 1 75 ? 13.286 55.802 59.673 1.00 58.94 151 GLN F CA 1
ATOM 5851 C C . GLN F 1 75 ? 13.119 57.017 60.598 1.00 60.81 151 GLN F C 1
ATOM 5852 O O . GLN F 1 75 ? 12.153 57.103 61.358 1.00 57.36 151 GLN F O 1
ATOM 5858 N N . LEU F 1 76 ? 14.043 57.968 60.510 1.00 59.88 152 LEU F N 1
ATOM 5859 C CA . LEU F 1 76 ? 13.918 59.219 61.253 1.00 58.82 152 LEU F CA 1
ATOM 5860 C C . LEU F 1 76 ? 12.711 60.058 60.794 1.00 57.11 152 LEU F C 1
ATOM 5861 O O . LEU F 1 76 ? 11.995 60.622 61.609 1.00 56.70 152 LEU F O 1
ATOM 5866 N N . ALA F 1 77 ? 12.515 60.133 59.480 1.00 56.37 153 ALA F N 1
ATOM 5867 C CA . ALA F 1 77 ? 11.373 60.782 58.869 1.00 57.40 153 ALA F CA 1
ATOM 5868 C C . ALA F 1 77 ? 10.091 60.115 59.296 1.00 58.81 153 ALA F C 1
ATOM 5869 O O . ALA F 1 77 ? 9.097 60.790 59.578 1.00 65.32 153 ALA F O 1
ATOM 5871 N N . GLY F 1 78 ? 10.112 58.790 59.314 1.00 59.70 154 GLY F N 1
ATOM 5872 C CA . GLY F 1 78 ? 8.999 58.004 59.802 1.00 57.38 154 GLY F CA 1
ATOM 5873 C C . GLY F 1 78 ? 8.622 58.332 61.225 1.00 58.58 154 GLY F C 1
ATOM 5874 O O . GLY F 1 78 ? 7.443 58.335 61.555 1.00 62.49 154 GLY F O 1
ATOM 5875 N N . ILE F 1 79 ? 9.610 58.618 62.075 1.00 60.18 155 ILE F N 1
ATOM 5876 C CA . ILE F 1 79 ? 9.341 58.982 63.466 1.00 57.80 155 ILE F CA 1
ATOM 5877 C C . ILE F 1 79 ? 8.604 60.333 63.582 1.00 59.53 155 ILE F C 1
ATOM 5878 O O . ILE F 1 79 ? 7.757 60.525 64.467 1.00 57.08 155 ILE F O 1
ATOM 5883 N N . LEU F 1 80 ? 8.956 61.273 62.715 1.00 57.56 156 LEU F N 1
ATOM 5884 C CA . LEU F 1 80 ? 8.306 62.556 62.691 1.00 55.94 156 LEU F CA 1
ATOM 5885 C C . LEU F 1 80 ? 6.848 62.394 62.260 1.00 55.43 156 LEU F C 1
ATOM 5886 O O . LEU F 1 80 ? 5.942 63.029 62.799 1.00 57.80 156 LEU F O 1
ATOM 5891 N N . CYS F 1 81 ? 6.624 61.562 61.262 1.00 56.78 157 CYS F N 1
ATOM 5892 C CA . CYS F 1 81 ? 5.282 61.361 60.739 1.00 59.30 157 CYS F CA 1
ATOM 5893 C C . CYS F 1 81 ? 4.350 60.793 61.784 1.00 59.53 157 CYS F C 1
ATOM 5894 O O . CYS F 1 81 ? 3.274 61.350 62.065 1.00 60.45 157 CYS F O 1
ATOM 5897 N N . LEU F 1 82 ? 4.801 59.704 62.374 1.00 58.35 158 LEU F N 1
ATOM 5898 C CA . LEU F 1 82 ? 4.049 58.967 63.363 1.00 60.59 158 LEU F CA 1
ATOM 5899 C C . LEU F 1 82 ? 3.820 59.795 64.618 1.00 61.63 158 LEU F C 1
ATOM 5900 O O . LEU F 1 82 ? 2.697 59.870 65.120 1.00 62.59 158 LEU F O 1
ATOM 5905 N N . LYS F 1 83 ? 4.873 60.458 65.090 1.00 66.32 159 LYS F N 1
ATOM 5906 C CA . LYS F 1 83 ? 4.855 61.161 66.380 1.00 66.53 159 LYS F CA 1
ATOM 5907 C C . LYS F 1 83 ? 4.079 62.497 66.309 1.00 70.38 159 LYS F C 1
ATOM 5908 O O . LYS F 1 83 ? 3.478 62.962 67.298 1.00 71.28 159 LYS F O 1
ATOM 5914 N N . SER F 1 84 ? 4.072 63.116 65.136 1.00 71.39 160 SER F N 1
ATOM 5915 C CA . SER F 1 84 ? 3.292 64.312 64.954 1.00 70.99 160 SER F CA 1
ATOM 5916 C C . SER F 1 84 ? 1.838 63.966 64.547 1.00 75.34 160 SER F C 1
ATOM 5917 O O . SER F 1 84 ? 0.977 64.855 64.422 1.00 74.59 160 SER F O 1
ATOM 5920 N N . ASP F 1 85 ? 1.565 62.666 64.396 1.00 77.69 161 ASP F N 1
ATOM 5921 C CA . ASP F 1 85 ? 0.198 62.144 64.320 1.00 79.41 161 ASP F CA 1
ATOM 5922 C C . ASP F 1 85 ? -0.140 61.331 65.578 1.00 80.76 161 ASP F C 1
ATOM 5923 O O . ASP F 1 85 ? -0.971 61.747 66.400 1.00 83.87 161 ASP F O 1
ATOM 5928 N N . ASN F 1 90 ? -1.396 52.828 62.429 1.00 95.55 166 ASN F N 1
ATOM 5929 C CA . ASN F 1 90 ? -0.553 51.796 61.827 1.00 94.08 166 ASN F CA 1
ATOM 5930 C C . ASN F 1 90 ? 0.853 52.329 61.526 1.00 92.37 166 ASN F C 1
ATOM 5931 O O . ASN F 1 90 ? 1.059 53.035 60.528 1.00 91.67 166 ASN F O 1
ATOM 5936 N N . ASN F 1 91 ? 1.811 51.966 62.390 1.00 90.46 167 ASN F N 1
ATOM 5937 C CA . ASN F 1 91 ? 3.225 52.370 62.231 1.00 87.66 167 ASN F CA 1
ATOM 5938 C C . ASN F 1 91 ? 3.955 51.700 61.082 1.00 86.19 167 ASN F C 1
ATOM 5939 O O . ASN F 1 91 ? 5.082 52.077 60.776 1.00 85.98 167 ASN F O 1
ATOM 5944 N N . LEU F 1 92 ? 3.317 50.728 60.436 1.00 88.79 168 LEU F N 1
ATOM 5945 C CA . LEU F 1 92 ? 3.855 50.199 59.183 1.00 91.91 168 LEU F CA 1
ATOM 5946 C C . LEU F 1 92 ? 3.609 51.188 58.038 1.00 94.84 168 LEU F C 1
ATOM 5947 O O . LEU F 1 92 ? 2.482 51.327 57.518 1.00 98.16 168 LEU F O 1
ATOM 5952 N N . PHE F 1 93 ? 4.681 51.908 57.707 1.00 93.65 169 PHE F N 1
ATOM 5953 C CA . PHE F 1 93 ? 4.737 52.793 56.549 1.00 92.48 169 PHE F CA 1
ATOM 5954 C C . PHE F 1 93 ? 5.809 52.167 55.674 1.00 93.36 169 PHE F C 1
ATOM 5955 O O . PHE F 1 93 ? 6.630 51.374 56.162 1.00 97.30 169 PHE F O 1
ATOM 5963 N N . LEU F 1 94 ? 5.786 52.468 54.384 1.00 89.64 170 LEU F N 1
ATOM 5964 C CA . LEU F 1 94 ? 6.773 51.897 53.489 1.00 84.99 170 LEU F CA 1
ATOM 5965 C C . LEU F 1 94 ? 7.245 52.934 52.511 1.00 76.21 170 LEU F C 1
ATOM 5966 O O . LEU F 1 94 ? 6.554 53.864 52.150 1.00 75.84 170 LEU F O 1
ATOM 5971 N N . PHE F 1 95 ? 8.451 52.707 52.064 1.00 72.24 171 PHE F N 1
ATOM 5972 C CA . PHE F 1 95 ? 9.072 53.546 51.112 1.00 68.81 171 PHE F CA 1
ATOM 5973 C C . PHE F 1 95 ? 8.329 53.395 49.799 1.00 64.92 171 PHE F C 1
ATOM 5974 O O . PHE F 1 95 ? 8.229 52.298 49.249 1.00 62.81 171 PHE F O 1
ATOM 5982 N N . ALA F 1 96 ? 7.823 54.507 49.295 1.00 61.56 172 ALA F N 1
ATOM 5983 C CA . ALA F 1 96 ? 7.176 54.556 47.998 1.00 61.93 172 ALA F CA 1
ATOM 5984 C C . ALA F 1 96 ? 8.147 55.077 46.940 1.00 61.39 172 ALA F C 1
ATOM 5985 O O . ALA F 1 96 ? 8.136 54.619 45.801 1.00 60.23 172 ALA F O 1
ATOM 5987 N N . GLY F 1 97 ? 8.999 56.022 47.327 1.00 59.98 173 GLY F N 1
ATOM 5988 C CA . GLY F 1 97 ? 9.925 56.634 46.393 1.00 58.77 173 GLY F CA 1
ATOM 5989 C C . GLY F 1 97 ? 11.067 57.317 47.119 1.00 58.57 173 GLY F C 1
ATOM 5990 O O . GLY F 1 97 ? 10.984 57.600 48.306 1.00 58.17 173 GLY F O 1
ATOM 5991 N N . VAL F 1 98 ? 12.159 57.535 46.406 1.00 59.91 174 VAL F N 1
ATOM 5992 C CA . VAL F 1 98 ? 13.228 58.420 46.883 1.00 60.92 174 VAL F CA 1
ATOM 5993 C C . VAL F 1 98 ? 13.912 59.012 45.650 1.00 61.03 174 VAL F C 1
ATOM 5994 O O . VAL F 1 98 ? 14.046 58.346 44.611 1.00 61.23 174 VAL F O 1
ATOM 5998 N N . ASP F 1 99 ? 14.325 60.267 45.765 1.00 61.34 175 ASP F N 1
ATOM 5999 C CA . ASP F 1 99 ? 14.870 60.989 44.628 1.00 62.69 175 ASP F CA 1
ATOM 6000 C C . ASP F 1 99 ? 15.916 62.023 45.081 1.00 62.02 175 ASP F C 1
ATOM 6001 O O . ASP F 1 99 ? 15.867 62.514 46.209 1.00 64.23 175 ASP F O 1
ATOM 6006 N N . GLY F 1 100 ? 16.881 62.316 44.211 1.00 63.55 176 GLY F N 1
ATOM 6007 C CA . GLY F 1 100 ? 17.909 63.328 44.494 1.00 61.01 176 GLY F CA 1
ATOM 6008 C C . GLY F 1 100 ? 18.784 62.900 45.655 1.00 61.48 176 GLY F C 1
ATOM 6009 O O . GLY F 1 100 ? 19.044 63.692 46.554 1.00 59.98 176 GLY F O 1
ATOM 6010 N N . VAL F 1 101 ? 19.213 61.638 45.657 1.00 61.42 177 VAL F N 1
ATOM 6011 C CA . VAL F 1 101 ? 20.108 61.139 46.690 1.00 62.78 177 VAL F CA 1
ATOM 6012 C C . VAL F 1 101 ? 21.536 61.338 46.218 1.00 63.14 177 VAL F C 1
ATOM 6013 O O . VAL F 1 101 ? 21.915 60.829 45.166 1.00 60.69 177 VAL F O 1
ATOM 6017 N N . ARG F 1 102 ? 22.310 62.074 47.012 1.00 61.44 178 ARG F N 1
ATOM 6018 C CA . ARG F 1 102 ? 23.727 62.273 46.766 1.00 63.93 178 ARG F CA 1
ATOM 6019 C C . ARG F 1 102 ? 24.539 61.958 48.009 1.00 64.05 178 ARG F C 1
ATOM 6020 O O . ARG F 1 102 ? 24.295 62.536 49.072 1.00 66.68 178 ARG F O 1
ATOM 6028 N N . TRP F 1 103 ? 25.509 61.057 47.860 1.00 63.92 179 TRP F N 1
ATOM 6029 C CA . TRP F 1 103 ? 26.484 60.761 48.919 1.00 64.83 179 TRP F CA 1
ATOM 6030 C C . TRP F 1 103 ? 27.776 61.533 48.678 1.00 64.31 179 TRP F C 1
ATOM 6031 O O . TRP F 1 103 ? 28.372 61.405 47.623 1.00 66.58 179 TRP F O 1
ATOM 6042 N N . LYS F 1 104 ? 28.213 62.319 49.657 1.00 65.35 180 LYS F N 1
ATOM 6043 C CA . LYS F 1 104 ? 29.351 63.211 49.468 1.00 67.74 180 LYS F CA 1
ATOM 6044 C C . LYS F 1 104 ? 30.681 62.595 49.890 1.00 68.65 180 LYS F C 1
ATOM 6045 O O . LYS F 1 104 ? 31.725 62.922 49.330 1.00 71.84 180 LYS F O 1
ATOM 6051 N N . LYS F 1 105 ? 30.633 61.700 50.864 1.00 69.65 181 LYS F N 1
ATOM 6052 C CA . LYS F 1 105 ? 31.806 61.283 51.602 1.00 68.39 181 LYS F CA 1
ATOM 6053 C C . LYS F 1 105 ? 31.441 60.029 52.377 1.00 66.55 181 LYS F C 1
ATOM 6054 O O . LYS F 1 105 ? 30.312 59.908 52.813 1.00 68.16 181 LYS F O 1
ATOM 6060 N N . PRO F 1 106 ? 32.360 59.076 52.518 1.00 66.24 182 PRO F N 1
ATOM 6061 C CA . PRO F 1 106 ? 32.039 57.819 53.206 1.00 64.80 182 PRO F CA 1
ATOM 6062 C C . PRO F 1 106 ? 31.839 57.951 54.713 1.00 62.75 182 PRO F C 1
ATOM 6063 O O . PRO F 1 106 ? 32.439 58.810 55.351 1.00 59.66 182 PRO F O 1
ATOM 6067 N N . VAL F 1 107 ? 30.972 57.088 55.245 1.00 61.95 183 VAL F N 1
ATOM 6068 C CA . VAL F 1 107 ? 30.674 57.025 56.666 1.00 62.34 183 VAL F CA 1
ATOM 6069 C C . VAL F 1 107 ? 31.315 55.738 57.167 1.00 60.32 183 VAL F C 1
ATOM 6070 O O . VAL F 1 107 ? 31.082 54.660 56.643 1.00 64.62 183 VAL F O 1
ATOM 6074 N N . LEU F 1 108 ? 32.138 55.874 58.195 1.00 61.87 184 LEU F N 1
ATOM 6075 C CA . LEU F 1 108 ? 33.036 54.822 58.618 1.00 60.30 184 LEU F CA 1
ATOM 6076 C C . LEU F 1 108 ? 32.764 54.494 60.081 1.00 60.18 184 LEU F C 1
ATOM 6077 O O . LEU F 1 108 ? 32.175 55.303 60.786 1.00 60.26 184 LEU F O 1
ATOM 6082 N N . PRO F 1 109 ? 33.215 53.327 60.541 1.00 59.20 185 PRO F N 1
ATOM 6083 C CA . PRO F 1 109 ? 33.221 52.998 62.000 1.00 57.86 185 PRO F CA 1
ATOM 6084 C C . PRO F 1 109 ? 33.889 54.072 62.845 1.00 59.98 185 PRO F C 1
ATOM 6085 O O . PRO F 1 109 ? 34.937 54.599 62.463 1.00 60.16 185 PRO F O 1
ATOM 6089 N N . GLY F 1 110 ? 33.308 54.416 63.982 1.00 56.05 186 GLY F N 1
ATOM 6090 C CA . GLY F 1 110 ? 33.851 55.517 64.768 1.00 57.83 186 GLY F CA 1
ATOM 6091 C C . GLY F 1 110 ? 33.130 56.824 64.565 1.00 57.67 186 GLY F C 1
ATOM 6092 O O . GLY F 1 110 ? 33.223 57.715 65.402 1.00 55.78 186 GLY F O 1
ATOM 6093 N N . ASP F 1 111 ? 32.382 56.911 63.466 1.00 61.24 187 ASP F N 1
ATOM 6094 C CA . ASP F 1 111 ? 31.561 58.080 63.139 1.00 61.13 187 ASP F CA 1
ATOM 6095 C C . ASP F 1 111 ? 30.244 58.080 63.892 1.00 59.57 187 ASP F C 1
ATOM 6096 O O . ASP F 1 111 ? 29.679 57.044 64.176 1.00 60.33 187 ASP F O 1
ATOM 6101 N N . THR F 1 112 ? 29.780 59.279 64.200 1.00 60.61 188 THR F N 1
ATOM 6102 C CA . THR F 1 112 ? 28.397 59.538 64.564 1.00 62.34 188 THR F CA 1
ATOM 6103 C C . THR F 1 112 ? 27.672 60.150 63.339 1.00 60.71 188 THR F C 1
ATOM 6104 O O . THR F 1 112 ? 28.105 61.156 62.804 1.00 56.78 188 THR F O 1
ATOM 6108 N N . LEU F 1 113 ? 26.603 59.526 62.885 1.00 59.21 189 LEU F N 1
ATOM 6109 C CA . LEU F 1 113 ? 25.823 60.081 61.789 1.00 60.84 189 LEU F CA 1
ATOM 6110 C C . LEU F 1 113 ? 24.674 60.913 62.389 1.00 60.97 189 LEU F C 1
ATOM 6111 O O . LEU F 1 113 ? 23.747 60.365 63.001 1.00 59.60 189 LEU F O 1
ATOM 6116 N N . THR F 1 114 ? 24.756 62.233 62.241 1.00 58.49 190 THR F N 1
ATOM 6117 C CA . THR F 1 114 ? 23.708 63.110 62.716 1.00 60.70 190 THR F CA 1
ATOM 6118 C C . THR F 1 114 ? 22.826 63.399 61.513 1.00 63.15 190 THR F C 1
ATOM 6119 O O . THR F 1 114 ? 23.331 63.620 60.417 1.00 65.54 190 THR F O 1
ATOM 6123 N N . MET F 1 115 ? 21.513 63.379 61.718 1.00 66.26 191 MET F N 1
ATOM 6124 C CA . MET F 1 115 ? 20.533 63.334 60.633 1.00 65.03 191 MET F CA 1
ATOM 6125 C C . MET F 1 115 ? 19.380 64.282 60.908 1.00 64.35 191 MET F C 1
ATOM 6126 O O . MET F 1 115 ? 18.910 64.358 62.036 1.00 62.68 191 MET F O 1
ATOM 6131 N N . GLN F 1 116 ? 18.904 64.981 59.880 1.00 63.42 192 GLN F N 1
ATOM 6132 C CA . GLN F 1 116 ? 17.697 65.800 59.998 1.00 62.73 192 GLN F CA 1
ATOM 6133 C C . GLN F 1 116 ? 16.757 65.555 58.818 1.00 62.48 192 GLN F C 1
ATOM 6134 O O . GLN F 1 116 ? 17.202 65.414 57.682 1.00 61.76 192 GLN F O 1
ATOM 6140 N N . ALA F 1 117 ? 15.460 65.484 59.103 1.00 61.77 193 ALA F N 1
ATOM 6141 C CA . ALA F 1 117 ? 14.438 65.262 58.080 1.00 59.16 193 ALA F CA 1
ATOM 6142 C C . ALA F 1 117 ? 13.384 66.335 58.236 1.00 59.82 193 ALA F C 1
ATOM 6143 O O . ALA F 1 117 ? 13.011 66.707 59.349 1.00 60.29 193 ALA F O 1
ATOM 6145 N N . ASN F 1 118 ? 12.916 66.825 57.100 1.00 60.88 194 ASN F N 1
ATOM 6146 C CA . ASN F 1 118 ? 12.021 67.957 57.034 1.00 61.63 194 ASN F CA 1
ATOM 6147 C C . ASN F 1 118 ? 10.786 67.542 56.273 1.00 60.69 194 ASN F C 1
ATOM 6148 O O . ASN F 1 118 ? 10.885 67.025 55.171 1.00 61.57 194 ASN F O 1
ATOM 6153 N N . LEU F 1 119 ? 9.617 67.751 56.856 1.00 63.03 195 LEU F N 1
ATOM 6154 C CA . LEU F 1 119 ? 8.374 67.473 56.144 1.00 62.35 195 LEU F CA 1
ATOM 6155 C C . LEU F 1 119 ? 8.165 68.478 54.999 1.00 59.60 195 LEU F C 1
ATOM 6156 O O . LEU F 1 119 ? 8.080 69.669 55.229 1.00 60.53 195 LEU F O 1
ATOM 6161 N N . ILE F 1 120 ? 8.118 67.996 53.764 1.00 59.49 196 ILE F N 1
ATOM 6162 C CA . ILE F 1 120 ? 7.760 68.842 52.626 1.00 60.68 196 ILE F CA 1
ATOM 6163 C C . ILE F 1 120 ? 6.229 68.931 52.551 1.00 60.14 196 ILE F C 1
ATOM 6164 O O . ILE F 1 120 ? 5.675 70.014 52.545 1.00 61.19 196 ILE F O 1
ATOM 6169 N N . SER F 1 121 ? 5.554 67.781 52.503 1.00 62.44 197 SER F N 1
ATOM 6170 C CA . SER F 1 121 ? 4.094 67.741 52.477 1.00 62.15 197 SER F CA 1
ATOM 6171 C C . SER F 1 121 ? 3.491 66.446 53.011 1.00 60.92 197 SER F C 1
ATOM 6172 O O . SER F 1 121 ? 4.195 65.478 53.313 1.00 60.07 197 SER F O 1
ATOM 6175 N N . PHE F 1 122 ? 2.175 66.449 53.172 1.00 64.72 198 PHE F N 1
ATOM 6176 C CA . PHE F 1 122 ? 1.425 65.231 53.482 1.00 70.21 198 PHE F CA 1
ATOM 6177 C C . PHE F 1 122 ? 0.009 65.311 52.916 1.00 74.43 198 PHE F C 1
ATOM 6178 O O . PHE F 1 122 ? -0.771 66.171 53.329 1.00 76.58 198 PHE F O 1
ATOM 6186 N N . LYS F 1 123 ? -0.324 64.420 51.980 1.00 76.96 199 LYS F N 1
ATOM 6187 C CA . LYS F 1 123 ? -1.673 64.378 51.396 1.00 77.70 199 LYS F CA 1
ATOM 6188 C C . LYS F 1 123 ? -2.474 63.233 52.034 1.00 79.55 199 LYS F C 1
ATOM 6189 O O . LYS F 1 123 ? -2.196 62.046 51.812 1.00 79.99 199 LYS F O 1
ATOM 6195 N N . SER F 1 124 ? -3.465 63.616 52.840 1.00 81.26 200 SER F N 1
ATOM 6196 C CA . SER F 1 124 ? -4.189 62.695 53.724 1.00 81.58 200 SER F CA 1
ATOM 6197 C C . SER F 1 124 ? -5.026 61.659 52.972 1.00 81.93 200 SER F C 1
ATOM 6198 O O . SER F 1 124 ? -5.205 60.544 53.466 1.00 81.37 200 SER F O 1
ATOM 6201 N N . SER F 1 125 ? -5.523 62.028 51.787 1.00 82.76 201 SER F N 1
ATOM 6202 C CA . SER F 1 125 ? -6.263 61.109 50.911 1.00 83.66 201 SER F CA 1
ATOM 6203 C C . SER F 1 125 ? -5.494 59.816 50.615 1.00 85.88 201 SER F C 1
ATOM 6204 O O . SER F 1 125 ? -6.031 58.723 50.793 1.00 86.98 201 SER F O 1
ATOM 6207 N N . LEU F 1 126 ? -4.241 59.933 50.172 1.00 86.45 202 LEU F N 1
ATOM 6208 C CA . LEU F 1 126 ? -3.422 58.749 49.872 1.00 85.73 202 LEU F CA 1
ATOM 6209 C C . LEU F 1 126 ? -2.389 58.442 50.962 1.00 84.84 202 LEU F C 1
ATOM 6210 O O . LEU F 1 126 ? -1.597 57.495 50.831 1.00 83.24 202 LEU F O 1
ATOM 6215 N N . GLY F 1 127 ? -2.399 59.224 52.041 1.00 83.86 203 GLY F N 1
ATOM 6216 C CA . GLY F 1 127 ? -1.429 59.044 53.126 1.00 81.76 203 GLY F CA 1
ATOM 6217 C C . GLY F 1 127 ? -0.013 59.067 52.584 1.00 79.83 203 GLY F C 1
ATOM 6218 O O . GLY F 1 127 ? 0.826 58.250 52.980 1.00 79.86 203 GLY F O 1
ATOM 6219 N N . ILE F 1 128 ? 0.230 59.991 51.652 1.00 77.19 204 ILE F N 1
ATOM 6220 C CA . ILE F 1 128 ? 1.530 60.128 51.004 1.00 76.47 204 ILE F CA 1
ATOM 6221 C C . ILE F 1 128 ? 2.252 61.321 51.601 1.00 72.42 204 ILE F C 1
ATOM 6222 O O . ILE F 1 128 ? 1.782 62.459 51.487 1.00 69.49 204 ILE F O 1
ATOM 6227 N N . ALA F 1 129 ? 3.397 61.028 52.223 1.00 68.59 205 ALA F N 1
ATOM 6228 C CA . ALA F 1 129 ? 4.214 62.017 52.889 1.00 65.99 205 ALA F CA 1
ATOM 6229 C C . ALA F 1 129 ? 5.494 62.197 52.110 1.00 62.59 205 ALA F C 1
ATOM 6230 O O . ALA F 1 129 ? 6.121 61.226 51.710 1.00 57.52 205 ALA F O 1
ATOM 6232 N N . LYS F 1 130 ? 5.874 63.453 51.893 1.00 64.49 206 LYS F N 1
ATOM 6233 C CA . LYS F 1 130 ? 7.136 63.769 51.247 1.00 63.62 206 LYS F CA 1
ATOM 6234 C C . LYS F 1 130 ? 8.038 64.517 52.211 1.00 60.89 206 LYS F C 1
ATOM 6235 O O . LYS F 1 130 ? 7.647 65.543 52.745 1.00 58.47 206 LYS F O 1
ATOM 6241 N N . LEU F 1 131 ? 9.227 63.963 52.456 1.00 59.15 207 LEU F N 1
ATOM 6242 C CA . LEU F 1 131 ? 10.233 64.599 53.307 1.00 61.12 207 LEU F CA 1
ATOM 6243 C C . LEU F 1 131 ? 11.572 64.686 52.613 1.00 62.29 207 LEU F C 1
ATOM 6244 O O . LEU F 1 131 ? 11.852 63.907 51.712 1.00 63.24 207 LEU F O 1
ATOM 6249 N N . SER F 1 132 ? 12.385 65.649 53.047 1.00 62.16 208 SER F N 1
ATOM 6250 C CA . SER F 1 132 ? 13.766 65.769 52.612 1.00 62.54 208 SER F CA 1
ATOM 6251 C C . SER F 1 132 ? 14.631 65.416 53.789 1.00 61.90 208 SER F C 1
ATOM 6252 O O . SER F 1 132 ? 14.156 65.385 54.925 1.00 63.01 208 SER F O 1
ATOM 6255 N N . GLY F 1 133 ? 15.896 65.137 53.522 1.00 61.56 209 GLY F N 1
ATOM 6256 C CA . GLY F 1 133 ? 16.804 64.719 54.581 1.00 63.68 209 GLY F CA 1
ATOM 6257 C C . GLY F 1 133 ? 18.236 65.066 54.261 1.00 63.25 209 GLY F C 1
ATOM 6258 O O . GLY F 1 133 ? 18.613 65.073 53.094 1.00 56.94 209 GLY F O 1
ATOM 6259 N N . VAL F 1 134 ? 19.006 65.365 55.315 1.00 65.05 210 VAL F N 1
ATOM 6260 C CA . VAL F 1 134 ? 20.466 65.505 55.265 1.00 64.58 210 VAL F CA 1
ATOM 6261 C C . VAL F 1 134 ? 21.087 64.725 56.433 1.00 64.60 210 VAL F C 1
ATOM 6262 O O . VAL F 1 134 ? 20.503 64.638 57.519 1.00 64.17 210 VAL F O 1
ATOM 6266 N N . GLY F 1 135 ? 22.256 64.138 56.186 1.00 64.40 211 GLY F N 1
ATOM 6267 C CA . GLY F 1 135 ? 23.041 63.449 57.223 1.00 64.19 211 GLY F CA 1
ATOM 6268 C C . GLY F 1 135 ? 24.414 64.090 57.299 1.00 64.31 211 GLY F C 1
ATOM 6269 O O . GLY F 1 135 ? 25.013 64.403 56.272 1.00 64.50 211 GLY F O 1
ATOM 6270 N N . TYR F 1 136 ? 24.898 64.320 58.517 1.00 66.20 212 TYR F N 1
ATOM 6271 C CA . TYR F 1 136 ? 26.173 64.989 58.744 1.00 63.37 212 TYR F CA 1
ATOM 6272 C C . TYR F 1 136 ? 27.097 64.101 59.559 1.00 63.16 212 TYR F C 1
ATOM 6273 O O . TYR F 1 136 ? 26.657 63.321 60.423 1.00 63.98 212 TYR F O 1
ATOM 6282 N N . VAL F 1 137 ? 28.385 64.220 59.270 1.00 63.52 213 VAL F N 1
ATOM 6283 C CA . VAL F 1 137 ? 29.418 63.688 60.151 1.00 65.21 213 VAL F CA 1
ATOM 6284 C C . VAL F 1 137 ? 30.393 64.813 60.488 1.00 66.57 213 VAL F C 1
ATOM 6285 O O . VAL F 1 137 ? 31.031 65.400 59.604 1.00 65.73 213 VAL F O 1
ATOM 6289 N N . ASN F 1 138 ? 30.496 65.110 61.777 1.00 68.73 214 ASN F N 1
ATOM 6290 C CA . ASN F 1 138 ? 31.389 66.158 62.244 1.00 68.66 214 ASN F CA 1
ATOM 6291 C C . ASN F 1 138 ? 31.057 67.534 61.660 1.00 69.18 214 ASN F C 1
ATOM 6292 O O . ASN F 1 138 ? 31.942 68.287 61.254 1.00 67.45 214 ASN F O 1
ATOM 6297 N N . GLY F 1 139 ? 29.762 67.847 61.625 1.00 69.11 215 GLY F N 1
ATOM 6298 C CA . GLY F 1 139 ? 29.273 69.108 61.076 1.00 67.84 215 GLY F CA 1
ATOM 6299 C C . GLY F 1 139 ? 29.158 69.128 59.566 1.00 67.61 215 GLY F C 1
ATOM 6300 O O . GLY F 1 139 ? 28.480 69.987 59.013 1.00 72.40 215 GLY F O 1
ATOM 6301 N N . LYS F 1 140 ? 29.823 68.192 58.896 1.00 66.33 216 LYS F N 1
ATOM 6302 C CA . LYS F 1 140 ? 29.898 68.179 57.449 1.00 66.27 216 LYS F CA 1
ATOM 6303 C C . LYS F 1 140 ? 28.918 67.166 56.864 1.00 64.12 216 LYS F C 1
ATOM 6304 O O . LYS F 1 140 ? 28.816 66.023 57.330 1.00 60.64 216 LYS F O 1
ATOM 6310 N N . VAL F 1 141 ? 28.228 67.601 55.813 1.00 63.16 217 VAL F N 1
ATOM 6311 C CA . VAL F 1 141 ? 27.295 66.766 55.058 1.00 63.08 217 VAL F CA 1
ATOM 6312 C C . VAL F 1 141 ? 27.975 65.556 54.410 1.00 60.96 217 VAL F C 1
ATOM 6313 O O . VAL F 1 141 ? 28.953 65.695 53.653 1.00 61.31 217 VAL F O 1
ATOM 6317 N N . VAL F 1 142 ? 27.428 64.379 54.689 1.00 61.24 218 VAL F N 1
ATOM 6318 C CA . VAL F 1 142 ? 27.842 63.131 54.021 1.00 60.75 218 VAL F CA 1
ATOM 6319 C C . VAL F 1 142 ? 26.777 62.605 53.052 1.00 60.40 218 VAL F C 1
ATOM 6320 O O . VAL F 1 142 ? 27.093 61.882 52.110 1.00 60.01 218 VAL F O 1
ATOM 6324 N N . ILE F 1 143 ? 25.517 62.950 53.280 1.00 61.18 219 ILE F N 1
ATOM 6325 C CA . ILE F 1 143 ? 24.457 62.533 52.368 1.00 63.28 219 ILE F CA 1
ATOM 6326 C C . ILE F 1 143 ? 23.364 63.590 52.264 1.00 63.23 219 ILE F C 1
ATOM 6327 O O . ILE F 1 143 ? 23.000 64.232 53.246 1.00 63.10 219 ILE F O 1
ATOM 6332 N N . ASN F 1 144 ? 22.862 63.759 51.048 1.00 64.03 220 ASN F N 1
ATOM 6333 C CA . ASN F 1 144 ? 21.734 64.614 50.796 1.00 63.45 220 ASN F CA 1
ATOM 6334 C C . ASN F 1 144 ? 20.629 63.891 50.056 1.00 63.32 220 ASN F C 1
ATOM 6335 O O . ASN F 1 144 ? 20.892 63.228 49.059 1.00 63.49 220 ASN F O 1
ATOM 6340 N N . ILE F 1 145 ? 19.399 64.027 50.554 1.00 63.92 221 ILE F N 1
ATOM 6341 C CA . ILE F 1 145 ? 18.214 63.424 49.939 1.00 63.98 221 ILE F CA 1
ATOM 6342 C C . ILE F 1 145 ? 17.156 64.506 49.687 1.00 61.61 221 ILE F C 1
ATOM 6343 O O . ILE F 1 145 ? 16.552 65.029 50.623 1.00 61.95 221 ILE F O 1
ATOM 6348 N N . SER F 1 146 ? 16.927 64.848 48.431 1.00 59.42 222 SER F N 1
ATOM 6349 C CA . SER F 1 146 ? 15.975 65.906 48.126 1.00 61.71 222 SER F CA 1
ATOM 6350 C C . SER F 1 146 ? 14.558 65.503 48.515 1.00 62.35 222 SER F C 1
ATOM 6351 O O . SER F 1 146 ? 13.778 66.329 49.004 1.00 61.19 222 SER F O 1
ATOM 6354 N N . GLU F 1 147 ? 14.214 64.238 48.278 1.00 63.37 223 GLU F N 1
ATOM 6355 C CA . GLU F 1 147 ? 12.864 63.785 48.536 1.00 63.17 223 GLU F CA 1
ATOM 6356 C C . GLU F 1 147 ? 12.739 62.287 48.789 1.00 60.48 223 GLU F C 1
ATOM 6357 O O . GLU F 1 147 ? 13.096 61.491 47.934 1.00 61.59 223 GLU F O 1
ATOM 6363 N N . MET F 1 148 ? 12.224 61.948 49.974 1.00 60.32 224 MET F N 1
ATOM 6364 C CA . MET F 1 148 ? 11.692 60.621 50.325 1.00 61.23 224 MET F CA 1
ATOM 6365 C C . MET F 1 148 ? 10.162 60.656 50.352 1.00 61.85 224 MET F C 1
ATOM 6366 O O . MET F 1 148 ? 9.566 61.492 51.036 1.00 55.73 224 MET F O 1
ATOM 6371 N N . THR F 1 149 ? 9.545 59.724 49.629 1.00 62.10 225 THR F N 1
ATOM 6372 C CA . THR F 1 149 ? 8.086 59.578 49.559 1.00 62.35 225 THR F CA 1
ATOM 6373 C C . THR F 1 149 ? 7.624 58.324 50.290 1.00 63.15 225 THR F C 1
ATOM 6374 O O . THR F 1 149 ? 8.095 57.222 50.023 1.00 58.97 225 THR F O 1
ATOM 6378 N N . PHE F 1 150 ? 6.698 58.491 51.224 1.00 69.33 226 PHE F N 1
ATOM 6379 C CA . PHE F 1 150 ? 6.204 57.365 52.012 1.00 70.15 226 PHE F CA 1
ATOM 6380 C C . PHE F 1 150 ? 4.717 57.098 51.806 1.00 72.10 226 PHE F C 1
ATOM 6381 O O . PHE F 1 150 ? 3.910 58.020 51.644 1.00 70.26 226 PHE F O 1
ATOM 6389 N N . ALA F 1 151 ? 4.400 55.807 51.781 1.00 77.24 227 ALA F N 1
ATOM 6390 C CA . ALA F 1 151 ? 3.040 55.293 51.859 1.00 81.82 227 ALA F CA 1
ATOM 6391 C C . ALA F 1 151 ? 2.835 54.829 53.296 1.00 85.21 227 ALA F C 1
ATOM 6392 O O . ALA F 1 151 ? 3.517 53.890 53.742 1.00 90.03 227 ALA F O 1
ATOM 6394 N N . LEU F 1 152 ? 1.913 55.475 54.015 1.00 89.54 228 LEU F N 1
ATOM 6395 C CA . LEU F 1 152 ? 1.783 55.287 55.472 1.00 91.23 228 LEU F CA 1
ATOM 6396 C C . LEU F 1 152 ? 0.650 54.321 55.845 1.00 92.74 228 LEU F C 1
ATOM 6397 O O . LEU F 1 152 ? -0.508 54.532 55.481 1.00 95.50 228 LEU F O 1
#